Protein 3V8E (pdb70)

B-factor: mean 57.36, std 22.35, range [18.91, 145.77]

Nearest PDB structures (foldseek):
  3v8e-assembly5_E  TM=1.003E+00  e=3.405E-46  Saccharomyces cerevisiae S288C
  2h0r-assembly1_A  TM=1.001E+00  e=7.453E-42  Saccharomyces cerevisiae
  2wt9-assembly1_A  TM=9.047E-01  e=2.955E-18  Acinetobacter baumannii AYE
  3r2j-assembly2_C  TM=9.443E-01  e=2.069E-16  Leishmania infantum
  3hu5-assembly1_A  TM=8.394E-01  e=3.574E-10  Nitratidesulfovibrio vulgaris str. Hildenborough

InterPro domains:
  IPR000868 Isochorismatase-like domain [PF00857] (3-187)
  IPR036380 Isochorismatase-like superfamily [G3DSA:3.40.50.850] (1-216)
  IPR036380 Isochorismatase-like superfamily [SSF52499] (2-213)
  IPR052347 Isochorismatase Family Nicotinamidases [PTHR11080] (2-215)

Sequence (1505 aa):
MKTLIVVDMQNDFISPLGSLTVPKGEELINPISDLMQDADRDWHRIVVTRDWHPSRHISFAKNHKDKEPYSTYTYHSPRPGDDSTQEGILWPVHCVKNTWGSQLVDQIMDQVVTKHIKIVDKGFLTDREEYYSAFHDIWNFHKTDMNKYLEKHHTDEVYIVGVALEYVKATAISAAELGYKTTVLLDYTRPISDDPEVINKVKEELKAHNINVVDKMKTLIVVDMQNDFISPLGSLTVPKGEELINPISDLMQDADRDWHRIVVTRDWHPSRHISFAKNHKDKEPYSTYTYHSPRPGDDSTQEGILWPVHCVKNTWGSQLVDQIMDQVVTKHIKIVDKGFLTDREEYYSAFHDIWNFHKTDMNKYLEKHHTDEVYIVGVALEYVKATAISAAELGYKTTVLLDYTRPISDDPEVINKVKEELKAHNINVVDKMKTLIVVDMQNDFISPLGSLTVPKGEELINPISDLMQDADRDWHRIVVTRDWHPSRHISFAKNHKDKEPYSTYTYHSPRPGDDSTQEGILWPVHCVKNTWGSQLVDQIMDQVVTKHIKIVDKGFLTDREEYYSAFHDIWNFHKTDMNKYLEKHHTDEVYIVGVALEYVKATAISAAELGYKTTVLLDYTRPISDDPEVINKVKEELKAHNINVVDKMKTLIVVDMQNDFISPLGSLTVPKGEELINPISDLMQDADRDWHRIVVTRDWHPSRHISFAKNHKDKEPYSTYTYHSPRPGDDSTQEGILWPVHCVKNTWGSQLVDQIMDQVVTKHIKIVDKGFLTDREEYYSAFHDIWNFHKTDMNKYLEKHHTDEVYIVGVALEYVKATAISAAELGYKTTVLLDYTRPISDDPEVINKVKEELKAHNINVVDKMKTLIVVDMQNDFISPLGSLTVPKGEELINPISDLMQDADRDWHRIVVTRDWHPSRHISFAKNHKDKEPYSTYTYHSPRPGDDSTQEGILWPVHCVKNTWGSQLVDQIMDQVVTKHIKIVDKGFLTDREEYYSAFHDIWNFHKTDMNKYLEKHHTDEVYIVGVALEYVKATAISAAELGYKTTVLLDYTRPISDDPEVINKVKEELKAHNINVVDKMKTLIVVDMQNDFISPLGSLTVPKGEELINPISDLMQDADRDWHRIVVTRDWHPSRHISFAKNHKDKEPYSTYTYHSPRPGDDSTQEGILWPVHCVKNTWGSQLVDQIMDQVVTKHIKIVDKGFLTDREEYYSAFHDIWNFHKTDMNKYLEKHHTDEVYIVGVALEYVKATAISAAELGYKTTVLLDYTRPISDDPEVINKVKEELKAHNINVVDKMKTLIVVDMQNDFISPLGSLTVPKGEELINPISDLMQDADRDWHRIVVTRDWHPSRHISFAKNHKDKEPYSTYTYHSPRPGDDSTQEGILWPVHCVKNTWGSQLVDQIMDQVVTKHIKIVDKGFLTDREEYYSAFHDIWNFHKTDMNKYLEKHHTDEVYIVGVALEYVKATAISAAELGYKTTVLLDYTRPISDDPEVINKVKEELKAHNINVVDK

Secondary structure (DSSP, 8-state):
-EEEEEE--BHHHHSTTSTTPPTTGGGGHHHHHHHHH-GGG-EEEEEEEEE-B-TT-TTBGGGSTT--TT-EEEEE-SSTT---EEEEE-B-S--BTTSGGGSBPHHHHHHHHHHT-EEEEE--STTS---SSSB-TTS-SB-SHHHHHHHTT--EEEEEEE-TT--HHHHHHHHHTT-EEEEEEEEEE-SS--HHHHHHHHHHHHHTT-EEE--/-EEEEEE--BHHHHSTTSTTPPTTGGGGHHHHHHHHH-GGG-EEEEEEEEE-B-TT-TTBGGGSTT--TT-EEEEE--SSS---EEEEE-B-S--BTTSGGGSBPHHHHHHHHHHT-EEEEE--STTS---SSSB-TTS-SB-SHHHHHHHTT--EEEEEEE-TT--HHHHHHHHHTT-EEEEEEEEEE-SS--TTHHHHHHHHHHTTT-EEE--/-EEEEEE--BHHHHSTTSTTPPTTGGGGHHHHHHHHH-GGG-EEEEEEEEE-B-TT-TTBGGGSTT--TT-EEEEE-SSTT---EEEEE-B-S--BTTSGGGSBPHHHHHHHHHHT-EEEEE--STTS---SSSB-TTS-SB-SHHHHHHHTT--EEEEEEE-TT--HHHHHHHHHTT-EEEEEEEEEE-S---TTHHHHHHHHHHTTT-EEE--/-EEEEEE--BHHHHSTTSSSPPTTGGGGHHHHHHHHH-GGG-EEEEEEEEE-B-TT-TTBGGGSTT--TT-EEEEEPSSSS---EEEEE-B-S--BTTSGGGSBPHHHHHHHHHHT-EEEEE--STTS---SSSB-TTS-SB-SHHHHHHHTT--EEEEEEE-TT--HHHHHHHHHTT-EEEEEEEEEE-S-S-TTHHHHHHHHHHTTT-EEE--/-EEEEEE--BHHHHSTTSTTPPTTGGGGHHHHHHHHH-GGG-EEEEEEEEE-B-TT-TTBGGGSTT--TT-EEEEE-SSTT---EEEEE-B-S--BTTSGGGSBPHHHHHHHHHHT-EEEEE--STTS---SSSB-TTS-SB-SHHHHHHHTT--EEEEEEE-TT--HHHHHHHHHTT-EEEEEEEEEE-S-S-TTHHHHHHHHHHHTT-EEE--/-EEEEEE--BHHHHSTTSSSPPTTGGGGHHHHHHHHH-GGG--SEEEEEEE-B-TT-TTBGGGSTT--TT-EEEEE-SSTT---EEEEE-B-S--BTTSGGGSBPHHHHHHHHHTTPEEEEE--STTS---SSSB-TTS-SB-SHHHHHHHTT-SEEEEEEE-TT--HHHHHHHHHTT-EEEEEEEEEE-S-S-SHHHHHHHHHHHTTT-EEE--/-EEEEEE--BHHHHSTTSTTPPTTGGGGHHHHHHHHH-GGG-EEEEEEEEE-B-TT-TTBGGGSTT--TT-EEEEE-SSTT---EEEEE-B-S--BTTSGGGSBPHHHHHHHHHHT-EEEEE--STTS---SSSB-TTS-SB-SHHHHHHHTT--EEEEEES-TT--HHHHHHHHHTT-EEEEEEEEE--S---HHHHHHHHHHHHTTT-EEE--

CATH classification: 3.40.50.850

Foldseek 3Di:
DEEEEAEAQFCLADPPPHVQHAVVSVVQLVVVLCVVPDVVVVHLAYEYEWAEEAQLAPQAQVNDPPGHFQDWDWAADPPPPGGDIDIDGRHHDALHHPDRRGDRPPSVVVCCVVVVHHYQYDHHDRRFAALASAATPVNPDGICVVVVCVVSPAQAYEYAYDDLQSSLRNQLVCLVVRHQAEYQLLSHGHSDPDPVSSVVSVVVSVVSVYHYHND/DEEEEAEAQFCLAPPPPHVQHFPVQVVQLVVVLCVVPDVVVVHLAYEYEFAEAAQCAPQAQVNDDPGHFQGKDWAAPPDPPGGDIDIDGHHHDALYHPDSRGDNPPSVVVVCVVVVHHYQYDHHDRRFAALASAATPVNPDGICPVVVCVVSPAQAYEYAYDDLLSSLNNQLVCLVVRHQAEYQQLRHGHSDPPPCVSVVSVVVSVVSVYHYHHD/DEEEEAEAQFCLAPPPPHVQHFPVNVVQLVVVLCVVVDVVVVHLAYEYEFAEEAQCAPQAQVNDPPGDFQDKDWAADPDPVGGDIDIGTRHHDALHHPDRRRDRPPSVVVCCVVVVHHYQYDHHDRRFDALASAATPVNPDGICVVVVCVVSVAQAYEYAYDDLQSSLRNQLVCLVVRHQAEYQQLRHGHNDPPVCVNVVSQVVSVVSVYHYHHD/DEEEEAEAQFCLDQPPPHVQHAVVSVVLLVVVLCVVVPVVVVHLAYEYEWAAEAPCAPLAQVNDPPGDFQDKDWAADPDVVRGDIDIDGRHHDALHHPDRRGDRPPSVVVCCVVVVHHYQYDHHDRRFDALASAATPVNPDGICPVVVCVVSVAQAYEYAYDDLQSSLRNQLVCLVVRHQYEYQLQSHGHSDPDPCVNVVSCVVNVVSVYYYHND/DEEEEAEAQFQLDDPPPHVQHAPPSVVQLVVVLVVVVDVVVVHLAYEYEWAEEAQCAPQAQVNDPPGDFQDKDWAADPPPPGGDIDIDGRHHDALHHPDRRGDNPPSVVVCCVVVVHHYQYDHHDRRFDALASAATPVNPDGICVVVVCVVSPAQAYEYAYDDLLSSLNNQLVCLVVRHQAEYQLLRHGHNDPPPCVSVVSCVVSVVSVHHYHHD/DEEEEAEAQFCLDQPPVHVQHAPPSVVLLVVVLCVVVPCVVVHLAYEYEWAAAAQLAPQAQVNDPPGDFFDKDWAADPDPPGGDIDIDGRHHDALHHPDNRGDRPPSVVVCCVVVVHHYQYDNHDRRFDALASQATPVNPDGTCPVVVCVVSVAQAYEYAYDDLVSSLNNQLVCLVSRHAYEYQLLRHGHRDPDPVVSVVSCVVNVVSVYYYDND/DEEEEAEAQFCLDQPPPHVQHFVVNVVLLVVVLVVVVDCVVVHLAYEYEWAEAAQCAPLAQVNPPPGDFFDKDWAAPPDPPGGDIDIDGRHHDALHHPDRRRDRPPSVVVCCVVVVHHYQYDNHDRRFQALASAAGPVRPDGICPVVVCVVSVAQEYEYAYDDLQSSLRNQLVCLVVRHQYEYQLCRHGHRDPPPVVSVVSCVVSVVSVYDYDND

GO terms:
  GO:0005634 nucleus (C, IDA)
  GO:0005737 cytoplasm (C, IDA)
  GO:0005777 peroxisome (C, IDA)
  GO:0005737 cytoplasm (C, HDA)
  GO:1904524 negative regulation of DNA amplification (P, IMP)
  GO:0008936 nicotinamidase activity (F, IMP)
  GO:0019358 nicotinate nucleotide salvage (P, IMP)
  GO:0031509 subtelomeric heterochromatin formation (P, IMP)
  GO:0000183 rDNA heterochromatin formation (P, IMP)
  GO:0005777 peroxisome (C, EXP)
  GO:0008936 nicotinamidase activity (F, EXP)

Structure (mmCIF, N/CA/C/O backbone):
data_3V8E
#
_entry.id   3V8E
#
_cell.length_a   298.717
_cell.length_b   298.717
_cell.length_c   112.652
_cell.angle_alpha   90.00
_cell.angle_beta   90.00
_cell.angle_gamma   120.00
#
_symmetry.space_group_name_H-M   'H 3'
#
loop_
_entity.id
_entity.type
_entity.pdbx_description
1 polymer Nicotinamidase
2 non-polymer 'ZINC ION'
3 non-polymer 'MAGNESIUM ION'
4 water water
#
loop_
_atom_site.group_PDB
_atom_site.id
_atom_site.type_symbol
_atom_site.label_atom_id
_atom_site.label_alt_id
_atom_site.label_comp_id
_atom_site.label_asym_id
_atom_site.label_entity_id
_atom_site.label_seq_id
_atom_site.pdbx_PDB_ins_code
_atom_site.Cartn_x
_atom_site.Cartn_y
_atom_site.Cartn_z
_atom_site.occupancy
_atom_site.B_iso_or_equiv
_atom_site.auth_seq_id
_atom_site.auth_comp_id
_atom_site.auth_asym_id
_atom_site.auth_atom_id
_atom_site.pdbx_PDB_model_num
ATOM 1 N N . MET A 1 1 ? -43.417 94.555 16.297 1.00 34.76 1 MET A N 1
ATOM 2 C CA . MET A 1 1 ? -44.429 93.492 16.036 1.00 35.35 1 MET A CA 1
ATOM 3 C C . MET A 1 1 ? -44.770 92.720 17.302 1.00 34.02 1 MET A C 1
ATOM 4 O O . MET A 1 1 ? -44.147 92.939 18.349 1.00 33.25 1 MET A O 1
ATOM 9 N N . LYS A 1 2 ? -45.782 91.856 17.205 1.00 33.74 2 LYS A N 1
ATOM 10 C CA . LYS A 1 2 ? -46.324 91.130 18.360 1.00 33.20 2 LYS A CA 1
ATOM 11 C C . LYS A 1 2 ? -45.754 89.728 18.476 1.00 31.03 2 LYS A C 1
ATOM 12 O O . LYS A 1 2 ? -45.743 88.967 17.499 1.00 30.75 2 LYS A O 1
ATOM 18 N N . THR A 1 3 ? -45.301 89.381 19.678 1.00 29.38 3 THR A N 1
ATOM 19 C CA . THR A 1 3 ? -44.892 88.006 19.986 1.00 28.03 3 THR A CA 1
ATOM 20 C C . THR A 1 3 ? -45.725 87.450 21.138 1.00 27.77 3 THR A C 1
ATOM 21 O O . THR A 1 3 ? -45.873 88.103 22.175 1.00 27.98 3 THR A O 1
ATOM 25 N N . LEU A 1 4 ? -46.277 86.256 20.940 1.00 27.26 4 LEU A N 1
ATOM 26 C CA . LEU A 1 4 ? -46.986 85.547 22.000 1.00 27.04 4 LEU A CA 1
ATOM 27 C C . LEU A 1 4 ? -46.017 84.630 22.728 1.00 26.42 4 LEU A C 1
ATOM 28 O O . LEU A 1 4 ? -45.309 83.824 22.082 1.00 26.16 4 LEU A O 1
ATOM 33 N N . ILE A 1 5 ? -45.965 84.761 24.057 1.00 25.56 5 ILE A N 1
ATOM 34 C CA . ILE A 1 5 ? -45.156 83.859 24.883 1.00 24.48 5 ILE A CA 1
ATOM 35 C C . ILE A 1 5 ? -46.089 82.980 25.690 1.00 24.79 5 ILE A C 1
ATOM 36 O O . ILE A 1 5 ? -46.902 83.480 26.479 1.00 25.91 5 ILE A O 1
ATOM 41 N N . VAL A 1 6 ? -45.981 81.673 25.484 1.00 24.48 6 VAL A N 1
ATOM 42 C CA . VAL A 1 6 ? -46.856 80.702 26.142 1.00 24.85 6 VAL A CA 1
ATOM 43 C C . VAL A 1 6 ? -46.024 80.079 27.249 1.00 25.08 6 VAL A C 1
ATOM 44 O O . VAL A 1 6 ? -45.027 79.385 26.979 1.00 25.29 6 VAL A O 1
ATOM 48 N N . VAL A 1 7 ? -46.402 80.345 28.492 1.00 25.67 7 VAL A N 1
ATOM 49 C CA . VAL A 1 7 ? -45.528 80.014 29.621 1.00 26.38 7 VAL A CA 1
ATOM 50 C C . VAL A 1 7 ? -45.817 78.677 30.326 1.00 27.27 7 VAL A C 1
ATOM 51 O O . VAL A 1 7 ? -46.883 78.494 30.926 1.00 27.02 7 VAL A O 1
ATOM 55 N N . ASP A 1 8 ? -44.840 77.765 30.240 1.00 27.79 8 ASP A N 1
ATOM 56 C CA . ASP A 1 8 ? -44.808 76.504 31.001 1.00 28.19 8 ASP A CA 1
ATOM 57 C C . ASP A 1 8 ? -46.090 75.663 30.925 1.00 28.12 8 ASP A C 1
ATOM 58 O O . ASP A 1 8 ? -46.578 75.172 31.939 1.00 28.50 8 ASP A O 1
ATOM 63 N N . MET A 1 9 ? -46.632 75.488 29.724 1.00 27.42 9 MET A N 1
ATOM 64 C CA . MET A 1 9 ? -47.786 74.625 29.558 1.00 27.23 9 MET A CA 1
ATOM 65 C C . MET A 1 9 ? -47.318 73.186 29.523 1.00 27.32 9 MET A C 1
ATOM 66 O O . MET A 1 9 ? -47.372 72.514 28.476 1.00 27.38 9 MET A O 1
ATOM 71 N N . GLN A 1 10 ? -46.843 72.724 30.682 1.00 26.92 10 GLN A N 1
ATOM 72 C CA . GLN A 1 10 ? -46.246 71.398 30.792 1.00 27.15 10 GLN A CA 1
ATOM 73 C C . GLN A 1 10 ? -47.078 70.471 31.669 1.00 28.41 10 GLN A C 1
ATOM 74 O O . GLN A 1 10 ? -47.832 70.928 32.555 1.00 29.22 10 GLN A O 1
ATOM 80 N N . ASN A 1 11 ? -46.927 69.168 31.423 1.00 28.70 11 ASN A N 1
ATOM 81 C CA . ASN A 1 11 ? -47.688 68.147 32.124 1.00 29.24 11 ASN A CA 1
ATOM 82 C C . ASN A 1 11 ? -47.689 68.306 33.641 1.00 29.56 11 ASN A C 1
ATOM 83 O O . ASN A 1 11 ? -48.772 68.270 34.253 1.00 31.02 11 ASN A O 1
ATOM 88 N N . ASP A 1 12 ? -46.523 68.512 34.257 1.00 28.05 12 ASP A N 1
ATOM 89 C CA . ASP A 1 12 ? -46.498 68.574 35.738 1.00 28.29 12 ASP A CA 1
ATOM 90 C C . ASP A 1 12 ? -47.373 69.686 36.284 1.00 28.36 12 ASP A C 1
ATOM 91 O O . ASP A 1 12 ? -47.833 69.604 37.425 1.00 29.19 12 ASP A O 1
ATOM 96 N N . PHE A 1 13 ? -47.607 70.717 35.472 1.00 27.69 13 PHE A N 1
ATOM 97 C CA . PHE A 1 13 ? -48.458 71.824 35.888 1.00 28.15 13 PHE A CA 1
ATOM 98 C C . PHE A 1 13 ? -49.904 71.658 35.427 1.00 29.15 13 PHE A C 1
ATOM 99 O O . PHE A 1 13 ? -50.824 72.138 36.093 1.00 29.87 13 PHE A O 1
ATOM 107 N N . ILE A 1 14 ? -50.116 71.011 34.282 1.00 28.69 14 ILE A N 1
ATOM 108 C CA . ILE A 1 14 ? -51.452 71.009 33.702 1.00 29.03 14 ILE A CA 1
ATOM 109 C C . ILE A 1 14 ? -52.257 69.735 33.978 1.00 30.62 14 ILE A C 1
ATOM 110 O O . ILE A 1 14 ? -53.449 69.821 34.285 1.00 32.81 14 ILE A O 1
ATOM 115 N N . SER A 1 15 ? -51.622 68.567 33.898 1.00 30.14 15 SER A N 1
ATOM 116 C CA . SER A 1 15 ? -52.330 67.301 34.099 1.00 30.97 15 SER A CA 1
ATOM 117 C C . SER A 1 15 ? -52.594 67.026 35.573 1.00 31.02 15 SER A C 1
ATOM 118 O O . SER A 1 15 ? -51.755 67.335 36.415 1.00 30.40 15 SER A O 1
ATOM 121 N N . PRO A 1 16 ? -53.768 66.453 35.901 1.00 32.25 16 PRO A N 1
ATOM 122 C CA . PRO A 1 16 ? -54.006 66.056 37.307 1.00 32.77 16 PRO A CA 1
ATOM 123 C C . PRO A 1 16 ? -52.951 65.040 37.755 1.00 32.72 16 PRO A C 1
ATOM 124 O O . PRO A 1 16 ? -52.537 65.035 38.917 1.00 32.29 16 PRO A O 1
ATOM 128 N N . LEU A 1 17 ? -52.490 64.220 36.809 1.00 32.77 17 LEU A N 1
ATOM 129 C CA . LEU A 1 17 ? -51.402 63.283 37.064 1.00 32.85 17 LEU A CA 1
ATOM 130 C C . LEU A 1 17 ? -50.081 63.993 37.313 1.00 31.95 17 LEU A C 1
ATOM 131 O O . LEU A 1 17 ? -49.138 63.375 37.790 1.00 32.46 17 LEU A O 1
ATOM 136 N N . GLY A 1 18 ? -50.014 65.285 37.007 1.00 31.49 18 GLY A N 1
ATOM 137 C CA . GLY A 1 18 ? -48.790 66.065 37.221 1.00 31.38 18 GLY A CA 1
ATOM 138 C C . GLY A 1 18 ? -48.424 66.195 38.692 1.00 32.23 18 GLY A C 1
ATOM 139 O O . GLY A 1 18 ? -49.289 66.109 39.573 1.00 33.05 18 GLY A O 1
ATOM 140 N N . SER A 1 19 ? -47.139 66.416 38.965 1.00 32.07 19 SER A N 1
ATOM 141 C CA . SER A 1 19 ? -46.678 66.499 40.355 1.00 31.89 19 SER A CA 1
ATOM 142 C C . SER A 1 19 ? -46.905 67.851 40.992 1.00 31.88 19 SER A C 1
ATOM 143 O O . SER A 1 19 ? -46.726 67.986 42.194 1.00 33.84 19 SER A O 1
ATOM 146 N N . LEU A 1 20 ? -47.307 68.848 40.209 1.00 31.10 20 LEU A N 1
ATOM 147 C CA . LEU A 1 20 ? -47.552 70.178 40.752 1.00 30.88 20 LEU A CA 1
ATOM 148 C C . LEU A 1 20 ? -48.711 70.870 40.036 1.00 31.28 20 LEU A C 1
ATOM 149 O O . LEU A 1 20 ? -48.565 71.967 39.522 1.00 31.32 20 LEU A O 1
ATOM 154 N N . THR A 1 21 ? -49.870 70.221 40.013 1.00 32.47 21 THR A N 1
ATOM 155 C CA . THR A 1 21 ? -51.000 70.682 39.218 1.00 32.55 21 THR A CA 1
ATOM 156 C C . THR A 1 21 ? -51.512 72.073 39.558 1.00 32.84 21 THR A C 1
ATOM 157 O O . THR A 1 21 ? -51.806 72.371 40.702 1.00 34.67 21 THR A O 1
ATOM 161 N N . VAL A 1 22 ? -51.633 72.906 38.543 1.00 32.41 22 VAL A N 1
ATOM 162 C CA . VAL A 1 22 ? -52.340 74.168 38.639 1.00 33.75 22 VAL A CA 1
ATOM 163 C C . VAL A 1 22 ? -53.855 73.898 38.585 1.00 36.35 22 VAL A C 1
ATOM 164 O O . VAL A 1 22 ? -54.341 73.269 37.646 1.00 36.91 22 VAL A O 1
ATOM 168 N N . PRO A 1 23 ? -54.616 74.352 39.601 1.00 38.11 23 PRO A N 1
ATOM 169 C CA . PRO A 1 23 ? -56.058 74.069 39.544 1.00 40.02 23 PRO A CA 1
ATOM 170 C C . PRO A 1 23 ? -56.675 74.725 38.317 1.00 41.96 23 PRO A C 1
ATOM 171 O O . PRO A 1 23 ? -56.248 75.830 37.927 1.00 41.30 23 PRO A O 1
ATOM 175 N N . LYS A 1 24 ? -57.651 74.037 37.716 1.00 43.95 24 LYS A N 1
ATOM 176 C CA . LYS A 1 24 ? -58.298 74.463 36.470 1.00 45.38 24 LYS A CA 1
ATOM 177 C C . LYS A 1 24 ? -57.332 74.622 35.282 1.00 44.12 24 LYS A C 1
ATOM 178 O O . LYS A 1 24 ? -57.688 75.233 34.270 1.00 44.81 24 LYS A O 1
ATOM 184 N N . GLY A 1 25 ? -56.121 74.081 35.394 1.00 42.18 25 GLY A N 1
ATOM 185 C CA . GLY A 1 25 ? -55.102 74.294 34.367 1.00 40.35 25 GLY A CA 1
ATOM 186 C C . GLY A 1 25 ? -55.439 73.628 33.052 1.00 40.19 25 GLY A C 1
ATOM 187 O O . GLY A 1 25 ? -55.089 74.108 31.977 1.00 39.67 25 GLY A O 1
ATOM 188 N N . GLU A 1 26 ? -56.145 72.517 33.141 1.00 41.66 26 GLU A N 1
ATOM 189 C CA . GLU A 1 26 ? -56.600 71.805 31.967 1.00 42.02 26 GLU A CA 1
ATOM 190 C C . GLU A 1 26 ? -57.527 72.644 31.079 1.00 41.79 26 GLU A C 1
ATOM 191 O O . GLU A 1 26 ? -57.669 72.373 29.889 1.00 42.41 26 GLU A O 1
ATOM 197 N N . GLU A 1 27 ? -58.139 73.673 31.651 1.00 41.35 27 GLU A N 1
ATOM 198 C CA . GLU A 1 27 ? -59.066 74.517 30.910 1.00 41.91 27 GLU A CA 1
ATOM 199 C C . GLU A 1 27 ? -58.353 75.382 29.902 1.00 40.36 27 GLU A C 1
ATOM 200 O O . GLU A 1 27 ? -58.981 75.882 28.983 1.00 41.56 27 GLU A O 1
ATOM 206 N N . LEU A 1 28 ? -57.041 75.553 30.071 1.00 37.98 28 LEU A N 1
ATOM 207 C CA . LEU A 1 28 ? -56.243 76.420 29.203 1.00 35.97 28 LEU A CA 1
ATOM 208 C C . LEU A 1 28 ? -55.776 75.786 27.893 1.00 35.74 28 LEU A C 1
ATOM 209 O O . LEU A 1 28 ? -55.438 76.510 26.955 1.00 35.41 28 LEU A O 1
ATOM 214 N N . ILE A 1 29 ? -55.747 74.454 27.833 1.00 35.33 29 ILE A N 1
ATOM 215 C CA . ILE A 1 29 ? -55.112 73.741 26.726 1.00 35.51 29 ILE A CA 1
ATOM 216 C C . ILE A 1 29 ? -55.734 74.142 25.380 1.00 36.87 29 ILE A C 1
ATOM 217 O O . ILE A 1 29 ? -55.043 74.620 24.480 1.00 36.84 29 ILE A O 1
ATOM 222 N N . ASN A 1 30 ? -57.038 73.963 25.245 1.00 38.44 30 ASN A N 1
ATOM 223 C CA . ASN A 1 30 ? -57.686 74.268 23.982 1.00 39.61 30 ASN A CA 1
ATOM 224 C C . ASN A 1 30 ? -57.700 75.746 23.627 1.00 38.94 30 ASN A C 1
ATOM 225 O O . ASN A 1 30 ? -57.288 76.107 22.524 1.00 38.50 30 ASN A O 1
ATOM 230 N N . PRO A 1 31 ? -58.143 76.610 24.561 1.00 38.63 31 PRO A N 1
ATOM 231 C CA . PRO A 1 31 ? -58.139 78.035 24.250 1.00 38.33 31 PRO A CA 1
ATOM 232 C C . PRO A 1 31 ? -56.757 78.573 23.863 1.00 36.96 31 PRO A C 1
ATOM 233 O O . PRO A 1 31 ? -56.659 79.339 22.903 1.00 37.69 31 PRO A O 1
ATOM 237 N N . ILE A 1 32 ? -55.700 78.175 24.569 1.00 35.17 32 ILE A N 1
ATOM 238 C CA . ILE A 1 32 ? -54.353 78.631 24.196 1.00 33.91 32 ILE A CA 1
ATOM 239 C C . ILE A 1 32 ? -53.951 78.095 22.820 1.00 34.88 32 ILE A C 1
ATOM 240 O O . ILE A 1 32 ? -53.364 78.809 21.996 1.00 35.77 32 ILE A O 1
ATOM 245 N N . SER A 1 33 ? -54.288 76.840 22.570 1.00 36.09 33 SER A N 1
ATOM 246 C CA . SER A 1 33 ? -54.043 76.235 21.284 1.00 36.67 33 SER A CA 1
ATOM 247 C C . SER A 1 33 ? -54.748 77.010 20.162 1.00 37.68 33 SER A C 1
ATOM 248 O O . SER A 1 33 ? -54.159 77.239 19.095 1.00 37.92 33 SER A O 1
ATOM 251 N N . ASP A 1 34 ? -55.992 77.414 20.414 1.00 38.17 34 ASP A N 1
ATOM 252 C CA . ASP A 1 34 ? -56.755 78.261 19.490 1.00 39.44 34 ASP A CA 1
ATOM 253 C C . ASP A 1 34 ? -56.112 79.628 19.338 1.00 37.73 34 ASP A C 1
ATOM 254 O O . ASP A 1 34 ? -55.976 80.140 18.236 1.00 37.79 34 ASP A O 1
ATOM 259 N N . LEU A 1 35 ? -55.710 80.210 20.457 1.00 36.62 35 LEU A N 1
ATOM 260 C CA . LEU A 1 35 ? -55.005 81.478 20.441 1.00 35.99 35 LEU A CA 1
ATOM 261 C C . LEU A 1 35 ? -53.754 81.430 19.549 1.00 35.70 35 LEU A C 1
ATOM 262 O O . LEU A 1 35 ? -53.556 82.315 18.710 1.00 36.17 35 LEU A O 1
ATOM 267 N N . MET A 1 36 ? -52.940 80.386 19.701 1.00 35.24 36 MET A N 1
ATOM 268 C CA . MET A 1 36 ? -51.739 80.229 18.882 1.00 35.58 36 MET A CA 1
ATOM 269 C C . MET A 1 36 ? -52.016 80.242 17.378 1.00 38.35 36 MET A C 1
ATOM 270 O O . MET A 1 36 ? -51.190 80.739 16.606 1.00 39.22 36 MET A O 1
ATOM 275 N N . GLN A 1 37 ? -53.174 79.718 16.968 1.00 40.27 37 GLN A N 1
ATOM 276 C CA . GLN A 1 37 ? -53.501 79.562 15.550 1.00 42.44 37 GLN A CA 1
ATOM 277 C C . GLN A 1 37 ? -54.380 80.682 14.974 1.00 43.79 37 GLN A C 1
ATOM 278 O O . GLN A 1 37 ? -54.728 80.650 13.795 1.00 45.03 37 GLN A O 1
ATOM 284 N N . ASP A 1 38 ? -54.751 81.658 15.795 1.00 42.77 38 ASP A N 1
ATOM 285 C CA . ASP A 1 38 ? -55.702 82.672 15.373 1.00 43.70 38 ASP A CA 1
ATOM 286 C C . ASP A 1 38 ? -55.022 83.814 14.612 1.00 43.99 38 ASP A C 1
ATOM 287 O O . ASP A 1 38 ? -54.301 84.651 15.187 1.00 42.20 38 ASP A O 1
ATOM 292 N N . ALA A 1 39 ? -55.278 83.845 13.307 1.00 45.72 39 ALA A N 1
ATOM 293 C CA . ALA A 1 39 ? -54.647 84.801 12.399 1.00 46.22 39 ALA A CA 1
ATOM 294 C C . ALA A 1 39 ? -55.011 86.246 12.716 1.00 47.06 39 ALA A C 1
ATOM 295 O O . ALA A 1 39 ? -54.197 87.145 12.494 1.00 46.60 39 ALA A O 1
ATOM 297 N N . ASP A 1 40 ? -56.216 86.460 13.247 1.00 49.08 40 ASP A N 1
ATOM 298 C CA . ASP A 1 40 ? -56.654 87.788 13.696 1.00 51.36 40 ASP A CA 1
ATOM 299 C C . ASP A 1 40 ? -55.760 88.415 14.770 1.00 50.36 40 ASP A C 1
ATOM 300 O O . ASP A 1 40 ? -55.662 89.642 14.866 1.00 53.15 40 ASP A O 1
ATOM 305 N N . ARG A 1 41 ? -55.108 87.577 15.568 1.00 47.19 41 ARG A N 1
ATOM 306 C CA . ARG A 1 41 ? -54.226 88.050 16.621 1.00 44.63 41 ARG A CA 1
ATOM 307 C C . ARG A 1 41 ? -52.919 88.645 16.107 1.00 43.34 41 ARG A C 1
ATOM 308 O O . ARG A 1 41 ? -52.216 89.320 16.864 1.00 43.27 41 ARG A O 1
ATOM 316 N N . ASP A 1 42 ? -52.603 88.407 14.833 1.00 42.43 42 ASP A N 1
ATOM 317 C CA . ASP A 1 42 ? -51.387 88.930 14.201 1.00 41.73 42 ASP A CA 1
ATOM 318 C C . ASP A 1 42 ? -50.105 88.573 14.943 1.00 39.06 42 ASP A C 1
ATOM 319 O O . ASP A 1 42 ? -49.259 89.451 15.144 1.00 38.13 42 ASP A O 1
ATOM 324 N N . TRP A 1 43 ? -49.961 87.312 15.360 1.00 36.59 43 TRP A N 1
ATOM 325 C CA . TRP A 1 43 ? -48.705 86.871 15.962 1.00 33.98 43 TRP A CA 1
ATOM 326 C C . TRP A 1 43 ? -47.642 86.807 14.898 1.00 33.53 43 TRP A C 1
ATOM 327 O O . TRP A 1 43 ? -47.722 86.004 13.978 1.00 33.96 43 TRP A O 1
ATOM 338 N N . HIS A 1 44 ? -46.645 87.669 14.990 1.00 32.48 44 HIS A N 1
ATOM 339 C CA . HIS A 1 44 ? -45.494 87.550 14.122 1.00 31.69 44 HIS A CA 1
ATOM 340 C C . HIS A 1 44 ? -44.668 86.355 14.525 1.00 30.98 44 HIS A C 1
ATOM 341 O O . HIS A 1 44 ? -44.105 85.691 13.677 1.00 31.62 44 HIS A O 1
ATOM 348 N N . ARG A 1 45 ? -44.574 86.097 15.830 1.00 29.99 45 ARG A N 1
ATOM 349 C CA . ARG A 1 45 ? -43.877 84.943 16.375 1.00 29.28 45 ARG A CA 1
ATOM 350 C C . ARG A 1 45 ? -44.565 84.449 17.652 1.00 28.07 45 ARG A C 1
ATOM 351 O O . ARG A 1 45 ? -45.239 85.208 18.356 1.00 27.92 45 ARG A O 1
ATOM 359 N N . ILE A 1 46 ? -44.378 83.164 17.925 1.00 26.69 46 ILE A N 1
ATOM 360 C CA . ILE A 1 46 ? -44.799 82.539 19.150 1.00 25.92 46 ILE A CA 1
ATOM 361 C C . ILE A 1 46 ? -43.579 81.899 19.813 1.00 25.14 46 ILE A C 1
ATOM 362 O O . ILE A 1 46 ? -42.764 81.273 19.162 1.00 25.02 46 ILE A O 1
ATOM 367 N N . VAL A 1 47 ? -43.449 82.057 21.115 1.00 24.76 47 VAL A N 1
ATOM 368 C CA . VAL A 1 47 ? -42.392 81.369 21.819 1.00 24.59 47 VAL A CA 1
ATOM 369 C C . VAL A 1 47 ? -43.053 80.564 22.918 1.00 24.27 47 VAL A C 1
ATOM 370 O O . VAL A 1 47 ? -43.904 81.095 23.634 1.00 24.48 47 VAL A O 1
ATOM 374 N N . VAL A 1 48 ? -42.708 79.287 23.041 1.00 24.27 48 VAL A N 1
ATOM 375 C CA . VAL A 1 48 ? -43.171 78.514 24.212 1.00 24.75 48 VAL A CA 1
ATOM 376 C C . VAL A 1 48 ? -42.009 78.307 25.159 1.00 24.84 48 VAL A C 1
ATOM 377 O O . VAL A 1 48 ? -40.866 78.178 24.697 1.00 25.22 48 VAL A O 1
ATOM 381 N N . THR A 1 49 ? -42.286 78.302 26.465 1.00 24.85 49 THR A N 1
ATOM 382 C CA . THR A 1 49 ? -41.227 78.143 27.482 1.00 25.09 49 THR A CA 1
ATOM 383 C C . THR A 1 49 ? -41.439 76.850 28.270 1.00 25.91 49 THR A C 1
ATOM 384 O O . THR A 1 49 ? -42.563 76.374 28.382 1.00 26.94 49 THR A O 1
ATOM 388 N N . ARG A 1 50 ? -40.366 76.301 28.830 1.00 26.48 50 ARG A N 1
ATOM 389 C CA . ARG A 1 50 ? -40.444 75.117 29.692 1.00 27.07 50 ARG A CA 1
ATOM 390 C C . ARG A 1 50 ? -39.531 75.246 30.901 1.00 28.29 50 ARG A C 1
ATOM 391 O O . ARG A 1 50 ? -38.382 75.695 30.778 1.00 29.05 50 ARG A O 1
ATOM 399 N N . ASP A 1 51 ? -40.024 74.833 32.060 1.00 28.63 51 ASP A N 1
ATOM 400 C CA . ASP A 1 51 ? -39.138 74.529 33.160 1.00 29.97 51 ASP A CA 1
ATOM 401 C C . ASP A 1 51 ? -38.416 73.264 32.794 1.00 29.36 51 ASP A C 1
ATOM 402 O O . ASP A 1 51 ? -39.026 72.313 32.328 1.00 30.76 51 ASP A O 1
ATOM 407 N N . TRP A 1 52 ? -37.114 73.250 33.016 1.00 28.73 52 TRP A N 1
ATOM 408 C CA . TRP A 1 52 ? -36.262 72.184 32.530 1.00 28.41 52 TRP A CA 1
ATOM 409 C C . TRP A 1 52 ? -35.261 71.846 33.607 1.00 28.32 52 TRP A C 1
ATOM 410 O O . TRP A 1 52 ? -34.077 72.132 33.475 1.00 28.50 52 TRP A O 1
ATOM 421 N N . HIS A 1 53 ? -35.733 71.227 34.685 1.00 28.14 53 HIS A N 1
ATOM 422 C CA . HIS A 1 53 ? -34.938 71.038 35.902 1.00 28.52 53 HIS A CA 1
ATOM 423 C C . HIS A 1 53 ? -34.161 69.750 35.969 1.00 29.88 53 HIS A C 1
ATOM 424 O O . HIS A 1 53 ? -34.629 68.699 35.511 1.00 30.15 53 HIS A O 1
ATOM 431 N N . PRO A 1 54 ? -32.967 69.797 36.579 1.00 30.55 54 PRO A N 1
ATOM 432 C CA . PRO A 1 54 ? -32.326 68.529 36.927 1.00 31.74 54 PRO A CA 1
ATOM 433 C C . PRO A 1 54 ? -32.988 67.956 38.175 1.00 32.88 54 PRO A C 1
ATOM 434 O O . PRO A 1 54 ? -33.608 68.693 38.931 1.00 32.40 54 PRO A O 1
ATOM 438 N N . SER A 1 55 ? -32.842 66.664 38.426 1.00 34.94 55 SER A N 1
ATOM 439 C CA . SER A 1 55 ? -33.485 66.110 39.608 1.00 36.24 55 SER A CA 1
ATOM 440 C C . SER A 1 55 ? -32.882 66.638 40.916 1.00 36.91 55 SER A C 1
ATOM 441 O O . SER A 1 55 ? -33.546 66.639 41.963 1.00 37.69 55 SER A O 1
ATOM 444 N N . ARG A 1 56 ? -31.640 67.108 40.852 1.00 37.88 56 ARG A N 1
ATOM 445 C CA . ARG A 1 56 ? -30.969 67.674 42.028 1.00 39.24 56 ARG A CA 1
ATOM 446 C C . ARG A 1 56 ? -31.202 69.171 42.249 1.00 35.97 56 ARG A C 1
ATOM 447 O O . ARG A 1 56 ? -30.533 69.780 43.072 1.00 35.62 56 ARG A O 1
ATOM 455 N N . HIS A 1 57 ? -32.158 69.758 41.532 1.00 33.20 57 HIS A N 1
ATOM 456 C CA . HIS A 1 57 ? -32.429 71.190 41.621 1.00 31.60 57 HIS A CA 1
ATOM 457 C C . HIS A 1 57 ? -32.674 71.708 43.024 1.00 32.17 57 HIS A C 1
ATOM 458 O O . HIS A 1 57 ? -33.418 71.116 43.822 1.00 32.54 57 HIS A O 1
ATOM 465 N N . ILE A 1 58 ? -32.043 72.834 43.336 1.00 31.59 58 ILE A N 1
ATOM 466 C CA . ILE A 1 58 ? -32.112 73.419 44.667 1.00 31.45 58 ILE A CA 1
ATOM 467 C C . ILE A 1 58 ? -33.539 73.776 45.103 1.00 31.45 58 ILE A C 1
ATOM 468 O O . ILE A 1 58 ? -33.808 73.907 46.302 1.00 31.29 58 ILE A O 1
ATOM 473 N N . SER A 1 59 ? -34.456 73.907 44.143 1.00 30.31 59 SER A N 1
ATOM 474 C CA . SER A 1 59 ? -35.810 74.319 44.489 1.00 30.15 59 SER A CA 1
ATOM 475 C C . SER A 1 59 ? -36.715 73.176 44.930 1.00 30.39 59 SER A C 1
ATOM 476 O O . SER A 1 59 ? -37.833 73.421 45.379 1.00 30.47 59 SER A O 1
ATOM 479 N N . PHE A 1 60 ? -36.243 71.933 44.811 1.00 30.44 60 PHE A N 1
ATOM 480 C CA . PHE A 1 60 ? -37.029 70.781 45.254 1.00 30.32 60 PHE A CA 1
ATOM 481 C C . PHE A 1 60 ? -36.769 70.492 46.718 1.00 32.08 60 PHE A C 1
ATOM 482 O O . PHE A 1 60 ? -35.625 70.263 47.110 1.00 33.62 60 PHE A O 1
ATOM 490 N N . ALA A 1 61 ? -37.818 70.457 47.530 1.00 33.36 61 ALA A N 1
ATOM 491 C CA . ALA A 1 61 ? -37.680 70.069 48.951 1.00 34.75 61 ALA A CA 1
ATOM 492 C C . ALA A 1 61 ? -36.935 68.744 49.153 1.00 36.06 61 ALA A C 1
ATOM 493 O O . ALA A 1 61 ? -36.223 68.569 50.150 1.00 38.25 61 ALA A O 1
ATOM 495 N N . LYS A 1 62 ? -37.117 67.808 48.226 1.00 35.71 62 LYS A N 1
ATOM 496 C CA . LYS A 1 62 ? -36.442 66.517 48.311 1.00 37.07 62 LYS A CA 1
ATOM 497 C C . LYS A 1 62 ? -34.903 66.659 48.460 1.00 37.64 62 LYS A C 1
ATOM 498 O O . LYS A 1 62 ? -34.261 65.813 49.077 1.00 38.52 62 LYS A O 1
ATOM 504 N N . ASN A 1 63 ? -34.328 67.741 47.938 1.00 36.66 63 ASN A N 1
ATOM 505 C CA . ASN A 1 63 ? -32.873 67.940 47.971 1.00 36.99 63 ASN A CA 1
ATOM 506 C C . ASN A 1 63 ? -32.387 68.716 49.206 1.00 38.74 63 ASN A C 1
ATOM 507 O O . ASN A 1 63 ? -31.297 69.295 49.207 1.00 38.48 63 ASN A O 1
ATOM 512 N N . HIS A 1 64 ? -33.213 68.722 50.249 1.00 39.81 64 HIS A N 1
ATOM 513 C CA . HIS A 1 64 ? -32.934 69.440 51.479 1.00 42.02 64 HIS A CA 1
ATOM 514 C C . HIS A 1 64 ? -33.363 68.636 52.659 1.00 44.80 64 HIS A C 1
ATOM 515 O O . HIS A 1 64 ? -34.550 68.327 52.817 1.00 45.53 64 HIS A O 1
ATOM 522 N N . LYS A 1 65 ? -32.385 68.289 53.485 1.00 48.68 65 LYS A N 1
ATOM 523 C CA . LYS A 1 65 ? -32.586 67.662 54.785 1.00 52.64 65 LYS A CA 1
ATOM 524 C C . LYS A 1 65 ? -33.619 68.431 55.621 1.00 52.87 65 LYS A C 1
ATOM 525 O O . LYS A 1 65 ? -33.620 69.671 55.656 1.00 51.95 65 LYS A O 1
ATOM 531 N N . ASP A 1 66 ? -34.504 67.682 56.275 1.00 53.38 66 ASP A N 1
ATOM 532 C CA . ASP A 1 66 ? -35.469 68.244 57.233 1.00 54.43 66 ASP A CA 1
ATOM 533 C C . ASP A 1 66 ? -36.292 69.424 56.695 1.00 50.74 66 ASP A C 1
ATOM 534 O O . ASP A 1 66 ? -36.677 70.316 57.444 1.00 50.88 66 ASP A O 1
ATOM 539 N N . LYS A 1 67 ? -36.548 69.416 55.394 1.00 47.25 67 LYS A N 1
ATOM 540 C CA . LYS A 1 67 ? -37.431 70.387 54.761 1.00 45.41 67 LYS A CA 1
ATOM 541 C C . LYS A 1 67 ? -38.334 69.686 53.753 1.00 43.39 67 LYS A C 1
ATOM 542 O O . LYS A 1 67 ? -37.863 68.903 52.912 1.00 43.58 67 LYS A O 1
ATOM 548 N N . GLU A 1 68 ? -39.628 69.979 53.861 1.00 42.22 68 GLU A N 1
ATOM 549 C CA . GLU A 1 68 ? -40.686 69.327 53.090 1.00 40.64 68 GLU A CA 1
ATOM 550 C C . GLU A 1 68 ? -41.319 70.264 52.038 1.00 37.68 68 GLU A C 1
ATOM 551 O O . GLU A 1 68 ? -41.172 71.488 52.112 1.00 35.75 68 GLU A O 1
ATOM 557 N N . PRO A 1 69 ? -42.034 69.691 51.049 1.00 36.43 69 PRO A N 1
ATOM 558 C CA . PRO A 1 69 ? -42.548 70.529 49.965 1.00 34.77 69 PRO A CA 1
ATOM 559 C C . PRO A 1 69 ? -43.451 71.656 50.472 1.00 34.91 69 PRO A C 1
ATOM 560 O O . PRO A 1 69 ? -44.163 71.479 51.466 1.00 36.51 69 PRO A O 1
ATOM 564 N N . TYR A 1 70 ? -43.395 72.804 49.792 1.00 33.41 70 TYR A N 1
ATOM 565 C CA . TYR A 1 70 ? -44.105 74.030 50.167 1.00 33.46 70 TYR A CA 1
ATOM 566 C C . TYR A 1 70 ? -43.526 74.785 51.353 1.00 34.55 70 TYR A C 1
ATOM 567 O O . TYR A 1 70 ? -44.111 75.761 51.800 1.00 35.69 70 TYR A O 1
ATOM 576 N N . SER A 1 71 ? -42.385 74.357 51.874 1.00 35.28 71 SER A N 1
ATOM 577 C CA . SER A 1 71 ? -41.744 75.120 52.945 1.00 36.69 71 SER A CA 1
ATOM 578 C C . SER A 1 71 ? -40.941 76.293 52.376 1.00 37.16 71 SER A C 1
ATOM 579 O O . SER A 1 71 ? -40.642 76.334 51.179 1.00 36.25 71 SER A O 1
ATOM 582 N N . THR A 1 72 ? -40.632 77.257 53.237 1.00 39.80 72 THR A N 1
ATOM 583 C CA . THR A 1 72 ? -39.891 78.461 52.855 1.00 40.77 72 THR A CA 1
ATOM 584 C C . THR A 1 72 ? -38.409 78.205 52.998 1.00 39.82 72 THR A C 1
ATOM 585 O O . THR A 1 72 ? -37.972 77.484 53.886 1.00 41.00 72 THR A O 1
ATOM 589 N N . TYR A 1 73 ? -37.636 78.779 52.100 1.00 38.62 73 TYR A N 1
ATOM 590 C CA . TYR A 1 73 ? -36.206 78.570 52.113 1.00 38.49 73 TYR A CA 1
ATOM 591 C C . TYR A 1 73 ? -35.534 79.868 51.708 1.00 38.59 73 TYR A C 1
ATOM 592 O O . TYR A 1 73 ? -36.094 80.658 50.947 1.00 37.58 73 TYR A O 1
ATOM 601 N N . THR A 1 74 ? -34.345 80.084 52.252 1.00 39.72 74 THR A N 1
ATOM 602 C CA . THR A 1 74 ? -33.535 81.248 51.957 1.00 40.24 74 THR A CA 1
ATOM 603 C C . THR A 1 74 ? -32.475 80.888 50.908 1.00 39.95 74 THR A C 1
ATOM 604 O O . THR A 1 74 ? -31.508 80.183 51.193 1.00 40.85 74 THR A O 1
ATOM 608 N N . TYR A 1 75 ? -32.672 81.379 49.693 1.00 39.73 75 TYR A N 1
ATOM 609 C CA . TYR A 1 75 ? -31.714 81.183 48.623 1.00 40.00 75 TYR A CA 1
ATOM 610 C C . TYR A 1 75 ? -30.588 82.189 48.719 1.00 42.42 75 TYR A C 1
ATOM 611 O O . TYR A 1 75 ? -30.804 83.325 49.144 1.00 43.24 75 TYR A O 1
ATOM 620 N N . HIS A 1 76 ? -29.392 81.762 48.320 1.00 43.46 76 HIS A N 1
ATOM 621 C CA . HIS A 1 76 ? -28.202 82.601 48.364 1.00 45.42 76 HIS A CA 1
ATOM 622 C C . HIS A 1 76 ? -27.719 82.840 46.969 1.00 44.85 76 HIS A C 1
ATOM 623 O O . HIS A 1 76 ? -27.584 81.907 46.192 1.00 45.47 76 HIS A O 1
ATOM 630 N N . SER A 1 77 ? -27.444 84.094 46.634 1.00 45.42 77 SER A N 1
ATOM 631 C CA . SER A 1 77 ? -26.838 84.435 45.355 1.00 45.35 77 SER A CA 1
ATOM 632 C C . SER A 1 77 ? -25.750 83.431 44.966 1.00 46.35 77 SER A C 1
ATOM 633 O O . SER A 1 77 ? -24.927 83.072 45.789 1.00 47.77 77 SER A O 1
ATOM 636 N N . PRO A 1 78 ? -25.772 82.943 43.718 1.00 47.48 78 PRO A N 1
ATOM 637 C CA . PRO A 1 78 ? -24.673 82.098 43.234 1.00 49.36 78 PRO A CA 1
ATOM 638 C C . PRO A 1 78 ? -23.374 82.815 42.842 1.00 52.99 78 PRO A C 1
ATOM 639 O O . PRO A 1 78 ? -22.341 82.154 42.790 1.00 55.16 78 PRO A O 1
ATOM 643 N N . ARG A 1 79 ? -23.410 84.120 42.553 1.00 56.73 79 ARG A N 1
ATOM 644 C CA . ARG A 1 79 ? -22.175 84.871 42.255 1.00 62.81 79 ARG A CA 1
ATOM 645 C C . ARG A 1 79 ? -21.268 84.878 43.484 1.00 66.05 79 ARG A C 1
ATOM 646 O O . ARG A 1 79 ? -21.725 85.196 44.588 1.00 65.45 79 ARG A O 1
ATOM 654 N N . PRO A 1 80 ? -19.982 84.505 43.308 1.00 70.92 80 PRO A N 1
ATOM 655 C CA . PRO A 1 80 ? -19.068 84.424 44.468 1.00 73.50 80 PRO A CA 1
ATOM 656 C C . PRO A 1 80 ? -18.730 85.820 45.003 1.00 72.93 80 PRO A C 1
ATOM 657 O O . PRO A 1 80 ? -18.515 86.751 44.213 1.00 72.43 80 PRO A O 1
ATOM 661 N N . GLY A 1 81 ? -18.715 85.963 46.328 1.00 71.86 81 GLY A N 1
ATOM 662 C CA . GLY A 1 81 ? -18.533 87.271 46.962 1.00 72.43 81 GLY A CA 1
ATOM 663 C C . GLY A 1 81 ? -19.847 87.987 47.243 1.00 70.81 81 GLY A C 1
ATOM 664 O O . GLY A 1 81 ? -19.960 88.740 48.213 1.00 71.55 81 GLY A O 1
ATOM 665 N N . ASP A 1 82 ? -20.837 87.764 46.380 1.00 68.84 82 ASP A N 1
ATOM 666 C CA . ASP A 1 82 ? -22.197 88.251 46.603 1.00 65.46 82 ASP A CA 1
ATOM 667 C C . ASP A 1 82 ? -22.884 87.378 47.650 1.00 65.37 82 ASP A C 1
ATOM 668 O O . ASP A 1 82 ? -22.892 86.143 47.551 1.00 65.71 82 ASP A O 1
ATOM 673 N N . ASP A 1 83 ? -23.463 88.033 48.648 1.00 64.91 83 ASP A N 1
ATOM 674 C CA . ASP A 1 83 ? -24.073 87.326 49.754 1.00 64.92 83 ASP A CA 1
ATOM 675 C C . ASP A 1 83 ? -25.500 87.793 50.034 1.00 62.80 83 ASP A C 1
ATOM 676 O O . ASP A 1 83 ? -26.010 87.613 51.142 1.00 64.78 83 ASP A O 1
ATOM 681 N N . SER A 1 84 ? -26.145 88.406 49.046 1.00 58.73 84 SER A N 1
ATOM 682 C CA . SER A 1 84 ? -27.569 88.667 49.183 1.00 55.91 84 SER A CA 1
ATOM 683 C C . SER A 1 84 ? -28.361 87.355 49.064 1.00 52.33 84 SER A C 1
ATOM 684 O O . SER A 1 84 ? -27.813 86.306 48.688 1.00 50.50 84 SER A O 1
ATOM 687 N N . THR A 1 85 ? -29.638 87.426 49.428 1.00 49.49 85 THR A N 1
ATOM 688 C CA . THR A 1 85 ? -30.466 86.255 49.634 1.00 46.60 85 THR A CA 1
ATOM 689 C C . THR A 1 85 ? -31.880 86.559 49.188 1.00 45.67 85 THR A C 1
ATOM 690 O O . THR A 1 85 ? -32.281 87.718 49.145 1.00 46.05 85 THR A O 1
ATOM 694 N N . GLN A 1 86 ? -32.642 85.522 48.861 1.00 45.25 86 GLN A N 1
ATOM 695 C CA . GLN A 1 86 ? -34.065 85.688 48.584 1.00 45.56 86 GLN A CA 1
ATOM 696 C C . GLN A 1 86 ? -34.911 84.586 49.183 1.00 44.94 86 GLN A C 1
ATOM 697 O O . GLN A 1 86 ? -34.562 83.416 49.114 1.00 43.46 86 GLN A O 1
ATOM 703 N N . GLU A 1 87 ? -36.027 84.995 49.774 1.00 46.69 87 GLU A N 1
ATOM 704 C CA . GLU A 1 87 ? -37.051 84.101 50.298 1.00 47.41 87 GLU A CA 1
ATOM 705 C C . GLU A 1 87 ? -37.712 83.349 49.151 1.00 43.63 87 GLU A C 1
ATOM 706 O O . GLU A 1 87 ? -38.084 83.960 48.164 1.00 43.31 87 GLU A O 1
ATOM 712 N N . GLY A 1 88 ? -37.859 82.038 49.278 1.00 41.25 88 GLY A N 1
ATOM 713 C CA . GLY A 1 88 ? -38.464 81.231 48.224 1.00 39.44 88 GLY A CA 1
ATOM 714 C C . GLY A 1 88 ? -39.220 80.031 48.749 1.00 39.82 88 GLY A C 1
ATOM 715 O O . GLY A 1 88 ? -39.187 79.736 49.955 1.00 42.83 88 GLY A O 1
ATOM 716 N N . ILE A 1 89 ? -39.906 79.341 47.848 1.00 37.48 89 ILE A N 1
ATOM 717 C CA . ILE A 1 89 ? -40.683 78.150 48.186 1.00 36.79 89 ILE A CA 1
ATOM 718 C C . ILE A 1 89 ? -39.972 76.910 47.669 1.00 35.85 89 ILE A C 1
ATOM 719 O O . ILE A 1 89 ? -39.639 76.832 46.485 1.00 36.91 89 ILE A O 1
ATOM 724 N N . LEU A 1 90 ? -39.756 75.931 48.535 1.00 35.38 90 LEU A N 1
ATOM 725 C CA . LEU A 1 90 ? -39.309 74.616 48.082 1.00 33.87 90 LEU A CA 1
ATOM 726 C C . LEU A 1 90 ? -40.517 73.842 47.583 1.00 33.04 90 LEU A C 1
ATOM 727 O O . LEU A 1 90 ? -41.551 73.833 48.228 1.00 33.92 90 LEU A O 1
ATOM 732 N N . TRP A 1 91 ? -40.375 73.185 46.441 1.00 31.63 91 TRP A N 1
ATOM 733 C CA . TRP A 1 91 ? -41.491 72.545 45.750 1.00 30.91 91 TRP A CA 1
ATOM 734 C C . TRP A 1 91 ? -41.399 71.034 45.702 1.00 30.56 91 TRP A C 1
ATOM 735 O O . TRP A 1 91 ? -40.327 70.464 45.941 1.00 31.60 91 TRP A O 1
ATOM 746 N N . PRO A 1 92 ? -42.514 70.355 45.375 1.00 29.60 92 PRO A N 1
ATOM 747 C CA . PRO A 1 92 ? -42.407 68.965 44.937 1.00 29.11 92 PRO A CA 1
ATOM 748 C C . PRO A 1 92 ? -41.510 68.893 43.699 1.00 28.30 92 PRO A C 1
ATOM 749 O O . PRO A 1 92 ? -41.400 69.870 42.957 1.00 27.92 92 PRO A O 1
ATOM 753 N N . VAL A 1 93 ? -40.875 67.752 43.476 1.00 27.88 93 VAL A N 1
ATOM 754 C CA . VAL A 1 93 ? -40.126 67.524 42.262 1.00 26.97 93 VAL A CA 1
ATOM 755 C C . VAL A 1 93 ? -41.056 67.694 41.060 1.00 27.38 93 VAL A C 1
ATOM 756 O O . VAL A 1 93 ? -42.112 67.069 41.007 1.00 28.20 93 VAL A O 1
ATOM 760 N N . HIS A 1 94 ? -40.670 68.520 40.090 1.00 26.81 94 HIS A N 1
ATOM 761 C CA . HIS A 1 94 ? -41.512 68.707 38.899 1.00 26.61 94 HIS A CA 1
ATOM 762 C C . HIS A 1 94 ? -40.685 69.152 37.716 1.00 25.71 94 HIS A C 1
ATOM 763 O O . HIS A 1 94 ? -39.573 69.611 37.883 1.00 25.96 94 HIS A O 1
ATOM 770 N N . CYS A 1 95 ? -41.229 69.007 36.514 1.00 25.45 95 CYS A N 1
ATOM 771 C CA . CYS A 1 95 ? -40.566 69.386 35.283 1.00 25.28 95 CYS A CA 1
ATOM 772 C C . CYS A 1 95 ? -39.094 68.953 35.175 1.00 25.64 95 CYS A C 1
ATOM 773 O O . CYS A 1 95 ? -38.253 69.714 34.688 1.00 25.82 95 CYS A O 1
ATOM 776 N N . VAL A 1 96 ? -38.785 67.742 35.633 1.00 26.00 96 VAL A N 1
ATOM 777 C CA . VAL A 1 96 ? -37.449 67.170 35.466 1.00 26.39 96 VAL A CA 1
ATOM 778 C C . VAL A 1 96 ? -37.196 66.906 33.987 1.00 27.34 96 VAL A C 1
ATOM 779 O O . VAL A 1 96 ? -38.075 66.388 33.286 1.00 27.31 96 VAL A O 1
ATOM 783 N N . LYS A 1 97 ? -36.011 67.288 33.506 1.00 28.50 97 LYS A N 1
ATOM 784 C CA . LYS A 1 97 ? -35.725 67.208 32.069 1.00 29.77 97 LYS A CA 1
ATOM 785 C C . LYS A 1 97 ? -35.876 65.792 31.526 1.00 30.42 97 LYS A C 1
ATOM 786 O O . LYS A 1 97 ? -35.534 64.825 32.202 1.00 31.24 97 LYS A O 1
ATOM 792 N N . ASN A 1 98 ? -36.436 65.691 30.322 1.00 30.26 98 ASN A N 1
ATOM 793 C CA . ASN A 1 98 ? -36.681 64.418 29.620 1.00 30.89 98 ASN A CA 1
ATOM 794 C C . ASN A 1 98 ? -37.645 63.452 30.318 1.00 31.07 98 ASN A C 1
ATOM 795 O O . ASN A 1 98 ? -37.612 62.248 30.088 1.00 32.62 98 ASN A O 1
ATOM 800 N N . THR A 1 99 ? -38.525 63.973 31.158 1.00 29.32 99 THR A N 1
ATOM 801 C CA . THR A 1 99 ? -39.555 63.133 31.768 1.00 28.88 99 THR A CA 1
ATOM 802 C C . THR A 1 99 ? -40.908 63.558 31.232 1.00 28.54 99 THR A C 1
ATOM 803 O O . THR A 1 99 ? -41.087 64.690 30.800 1.00 28.09 99 THR A O 1
ATOM 807 N N . TRP A 1 100 ? -41.875 62.665 31.277 1.00 29.08 100 TRP A N 1
ATOM 808 C CA . TRP A 1 100 ? -43.236 63.038 30.946 1.00 29.19 100 TRP A CA 1
ATOM 809 C C . TRP A 1 100 ? -43.643 64.376 31.533 1.00 28.51 100 TRP A C 1
ATOM 810 O O . TRP A 1 100 ? -44.189 65.229 30.834 1.00 28.22 100 TRP A O 1
ATOM 821 N N . GLY A 1 101 ? -43.399 64.563 32.830 1.00 27.96 101 GLY A N 1
ATOM 822 C CA . GLY A 1 101 ? -43.775 65.793 33.504 1.00 27.48 101 GLY A CA 1
ATOM 823 C C . GLY A 1 101 ? -43.259 67.091 32.915 1.00 27.37 101 GLY A C 1
ATOM 824 O O . GLY A 1 101 ? -43.876 68.149 33.087 1.00 27.98 101 GLY A O 1
ATOM 825 N N . SER A 1 102 ? -42.127 67.043 32.228 1.00 27.23 102 SER A N 1
ATOM 826 C CA . SER A 1 102 ? -41.572 68.277 31.678 1.00 26.50 102 SER A CA 1
ATOM 827 C C . SER A 1 102 ? -41.949 68.495 30.215 1.00 26.39 102 SER A C 1
ATOM 828 O O . SER A 1 102 ? -41.626 69.543 29.647 1.00 26.30 102 SER A O 1
ATOM 831 N N . GLN A 1 103 ? -42.629 67.522 29.609 1.00 26.42 103 GLN A N 1
ATOM 832 C CA . GLN A 1 103 ? -43.153 67.679 28.246 1.00 26.21 103 GLN A CA 1
ATOM 833 C C . GLN A 1 103 ? -44.246 68.744 28.174 1.00 26.19 103 GLN A C 1
ATOM 834 O O . GLN A 1 103 ? -45.132 68.819 29.037 1.00 26.03 103 GLN A O 1
ATOM 840 N N . LEU A 1 104 ? -44.169 69.584 27.148 1.00 26.05 104 LEU A N 1
ATOM 841 C CA . LEU A 1 104 ? -45.291 70.448 26.808 1.00 26.12 104 LEU A CA 1
ATOM 842 C C . LEU A 1 104 ? -46.516 69.560 26.625 1.00 27.06 104 LEU A C 1
ATOM 843 O O . LEU A 1 104 ? -46.404 68.459 26.106 1.00 27.48 104 LEU A O 1
ATOM 848 N N . VAL A 1 105 ? -47.682 70.022 27.059 1.00 27.50 105 VAL A N 1
ATOM 849 C CA . VAL A 1 105 ? -48.887 69.203 26.946 1.00 28.67 105 VAL A CA 1
ATOM 850 C C . VAL A 1 105 ? -49.116 68.872 25.482 1.00 30.23 105 VAL A C 1
ATOM 851 O O . VAL A 1 105 ? -48.906 69.717 24.606 1.00 30.77 105 VAL A O 1
ATOM 855 N N . ASP A 1 106 ? -49.538 67.642 25.226 1.00 32.12 106 ASP A N 1
ATOM 856 C CA . ASP A 1 106 ? -49.718 67.110 23.873 1.00 34.11 106 ASP A CA 1
ATOM 857 C C . ASP A 1 106 ? -50.178 68.107 22.805 1.00 34.02 106 ASP A C 1
ATOM 858 O O . ASP A 1 106 ? -49.529 68.266 21.774 1.00 33.45 106 ASP A O 1
ATOM 863 N N . GLN A 1 107 ? -51.290 68.774 23.065 1.00 35.13 107 GLN A N 1
ATOM 864 C CA . GLN A 1 107 ? -51.903 69.628 22.073 1.00 36.72 107 GLN A CA 1
ATOM 865 C C . GLN A 1 107 ? -50.983 70.816 21.710 1.00 35.25 107 GLN A C 1
ATOM 866 O O . GLN A 1 107 ? -50.908 71.216 20.542 1.00 35.15 107 GLN A O 1
ATOM 872 N N . ILE A 1 108 ? -50.272 71.357 22.703 1.00 32.75 108 ILE A N 1
ATOM 873 C CA . ILE A 1 108 ? -49.315 72.425 22.461 1.00 31.28 108 ILE A CA 1
ATOM 874 C C . ILE A 1 108 ? -48.063 71.872 21.771 1.00 31.45 108 ILE A C 1
ATOM 875 O O . ILE A 1 108 ? -47.592 72.436 20.790 1.00 31.19 108 ILE A O 1
ATOM 880 N N . MET A 1 109 ? -47.529 70.770 22.283 1.00 31.99 109 MET A N 1
ATOM 881 C CA . MET A 1 109 ? -46.366 70.147 21.691 1.00 32.78 109 MET A CA 1
ATOM 882 C C . MET A 1 109 ? -46.595 69.880 20.210 1.00 34.30 109 MET A C 1
ATOM 883 O O . MET A 1 109 ? -45.715 70.123 19.378 1.00 34.18 109 MET A O 1
ATOM 888 N N . ASP A 1 110 ? -47.784 69.380 19.886 1.00 35.59 110 ASP A N 1
ATOM 889 C CA . ASP A 1 110 ? -48.149 69.114 18.517 1.00 37.17 110 ASP A CA 1
ATOM 890 C C . ASP A 1 110 ? -47.966 70.352 17.629 1.00 36.90 110 ASP A C 1
ATOM 891 O O . ASP A 1 110 ? -47.370 70.271 16.564 1.00 37.34 110 ASP A O 1
ATOM 896 N N . GLN A 1 111 ? -48.469 71.492 18.082 1.00 36.78 111 GLN A N 1
ATOM 897 C CA . GLN A 1 111 ? -48.285 72.755 17.397 1.00 37.55 111 GLN A CA 1
ATOM 898 C C . GLN A 1 111 ? -46.804 73.122 17.248 1.00 36.47 111 GLN A C 1
ATOM 899 O O . GLN A 1 111 ? -46.356 73.493 16.166 1.00 37.44 111 GLN A O 1
ATOM 905 N N . VAL A 1 112 ? -46.049 73.005 18.338 1.00 34.03 112 VAL A N 1
ATOM 906 C CA . VAL A 1 112 ? -44.647 73.396 18.367 1.00 32.38 112 VAL A CA 1
ATOM 907 C C . VAL A 1 112 ? -43.821 72.563 17.384 1.00 33.83 112 VAL A C 1
ATOM 908 O O . VAL A 1 112 ? -42.985 73.097 16.640 1.00 34.10 112 VAL A O 1
ATOM 912 N N . VAL A 1 113 ? -44.058 71.256 17.392 1.00 34.36 113 VAL A N 1
ATOM 913 C CA . VAL A 1 113 ? -43.364 70.348 16.500 1.00 35.75 113 VAL A CA 1
ATOM 914 C C . VAL A 1 113 ? -43.699 70.617 15.030 1.00 37.71 113 VAL A C 1
ATOM 915 O O . VAL A 1 113 ? -42.796 70.786 14.217 1.00 39.83 113 VAL A O 1
ATOM 919 N N . THR A 1 114 ? -44.977 70.680 14.682 1.00 38.23 114 THR A N 1
ATOM 920 C CA . THR A 1 114 ? -45.321 70.850 13.274 1.00 40.07 114 THR A CA 1
ATOM 921 C C . THR A 1 114 ? -45.058 72.280 12.760 1.00 39.71 114 THR A C 1
ATOM 922 O O . THR A 1 114 ? -44.651 72.452 11.620 1.00 41.02 114 THR A O 1
ATOM 926 N N . LYS A 1 115 ? -45.263 73.293 13.594 1.00 37.96 115 LYS A N 1
ATOM 927 C CA . LYS A 1 115 ? -44.983 74.668 13.182 1.00 37.22 115 LYS A CA 1
ATOM 928 C C . LYS A 1 115 ? -43.559 75.164 13.503 1.00 35.63 115 LYS A C 1
ATOM 929 O O . LYS A 1 115 ? -43.255 76.337 13.281 1.00 33.97 115 LYS A O 1
ATOM 935 N N . HIS A 1 116 ? -42.691 74.287 14.013 1.00 35.22 116 HIS A N 1
ATOM 936 C CA . HIS A 1 116 ? -41.314 74.685 14.400 1.00 35.03 116 HIS A CA 1
ATOM 937 C C . HIS A 1 116 ? -41.248 75.913 15.268 1.00 33.35 116 HIS A C 1
ATOM 938 O O . HIS A 1 116 ? -40.574 76.880 14.924 1.00 33.25 116 HIS A O 1
ATOM 945 N N . ILE A 1 117 ? -41.943 75.879 16.404 1.00 31.28 117 ILE A N 1
ATOM 946 C CA . ILE A 1 117 ? -42.040 77.035 17.283 1.00 29.19 117 ILE A CA 1
ATOM 947 C C . ILE A 1 117 ? -40.831 77.093 18.236 1.00 27.69 117 ILE A C 1
ATOM 948 O O . ILE A 1 117 ? -40.377 76.059 18.749 1.00 26.87 117 ILE A O 1
ATOM 953 N N . LYS A 1 118 ? -40.310 78.301 18.448 1.00 26.31 118 LYS A N 1
ATOM 954 C CA . LYS A 1 118 ? -39.170 78.511 19.331 1.00 25.43 118 LYS A CA 1
ATOM 955 C C . LYS A 1 118 ? -39.482 78.049 20.759 1.00 24.95 118 LYS A C 1
ATOM 956 O O . LYS A 1 118 ? -40.522 78.429 21.318 1.00 25.01 118 LYS A O 1
ATOM 962 N N . ILE A 1 119 ? -38.597 77.222 21.324 1.00 24.34 119 ILE A N 1
ATOM 963 C CA . ILE A 1 119 ? -38.679 76.792 22.729 1.00 24.00 119 ILE A CA 1
ATOM 964 C C . ILE A 1 119 ? -37.577 77.486 23.575 1.00 24.17 119 ILE A C 1
ATOM 965 O O . ILE A 1 119 ? -36.410 77.451 23.211 1.00 24.80 119 ILE A O 1
ATOM 970 N N . VAL A 1 120 ? -37.937 78.076 24.710 1.00 23.99 120 VAL A N 1
ATOM 971 C CA . VAL A 1 120 ? -36.946 78.583 25.661 1.00 24.15 120 VAL A CA 1
ATOM 972 C C . VAL A 1 120 ? -37.028 77.784 26.965 1.00 24.81 120 VAL A C 1
ATOM 973 O O . VAL A 1 120 ? -38.061 77.793 27.642 1.00 24.44 120 VAL A O 1
ATOM 977 N N . ASP A 1 121 ? -35.940 77.101 27.320 1.00 25.69 121 ASP A N 1
ATOM 978 C CA . ASP A 1 121 ? -35.882 76.372 28.578 1.00 26.23 121 ASP A CA 1
ATOM 979 C C . ASP A 1 121 ? -35.266 77.247 29.672 1.00 27.33 121 ASP A C 1
ATOM 980 O O . ASP A 1 121 ? -34.288 77.955 29.443 1.00 29.13 121 ASP A O 1
ATOM 985 N N . LYS A 1 122 ? -35.843 77.200 30.862 1.00 26.70 122 LYS A N 1
ATOM 986 C CA . LYS A 1 122 ? -35.278 77.864 32.007 1.00 25.99 122 LYS A CA 1
ATOM 987 C C . LYS A 1 122 ? -35.151 76.853 33.156 1.00 25.54 122 LYS A C 1
ATOM 988 O O . LYS A 1 122 ? -35.693 75.756 33.088 1.00 24.82 122 LYS A O 1
ATOM 994 N N . GLY A 1 123 ? -34.438 77.221 34.209 1.00 25.15 123 GLY A N 1
ATOM 995 C CA . GLY A 1 123 ? -34.427 76.408 35.411 1.00 25.34 123 GLY A CA 1
ATOM 996 C C . GLY A 1 123 ? -33.506 75.208 35.387 1.00 25.66 123 GLY A C 1
ATOM 997 O O . GLY A 1 123 ? -33.544 74.382 36.293 1.00 25.49 123 GLY A O 1
ATOM 998 N N . PHE A 1 124 ? -32.650 75.108 34.382 1.00 26.26 124 PHE A N 1
ATOM 999 C CA . PHE A 1 124 ? -31.768 73.948 34.306 1.00 28.02 124 PHE A CA 1
ATOM 1000 C C . PHE A 1 124 ? -30.520 74.083 35.204 1.00 29.26 124 PHE A C 1
ATOM 1001 O O . PHE A 1 124 ? -29.902 73.089 35.533 1.00 31.28 124 PHE A O 1
ATOM 1009 N N . LEU A 1 125 ? -30.136 75.288 35.606 1.00 29.10 125 LEU A N 1
ATOM 1010 C CA . LEU A 1 125 ? -29.032 75.401 36.557 1.00 30.30 125 LEU A CA 1
ATOM 1011 C C . LEU A 1 125 ? -29.469 74.913 37.943 1.00 31.27 125 LEU A C 1
ATOM 1012 O O . LEU A 1 125 ? -30.471 75.398 38.484 1.00 31.11 125 LEU A O 1
ATOM 1017 N N . THR A 1 126 ? -28.725 73.967 38.515 1.00 32.64 126 THR A N 1
ATOM 1018 C CA . THR A 1 126 ? -29.097 73.349 39.805 1.00 33.87 126 THR A CA 1
ATOM 1019 C C . THR A 1 126 ? -29.137 74.334 40.950 1.00 33.42 126 THR A C 1
ATOM 1020 O O . THR A 1 126 ? -29.775 74.064 41.952 1.00 33.67 126 THR A O 1
ATOM 1024 N N . ASP A 1 127 ? -28.411 75.437 40.835 1.00 32.76 127 ASP A N 1
ATOM 1025 C CA . ASP A 1 127 ? -28.119 76.250 42.010 1.00 33.07 127 ASP A CA 1
ATOM 1026 C C . ASP A 1 127 ? -29.054 77.446 42.237 1.00 32.57 127 ASP A C 1
ATOM 1027 O O . ASP A 1 127 ? -28.800 78.243 43.152 1.00 33.52 127 ASP A O 1
ATOM 1032 N N . ARG A 1 128 ? -30.117 77.581 41.432 1.00 30.42 128 ARG A N 1
ATOM 1033 C CA . ARG A 1 128 ? -30.962 78.776 41.523 1.00 30.16 128 ARG A CA 1
ATOM 1034 C C . ARG A 1 128 ? -32.376 78.637 40.982 1.00 29.64 128 ARG A C 1
ATOM 1035 O O . ARG A 1 128 ? -32.612 77.863 40.052 1.00 29.42 128 ARG A O 1
ATOM 1043 N N . GLU A 1 129 ? -33.304 79.407 41.563 1.00 29.95 129 GLU A N 1
ATOM 1044 C CA A GLU A 1 129 ? -34.661 79.485 41.026 0.50 29.22 129 GLU A CA 1
ATOM 1045 C CA B GLU A 1 129 ? -34.670 79.553 41.061 0.50 29.64 129 GLU A CA 1
ATOM 1046 C C . GLU A 1 129 ? -34.676 80.355 39.768 1.00 29.10 129 GLU A C 1
ATOM 1047 O O . GLU A 1 129 ? -33.791 81.184 39.539 1.00 29.43 129 GLU A O 1
ATOM 1058 N N . TYR A 1 130 ? -35.687 80.137 38.943 1.00 28.67 130 TYR A N 1
ATOM 1059 C CA . TYR A 1 130 ? -35.711 80.701 37.626 1.00 28.57 130 TYR A CA 1
ATOM 1060 C C . TYR A 1 130 ? -37.166 80.790 37.214 1.00 28.79 130 TYR A C 1
ATOM 1061 O O . TYR A 1 130 ? -37.646 80.008 36.402 1.00 30.49 130 TYR A O 1
ATOM 1070 N N . TYR A 1 131 ? -37.886 81.731 37.799 1.00 29.23 131 TYR A N 1
ATOM 1071 C CA . TYR A 1 131 ? -39.275 81.934 37.449 1.00 28.67 131 TYR A CA 1
ATOM 1072 C C . TYR A 1 131 ? -39.470 82.603 36.087 1.00 28.65 131 TYR A C 1
ATOM 1073 O O . TYR A 1 131 ? -40.301 82.183 35.300 1.00 29.29 131 TYR A O 1
ATOM 1082 N N . SER A 1 132 ? -38.684 83.627 35.799 1.00 28.45 132 SER A N 1
ATOM 1083 C CA . SER A 1 132 ? -38.869 84.395 34.586 1.00 27.62 132 SER A CA 1
ATOM 1084 C C . SER A 1 132 ? -38.262 83.682 33.386 1.00 27.38 132 SER A C 1
ATOM 1085 O O . SER A 1 132 ? -37.191 83.070 33.502 1.00 28.13 132 SER A O 1
ATOM 1088 N N . ALA A 1 133 ? -38.916 83.775 32.228 1.00 25.93 133 ALA A N 1
ATOM 1089 C CA . ALA A 1 133 ? -38.403 83.105 31.030 1.00 24.29 133 ALA A CA 1
ATOM 1090 C C . ALA A 1 133 ? -37.264 83.904 30.380 1.00 24.46 133 ALA A C 1
ATOM 1091 O O . ALA A 1 133 ? -36.667 83.482 29.371 1.00 23.99 133 ALA A O 1
ATOM 1093 N N . PHE A 1 134 ? -36.952 85.059 30.960 1.00 24.15 134 PHE A N 1
ATOM 1094 C CA . PHE A 1 134 ? -35.899 85.899 30.418 1.00 24.21 134 PHE A CA 1
ATOM 1095 C C . PHE A 1 134 ? -34.561 85.704 31.129 1.00 25.12 134 PHE A C 1
ATOM 1096 O O . PHE A 1 134 ? -33.503 85.832 30.500 1.00 25.69 134 PHE A O 1
ATOM 1104 N N . HIS A 1 135 ? -34.602 85.432 32.438 1.00 25.27 135 HIS A N 1
ATOM 1105 C CA . HIS A 1 135 ? -33.381 85.345 33.247 1.00 25.96 135 HIS A CA 1
ATOM 1106 C C . HIS A 1 135 ? -33.665 84.833 34.627 1.00 26.43 135 HIS A C 1
ATOM 1107 O O . HIS A 1 135 ? -34.799 84.922 35.083 1.00 26.89 135 HIS A O 1
ATOM 1114 N N . ASP A 1 136 ? -32.642 84.306 35.309 1.00 26.80 136 ASP A N 1
ATOM 1115 C CA . ASP A 1 136 ? -32.806 83.784 36.670 1.00 26.96 136 ASP A CA 1
ATOM 1116 C C . ASP A 1 136 ? -33.191 84.889 37.671 1.00 28.37 136 ASP A C 1
ATOM 1117 O O . ASP A 1 136 ? -33.159 86.081 37.319 1.00 28.60 136 ASP A O 1
ATOM 1122 N N . ILE A 1 137 ? -33.549 84.510 38.899 1.00 29.31 137 ILE A N 1
ATOM 1123 C CA . ILE A 1 137 ? -34.055 85.480 39.876 1.00 31.69 137 ILE A CA 1
ATOM 1124 C C . ILE A 1 137 ? -33.000 86.493 40.291 1.00 34.32 137 ILE A C 1
ATOM 1125 O O . ILE A 1 137 ? -33.310 87.458 40.980 1.00 37.11 137 ILE A O 1
ATOM 1130 N N . TRP A 1 138 ? -31.752 86.272 39.879 1.00 34.20 138 TRP A N 1
ATOM 1131 C CA . TRP A 1 138 ? -30.650 87.136 40.265 1.00 35.36 138 TRP A CA 1
ATOM 1132 C C . TRP A 1 138 ? -30.292 88.052 39.144 1.00 35.95 138 TRP A C 1
ATOM 1133 O O . TRP A 1 138 ? -29.415 88.896 39.262 1.00 36.41 138 TRP A O 1
ATOM 1144 N N . ASN A 1 139 ? -30.988 87.877 38.032 1.00 36.19 139 ASN A N 1
ATOM 1145 C CA . ASN A 1 139 ? -30.580 88.436 36.767 1.00 36.45 139 ASN A CA 1
ATOM 1146 C C . ASN A 1 139 ? -29.114 88.103 36.446 1.00 36.48 139 ASN A C 1
ATOM 1147 O O . ASN A 1 139 ? -28.361 88.941 35.952 1.00 37.61 139 ASN A O 1
ATOM 1152 N N . PHE A 1 140 ? -28.712 86.873 36.724 1.00 34.95 140 PHE A N 1
ATOM 1153 C CA . PHE A 1 140 ? -27.347 86.485 36.421 1.00 35.54 140 PHE A CA 1
ATOM 1154 C C . PHE A 1 140 ? -27.260 85.825 35.058 1.00 33.13 140 PHE A C 1
ATOM 1155 O O . PHE A 1 140 ? -26.747 86.431 34.135 1.00 33.48 140 PHE A O 1
ATOM 1163 N N . HIS A 1 141 ? -27.801 84.623 34.922 1.00 30.53 141 HIS A N 1
ATOM 1164 C CA . HIS A 1 141 ? -27.932 83.991 33.622 1.00 29.05 141 HIS A CA 1
ATOM 1165 C C . HIS A 1 141 ? -29.162 84.484 32.886 1.00 28.41 141 HIS A C 1
ATOM 1166 O O . HIS A 1 141 ? -30.273 84.525 33.459 1.00 27.70 141 HIS A O 1
ATOM 1173 N N . LYS A 1 142 ? -28.990 84.845 31.610 1.00 27.99 142 LYS A N 1
ATOM 1174 C CA . LYS A 1 142 ? -30.126 85.147 30.736 1.00 27.51 142 LYS A CA 1
ATOM 1175 C C . LYS A 1 142 ? -30.349 84.038 29.731 1.00 27.39 142 LYS A C 1
ATOM 1176 O O . LYS A 1 142 ? -29.404 83.413 29.279 1.00 28.19 142 LYS A O 1
ATOM 1182 N N . THR A 1 143 ? -31.606 83.813 29.368 1.00 27.80 143 THR A N 1
ATOM 1183 C CA . THR A 1 143 ? -31.957 82.886 28.297 1.00 28.30 143 THR A CA 1
ATOM 1184 C C . THR A 1 143 ? -31.801 83.612 26.966 1.00 29.48 143 THR A C 1
ATOM 1185 O O . THR A 1 143 ? -31.453 84.805 26.931 1.00 31.45 143 THR A O 1
ATOM 1189 N N . ASP A 1 144 ? -32.052 82.915 25.861 1.00 28.66 144 ASP A N 1
ATOM 1190 C CA . ASP A 1 144 ? -31.937 83.579 24.581 1.00 28.19 144 ASP A CA 1
ATOM 1191 C C . ASP A 1 144 ? -33.206 84.368 24.208 1.00 27.70 144 ASP A C 1
ATOM 1192 O O . ASP A 1 144 ? -33.340 84.850 23.081 1.00 28.67 144 ASP A O 1
ATOM 1197 N N . MET A 1 145 ? -34.099 84.541 25.183 1.00 26.43 145 MET A N 1
ATOM 1198 C CA . MET A 1 145 ? -35.424 85.119 24.940 1.00 25.91 145 MET A CA 1
ATOM 1199 C C . MET A 1 145 ? -35.337 86.508 24.348 1.00 26.76 145 MET A C 1
ATOM 1200 O O . MET A 1 145 ? -35.878 86.771 23.263 1.00 27.30 145 MET A O 1
ATOM 1205 N N . ASN A 1 146 ? -34.651 87.398 25.056 1.00 26.85 146 ASN A N 1
ATOM 1206 C CA . ASN A 1 146 ? -34.581 88.755 24.621 1.00 27.14 146 ASN A CA 1
ATOM 1207 C C . ASN A 1 146 ? -33.965 88.852 23.240 1.00 27.86 146 ASN A C 1
ATOM 1208 O O . ASN A 1 146 ? -34.494 89.542 22.386 1.00 28.74 146 ASN A O 1
ATOM 1213 N N . LYS A 1 147 ? -32.874 88.132 22.999 1.00 28.04 147 LYS A N 1
ATOM 1214 C CA . LYS A 1 147 ? -32.230 88.182 21.689 1.00 28.26 147 LYS A CA 1
ATOM 1215 C C . LYS A 1 147 ? -33.177 87.713 20.586 1.00 28.12 147 LYS A C 1
ATOM 1216 O O . LYS A 1 147 ? -33.189 88.281 19.493 1.00 28.59 147 LYS A O 1
ATOM 1222 N N . TYR A 1 148 ? -33.971 86.679 20.883 1.00 27.33 148 TYR A N 1
ATOM 1223 C CA . TYR A 1 148 ? -34.903 86.111 19.908 1.00 26.88 148 TYR A CA 1
ATOM 1224 C C . TYR A 1 148 ? -35.955 87.153 19.561 1.00 27.07 148 TYR A C 1
ATOM 1225 O O . TYR A 1 148 ? -36.184 87.441 18.395 1.00 27.50 148 TYR A O 1
ATOM 1234 N N . LEU A 1 149 ? -36.571 87.727 20.587 1.00 26.57 149 LEU A N 1
ATOM 1235 C CA . LEU A 1 149 ? -37.569 88.756 20.402 1.00 27.16 149 LEU A CA 1
ATOM 1236 C C . LEU A 1 149 ? -37.017 89.903 19.574 1.00 28.58 149 LEU A C 1
ATOM 1237 O O . LEU A 1 149 ? -37.704 90.400 18.681 1.00 29.26 149 LEU A O 1
ATOM 1242 N N . GLU A 1 150 ? -35.781 90.322 19.859 1.00 29.70 150 GLU A N 1
ATOM 1243 C CA . GLU A 1 150 ? -35.169 91.413 19.110 1.00 31.57 150 GLU A CA 1
ATOM 1244 C C . GLU A 1 150 ? -34.953 91.065 17.647 1.00 32.30 150 GLU A C 1
ATOM 1245 O O . GLU A 1 150 ? -35.280 91.855 16.774 1.00 33.07 150 GLU A O 1
ATOM 1251 N N . LYS A 1 151 ? -34.445 89.868 17.381 1.00 32.54 151 LYS A N 1
ATOM 1252 C CA . LYS A 1 151 ? -34.234 89.419 16.020 1.00 33.44 151 LYS A CA 1
ATOM 1253 C C . LYS A 1 151 ? -35.522 89.508 15.213 1.00 33.78 151 LYS A C 1
ATOM 1254 O O . LYS A 1 151 ? -35.497 89.850 14.026 1.00 34.83 151 LYS A O 1
ATOM 1260 N N . HIS A 1 152 ? -36.638 89.205 15.870 1.00 31.77 152 HIS A N 1
ATOM 1261 C CA . HIS A 1 152 ? -37.919 89.155 15.216 1.00 31.13 152 HIS A CA 1
ATOM 1262 C C . HIS A 1 152 ? -38.756 90.395 15.413 1.00 31.64 152 HIS A C 1
ATOM 1263 O O . HIS A 1 152 ? -39.994 90.341 15.345 1.00 32.45 152 HIS A O 1
ATOM 1270 N N . HIS A 1 153 ? -38.086 91.524 15.654 1.00 30.68 153 HIS A N 1
ATOM 1271 C CA . HIS A 1 153 ? -38.721 92.832 15.601 1.00 30.69 153 HIS A CA 1
ATOM 1272 C C . HIS A 1 153 ? -39.891 92.992 16.525 1.00 30.50 153 HIS A C 1
ATOM 1273 O O . HIS A 1 153 ? -40.875 93.644 16.184 1.00 31.58 153 HIS A O 1
ATOM 1280 N N . THR A 1 154 ? -39.799 92.394 17.705 1.00 29.36 154 THR A N 1
ATOM 1281 C CA . THR A 1 154 ? -40.854 92.454 18.689 1.00 28.97 154 THR A CA 1
ATOM 1282 C C . THR A 1 154 ? -40.883 93.803 19.389 1.00 29.89 154 THR A C 1
ATOM 1283 O O . THR A 1 154 ? -39.875 94.249 19.920 1.00 29.82 154 THR A O 1
ATOM 1287 N N . ASP A 1 155 ? -42.035 94.456 19.405 1.00 31.26 155 ASP A N 1
ATOM 1288 C CA . ASP A 1 155 ? -42.209 95.595 20.298 1.00 32.92 155 ASP A CA 1
ATOM 1289 C C . ASP A 1 155 ? -43.341 95.316 21.303 1.00 33.63 155 ASP A C 1
ATOM 1290 O O . ASP A 1 155 ? -43.445 95.977 22.330 1.00 34.55 155 ASP A O 1
ATOM 1295 N N . GLU A 1 156 ? -44.185 94.331 21.004 1.00 34.08 156 GLU A N 1
ATOM 1296 C CA . GLU A 1 156 ? -45.277 93.950 21.904 1.00 34.28 156 GLU A CA 1
ATOM 1297 C C . GLU A 1 156 ? -45.176 92.497 22.288 1.00 32.19 156 GLU A C 1
ATOM 1298 O O . GLU A 1 156 ? -45.051 91.626 21.436 1.00 31.50 156 GLU A O 1
ATOM 1304 N N . VAL A 1 157 ? -45.258 92.243 23.582 1.00 31.22 157 VAL A N 1
ATOM 1305 C CA . VAL A 1 157 ? -45.188 90.893 24.111 1.00 29.84 157 VAL A CA 1
ATOM 1306 C C . VAL A 1 157 ? -46.524 90.566 24.787 1.00 29.93 157 VAL A C 1
ATOM 1307 O O . VAL A 1 157 ? -47.001 91.355 25.602 1.00 31.09 157 VAL A O 1
ATOM 1311 N N . TYR A 1 158 ? -47.127 89.430 24.426 1.00 29.08 158 TYR A N 1
ATOM 1312 C CA . TYR A 1 158 ? -48.376 88.953 25.034 1.00 29.09 158 TYR A CA 1
ATOM 1313 C C . TYR A 1 158 ? -48.060 87.674 25.745 1.00 27.81 158 TYR A C 1
ATOM 1314 O O . TYR A 1 158 ? -47.391 86.811 25.181 1.00 28.32 158 TYR A O 1
ATOM 1323 N N . ILE A 1 159 ? -48.524 87.543 26.983 1.00 27.19 159 ILE A N 1
ATOM 1324 C CA . ILE A 1 159 ? -48.132 86.426 27.822 1.00 26.12 159 ILE A CA 1
ATOM 1325 C C . ILE A 1 159 ? -49.337 85.649 28.316 1.00 26.95 159 ILE A C 1
ATOM 1326 O O . ILE A 1 159 ? -50.312 86.244 28.793 1.00 28.05 159 ILE A O 1
ATOM 1331 N N . VAL A 1 160 ? -49.267 84.324 28.178 1.00 26.16 160 VAL A N 1
ATOM 1332 C CA . VAL A 1 160 ? -50.305 83.415 28.646 1.00 26.73 160 VAL A CA 1
ATOM 1333 C C . VAL A 1 160 ? -49.649 82.214 29.317 1.00 26.35 160 VAL A C 1
ATOM 1334 O O . VAL A 1 160 ? -48.438 82.030 29.212 1.00 26.32 160 VAL A O 1
ATOM 1338 N N . GLY A 1 161 ? -50.434 81.390 30.004 1.00 26.92 161 GLY A N 1
ATOM 1339 C CA . GLY A 1 161 ? -49.879 80.179 30.610 1.00 26.58 161 GLY A CA 1
ATOM 1340 C C . GLY A 1 161 ? -50.016 80.108 32.116 1.00 26.99 161 GLY A C 1
ATOM 1341 O O . GLY A 1 161 ? -50.931 80.712 32.696 1.00 27.61 161 GLY A O 1
ATOM 1342 N N . VAL A 1 162 ? -49.093 79.375 32.741 1.00 26.24 162 VAL A N 1
ATOM 1343 C CA . VAL A 1 162 ? -49.134 79.082 34.170 1.00 27.24 162 VAL A CA 1
ATOM 1344 C C . VAL A 1 162 ? -47.729 79.182 34.735 1.00 27.63 162 VAL A C 1
ATOM 1345 O O . VAL A 1 162 ? -46.765 79.062 33.979 1.00 28.01 162 VAL A O 1
ATOM 1349 N N . ALA A 1 163 ? -47.568 79.403 36.043 1.00 28.72 163 ALA A N 1
ATOM 1350 C CA . ALA A 1 163 ? -48.622 79.763 36.974 1.00 29.83 163 ALA A CA 1
ATOM 1351 C C . ALA A 1 163 ? -48.733 81.287 36.968 1.00 30.43 163 ALA A C 1
ATOM 1352 O O . ALA A 1 163 ? -47.716 81.979 36.865 1.00 30.64 163 ALA A O 1
ATOM 1354 N N . LEU A 1 164 ? -49.945 81.815 37.095 1.00 30.73 164 LEU A N 1
ATOM 1355 C CA . LEU A 1 164 ? -50.142 83.259 37.030 1.00 30.88 164 LEU A CA 1
ATOM 1356 C C . LEU A 1 164 ? -49.194 84.019 37.952 1.00 31.61 164 LEU A C 1
ATOM 1357 O O . LEU A 1 164 ? -48.560 84.997 37.531 1.00 31.39 164 LEU A O 1
ATOM 1362 N N . GLU A 1 165 ? -49.096 83.562 39.201 1.00 32.38 165 GLU A N 1
ATOM 1363 C CA . GLU A 1 165 ? -48.387 84.309 40.234 1.00 33.53 165 GLU A CA 1
ATOM 1364 C C . GLU A 1 165 ? -46.896 83.978 40.324 1.00 33.10 165 GLU A C 1
ATOM 1365 O O . GLU A 1 165 ? -46.193 84.527 41.158 1.00 34.55 165 GLU A O 1
ATOM 1371 N N . TYR A 1 166 ? -46.413 83.098 39.458 1.00 31.68 166 TYR A N 1
ATOM 1372 C CA . TYR A 1 166 ? -44.995 82.777 39.434 1.00 32.00 166 TYR A CA 1
ATOM 1373 C C . TYR A 1 166 ? -44.380 83.037 38.045 1.00 31.87 166 TYR A C 1
ATOM 1374 O O . TYR A 1 166 ? -44.011 84.175 37.759 1.00 31.79 166 TYR A O 1
ATOM 1397 N N . VAL A 1 168 ? -45.576 83.300 35.034 1.00 29.48 168 VAL A N 1
ATOM 1398 C CA . VAL A 1 168 ? -46.280 84.275 34.207 1.00 28.87 168 VAL A CA 1
ATOM 1399 C C . VAL A 1 168 ? -45.954 85.698 34.638 1.00 29.74 168 VAL A C 1
ATOM 1400 O O . VAL A 1 168 ? -45.564 86.536 33.825 1.00 29.55 168 VAL A O 1
ATOM 1404 N N . LYS A 1 169 ? -46.104 85.965 35.928 1.00 30.94 169 LYS A N 1
ATOM 1405 C CA . LYS A 1 169 ? -45.807 87.278 36.481 1.00 31.26 169 LYS A CA 1
ATOM 1406 C C . LYS A 1 169 ? -44.338 87.647 36.275 1.00 30.37 169 LYS A C 1
ATOM 1407 O O . LYS A 1 169 ? -44.037 88.766 35.865 1.00 30.77 169 LYS A O 1
ATOM 1413 N N . ALA A 1 170 ? -43.430 86.708 36.552 1.00 28.76 170 ALA A N 1
ATOM 1414 C CA . ALA A 1 170 ? -42.000 86.995 36.477 1.00 28.50 170 ALA A CA 1
ATOM 1415 C C . ALA A 1 170 ? -41.569 87.320 35.029 1.00 28.50 170 ALA A C 1
ATOM 1416 O O . ALA A 1 170 ? -40.746 88.218 34.791 1.00 29.55 170 ALA A O 1
ATOM 1418 N N . THR A 1 171 ? -42.154 86.613 34.070 1.00 27.45 171 THR A N 1
ATOM 1419 C CA . THR A 1 171 ? -41.839 86.821 32.669 1.00 26.90 171 THR A CA 1
ATOM 1420 C C . THR A 1 171 ? -42.391 88.158 32.177 1.00 28.42 171 THR A C 1
ATOM 1421 O O . THR A 1 171 ? -41.708 88.878 31.435 1.00 28.95 171 THR A O 1
ATOM 1425 N N . ALA A 1 172 ? -43.621 88.481 32.592 1.00 28.62 172 ALA A N 1
ATOM 1426 C CA . ALA A 1 172 ? -44.264 89.741 32.241 1.00 29.04 172 ALA A CA 1
ATOM 1427 C C . ALA A 1 172 ? -43.442 90.936 32.738 1.00 30.17 172 ALA A C 1
ATOM 1428 O O . ALA A 1 172 ? -43.264 91.935 32.013 1.00 30.64 172 ALA A O 1
ATOM 1430 N N . ILE A 1 173 ? -42.938 90.817 33.969 1.00 30.22 173 ILE A N 1
ATOM 1431 C CA . ILE A 1 173 ? -42.132 91.862 34.590 1.00 30.53 173 ILE A CA 1
ATOM 1432 C C . ILE A 1 173 ? -40.791 92.002 33.870 1.00 30.10 173 ILE A C 1
ATOM 1433 O O . ILE A 1 173 ? -40.345 93.121 33.608 1.00 31.70 173 ILE A O 1
ATOM 1438 N N . SER A 1 174 ? -40.159 90.888 33.522 1.00 27.84 174 SER A N 1
ATOM 1439 C CA . SER A 1 174 ? -38.950 90.981 32.724 1.00 27.42 174 SER A CA 1
ATOM 1440 C C . SER A 1 174 ? -39.200 91.722 31.394 1.00 28.02 174 SER A C 1
ATOM 1441 O O . SER A 1 174 ? -38.442 92.647 31.027 1.00 28.55 174 SER A O 1
ATOM 1444 N N . ALA A 1 175 ? -40.270 91.337 30.691 1.00 27.41 175 ALA A N 1
ATOM 1445 C CA . ALA A 1 175 ? -40.542 91.907 29.383 1.00 27.87 175 ALA A CA 1
ATOM 1446 C C . ALA A 1 175 ? -40.748 93.413 29.495 1.00 29.40 175 ALA A C 1
ATOM 1447 O O . ALA A 1 175 ? -40.232 94.174 28.665 1.00 29.87 175 ALA A O 1
ATOM 1449 N N . ALA A 1 176 ? -41.472 93.841 30.531 1.00 29.89 176 ALA A N 1
ATOM 1450 C CA . ALA A 1 176 ? -41.729 95.261 30.740 1.00 31.65 176 ALA A CA 1
ATOM 1451 C C . ALA A 1 176 ? -40.425 96.023 31.063 1.00 32.97 176 ALA A C 1
ATOM 1452 O O . ALA A 1 176 ? -40.163 97.091 30.507 1.00 33.25 176 ALA A O 1
ATOM 1454 N N . GLU A 1 177 ? -39.609 95.456 31.948 1.00 34.00 177 GLU A N 1
ATOM 1455 C CA . GLU A 1 177 ? -38.334 96.052 32.329 1.00 35.71 177 GLU A CA 1
ATOM 1456 C C . GLU A 1 177 ? -37.425 96.223 31.118 1.00 35.42 177 GLU A C 1
ATOM 1457 O O . GLU A 1 177 ? -36.647 97.164 31.066 1.00 37.23 177 GLU A O 1
ATOM 1463 N N . LEU A 1 178 ? -37.527 95.314 30.149 1.00 33.64 178 LEU A N 1
ATOM 1464 C CA . LEU A 1 178 ? -36.690 95.360 28.950 1.00 32.74 178 LEU A CA 1
ATOM 1465 C C . LEU A 1 178 ? -37.256 96.251 27.841 1.00 33.74 178 LEU A C 1
ATOM 1466 O O . LEU A 1 178 ? -36.700 96.295 26.736 1.00 34.67 178 LEU A O 1
ATOM 1471 N N . GLY A 1 179 ? -38.368 96.931 28.117 1.00 33.67 179 GLY A N 1
ATOM 1472 C CA . GLY A 1 179 ? -38.924 97.904 27.195 1.00 34.13 179 GLY A CA 1
ATOM 1473 C C . GLY A 1 179 ? -40.010 97.454 26.233 1.00 34.21 179 GLY A C 1
ATOM 1474 O O . GLY A 1 179 ? -40.417 98.244 25.377 1.00 34.92 179 GLY A O 1
ATOM 1475 N N . TYR A 1 180 ? -40.486 96.208 26.350 1.00 32.81 180 TYR A N 1
ATOM 1476 C CA . TYR A 1 180 ? -41.595 95.720 25.507 1.00 32.24 180 TYR A CA 1
ATOM 1477 C C . TYR A 1 180 ? -42.917 96.222 26.054 1.00 33.37 180 TYR A C 1
ATOM 1478 O O . TYR A 1 180 ? -43.091 96.220 27.266 1.00 33.54 180 TYR A O 1
ATOM 1487 N N . LYS A 1 181 ? -43.834 96.661 25.185 1.00 34.63 181 LYS A N 1
ATOM 1488 C CA . LYS A 1 181 ? -45.227 96.841 25.591 1.00 36.60 181 LYS A CA 1
ATOM 1489 C C . LYS A 1 181 ? -45.784 95.459 25.910 1.00 34.68 181 LYS A C 1
ATOM 1490 O O . LYS A 1 181 ? -45.995 94.641 25.009 1.00 34.08 181 LYS A O 1
ATOM 1496 N N . THR A 1 182 ? -46.023 95.210 27.190 1.00 33.04 182 THR A N 1
ATOM 1497 C CA . THR A 1 182 ? -46.378 93.882 27.656 1.00 31.36 182 THR A CA 1
ATOM 1498 C C . THR A 1 182 ? -47.851 93.784 28.065 1.00 31.76 182 THR A C 1
ATOM 1499 O O . THR A 1 182 ? -48.382 94.657 28.758 1.00 33.20 182 THR A O 1
ATOM 1503 N N . THR A 1 183 ? -48.498 92.714 27.629 1.00 30.55 183 THR A N 1
ATOM 1504 C CA . THR A 1 183 ? -49.864 92.412 28.006 1.00 31.10 183 THR A CA 1
ATOM 1505 C C . THR A 1 183 ? -49.960 90.991 28.576 1.00 30.14 183 THR A C 1
ATOM 1506 O O . THR A 1 183 ? -49.354 90.058 28.052 1.00 28.90 183 THR A O 1
ATOM 1510 N N . VAL A 1 184 ? -50.705 90.838 29.665 1.00 30.32 184 VAL A N 1
ATOM 1511 C CA . VAL A 1 184 ? -51.095 89.518 30.124 1.00 29.73 184 VAL A CA 1
ATOM 1512 C C . VAL A 1 184 ? -52.572 89.329 29.809 1.00 30.79 184 VAL A C 1
ATOM 1513 O O . VAL A 1 184 ? -53.406 90.154 30.191 1.00 31.80 184 VAL A O 1
ATOM 1517 N N . LEU A 1 185 ? -52.882 88.258 29.088 1.00 31.03 185 LEU A N 1
ATOM 1518 C CA . LEU A 1 185 ? -54.274 87.908 28.777 1.00 32.50 185 LEU A CA 1
ATOM 1519 C C . LEU A 1 185 ? -54.751 86.989 29.884 1.00 33.43 185 LEU A C 1
ATOM 1520 O O . LEU A 1 185 ? -54.569 85.763 29.806 1.00 32.45 185 LEU A O 1
ATOM 1525 N N . LEU A 1 186 ? -55.345 87.596 30.918 1.00 35.33 186 LEU A N 1
ATOM 1526 C CA . LEU A 1 186 ? -55.733 86.902 32.155 1.00 36.42 186 LEU A CA 1
ATOM 1527 C C . LEU A 1 186 ? -56.503 85.605 31.990 1.00 37.45 186 LEU A C 1
ATOM 1528 O O . LEU A 1 186 ? -56.240 84.653 32.719 1.00 37.33 186 LEU A O 1
ATOM 1533 N N . ASP A 1 187 ? -57.467 85.578 31.066 1.00 38.80 187 ASP A N 1
ATOM 1534 C CA . ASP A 1 187 ? -58.326 84.410 30.887 1.00 39.92 187 ASP A CA 1
ATOM 1535 C C . ASP A 1 187 ? -57.533 83.205 30.434 1.00 38.08 187 ASP A C 1
ATOM 1536 O O . ASP A 1 187 ? -57.993 82.069 30.570 1.00 37.86 187 ASP A O 1
ATOM 1541 N N . TYR A 1 188 ? -56.341 83.460 29.890 1.00 35.65 188 TYR A N 1
ATOM 1542 C CA . TYR A 1 188 ? -55.493 82.398 29.375 1.00 34.03 188 TYR A CA 1
ATOM 1543 C C . TYR A 1 188 ? -54.408 82.040 30.380 1.00 33.13 188 TYR A C 1
ATOM 1544 O O . TYR A 1 188 ? -53.378 81.459 30.019 1.00 33.30 188 TYR A O 1
ATOM 1553 N N . THR A 1 189 ? -54.627 82.410 31.634 1.00 32.95 189 THR A N 1
ATOM 1554 C CA . THR A 1 189 ? -53.734 82.021 32.700 1.00 33.18 189 THR A CA 1
ATOM 1555 C C . THR A 1 189 ? -54.532 81.412 33.839 1.00 34.82 189 THR A C 1
ATOM 1556 O O . THR A 1 189 ? -55.745 81.611 33.925 1.00 35.81 189 THR A O 1
ATOM 1560 N N . ARG A 1 190 ? -53.849 80.644 34.691 1.00 35.62 190 ARG A N 1
ATOM 1561 C CA . ARG A 1 190 ? -54.401 80.184 35.980 1.00 36.91 190 ARG A CA 1
ATOM 1562 C C . ARG A 1 190 ? -53.311 80.336 37.061 1.00 36.12 190 ARG A C 1
ATOM 1563 O O . ARG A 1 190 ? -52.127 80.186 36.759 1.00 34.46 190 ARG A O 1
ATOM 1571 N N . PRO A 1 191 ? -53.700 80.641 38.319 1.00 37.05 191 PRO A N 1
ATOM 1572 C CA . PRO A 1 191 ? -52.731 80.603 39.431 1.00 37.14 191 PRO A CA 1
ATOM 1573 C C . PRO A 1 191 ? -52.595 79.189 39.984 1.00 37.68 191 PRO A C 1
ATOM 1574 O O . PRO A 1 191 ? -53.519 78.387 39.788 1.00 39.04 191 PRO A O 1
ATOM 1578 N N . ILE A 1 192 ? -51.490 78.866 40.664 1.00 37.77 192 ILE A N 1
ATOM 1579 C CA . ILE A 1 192 ? -51.460 77.566 41.371 1.00 39.90 192 ILE A CA 1
ATOM 1580 C C . ILE A 1 192 ? -52.308 77.639 42.614 1.00 40.33 192 ILE A C 1
ATOM 1581 O O . ILE A 1 192 ? -52.818 76.618 43.028 1.00 40.91 192 ILE A O 1
ATOM 1586 N N . SER A 1 193 ? -52.391 78.822 43.230 1.00 41.73 193 SER A N 1
ATOM 1587 C CA . SER A 1 193 ? -53.215 79.042 44.417 1.00 45.10 193 SER A CA 1
ATOM 1588 C C . SER A 1 193 ? -54.710 79.038 44.093 1.00 48.84 193 SER A C 1
ATOM 1589 O O . SER A 1 193 ? -55.182 79.877 43.323 1.00 50.37 193 SER A O 1
ATOM 1592 N N . ASP A 1 194 ? -55.445 78.096 44.690 1.00 52.53 194 ASP A N 1
ATOM 1593 C CA . ASP A 1 194 ? -56.914 78.023 44.573 1.00 57.86 194 ASP A CA 1
ATOM 1594 C C . ASP A 1 194 ? -57.621 79.170 45.310 1.00 58.38 194 ASP A C 1
ATOM 1595 O O . ASP A 1 194 ? -58.782 79.044 45.708 1.00 59.90 194 ASP A O 1
ATOM 1600 N N . ASP A 1 195 ? -56.904 80.275 45.496 1.00 58.34 195 ASP A N 1
ATOM 1601 C CA . ASP A 1 195 ? -57.427 81.463 46.154 1.00 60.24 195 ASP A CA 1
ATOM 1602 C C . ASP A 1 195 ? -57.748 82.545 45.119 1.00 60.57 195 ASP A C 1
ATOM 1603 O O . ASP A 1 195 ? -56.839 83.088 44.484 1.00 59.40 195 ASP A O 1
ATOM 1608 N N . PRO A 1 196 ? -59.049 82.841 44.927 1.00 62.57 196 PRO A N 1
ATOM 1609 C CA . PRO A 1 196 ? -59.495 83.947 44.068 1.00 63.07 196 PRO A CA 1
ATOM 1610 C C . PRO A 1 196 ? -58.797 85.279 44.345 1.00 63.16 196 PRO A C 1
ATOM 1611 O O . PRO A 1 196 ? -58.539 86.037 43.410 1.00 65.56 196 PRO A O 1
ATOM 1615 N N . GLU A 1 197 ? -58.477 85.554 45.605 1.00 62.78 197 GLU A N 1
ATOM 1616 C CA . GLU A 1 197 ? -57.762 86.779 45.962 1.00 63.20 197 GLU A CA 1
ATOM 1617 C C . GLU A 1 197 ? -56.395 86.940 45.263 1.00 60.22 197 GLU A C 1
ATOM 1618 O O . GLU A 1 197 ? -55.907 88.061 45.100 1.00 60.27 197 GLU A O 1
ATOM 1624 N N . VAL A 1 198 ? -55.782 85.824 44.865 1.00 55.56 198 VAL A N 1
ATOM 1625 C CA . VAL A 1 198 ? -54.436 85.847 44.302 1.00 52.87 198 VAL A CA 1
ATOM 1626 C C . VAL A 1 198 ? -54.459 86.504 42.924 1.00 51.82 198 VAL A C 1
ATOM 1627 O O . VAL A 1 198 ? -53.501 87.163 42.526 1.00 50.36 198 VAL A O 1
ATOM 1631 N N . ILE A 1 199 ? -55.567 86.328 42.212 1.00 51.66 199 ILE A N 1
ATOM 1632 C CA . ILE A 1 199 ? -55.736 86.917 40.892 1.00 50.51 199 ILE A CA 1
ATOM 1633 C C . ILE A 1 199 ? -55.655 88.445 40.990 1.00 52.34 199 ILE A C 1
ATOM 1634 O O . ILE A 1 199 ? -54.818 89.055 40.326 1.00 51.81 199 ILE A O 1
ATOM 1639 N N . ASN A 1 200 ? -56.484 89.041 41.849 1.00 55.03 200 ASN A N 1
ATOM 1640 C CA . ASN A 1 200 ? -56.473 90.489 42.094 1.00 57.34 200 ASN A CA 1
ATOM 1641 C C . ASN A 1 200 ? -55.117 91.045 42.477 1.00 55.64 200 ASN A C 1
ATOM 1642 O O . ASN A 1 200 ? -54.703 92.080 41.960 1.00 56.02 200 ASN A O 1
ATOM 1647 N N . LYS A 1 201 ? -54.444 90.370 43.401 1.00 54.55 201 LYS A N 1
ATOM 1648 C CA . LYS A 1 201 ? -53.144 90.803 43.879 1.00 55.16 201 LYS A CA 1
ATOM 1649 C C . LYS A 1 201 ? -52.158 90.888 42.697 1.00 53.27 201 LYS A C 1
ATOM 1650 O O . LYS A 1 201 ? -51.474 91.902 42.533 1.00 55.30 201 LYS A O 1
ATOM 1656 N N . VAL A 1 202 ? -52.122 89.856 41.854 1.00 49.55 202 VAL A N 1
ATOM 1657 C CA . VAL A 1 202 ? -51.212 89.824 40.708 1.00 47.51 202 VAL A CA 1
ATOM 1658 C C . VAL A 1 202 ? -51.574 90.922 39.698 1.00 49.25 202 VAL A C 1
ATOM 1659 O O . VAL A 1 202 ? -50.693 91.615 39.174 1.00 48.54 202 VAL A O 1
ATOM 1663 N N . LYS A 1 203 ? -52.874 91.065 39.439 1.00 51.70 203 LYS A N 1
ATOM 1664 C CA . LYS A 1 203 ? -53.434 92.115 38.576 1.00 53.40 203 LYS A CA 1
ATOM 1665 C C . LYS A 1 203 ? -52.836 93.464 38.960 1.00 54.86 203 LYS A C 1
ATOM 1666 O O . LYS A 1 203 ? -52.328 94.184 38.110 1.00 54.26 203 LYS A O 1
ATOM 1672 N N . GLU A 1 204 ? -52.869 93.780 40.252 1.00 59.06 204 GLU A N 1
ATOM 1673 C CA . GLU A 1 204 ? -52.362 95.055 40.759 1.00 63.74 204 GLU A CA 1
ATOM 1674 C C . GLU A 1 204 ? -50.860 95.197 40.610 1.00 60.61 204 GLU A C 1
ATOM 1675 O O . GLU A 1 204 ? -50.373 96.256 40.235 1.00 61.55 204 GLU A O 1
ATOM 1681 N N . GLU A 1 205 ? -50.132 94.125 40.886 1.00 58.44 205 GLU A N 1
ATOM 1682 C CA . GLU A 1 205 ? -48.686 94.139 40.748 1.00 56.99 205 GLU A CA 1
ATOM 1683 C C . GLU A 1 205 ? -48.264 94.377 39.303 1.00 53.69 205 GLU A C 1
ATOM 1684 O O . GLU A 1 205 ? -47.359 95.173 39.039 1.00 53.29 205 GLU A O 1
ATOM 1690 N N . LEU A 1 206 ? -48.927 93.697 38.371 1.00 50.25 206 LEU A N 1
ATOM 1691 C CA . LEU A 1 206 ? -48.632 93.867 36.956 1.00 48.68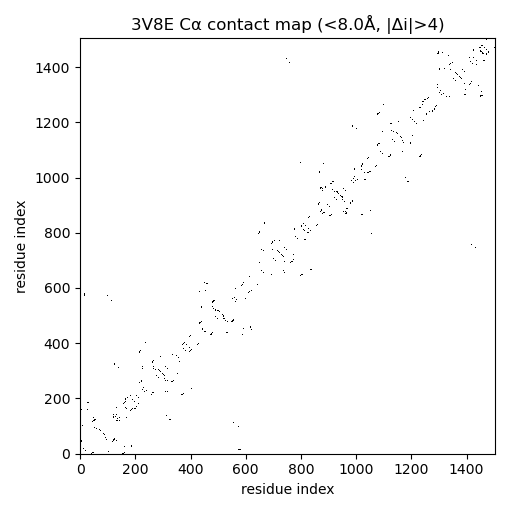 206 LEU A CA 1
ATOM 1692 C C . LEU A 1 206 ? -48.873 95.306 36.500 1.00 50.11 206 LEU A C 1
ATOM 1693 O O . LEU A 1 206 ? -48.041 95.879 35.809 1.00 50.65 206 LEU A O 1
ATOM 1698 N N . LYS A 1 207 ? -49.995 95.893 36.912 1.00 51.47 207 LYS A N 1
ATOM 1699 C CA . LYS A 1 207 ? -50.337 97.255 36.519 1.00 52.36 207 LYS A CA 1
ATOM 1700 C C . LYS A 1 207 ? -49.332 98.255 37.059 1.00 52.24 207 LYS A C 1
ATOM 1701 O O . LYS A 1 207 ? -49.047 99.266 36.424 1.00 53.06 207 LYS A O 1
ATOM 1707 N N . ALA A 1 208 ? -48.790 97.956 38.232 1.00 51.75 208 ALA A N 1
ATOM 1708 C CA . ALA A 1 208 ? -47.770 98.791 38.847 1.00 52.28 208 ALA A CA 1
ATOM 1709 C C . ALA A 1 208 ? -46.471 98.784 38.043 1.00 52.13 208 ALA A C 1
ATOM 1710 O O . ALA A 1 208 ? -45.656 99.688 38.198 1.00 53.68 208 ALA A O 1
ATOM 1712 N N . HIS A 1 209 ? -46.279 97.769 37.196 1.00 50.51 209 HIS A N 1
ATOM 1713 C CA . HIS A 1 209 ? -45.125 97.718 36.299 1.00 49.33 209 HIS A CA 1
ATOM 1714 C C . HIS A 1 209 ? -45.494 98.120 34.903 1.00 48.33 209 HIS A C 1
ATOM 1715 O O . HIS A 1 209 ? -44.756 97.858 33.961 1.00 47.19 209 HIS A O 1
ATOM 1722 N N . ASN A 1 210 ? -46.650 98.751 34.748 1.00 49.12 210 ASN A N 1
ATOM 1723 C CA . ASN A 1 210 ? -47.101 99.236 33.439 1.00 49.52 210 ASN A CA 1
ATOM 1724 C C . ASN A 1 210 ? -47.457 98.158 32.415 1.00 46.87 210 ASN A C 1
ATOM 1725 O O . ASN A 1 210 ? -47.439 98.395 31.202 1.00 46.09 210 ASN A O 1
ATOM 1730 N N . ILE A 1 211 ? -47.808 96.987 32.926 1.00 43.90 211 ILE A N 1
ATOM 1731 C CA . ILE A 1 211 ? -48.211 95.862 32.117 1.00 41.92 211 ILE A CA 1
ATOM 1732 C C . ILE A 1 211 ? -49.736 95.865 31.950 1.00 42.99 211 ILE A C 1
ATOM 1733 O O . ILE A 1 211 ? -50.490 95.979 32.923 1.00 43.75 211 ILE A O 1
ATOM 1738 N N . ASN A 1 212 ? -50.185 95.760 30.708 1.00 42.99 212 ASN A N 1
ATOM 1739 C CA . ASN A 1 212 ? -51.597 95.597 30.423 1.00 43.91 212 ASN A CA 1
ATOM 1740 C C . ASN A 1 212 ? -52.153 94.256 30.851 1.00 42.52 212 ASN A C 1
ATOM 1741 O O . ASN A 1 212 ? -51.654 93.202 30.466 1.00 40.93 212 ASN A O 1
ATOM 1746 N N . VAL A 1 213 ? -53.209 94.304 31.641 1.00 43.12 213 VAL A N 1
ATOM 1747 C CA . VAL A 1 213 ? -53.922 93.107 32.005 1.00 43.13 213 VAL A CA 1
ATOM 1748 C C . VAL A 1 213 ? -55.300 93.179 31.376 1.00 44.78 213 VAL A C 1
ATOM 1749 O O . VAL A 1 213 ? -56.129 93.949 31.811 1.00 46.78 213 VAL A O 1
ATOM 1753 N N . VAL A 1 214 ? -55.550 92.400 30.339 1.00 45.64 214 VAL A N 1
ATOM 1754 C CA . VAL A 1 214 ? -56.919 92.290 29.850 1.00 49.45 214 VAL A CA 1
ATOM 1755 C C . VAL A 1 214 ? -57.381 90.845 29.962 1.00 50.74 214 VAL A C 1
ATOM 1756 O O . VAL A 1 214 ? -56.557 89.949 30.120 1.00 50.23 214 VAL A O 1
ATOM 1760 N N . ASP A 1 215 ? -58.689 90.618 29.897 1.00 55.51 215 ASP A N 1
ATOM 1761 C CA . ASP A 1 215 ? -59.229 89.256 29.957 1.00 59.36 215 ASP A CA 1
ATOM 1762 C C . ASP A 1 215 ? -58.866 88.391 28.712 1.00 60.31 215 ASP A C 1
ATOM 1763 O O . ASP A 1 215 ? -58.068 87.446 28.819 1.00 55.85 215 ASP A O 1
ATOM 1768 N N . LYS A 1 216 ? -59.462 88.727 27.559 1.00 65.12 216 LYS A N 1
ATOM 1769 C CA . LYS A 1 216 ? -59.191 88.084 26.258 1.00 67.10 216 LYS A CA 1
ATOM 1770 C C . LYS A 1 216 ? -58.528 89.085 25.322 1.00 68.36 216 LYS A C 1
ATOM 1771 O O . LYS A 1 216 ? -58.706 90.301 25.447 1.00 69.75 216 LYS A O 1
ATOM 1778 N N . MET B 1 1 ? -1.227 63.622 34.989 1.00 50.44 1 MET B N 1
ATOM 1779 C CA . MET B 1 1 ? -2.704 63.574 34.915 1.00 48.87 1 MET B CA 1
ATOM 1780 C C . MET B 1 1 ? -3.185 64.318 33.674 1.00 47.71 1 MET B C 1
ATOM 1781 O O . MET B 1 1 ? -2.446 65.139 33.117 1.00 47.00 1 MET B O 1
ATOM 1786 N N . LYS B 1 2 ? -4.430 64.034 33.270 1.00 46.51 2 LYS B N 1
ATOM 1787 C CA . LYS B 1 2 ? -5.035 64.550 32.043 1.00 44.30 2 LYS B CA 1
ATOM 1788 C C . LYS B 1 2 ? -5.983 65.711 32.342 1.00 42.33 2 LYS B C 1
ATOM 1789 O O . LYS B 1 2 ? -6.883 65.586 33.178 1.00 42.48 2 LYS B O 1
ATOM 1795 N N . THR B 1 3 ? -5.785 66.842 31.664 1.00 40.08 3 THR B N 1
ATOM 1796 C CA . THR B 1 3 ? -6.708 67.956 31.776 1.00 37.17 3 THR B CA 1
ATOM 1797 C C . THR B 1 3 ? -7.327 68.303 30.434 1.00 36.39 3 THR B C 1
ATOM 1798 O O . THR B 1 3 ? -6.628 68.446 29.421 1.00 36.84 3 THR B O 1
ATOM 1802 N N . LEU B 1 4 ? -8.648 68.438 30.437 1.00 34.79 4 LEU B N 1
ATOM 1803 C CA . LEU B 1 4 ? -9.381 68.868 29.263 1.00 33.45 4 LEU B CA 1
ATOM 1804 C C . LEU B 1 4 ? -9.597 70.376 29.364 1.00 31.97 4 LEU B C 1
ATOM 1805 O O . LEU B 1 4 ? -10.022 70.870 30.414 1.00 31.99 4 LEU B O 1
ATOM 1810 N N . ILE B 1 5 ? -9.292 71.108 28.297 1.00 30.73 5 ILE B N 1
ATOM 1811 C CA . ILE B 1 5 ? -9.574 72.527 28.279 1.00 29.97 5 ILE B CA 1
ATOM 1812 C C . ILE B 1 5 ? -10.630 72.807 27.222 1.00 29.88 5 ILE B C 1
ATOM 1813 O O . ILE B 1 5 ? -10.409 72.532 26.041 1.00 30.92 5 ILE B O 1
ATOM 1818 N N . VAL B 1 6 ? -11.770 73.353 27.645 1.00 28.98 6 VAL B N 1
ATOM 1819 C CA . VAL B 1 6 ? -12.868 73.671 26.733 1.00 28.42 6 VAL B CA 1
ATOM 1820 C C . VAL B 1 6 ? -12.788 75.157 26.417 1.00 28.05 6 VAL B C 1
ATOM 1821 O O . VAL B 1 6 ? -12.928 76.001 27.293 1.00 27.64 6 VAL B O 1
ATOM 1825 N N . VAL B 1 7 ? -12.547 75.479 25.159 1.00 28.71 7 VAL B N 1
ATOM 1826 C CA . VAL B 1 7 ? -12.257 76.862 24.796 1.00 28.94 7 VAL B CA 1
ATOM 1827 C C . VAL B 1 7 ? -13.448 77.658 24.212 1.00 29.17 7 VAL B C 1
ATOM 1828 O O . VAL B 1 7 ? -13.982 77.316 23.156 1.00 28.84 7 VAL B O 1
ATOM 1832 N N . ASP B 1 8 ? -13.847 78.707 24.938 1.00 29.58 8 ASP B N 1
ATOM 1833 C CA . ASP B 1 8 ? -14.756 79.757 24.462 1.00 29.89 8 ASP B CA 1
ATOM 1834 C C . ASP B 1 8 ? -16.073 79.254 23.893 1.00 29.60 8 ASP B C 1
ATOM 1835 O O . ASP B 1 8 ? -16.567 79.777 22.902 1.00 30.40 8 ASP B O 1
ATOM 1840 N N . MET B 1 9 ? -16.648 78.248 24.537 1.00 28.63 9 MET B N 1
ATOM 1841 C CA . MET B 1 9 ? -17.951 77.760 24.161 1.00 27.90 9 MET B CA 1
ATOM 1842 C C . MET B 1 9 ? -19.006 78.712 24.689 1.00 27.53 9 MET B C 1
ATOM 1843 O O . MET B 1 9 ? -19.768 78.380 25.600 1.00 27.45 9 MET B O 1
ATOM 1848 N N . GLN B 1 10 ? -19.039 79.902 24.092 1.00 26.96 10 GLN B N 1
ATOM 1849 C CA . GLN B 1 10 ? -19.884 81.004 24.544 1.00 26.33 10 GLN B CA 1
ATOM 1850 C C . GLN B 1 10 ? -20.951 81.333 23.513 1.00 27.10 10 GLN B C 1
ATOM 1851 O O . GLN B 1 10 ? -20.762 81.109 22.296 1.00 27.67 10 GLN B O 1
ATOM 1857 N N . ASN B 1 11 ? -22.074 81.858 24.000 1.00 26.81 11 ASN B N 1
ATOM 1858 C CA . ASN B 1 11 ? -23.212 82.173 23.158 1.00 27.10 11 ASN B CA 1
ATOM 1859 C C . ASN B 1 11 ? -22.846 82.961 21.894 1.00 27.02 11 ASN B C 1
ATOM 1860 O O . ASN B 1 11 ? -23.317 82.624 20.802 1.00 28.00 11 ASN B O 1
ATOM 1865 N N . ASP B 1 12 ? -22.002 83.984 22.024 1.00 25.82 12 ASP B N 1
ATOM 1866 C CA . ASP B 1 12 ? -21.672 84.824 20.875 1.00 25.78 12 ASP B CA 1
ATOM 1867 C C . ASP B 1 12 ? -20.972 84.076 19.763 1.00 25.98 12 ASP B C 1
ATOM 1868 O O . ASP B 1 12 ? -21.097 84.474 18.609 1.00 26.40 12 ASP B O 1
ATOM 1873 N N . PHE B 1 13 ? -20.273 82.991 20.103 1.00 25.82 13 PHE B N 1
ATOM 1874 C CA . PHE B 1 13 ? -19.588 82.163 19.110 1.00 26.53 13 PHE B CA 1
ATOM 1875 C C . PHE B 1 13 ? -20.436 81.014 18.619 1.00 27.33 13 PHE B C 1
ATOM 1876 O O . PHE B 1 13 ? -20.305 80.594 17.469 1.00 28.55 13 PHE B O 1
ATOM 1884 N N . ILE B 1 14 ? -21.286 80.490 19.494 1.00 27.17 14 ILE B N 1
ATOM 1885 C CA . ILE B 1 14 ? -22.029 79.274 19.188 1.00 27.30 14 ILE B CA 1
ATOM 1886 C C . ILE B 1 14 ? -23.452 79.548 18.713 1.00 28.07 14 ILE B C 1
ATOM 1887 O O . ILE B 1 14 ? -23.863 78.966 17.726 1.00 29.72 14 ILE B O 1
ATOM 1892 N N . SER B 1 15 ? -24.213 80.414 19.388 1.00 27.28 15 SER B N 1
ATOM 1893 C CA . SER B 1 15 ? -25.613 80.634 18.983 1.00 27.98 15 SER B CA 1
ATOM 1894 C C . SER B 1 15 ? -25.743 81.355 17.638 1.00 28.01 15 SER B C 1
ATOM 1895 O O . SER B 1 15 ? -25.012 82.316 17.382 1.00 27.87 15 SER B O 1
ATOM 1898 N N . PRO B 1 16 ? -26.677 80.914 16.775 1.00 28.77 16 PRO B N 1
ATOM 1899 C CA . PRO B 1 16 ? -26.946 81.768 15.591 1.00 29.00 16 PRO B CA 1
ATOM 1900 C C . PRO B 1 16 ? -27.282 83.222 15.996 1.00 28.56 16 PRO B C 1
ATOM 1901 O O . PRO B 1 16 ? -26.839 84.163 15.331 1.00 28.56 16 PRO B O 1
ATOM 1905 N N . LEU B 1 17 ? -27.988 83.398 17.111 1.00 28.21 17 LEU B N 1
ATOM 1906 C CA . LEU B 1 17 ? -28.313 84.730 17.618 1.00 27.89 17 LEU B CA 1
ATOM 1907 C C . LEU B 1 17 ? -27.089 85.483 18.151 1.00 26.99 17 LEU B C 1
ATOM 1908 O O . LEU B 1 17 ? -27.165 86.693 18.397 1.00 26.79 17 LEU B O 1
ATOM 1913 N N . GLY B 1 18 ? -25.963 84.775 18.312 1.00 26.37 18 GLY B N 1
ATOM 1914 C CA . GLY B 1 18 ? -24.714 85.396 18.763 1.00 25.57 18 GLY B CA 1
ATOM 1915 C C . GLY B 1 18 ? -24.166 86.419 17.773 1.00 25.93 18 GLY B C 1
ATOM 1916 O O . GLY B 1 18 ? -24.528 86.412 16.596 1.00 26.39 18 GLY B O 1
ATOM 1917 N N . SER B 1 19 ? -23.279 87.296 18.238 1.00 25.78 19 SER B N 1
ATOM 1918 C CA . SER B 1 19 ? -22.782 88.367 17.384 1.00 26.53 19 SER B CA 1
ATOM 1919 C C . SER B 1 19 ? -21.565 87.967 16.543 1.00 27.18 19 SER B C 1
ATOM 1920 O O . SER B 1 19 ? -21.154 88.724 15.669 1.00 28.61 19 SER B O 1
ATOM 1923 N N . LEU B 1 20 ? -20.998 86.788 16.788 1.00 26.69 20 LEU B N 1
ATOM 1924 C CA . LEU B 1 20 ? -19.832 86.331 16.043 1.00 26.62 20 LEU B CA 1
ATOM 1925 C C . LEU B 1 20 ? -19.868 84.811 15.855 1.00 27.13 20 LEU B C 1
ATOM 1926 O O . LEU B 1 20 ? -18.948 84.106 16.242 1.00 26.53 20 LEU B O 1
ATOM 1931 N N . THR B 1 21 ? -20.940 84.311 15.249 1.00 28.90 21 THR B N 1
ATOM 1932 C CA . THR B 1 21 ? -21.178 82.868 15.181 1.00 29.64 21 THR B CA 1
ATOM 1933 C C . THR B 1 21 ? -20.119 82.114 14.379 1.00 30.82 21 THR B C 1
ATOM 1934 O O . THR B 1 21 ? -19.902 82.400 13.205 1.00 31.83 21 THR B O 1
ATOM 1938 N N . VAL B 1 22 ? -19.478 81.143 15.023 1.00 31.20 22 VAL B N 1
ATOM 1939 C CA . VAL B 1 22 ? -18.667 80.142 14.338 1.00 32.52 22 VAL B CA 1
ATOM 1940 C C . VAL B 1 22 ? -19.573 79.156 13.566 1.00 34.62 22 VAL B C 1
ATOM 1941 O O . VAL B 1 22 ? -20.393 78.476 14.171 1.00 34.77 22 VAL B O 1
ATOM 1945 N N . PRO B 1 23 ? -19.425 79.067 12.223 1.00 36.51 23 PRO B N 1
ATOM 1946 C CA . PRO B 1 23 ? -20.319 78.177 11.457 1.00 37.47 23 PRO B CA 1
ATOM 1947 C C . PRO B 1 23 ? -20.252 76.748 11.983 1.00 38.91 23 PRO B C 1
ATOM 1948 O O . PRO B 1 23 ? -19.170 76.273 12.350 1.00 38.78 23 PRO B O 1
ATOM 1952 N N . LYS B 1 24 ? -21.408 76.085 12.028 1.00 40.33 24 LYS B N 1
ATOM 1953 C CA . LYS B 1 24 ? -21.546 74.720 12.544 1.00 40.91 24 LYS B CA 1
ATOM 1954 C C . LYS B 1 24 ? -21.074 74.586 13.993 1.00 39.14 24 LYS B C 1
ATOM 1955 O O . LYS B 1 24 ? -20.832 73.478 14.464 1.00 39.69 24 LYS B O 1
ATOM 1961 N N . GLY B 1 25 ? -20.954 75.705 14.705 1.00 37.10 25 GLY B N 1
ATOM 1962 C CA . GLY B 1 25 ? -20.548 75.675 16.110 1.00 36.00 25 GLY B CA 1
ATOM 1963 C C . GLY B 1 25 ? -21.527 74.909 16.986 1.00 36.77 25 GLY B C 1
ATOM 1964 O O . GLY B 1 25 ? -21.137 74.216 17.931 1.00 36.07 25 GLY B O 1
ATOM 1965 N N . GLU B 1 26 ? -22.805 75.011 16.650 1.00 38.02 26 GLU B N 1
ATOM 1966 C CA . GLU B 1 26 ? -23.854 74.399 17.444 1.00 39.29 26 GLU B CA 1
ATOM 1967 C C . GLU B 1 26 ? -23.711 72.884 17.494 1.00 40.12 26 GLU B C 1
ATOM 1968 O O . GLU B 1 26 ? -24.192 72.231 18.421 1.00 40.33 26 GLU B O 1
ATOM 1974 N N . GLU B 1 27 ? -23.012 72.333 16.507 1.00 40.64 27 GLU B N 1
ATOM 1975 C CA . GLU B 1 27 ? -22.779 70.892 16.429 1.00 40.98 27 GLU B CA 1
ATOM 1976 C C . GLU B 1 27 ? -21.874 70.404 17.543 1.00 39.81 27 GLU B C 1
ATOM 1977 O O . GLU B 1 27 ? -21.852 69.218 17.829 1.00 40.68 27 GLU B O 1
ATOM 1983 N N . LEU B 1 28 ? -21.142 71.324 18.171 1.00 37.84 28 LEU B N 1
ATOM 1984 C CA . LEU B 1 28 ? -20.182 70.982 19.214 1.00 36.93 28 LEU B CA 1
ATOM 1985 C C . LEU B 1 28 ? -20.776 70.802 20.607 1.00 36.45 28 LEU B C 1
ATOM 1986 O O . LEU B 1 28 ? -20.173 70.143 21.454 1.00 36.41 28 LEU B O 1
ATOM 1991 N N . ILE B 1 29 ? -21.936 71.399 20.863 1.00 36.28 29 ILE B N 1
ATOM 1992 C CA . ILE B 1 29 ? -22.459 71.431 22.229 1.00 35.88 29 ILE B CA 1
ATOM 1993 C C . ILE B 1 29 ? -22.608 70.035 22.838 1.00 37.45 29 ILE B C 1
ATOM 1994 O O . ILE B 1 29 ? -21.953 69.723 23.836 1.00 37.25 29 ILE B O 1
ATOM 1999 N N . ASN B 1 30 ? -23.422 69.182 22.225 1.00 39.27 30 ASN B N 1
ATOM 2000 C CA . ASN B 1 30 ? -23.626 67.853 22.775 1.00 41.51 30 ASN B CA 1
ATOM 2001 C C . ASN B 1 30 ? -22.362 66.986 22.814 1.00 41.73 30 ASN B C 1
ATOM 2002 O O . ASN B 1 30 ? -22.013 66.469 23.884 1.00 42.36 30 ASN B O 1
ATOM 2007 N N . PRO B 1 31 ? -21.651 66.854 21.676 1.00 41.00 31 PRO B N 1
ATOM 2008 C CA . PRO B 1 31 ? -20.384 66.124 21.703 1.00 41.12 31 PRO B CA 1
ATOM 2009 C C . PRO B 1 31 ? -19.426 66.578 22.807 1.00 39.92 31 PRO B C 1
ATOM 2010 O O . PRO B 1 31 ? -18.849 65.730 23.494 1.00 40.75 31 PRO B O 1
ATOM 2014 N N . ILE B 1 32 ? -19.253 67.889 22.990 1.00 38.03 32 ILE B N 1
ATOM 2015 C CA . ILE B 1 32 ? -18.314 68.374 24.017 1.00 36.77 32 ILE B CA 1
ATOM 2016 C C . ILE B 1 32 ? -18.847 68.100 25.410 1.00 37.27 32 ILE B C 1
ATOM 2017 O O . ILE B 1 32 ? -18.096 67.703 26.296 1.00 37.73 32 ILE B O 1
ATOM 2022 N N . SER B 1 33 ? -20.148 68.292 25.591 1.00 38.09 33 SER B N 1
ATOM 2023 C CA . SER B 1 33 ? -20.790 67.984 26.854 1.00 38.99 33 SER B CA 1
ATOM 2024 C C . SER B 1 33 ? -20.620 66.497 27.227 1.00 40.72 33 SER B C 1
ATOM 2025 O O . SER B 1 33 ? -20.278 66.170 28.370 1.00 41.51 33 SER B O 1
ATOM 2028 N N . ASP B 1 34 ? -20.820 65.606 26.261 1.00 41.60 34 ASP B N 1
ATOM 2029 C CA . ASP B 1 34 ? -20.565 64.187 26.472 1.00 43.19 34 ASP B CA 1
ATOM 2030 C C . ASP B 1 34 ? -19.094 63.941 26.803 1.00 42.98 34 ASP B C 1
ATOM 2031 O O . ASP B 1 34 ? -18.763 63.219 27.752 1.00 43.39 34 ASP B O 1
ATOM 2036 N N . LEU B 1 35 ? -18.208 64.558 26.026 1.00 42.31 35 LEU B N 1
ATOM 2037 C CA . LEU B 1 35 ? -16.768 64.424 26.251 1.00 41.92 35 LEU B CA 1
ATOM 2038 C C . LEU B 1 35 ? -16.367 64.787 27.680 1.00 41.40 35 LEU B C 1
ATOM 2039 O O . LEU B 1 35 ? -15.565 64.092 28.312 1.00 42.20 35 LEU B O 1
ATOM 2044 N N . MET B 1 36 ? -16.942 65.874 28.183 1.00 40.13 36 MET B N 1
ATOM 2045 C CA . MET B 1 36 ? -16.686 66.336 29.534 1.00 39.76 36 MET B CA 1
ATOM 2046 C C . MET B 1 36 ? -17.065 65.306 30.592 1.00 42.09 36 MET B C 1
ATOM 2047 O O . MET B 1 36 ? -16.382 65.178 31.596 1.00 42.82 36 MET B O 1
ATOM 2052 N N . GLN B 1 37 ? -18.143 64.560 30.378 1.00 45.04 37 GLN B N 1
ATOM 2053 C CA . GLN B 1 37 ? -18.574 63.611 31.411 1.00 48.20 37 GLN B CA 1
ATOM 2054 C C . GLN B 1 37 ? -18.242 62.136 31.152 1.00 49.92 37 GLN B C 1
ATOM 2055 O O . GLN B 1 37 ? -18.669 61.263 31.902 1.00 51.44 37 GLN B O 1
ATOM 2061 N N . ASP B 1 38 ? -17.439 61.873 30.128 1.00 49.80 38 ASP B N 1
ATOM 2062 C CA . ASP B 1 38 ? -16.973 60.523 29.822 1.00 51.71 38 ASP B CA 1
ATOM 2063 C C . ASP B 1 38 ? -15.899 60.034 30.812 1.00 52.05 38 ASP B C 1
ATOM 2064 O O . ASP B 1 38 ? -14.740 60.473 30.771 1.00 51.64 38 ASP B O 1
ATOM 2069 N N . ALA B 1 39 ? -16.283 59.115 31.693 1.00 53.29 39 ALA B N 1
ATOM 2070 C CA . ALA B 1 39 ? -15.350 58.545 32.676 1.00 53.69 39 ALA B CA 1
ATOM 2071 C C . ALA B 1 39 ? -14.140 57.843 32.038 1.00 54.63 39 ALA B C 1
ATOM 2072 O O . ALA B 1 39 ? -13.050 57.852 32.607 1.00 54.85 39 ALA B O 1
ATOM 2074 N N . ASP B 1 40 ? -14.332 57.263 30.855 1.00 55.82 40 ASP B N 1
ATOM 2075 C CA . ASP B 1 40 ? -13.270 56.546 30.149 1.00 57.37 40 ASP B CA 1
ATOM 2076 C C . ASP B 1 40 ? -12.099 57.428 29.742 1.00 55.93 40 ASP B C 1
ATOM 2077 O O . ASP B 1 40 ? -10.991 56.937 29.525 1.00 57.02 40 ASP B O 1
ATOM 2082 N N . ARG B 1 41 ? -12.347 58.728 29.647 1.00 53.35 41 ARG B N 1
ATOM 2083 C CA . ARG B 1 41 ? -11.323 59.675 29.242 1.00 51.98 41 ARG B CA 1
ATOM 2084 C C . ARG B 1 41 ? -10.325 59.959 30.349 1.00 51.97 41 ARG B C 1
ATOM 2085 O O . ARG B 1 41 ? -9.237 60.448 30.070 1.00 51.04 41 ARG B O 1
ATOM 2093 N N . ASP B 1 42 ? -10.706 59.654 31.593 1.00 53.05 42 ASP B N 1
ATOM 2094 C CA . ASP B 1 42 ? -9.878 59.897 32.783 1.00 53.69 42 ASP B CA 1
ATOM 2095 C C . ASP B 1 42 ? -9.432 61.353 32.916 1.00 50.66 42 ASP B C 1
ATOM 2096 O O . ASP B 1 42 ? -8.241 61.643 33.078 1.00 50.52 42 ASP B O 1
ATOM 2101 N N . TRP B 1 43 ? -10.396 62.265 32.834 1.00 47.89 43 TRP B N 1
ATOM 2102 C CA . TRP B 1 43 ? -10.115 63.678 33.033 1.00 44.90 43 TRP B CA 1
ATOM 2103 C C . TRP B 1 43 ? -9.920 63.876 34.491 1.00 44.63 43 TRP B C 1
ATOM 2104 O O . TRP B 1 43 ? -10.864 63.706 35.273 1.00 46.01 43 TRP B O 1
ATOM 2115 N N . HIS B 1 44 ? -8.704 64.237 34.879 1.00 42.98 44 HIS B N 1
ATOM 2116 C CA . HIS B 1 44 ? -8.441 64.585 36.257 1.00 42.33 44 HIS B CA 1
ATOM 2117 C C . HIS B 1 44 ? -9.024 65.941 36.581 1.00 40.57 44 HIS B C 1
ATOM 2118 O O . HIS B 1 44 ? -9.433 66.194 37.716 1.00 40.14 44 HIS B O 1
ATOM 2125 N N . ARG B 1 45 ? -9.059 66.825 35.587 1.00 38.74 45 ARG B N 1
ATOM 2126 C CA . ARG B 1 45 ? -9.638 68.157 35.735 1.00 36.82 45 ARG B CA 1
ATOM 2127 C C . ARG B 1 45 ? -10.107 68.636 34.386 1.00 36.09 45 ARG B C 1
ATOM 2128 O O . ARG B 1 45 ? -9.576 68.223 33.349 1.00 36.82 45 ARG B O 1
ATOM 2136 N N . ILE B 1 46 ? -11.119 69.495 34.404 1.00 34.36 46 ILE B N 1
ATOM 2137 C CA . ILE B 1 46 ? -11.545 70.196 33.213 1.00 33.17 46 ILE B CA 1
ATOM 2138 C C . ILE B 1 46 ? -11.420 71.680 33.518 1.00 31.87 46 ILE B C 1
ATOM 2139 O O . ILE B 1 46 ? -11.602 72.088 34.657 1.00 31.55 46 ILE B O 1
ATOM 2144 N N . VAL B 1 47 ? -11.099 72.476 32.505 1.00 31.18 47 VAL B N 1
ATOM 2145 C CA . VAL B 1 47 ? -11.068 73.928 32.638 1.00 30.14 47 VAL B CA 1
ATOM 2146 C C . VAL B 1 47 ? -11.824 74.499 31.448 1.00 29.63 47 VAL B C 1
ATOM 2147 O O . VAL B 1 47 ? -11.523 74.126 30.303 1.00 30.51 47 VAL B O 1
ATOM 2151 N N . VAL B 1 48 ? -12.800 75.379 31.699 1.00 28.04 48 VAL B N 1
ATOM 2152 C CA . VAL B 1 48 ? -13.485 76.091 30.601 1.00 26.61 48 VAL B CA 1
ATOM 2153 C C . VAL B 1 48 ? -12.970 77.520 30.535 1.00 26.13 48 VAL B C 1
ATOM 2154 O O . VAL B 1 48 ? -12.660 78.120 31.578 1.00 26.90 48 VAL B O 1
ATOM 2158 N N . THR B 1 49 ? -12.865 78.063 29.326 1.00 25.36 49 THR B N 1
ATOM 2159 C CA . THR B 1 49 ? -12.382 79.419 29.142 1.00 25.39 49 THR B CA 1
ATOM 2160 C C . THR B 1 49 ? -13.464 80.318 28.588 1.00 25.48 49 THR B C 1
ATOM 2161 O O . THR B 1 49 ? -14.351 79.861 27.892 1.00 26.13 49 THR B O 1
ATOM 2165 N N . ARG B 1 50 ? -13.362 81.612 28.869 1.00 26.23 50 ARG B N 1
ATOM 2166 C CA . ARG B 1 50 ? -14.278 82.612 28.327 1.00 26.15 50 ARG B CA 1
ATOM 2167 C C . ARG B 1 50 ? -13.510 83.831 27.849 1.00 26.87 50 ARG B C 1
ATOM 2168 O O . ARG B 1 50 ? -12.564 84.281 28.516 1.00 27.66 50 ARG B O 1
ATOM 2176 N N . ASP B 1 51 ? -13.928 84.396 26.728 1.00 27.30 51 ASP B N 1
ATOM 2177 C CA . ASP B 1 51 ? -13.571 85.766 26.446 1.00 28.83 51 ASP B CA 1
ATOM 2178 C C . ASP B 1 51 ? -14.429 86.643 27.333 1.00 28.93 51 ASP B C 1
ATOM 2179 O O . ASP B 1 51 ? -15.646 86.447 27.431 1.00 29.77 51 ASP B O 1
ATOM 2184 N N . TRP B 1 52 ? -13.804 87.617 27.976 1.00 27.95 52 TRP B N 1
ATOM 2185 C CA . TRP B 1 52 ? -14.495 88.435 28.934 1.00 27.20 52 TRP B CA 1
ATOM 2186 C C . TRP B 1 52 ? -14.198 89.888 28.661 1.00 27.41 52 TRP B C 1
ATOM 2187 O O . TRP B 1 52 ? -13.428 90.514 29.387 1.00 27.54 52 TRP B O 1
ATOM 2198 N N . HIS B 1 53 ? -14.828 90.449 27.633 1.00 26.90 53 HIS B N 1
ATOM 2199 C CA . HIS B 1 53 ? -14.423 91.755 27.101 1.00 27.70 53 HIS B CA 1
ATOM 2200 C C . HIS B 1 53 ? -15.152 92.929 27.670 1.00 28.73 53 HIS B C 1
ATOM 2201 O O . HIS B 1 53 ? -16.354 92.863 27.906 1.00 29.23 53 HIS B O 1
ATOM 2208 N N . PRO B 1 54 ? -14.453 94.056 27.855 1.00 29.71 54 PRO B N 1
ATOM 2209 C CA . PRO B 1 54 ? -15.220 95.278 28.066 1.00 31.06 54 PRO B CA 1
ATOM 2210 C C . PRO B 1 54 ? -15.717 95.796 26.716 1.00 32.07 54 PRO B C 1
ATOM 2211 O O . PRO B 1 54 ? -15.181 95.414 25.676 1.00 31.28 54 PRO B O 1
ATOM 2215 N N . SER B 1 55 ? -16.701 96.686 26.715 1.00 34.24 55 SER B N 1
ATOM 2216 C CA . SER B 1 55 ? -17.228 97.150 25.437 1.00 35.19 55 SER B CA 1
ATOM 2217 C C . SER B 1 55 ? -16.232 98.035 24.687 1.00 36.32 55 SER B C 1
ATOM 2218 O O . SER B 1 55 ? -16.293 98.131 23.455 1.00 38.07 55 SER B O 1
ATOM 2221 N N . ARG B 1 56 ? -15.312 98.673 25.414 1.00 36.84 56 ARG B N 1
ATOM 2222 C CA . ARG B 1 56 ? -14.293 99.525 24.776 1.00 37.60 56 ARG B CA 1
ATOM 2223 C C . ARG B 1 56 ? -13.018 98.783 24.345 1.00 34.68 56 ARG B C 1
ATOM 2224 O O . ARG B 1 56 ? -12.030 99.404 24.003 1.00 34.77 56 ARG B O 1
ATOM 2232 N N . HIS B 1 57 ? -13.065 97.459 24.317 1.00 32.08 57 HIS B N 1
ATOM 2233 C CA . HIS B 1 57 ? -11.906 96.644 23.960 1.00 31.07 57 HIS B CA 1
ATOM 2234 C C . HIS B 1 57 ? -11.258 96.990 22.642 1.00 31.35 57 HIS B C 1
ATOM 2235 O O . HIS B 1 57 ? -11.931 97.219 21.638 1.00 31.24 57 HIS B O 1
ATOM 2242 N N . ILE B 1 58 ? -9.927 96.991 22.640 1.00 31.28 58 ILE B N 1
ATOM 2243 C CA . ILE B 1 58 ? -9.140 97.409 21.485 1.00 31.47 58 ILE B CA 1
ATOM 2244 C C . ILE B 1 58 ? -9.376 96.553 20.244 1.00 31.07 58 ILE B C 1
ATOM 2245 O O . ILE B 1 58 ? -9.127 97.009 19.131 1.00 31.60 58 ILE B O 1
ATOM 2250 N N . SER B 1 59 ? -9.863 95.325 20.440 1.00 29.91 59 SER B N 1
ATOM 2251 C CA . SER B 1 59 ? -10.031 94.367 19.344 1.00 29.41 59 SER B CA 1
ATOM 2252 C C . SER B 1 59 ? -11.344 94.510 18.585 1.00 28.91 59 SER B C 1
ATOM 2253 O O . SER B 1 59 ? -11.551 93.783 17.612 1.00 29.25 59 SER B O 1
ATOM 2256 N N . PHE B 1 60 ? -12.221 95.421 19.017 1.00 27.92 60 PHE B N 1
ATOM 2257 C CA . PHE B 1 60 ? -13.491 95.648 18.327 1.00 27.25 60 PHE B CA 1
ATOM 2258 C C . PHE B 1 60 ? -13.364 96.771 17.330 1.00 28.40 60 PHE B C 1
ATOM 2259 O O . PHE B 1 60 ? -13.088 97.899 17.735 1.00 29.99 60 PHE B O 1
ATOM 2267 N N . ALA B 1 61 ? -13.615 96.489 16.051 1.00 28.61 61 ALA B N 1
ATOM 2268 C CA . ALA B 1 61 ? -13.678 97.516 14.980 1.00 30.01 61 ALA B CA 1
ATOM 2269 C C . ALA B 1 61 ? -14.399 98.823 15.314 1.00 31.12 61 ALA B C 1
ATOM 2270 O O . ALA B 1 61 ? -14.012 99.897 14.824 1.00 33.36 61 ALA B O 1
ATOM 2272 N N . LYS B 1 62 ? -15.458 98.724 16.104 1.00 30.73 62 LYS B N 1
ATOM 2273 C CA . LYS B 1 62 ? -16.267 99.863 16.508 1.00 32.17 62 LYS B CA 1
ATOM 2274 C C . LYS B 1 62 ? -15.445 100.927 17.278 1.00 33.48 62 LYS B C 1
ATOM 2275 O O . LYS B 1 62 ? -15.777 102.115 17.266 1.00 34.47 62 LYS B O 1
ATOM 2281 N N . ASN B 1 63 ? -14.365 100.495 17.927 1.00 33.15 63 ASN B N 1
ATOM 2282 C CA . ASN B 1 63 ? -13.550 101.371 18.765 1.00 34.05 63 ASN B CA 1
ATOM 2283 C C . ASN B 1 63 ? -12.412 102.034 17.982 1.00 35.77 63 ASN B C 1
ATOM 2284 O O . ASN B 1 63 ? -11.513 102.650 18.576 1.00 36.52 63 ASN B O 1
ATOM 2289 N N . HIS B 1 64 ? -12.464 101.903 16.654 1.00 35.86 64 HIS B N 1
ATOM 2290 C CA . HIS B 1 64 ? -11.451 102.442 15.759 1.00 37.27 64 HIS B CA 1
ATOM 2291 C C . HIS B 1 64 ? -12.080 103.104 14.588 1.00 38.75 64 HIS B C 1
ATOM 2292 O O . HIS B 1 64 ? -12.891 102.501 13.873 1.00 39.94 64 HIS B O 1
ATOM 2299 N N . LYS B 1 65 ? -11.724 104.364 14.411 1.00 40.95 65 LYS B N 1
ATOM 2300 C CA . LYS B 1 65 ? -12.025 105.161 13.237 1.00 43.51 65 LYS B CA 1
ATOM 2301 C C . LYS B 1 65 ? -11.504 104.518 11.935 1.00 44.02 65 LYS B C 1
ATOM 2302 O O . LYS B 1 65 ? -10.420 103.914 11.923 1.00 44.21 65 LYS B O 1
ATOM 2308 N N . ASP B 1 66 ? -12.266 104.667 10.846 1.00 44.16 66 ASP B N 1
ATOM 2309 C CA . ASP B 1 66 ? -11.875 104.153 9.519 1.00 44.62 66 ASP B CA 1
ATOM 2310 C C . ASP B 1 66 ? -11.468 102.690 9.579 1.00 43.08 66 ASP B C 1
ATOM 2311 O O . ASP B 1 66 ? -10.503 102.264 8.919 1.00 44.33 66 ASP B O 1
ATOM 2316 N N . LYS B 1 67 ? -12.200 101.927 10.378 1.00 40.40 67 LYS B N 1
ATOM 2317 C CA . LYS B 1 67 ? -11.941 100.513 10.511 1.00 38.70 67 LYS B CA 1
ATOM 2318 C C . LYS B 1 67 ? -13.231 99.779 10.827 1.00 36.99 67 LYS B C 1
ATOM 2319 O O . LYS B 1 67 ? -14.013 100.216 11.692 1.00 37.71 67 LYS B O 1
ATOM 2325 N N . GLU B 1 68 ? -13.447 98.677 10.109 1.00 35.78 68 GLU B N 1
ATOM 2326 C CA . GLU B 1 68 ? -14.697 97.891 10.156 1.00 34.29 68 GLU B CA 1
ATOM 2327 C C . GLU B 1 68 ? -14.404 96.446 10.535 1.00 32.67 68 GLU B C 1
ATOM 2328 O O . GLU B 1 68 ? -13.239 96.050 10.547 1.00 32.79 68 GLU B O 1
ATOM 2334 N N . PRO B 1 69 ? -15.446 95.651 10.880 1.00 31.35 69 PRO B N 1
ATOM 2335 C CA . PRO B 1 69 ? -15.079 94.293 11.283 1.00 30.09 69 PRO B CA 1
ATOM 2336 C C . PRO B 1 69 ? -14.313 93.542 10.197 1.00 30.61 69 PRO B C 1
ATOM 2337 O O . PRO B 1 69 ? -14.607 93.694 9.011 1.00 31.18 69 PRO B O 1
ATOM 2341 N N . TYR B 1 70 ? -13.303 92.778 10.625 1.00 30.53 70 TYR B N 1
ATOM 2342 C CA . TYR B 1 70 ? -12.403 92.014 9.739 1.00 31.52 70 TYR B CA 1
ATOM 2343 C C . TYR B 1 70 ? -11.318 92.857 9.092 1.00 32.91 70 TYR B C 1
ATOM 2344 O O . TYR B 1 70 ? -10.545 92.354 8.287 1.00 34.50 70 TYR B O 1
ATOM 2353 N N . SER B 1 71 ? -11.254 94.136 9.435 1.00 33.21 71 SER B N 1
ATOM 2354 C CA . SER B 1 71 ? -10.155 94.968 8.998 1.00 34.93 71 SER B CA 1
ATOM 2355 C C . SER B 1 71 ? -8.913 94.530 9.763 1.00 35.56 71 SER B C 1
ATOM 2356 O O . SER B 1 71 ? -9.005 94.117 10.930 1.00 34.56 71 SER B O 1
ATOM 2359 N N . THR B 1 72 ? -7.758 94.610 9.111 1.00 37.05 72 THR B N 1
ATOM 2360 C CA . THR B 1 72 ? -6.498 94.358 9.794 1.00 37.48 72 THR B CA 1
ATOM 2361 C C . THR B 1 72 ? -6.165 95.575 10.643 1.00 38.06 72 THR B C 1
ATOM 2362 O O . THR B 1 72 ? -6.604 96.693 10.363 1.00 38.93 72 THR B O 1
ATOM 2366 N N . TYR B 1 73 ? -5.398 95.353 11.695 1.00 38.33 73 TYR B N 1
ATOM 2367 C CA . TYR B 1 73 ? -4.972 96.437 12.550 1.00 39.11 73 TYR B CA 1
ATOM 2368 C C . TYR B 1 73 ? -3.548 96.168 13.035 1.00 40.66 73 TYR B C 1
ATOM 2369 O O . TYR B 1 73 ? -3.097 95.012 13.085 1.00 40.44 73 TYR B O 1
ATOM 2378 N N . THR B 1 74 ? -2.836 97.241 13.365 1.00 42.22 74 THR B N 1
ATOM 2379 C CA . THR B 1 74 ? -1.507 97.118 13.924 1.00 43.75 74 THR B CA 1
ATOM 2380 C C . THR B 1 74 ? -1.556 97.368 15.430 1.00 43.45 74 THR B C 1
ATOM 2381 O O . THR B 1 74 ? -1.779 98.490 15.880 1.00 44.84 74 THR B O 1
ATOM 2385 N N . TYR B 1 75 ? -1.361 96.305 16.199 1.00 43.26 75 TYR B N 1
ATOM 2386 C CA . TYR B 1 75 ? -1.307 96.399 17.653 1.00 44.00 75 TYR B CA 1
ATOM 2387 C C . TYR B 1 75 ? 0.079 96.843 18.151 1.00 46.32 75 TYR B C 1
ATOM 2388 O O . TYR B 1 75 ? 1.104 96.489 17.556 1.00 45.90 75 TYR B O 1
ATOM 2397 N N . HIS B 1 76 ? 0.090 97.598 19.251 1.00 47.45 76 HIS B N 1
ATOM 2398 C CA . HIS B 1 76 ? 1.309 98.159 19.839 1.00 49.30 76 HIS B CA 1
ATOM 2399 C C . HIS B 1 76 ? 1.505 97.628 21.212 1.00 49.54 76 HIS B C 1
ATOM 2400 O O . HIS B 1 76 ? 0.624 97.763 22.045 1.00 49.75 76 HIS B O 1
ATOM 2407 N N . SER B 1 77 ? 2.663 97.031 21.474 1.00 51.74 77 SER B N 1
ATOM 2408 C CA . SER B 1 77 ? 2.976 96.503 22.801 1.00 53.55 77 SER B CA 1
ATOM 2409 C C . SER B 1 77 ? 2.580 97.478 23.910 1.00 55.35 77 SER B C 1
ATOM 2410 O O . SER B 1 77 ? 3.006 98.625 23.900 1.00 57.60 77 SER B O 1
ATOM 2413 N N . PRO B 1 78 ? 1.752 97.020 24.864 1.00 56.10 78 PRO B N 1
ATOM 2414 C CA . PRO B 1 78 ? 1.276 97.890 25.937 1.00 58.29 78 PRO B CA 1
ATOM 2415 C C . PRO B 1 78 ? 2.379 98.233 26.923 1.00 62.82 78 PRO B C 1
ATOM 2416 O O . PRO B 1 78 ? 2.292 99.253 27.603 1.00 66.47 78 PRO B O 1
ATOM 2420 N N . ARG B 1 79 ? 3.402 97.383 26.989 1.00 66.62 79 ARG B N 1
ATOM 2421 C CA . ARG B 1 79 ? 4.594 97.624 27.803 1.00 71.81 79 ARG B CA 1
ATOM 2422 C C . ARG B 1 79 ? 5.216 99.009 27.545 1.00 74.26 79 ARG B C 1
ATOM 2423 O O . ARG B 1 79 ? 5.365 99.429 26.388 1.00 72.72 79 ARG B O 1
ATOM 2431 N N . PRO B 1 80 ? 5.557 99.730 28.632 1.00 78.82 80 PRO B N 1
ATOM 2432 C CA . PRO B 1 80 ? 6.293 101.008 28.560 1.00 80.88 80 PRO B CA 1
ATOM 2433 C C . PRO B 1 80 ? 7.713 100.823 28.003 1.00 81.34 80 PRO B C 1
ATOM 2434 O O . PRO B 1 80 ? 8.475 99.972 28.493 1.00 80.47 80 PRO B O 1
ATOM 2438 N N . GLY B 1 81 ? 8.054 101.607 26.982 1.00 80.06 81 GLY B N 1
ATOM 2439 C CA . GLY B 1 81 ? 9.349 101.484 26.318 1.00 79.89 81 GLY B CA 1
ATOM 2440 C C . GLY B 1 81 ? 9.268 100.608 25.083 1.00 77.85 81 GLY B C 1
ATOM 2441 O O . GLY B 1 81 ? 9.807 100.954 24.031 1.00 78.33 81 GLY B O 1
ATOM 2442 N N . ASP B 1 82 ? 8.575 99.477 25.214 1.00 75.57 82 ASP B N 1
ATOM 2443 C CA . ASP B 1 82 ? 8.469 98.487 24.144 1.00 72.99 82 ASP B CA 1
ATOM 2444 C C . ASP B 1 82 ? 7.638 99.012 22.978 1.00 72.41 82 ASP B C 1
ATOM 2445 O O . ASP B 1 82 ? 6.490 99.434 23.146 1.00 72.77 82 ASP B O 1
ATOM 2450 N N . ASP B 1 83 ? 8.252 98.975 21.800 1.00 73.70 83 ASP B N 1
ATOM 2451 C CA . ASP B 1 83 ? 7.667 99.477 20.566 1.00 73.72 83 ASP B CA 1
ATOM 2452 C C . ASP B 1 83 ? 7.331 98.385 19.544 1.00 70.01 83 ASP B C 1
ATOM 2453 O O . ASP B 1 83 ? 6.982 98.691 18.401 1.00 70.40 83 ASP B O 1
ATOM 2458 N N . SER B 1 84 ? 7.437 97.122 19.947 1.00 65.34 84 SER B N 1
ATOM 2459 C CA . SER B 1 84 ? 7.048 96.018 19.079 1.00 62.27 84 SER B CA 1
ATOM 2460 C C . SER B 1 84 ? 5.600 96.192 18.622 1.00 59.36 84 SER B C 1
ATOM 2461 O O . SER B 1 84 ? 4.787 96.851 19.290 1.00 57.53 84 SER B O 1
ATOM 2464 N N . THR B 1 85 ? 5.290 95.611 17.470 1.00 56.86 85 THR B N 1
ATOM 2465 C CA . THR B 1 85 ? 3.952 95.663 16.934 1.00 53.75 85 THR B CA 1
ATOM 2466 C C . THR B 1 85 ? 3.560 94.288 16.428 1.00 53.00 85 THR B C 1
ATOM 2467 O O . THR B 1 85 ? 4.426 93.475 16.118 1.00 53.08 85 THR B O 1
ATOM 2471 N N . GLN B 1 86 ? 2.255 94.028 16.371 1.00 52.07 86 GLN B N 1
ATOM 2472 C CA . GLN B 1 86 ? 1.737 92.817 15.745 1.00 52.95 86 GLN B CA 1
ATOM 2473 C C . GLN B 1 86 ? 0.519 93.098 14.883 1.00 53.22 86 GLN B C 1
ATOM 2474 O O . GLN B 1 86 ? -0.355 93.891 15.255 1.00 52.62 86 GLN B O 1
ATOM 2480 N N . GLU B 1 87 ? 0.458 92.426 13.739 1.00 54.60 87 GLU B N 1
ATOM 2481 C CA . GLU B 1 87 ? -0.700 92.509 12.863 1.00 54.72 87 GLU B CA 1
ATOM 2482 C C . GLU B 1 87 ? -1.864 91.732 13.478 1.00 51.03 87 GLU B C 1
ATOM 2483 O O . GLU B 1 87 ? -1.659 90.690 14.103 1.00 50.56 87 GLU B O 1
ATOM 2489 N N . GLY B 1 88 ? -3.075 92.264 13.332 1.00 47.69 88 GLY B N 1
ATOM 2490 C CA . GLY B 1 88 ? -4.264 91.648 13.905 1.00 43.66 88 GLY B CA 1
ATOM 2491 C C . GLY B 1 88 ? -5.504 91.858 13.060 1.00 42.79 88 GLY B C 1
ATOM 2492 O O . GLY B 1 88 ? -5.497 92.626 12.099 1.00 44.24 88 GLY B O 1
ATOM 2493 N N . ILE B 1 89 ? -6.566 91.150 13.415 1.00 40.58 89 ILE B N 1
ATOM 2494 C CA . ILE B 1 89 ? -7.861 91.279 12.779 1.00 39.17 89 ILE B CA 1
ATOM 2495 C C . ILE B 1 89 ? -8.770 91.941 13.803 1.00 36.96 89 ILE B C 1
ATOM 2496 O O . ILE B 1 89 ? -8.782 91.534 14.961 1.00 37.54 89 ILE B O 1
ATOM 2501 N N . LEU B 1 90 ? -9.515 92.968 13.399 1.00 35.47 90 LEU B N 1
ATOM 2502 C CA . LEU B 1 90 ? -10.546 93.548 14.273 1.00 33.22 90 LEU B CA 1
ATOM 2503 C C . LEU B 1 90 ? -11.863 92.786 14.120 1.00 32.21 90 LEU B C 1
ATOM 2504 O O . LEU B 1 90 ? -12.114 92.171 13.082 1.00 32.38 90 LEU B O 1
ATOM 2509 N N . TRP B 1 91 ? -12.698 92.831 15.154 1.00 31.20 91 TRP B N 1
ATOM 2510 C CA . TRP B 1 91 ? -13.895 91.985 15.244 1.00 30.15 91 TRP B CA 1
ATOM 2511 C C . TRP B 1 91 ? -15.168 92.769 15.515 1.00 29.57 91 TRP B C 1
ATOM 2512 O O . TRP B 1 91 ? -15.110 93.898 16.007 1.00 29.94 91 TRP B O 1
ATOM 2523 N N . PRO B 1 92 ? -16.344 92.180 15.216 1.00 28.46 92 PRO B N 1
ATOM 2524 C CA . PRO B 1 92 ? -17.577 92.739 15.771 1.00 27.89 92 PRO B CA 1
ATOM 2525 C C . PRO B 1 92 ? -17.513 92.673 17.296 1.00 27.13 92 PRO B C 1
ATOM 2526 O O . PRO B 1 92 ? -16.763 91.868 17.846 1.00 26.68 92 PRO B O 1
ATOM 2530 N N . VAL B 1 93 ? -18.294 93.504 17.977 1.00 27.09 93 VAL B N 1
ATOM 2531 C CA . VAL B 1 93 ? -18.410 93.410 19.416 1.00 26.25 93 VAL B CA 1
ATOM 2532 C C . VAL B 1 93 ? -18.913 92.016 19.775 1.00 26.13 93 VAL B C 1
ATOM 2533 O O . VAL B 1 93 ? -19.873 91.526 19.173 1.00 26.85 93 VAL B O 1
ATOM 2537 N N . HIS B 1 94 ? -18.267 91.377 20.743 1.00 25.54 94 HIS B N 1
ATOM 2538 C CA . HIS B 1 94 ? -18.705 90.064 21.202 1.00 25.57 94 HIS B CA 1
ATOM 2539 C C . HIS B 1 94 ? -18.176 89.777 22.575 1.00 24.72 94 HIS B C 1
ATOM 2540 O O . HIS B 1 94 ? -17.227 90.392 22.998 1.00 24.48 94 HIS B O 1
ATOM 2547 N N . CYS B 1 95 ? -18.818 88.846 23.275 1.00 24.37 95 CYS B N 1
ATOM 2548 C CA . CYS B 1 95 ? -18.414 88.406 24.601 1.00 24.12 95 CYS B CA 1
ATOM 2549 C C . CYS B 1 95 ? -18.149 89.534 25.579 1.00 24.12 95 CYS B C 1
ATOM 2550 O O . CYS B 1 95 ? -17.200 89.472 26.351 1.00 24.87 95 CYS B O 1
ATOM 2553 N N . VAL B 1 96 ? -18.974 90.569 25.533 1.00 24.16 96 VAL B N 1
ATOM 2554 C CA . VAL B 1 96 ? -18.907 91.647 26.496 1.00 24.72 96 VAL B CA 1
ATOM 2555 C C . VAL B 1 96 ? -19.288 91.093 27.874 1.00 25.31 96 VAL B C 1
ATOM 2556 O O . VAL B 1 96 ? -20.256 90.331 27.977 1.00 24.92 96 VAL B O 1
ATOM 2560 N N . LYS B 1 97 ? -18.549 91.478 28.928 1.00 26.02 97 LYS B N 1
ATOM 2561 C CA . LYS B 1 97 ? -18.835 90.941 30.268 1.00 26.66 97 LYS B CA 1
ATOM 2562 C C 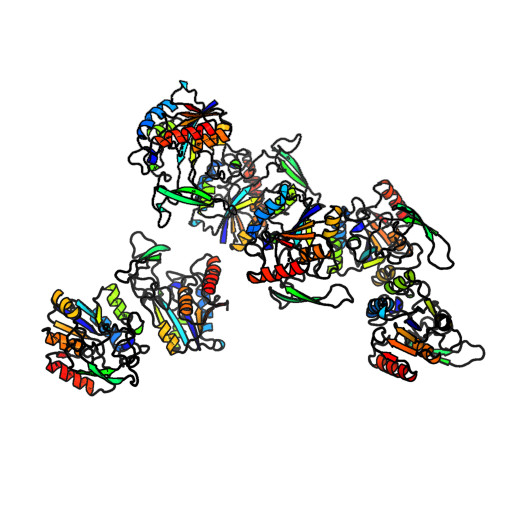. LYS B 1 97 ? -20.283 91.073 30.679 1.00 26.91 97 LYS B C 1
ATOM 2563 O O . LYS B 1 97 ? -20.892 92.125 30.488 1.00 27.47 97 LYS B O 1
ATOM 2569 N N . ASN B 1 98 ? -20.821 89.976 31.218 1.00 26.30 98 ASN B N 1
ATOM 2570 C CA . ASN B 1 98 ? -22.146 89.948 31.829 1.00 26.46 98 ASN B CA 1
ATOM 2571 C C . ASN B 1 98 ? -23.304 90.178 30.905 1.00 26.30 98 ASN B C 1
ATOM 2572 O O . ASN B 1 98 ? -24.347 90.658 31.337 1.00 27.34 98 ASN B O 1
ATOM 2577 N N . THR B 1 99 ? -23.112 89.823 29.643 1.00 24.83 99 THR B N 1
ATOM 2578 C CA . THR B 1 99 ? -24.172 89.816 28.673 1.00 24.90 99 THR B CA 1
ATOM 2579 C C . THR B 1 99 ? -24.449 88.373 28.293 1.00 24.72 99 THR B C 1
ATOM 2580 O O . THR B 1 99 ? -23.547 87.517 28.356 1.00 24.35 99 THR B O 1
ATOM 2584 N N . TRP B 1 100 ? -25.679 88.099 27.879 1.00 25.06 100 TRP B N 1
ATOM 2585 C CA . TRP B 1 100 ? -26.012 86.809 27.304 1.00 24.95 100 TRP B CA 1
ATOM 2586 C C . TRP B 1 100 ? -24.902 86.289 26.427 1.00 24.09 100 TRP B C 1
ATOM 2587 O O . TRP B 1 100 ? -24.465 85.141 26.563 1.00 24.20 100 TRP B O 1
ATOM 2598 N N . GLY B 1 101 ? -24.427 87.126 25.516 1.00 23.82 101 GLY B N 1
ATOM 2599 C CA . GLY B 1 101 ? -23.394 86.719 24.573 1.00 23.41 101 GLY B CA 1
ATOM 2600 C C . GLY B 1 101 ? -22.137 86.123 25.166 1.00 23.12 101 GLY B C 1
ATOM 2601 O O . GLY B 1 101 ? -21.522 85.270 24.538 1.00 23.22 101 GLY B O 1
ATOM 2602 N N . SER B 1 102 ? -21.732 86.562 26.364 1.00 23.13 102 SER B N 1
ATOM 2603 C CA . SER B 1 102 ? -20.485 86.054 26.961 1.00 22.47 102 SER B CA 1
ATOM 2604 C C . SER B 1 102 ? -20.688 84.845 27.848 1.00 22.34 102 SER B C 1
ATOM 2605 O O . SER B 1 102 ? -19.709 84.282 28.351 1.00 22.01 102 SER B O 1
ATOM 2608 N N . GLN B 1 103 ? -21.941 84.455 28.056 1.00 22.73 103 GLN B N 1
ATOM 2609 C CA . GLN B 1 103 ? -22.248 83.268 28.856 1.00 22.88 103 GLN B CA 1
ATOM 2610 C C . GLN B 1 103 ? -21.709 82.028 28.171 1.00 22.84 103 GLN B C 1
ATOM 2611 O O . GLN B 1 103 ? -21.801 81.908 26.958 1.00 23.10 103 GLN B O 1
ATOM 2617 N N . LEU B 1 104 ? -21.123 81.115 28.937 1.00 23.15 104 LEU B N 1
ATOM 2618 C CA . LEU B 1 104 ? -20.967 79.733 28.467 1.00 23.88 104 LEU B CA 1
ATOM 2619 C C . LEU B 1 104 ? -22.329 79.210 28.018 1.00 25.22 104 LEU B C 1
ATOM 2620 O O . LEU B 1 104 ? -23.325 79.429 28.711 1.00 26.15 104 LEU B O 1
ATOM 2625 N N . VAL B 1 105 ? -22.386 78.560 26.857 1.00 25.82 105 VAL B N 1
ATOM 2626 C CA . VAL B 1 105 ? -23.658 78.032 26.347 1.00 27.39 105 VAL B CA 1
ATOM 2627 C C . VAL B 1 105 ? -24.321 77.138 27.391 1.00 28.57 105 VAL B C 1
ATOM 2628 O O . VAL B 1 105 ? -23.646 76.342 28.054 1.00 28.28 105 VAL B O 1
ATOM 2632 N N . ASP B 1 106 ? -25.636 77.288 27.528 1.00 30.26 106 ASP B N 1
ATOM 2633 C CA . ASP B 1 106 ? -26.417 76.607 28.574 1.00 32.56 106 ASP B CA 1
ATOM 2634 C C . ASP B 1 106 ? -25.886 75.247 29.028 1.00 33.23 106 ASP B C 1
ATOM 2635 O O . ASP B 1 106 ? -25.633 75.033 30.208 1.00 33.15 106 ASP B O 1
ATOM 2640 N N . GLN B 1 107 ? -25.715 74.336 28.082 1.00 34.89 107 GLN B N 1
ATOM 2641 C CA . GLN B 1 107 ? -25.392 72.957 28.404 1.00 36.20 107 GLN B CA 1
ATOM 2642 C C . GLN B 1 107 ? -24.006 72.783 29.054 1.00 35.00 107 GLN B C 1
ATOM 2643 O O . GLN B 1 107 ? -23.847 71.932 29.944 1.00 35.17 107 GLN B O 1
ATOM 2649 N N . ILE B 1 108 ? -23.026 73.596 28.638 1.00 32.78 108 ILE B N 1
ATOM 2650 C CA . ILE B 1 108 ? -21.712 73.624 29.294 1.00 31.24 108 ILE B CA 1
ATOM 2651 C C . ILE B 1 108 ? -21.816 74.327 30.656 1.00 30.93 108 ILE B C 1
ATOM 2652 O O . ILE B 1 108 ? -21.301 73.831 31.659 1.00 30.76 108 ILE B O 1
ATOM 2657 N N . MET B 1 109 ? -22.492 75.476 30.696 1.00 30.90 109 MET B N 1
ATOM 2658 C CA . MET B 1 109 ? -22.649 76.206 31.949 1.00 31.09 109 MET B CA 1
ATOM 2659 C C . MET B 1 109 ? -23.212 75.288 33.015 1.00 32.10 109 MET B C 1
ATOM 2660 O O . MET B 1 109 ? -22.770 75.289 34.165 1.00 31.80 109 MET B O 1
ATOM 2665 N N . ASP B 1 110 ? -24.211 74.521 32.609 1.00 33.02 110 ASP B N 1
ATOM 2666 C CA . ASP B 1 110 ? -24.859 73.557 33.456 1.00 34.95 110 ASP B CA 1
ATOM 2667 C C . ASP B 1 110 ? -23.843 72.628 34.141 1.00 35.00 110 ASP B C 1
ATOM 2668 O O . ASP B 1 110 ? -23.835 72.458 35.353 1.00 35.08 110 ASP B O 1
ATOM 2673 N N . GLN B 1 111 ? -22.982 72.036 33.337 1.00 35.05 111 GLN B N 1
ATOM 2674 C CA . GLN B 1 111 ? -21.940 71.177 33.822 1.00 35.91 111 GLN B CA 1
ATOM 2675 C C . GLN B 1 111 ? -20.951 71.927 34.730 1.00 34.08 111 GLN B C 1
ATOM 2676 O O . GLN B 1 111 ? -20.513 71.418 35.761 1.00 33.67 111 GLN B O 1
ATOM 2682 N N . VAL B 1 112 ? -20.607 73.146 34.334 1.00 32.37 112 VAL B N 1
ATOM 2683 C CA . VAL B 1 112 ? -19.664 73.961 35.085 1.00 31.06 112 VAL B CA 1
ATOM 2684 C C . VAL B 1 112 ? -20.200 74.247 36.475 1.00 31.51 112 VAL B C 1
ATOM 2685 O O . VAL B 1 112 ? -19.465 74.159 37.460 1.00 32.84 112 VAL B O 1
ATOM 2689 N N . VAL B 1 113 ? -21.483 74.562 36.546 1.00 31.52 113 VAL B N 1
ATOM 2690 C CA . VAL B 1 113 ? -22.116 74.935 37.794 1.00 32.31 113 VAL B CA 1
ATOM 2691 C C . VAL B 1 113 ? -22.271 73.738 38.717 1.00 34.11 113 VAL B C 1
ATOM 2692 O O . VAL B 1 113 ? -21.958 73.833 39.894 1.00 35.38 113 VAL B O 1
ATOM 2696 N N . THR B 1 114 ? -22.720 72.603 38.201 1.00 35.99 114 THR B N 1
ATOM 2697 C CA . THR B 1 114 ? -22.973 71.480 39.096 1.00 38.99 114 THR B CA 1
ATOM 2698 C C . THR B 1 114 ? -21.681 70.772 39.509 1.00 39.75 114 THR B C 1
ATOM 2699 O O . THR B 1 114 ? -21.623 70.182 40.582 1.00 40.87 114 THR B O 1
ATOM 2703 N N . LYS B 1 115 ? -20.641 70.848 38.686 1.00 40.03 115 LYS B N 1
ATOM 2704 C CA . LYS B 1 115 ? -19.393 70.166 39.032 1.00 41.25 115 LYS B CA 1
ATOM 2705 C C . LYS B 1 115 ? -18.275 71.089 39.502 1.00 40.61 115 LYS B C 1
ATOM 2706 O O . LYS B 1 115 ? -17.155 70.631 39.742 1.00 40.74 115 LYS B O 1
ATOM 2712 N N . HIS B 1 116 ? -18.591 72.378 39.662 1.00 39.80 116 HIS B N 1
ATOM 2713 C CA . HIS B 1 116 ? -17.630 73.395 40.125 1.00 38.71 116 HIS B CA 1
ATOM 2714 C C . HIS B 1 116 ? -16.380 73.439 39.273 1.00 36.95 116 HIS B C 1
ATOM 2715 O O . HIS B 1 116 ? -15.258 73.456 39.776 1.00 37.11 116 HIS B O 1
ATOM 2722 N N . ILE B 1 117 ? -16.575 73.467 37.961 1.00 33.95 117 ILE B N 1
ATOM 2723 C CA . ILE B 1 117 ? -15.474 73.474 37.025 1.00 32.17 117 ILE B CA 1
ATOM 2724 C C . ILE B 1 117 ? -14.751 74.833 37.013 1.00 31.13 117 ILE B C 1
ATOM 2725 O O . ILE B 1 117 ? -15.372 75.905 37.038 1.00 30.65 117 ILE B O 1
ATOM 2730 N N . LYS B 1 118 ? -13.428 74.767 37.002 1.00 30.44 118 LYS B N 1
ATOM 2731 C CA . LYS B 1 118 ? -12.576 75.938 36.966 1.00 29.52 118 LYS B CA 1
ATOM 2732 C C . LYS B 1 118 ? -12.851 76.762 35.705 1.00 28.77 118 LYS B C 1
ATOM 2733 O O . LYS B 1 118 ? -12.877 76.207 34.591 1.00 28.96 118 LYS B O 1
ATOM 2739 N N . ILE B 1 119 ? -13.067 78.070 35.881 1.00 27.94 119 ILE B N 1
ATOM 2740 C CA . ILE B 1 119 ? -13.240 79.006 34.754 1.00 27.20 119 ILE B CA 1
ATOM 2741 C C . ILE B 1 119 ? -12.018 79.935 34.606 1.00 28.14 119 ILE B C 1
ATOM 2742 O O . ILE B 1 119 ? -11.523 80.489 35.588 1.00 29.32 119 ILE B O 1
ATOM 2747 N N . VAL B 1 120 ? -11.522 80.095 33.382 1.00 28.18 120 VAL B N 1
ATOM 2748 C CA . VAL B 1 120 ? -10.451 81.048 33.120 1.00 28.20 120 VAL B CA 1
ATOM 2749 C C . VAL B 1 120 ? -10.941 82.112 32.148 1.00 28.60 120 VAL B C 1
ATOM 2750 O O . VAL B 1 120 ? -11.333 81.797 31.020 1.00 28.55 120 VAL B O 1
ATOM 2754 N N . ASP B 1 121 ? -10.925 83.366 32.590 1.00 29.65 121 ASP B N 1
ATOM 2755 C CA . ASP B 1 121 ? -11.314 84.491 31.740 1.00 30.43 121 ASP B CA 1
ATOM 2756 C C . ASP B 1 121 ? -10.097 85.115 31.101 1.00 31.06 121 ASP B C 1
ATOM 2757 O O . ASP B 1 121 ? -9.070 85.261 31.734 1.00 32.62 121 ASP B O 1
ATOM 2762 N N . LYS B 1 122 ? -10.220 85.472 29.831 1.00 31.52 122 LYS B N 1
ATOM 2763 C CA . LYS B 1 122 ? -9.190 86.225 29.138 1.00 31.07 122 LYS B CA 1
ATOM 2764 C C . LYS B 1 122 ? -9.835 87.379 28.382 1.00 30.63 122 LYS B C 1
ATOM 2765 O O . LYS B 1 122 ? -11.060 87.430 28.254 1.00 30.89 122 LYS B O 1
ATOM 2771 N N . GLY B 1 123 ? -9.015 88.290 27.869 1.00 30.10 123 GLY B N 1
ATOM 2772 C CA . GLY B 1 123 ? -9.504 89.390 27.059 1.00 29.41 123 GLY B CA 1
ATOM 2773 C C . GLY B 1 123 ? -10.152 90.548 27.797 1.00 29.40 123 GLY B C 1
ATOM 2774 O O . GLY B 1 123 ? -10.707 91.439 27.156 1.00 29.42 123 GLY B O 1
ATOM 2775 N N . PHE B 1 124 ? -10.072 90.567 29.124 1.00 29.27 124 PHE B N 1
ATOM 2776 C CA . PHE B 1 124 ? -10.693 91.658 29.885 1.00 30.68 124 PHE B CA 1
ATOM 2777 C C . PHE B 1 124 ? -9.899 92.950 29.873 1.00 31.92 124 PHE B C 1
ATOM 2778 O O . PHE B 1 124 ? -10.463 94.016 30.108 1.00 32.19 124 PHE B O 1
ATOM 2786 N N . LEU B 1 125 ? -8.595 92.854 29.613 1.00 33.03 125 LEU B N 1
ATOM 2787 C CA . LEU B 1 125 ? -7.745 94.036 29.521 1.00 34.55 125 LEU B CA 1
ATOM 2788 C C . LEU B 1 125 ? -8.026 94.783 28.230 1.00 35.83 125 LEU B C 1
ATOM 2789 O O . LEU B 1 125 ? -7.915 94.209 27.141 1.00 35.98 125 LEU B O 1
ATOM 2794 N N . THR B 1 126 ? -8.392 96.057 28.349 1.00 37.39 126 THR B N 1
ATOM 2795 C CA . THR B 1 126 ? -8.852 96.847 27.200 1.00 39.05 126 THR B CA 1
ATOM 2796 C C . THR B 1 126 ? -7.816 97.001 26.106 1.00 38.54 126 THR B C 1
ATOM 2797 O O . THR B 1 126 ? -8.180 97.174 24.944 1.00 38.37 126 THR B O 1
ATOM 2801 N N . ASP B 1 127 ? -6.535 96.958 26.474 1.00 37.85 127 ASP B N 1
ATOM 2802 C CA . ASP B 1 127 ? -5.468 97.452 25.599 1.00 38.08 127 ASP B CA 1
ATOM 2803 C C . ASP B 1 127 ? -4.738 96.404 24.742 1.00 37.16 127 ASP B C 1
ATOM 2804 O O . ASP B 1 127 ? -3.755 96.737 24.079 1.00 37.36 127 ASP B O 1
ATOM 2809 N N . ARG B 1 128 ? -5.210 95.156 24.747 1.00 35.56 128 ARG B N 1
ATOM 2810 C CA . ARG B 1 128 ? -4.486 94.075 24.068 1.00 35.56 128 ARG B CA 1
ATOM 2811 C C . ARG B 1 128 ? -5.374 92.911 23.648 1.00 34.54 128 ARG B C 1
ATOM 2812 O O . ARG B 1 128 ? -6.404 92.675 24.270 1.00 35.07 128 ARG B O 1
ATOM 2820 N N . GLU B 1 129 ? -4.975 92.191 22.596 1.00 35.12 129 GLU B N 1
ATOM 2821 C CA A GLU B 1 129 ? -5.695 90.974 22.212 0.50 33.84 129 GLU B CA 1
ATOM 2822 C CA B GLU B 1 129 ? -5.644 90.959 22.164 0.50 34.77 129 GLU B CA 1
ATOM 2823 C C . GLU B 1 129 ? -5.242 89.813 23.088 1.00 34.14 129 GLU B C 1
ATOM 2824 O O . GLU B 1 129 ? -4.186 89.871 23.731 1.00 35.35 129 GLU B O 1
ATOM 2835 N N . TYR B 1 130 ? -6.062 88.769 23.128 1.00 33.10 130 TYR B N 1
ATOM 2836 C CA . TYR B 1 130 ? -5.869 87.688 24.059 1.00 32.37 130 TYR B CA 1
ATOM 2837 C C . TYR B 1 130 ? -6.481 86.385 23.507 1.00 32.43 130 TYR B C 1
ATOM 2838 O O . TYR B 1 130 ? -7.523 85.923 23.966 1.00 32.19 130 TYR B O 1
ATOM 2847 N N . TYR B 1 131 ? -5.825 85.790 22.519 1.00 33.60 131 TYR B N 1
ATOM 2848 C CA . TYR B 1 131 ? -6.322 84.553 21.924 1.00 33.28 131 TYR B CA 1
ATOM 2849 C C . TYR B 1 131 ? -6.064 83.338 22.799 1.00 33.51 131 TYR B C 1
ATOM 2850 O O . TYR B 1 131 ? -6.951 82.492 22.975 1.00 33.43 131 TYR B O 1
ATOM 2859 N N . SER B 1 132 ? -4.857 83.261 23.354 1.00 33.28 132 SER B N 1
ATOM 2860 C CA . SER B 1 132 ? -4.470 82.127 24.173 1.00 32.48 132 SER B CA 1
ATOM 2861 C C . SER B 1 132 ? -5.095 82.192 25.562 1.00 30.98 132 SER B C 1
ATOM 2862 O O . SER B 1 132 ? -5.120 83.243 26.183 1.00 31.72 132 SER B O 1
ATOM 2865 N N . ALA B 1 133 ? -5.578 81.066 26.055 1.00 29.56 133 ALA B N 1
ATOM 2866 C CA . ALA B 1 133 ? -6.116 81.004 27.406 1.00 29.02 133 ALA B CA 1
ATOM 2867 C C . ALA B 1 133 ? -5.025 81.087 28.478 1.00 29.66 133 ALA B C 1
ATOM 2868 O O . ALA B 1 133 ? -5.322 81.224 29.663 1.00 29.48 133 ALA B O 1
ATOM 2870 N N . PHE B 1 134 ? -3.767 80.996 28.064 1.00 30.70 134 PHE B N 1
ATOM 2871 C CA . PHE B 1 134 ? -2.642 81.039 29.004 1.00 31.77 134 PHE B CA 1
ATOM 2872 C C . PHE B 1 134 ? -2.128 82.452 29.294 1.00 32.53 134 PHE B C 1
ATOM 2873 O O . PHE B 1 134 ? -1.753 82.748 30.434 1.00 33.13 134 PHE B O 1
ATOM 2881 N N . HIS B 1 135 ? -2.106 83.311 28.270 1.00 32.32 135 HIS B N 1
ATOM 2882 C CA . HIS B 1 135 ? -1.494 84.636 28.374 1.00 33.16 135 HIS B CA 1
ATOM 2883 C C . HIS B 1 135 ? -1.826 85.476 27.179 1.00 33.59 135 HIS B C 1
ATOM 2884 O O . HIS B 1 135 ? -2.252 84.940 26.146 1.00 34.14 135 HIS B O 1
ATOM 2891 N N . ASP B 1 136 ? -1.649 86.795 27.294 1.00 33.41 136 ASP B N 1
ATOM 2892 C CA . ASP B 1 136 ? -1.929 87.692 26.170 1.00 33.27 136 ASP B CA 1
ATOM 2893 C C . ASP B 1 136 ? -0.960 87.471 24.999 1.00 34.89 136 ASP B C 1
ATOM 2894 O O . ASP B 1 136 ? 0.008 86.706 25.123 1.00 35.35 136 ASP B O 1
ATOM 2899 N N . ILE B 1 137 ? -1.220 88.139 23.873 1.00 35.89 137 ILE B N 1
ATOM 2900 C CA . ILE B 1 137 ? -0.458 87.912 22.638 1.00 37.74 137 ILE B CA 1
ATOM 2901 C C . ILE B 1 137 ? 1.001 88.341 22.782 1.00 40.45 137 ILE B C 1
ATOM 2902 O O . ILE B 1 137 ? 1.831 87.977 21.960 1.00 43.26 137 ILE B O 1
ATOM 2907 N N . TRP B 1 138 ? 1.305 89.097 23.839 1.00 40.66 138 TRP B N 1
ATOM 2908 C CA . TRP B 1 138 ? 2.655 89.580 24.115 1.00 41.86 138 TRP B CA 1
ATOM 2909 C C . TRP B 1 138 ? 3.336 88.765 25.149 1.00 42.81 138 TRP B C 1
ATOM 2910 O O . TRP B 1 138 ? 4.489 89.023 25.473 1.00 45.60 138 TRP B O 1
ATOM 2921 N N . ASN B 1 139 ? 2.627 87.789 25.701 1.00 42.32 139 ASN B N 1
ATOM 2922 C CA . ASN B 1 139 ? 3.091 87.039 26.868 1.00 42.72 139 ASN B CA 1
ATOM 2923 C C . ASN B 1 139 ? 3.460 87.948 28.042 1.00 43.54 139 ASN B C 1
ATOM 2924 O O . ASN B 1 139 ? 4.409 87.682 28.787 1.00 43.15 139 ASN B O 1
ATOM 2929 N N . PHE B 1 140 ? 2.680 89.021 28.199 1.00 43.51 140 PHE B N 1
ATOM 2930 C CA . PHE B 1 140 ? 2.838 89.929 29.324 1.00 43.75 140 PHE B CA 1
ATOM 2931 C C . PHE B 1 140 ? 1.942 89.523 30.483 1.00 41.48 140 PHE B C 1
ATOM 2932 O O . PHE B 1 140 ? 2.430 88.998 31.477 1.00 42.28 140 PHE B O 1
ATOM 2940 N N . HIS B 1 141 ? 0.635 89.701 30.354 1.00 39.04 141 HIS B N 1
ATOM 2941 C CA . HIS B 1 141 ? -0.262 89.209 31.390 1.00 36.89 141 HIS B CA 1
ATOM 2942 C C . HIS B 1 141 ? -0.500 87.731 31.229 1.00 35.84 141 HIS B C 1
ATOM 2943 O O . HIS B 1 141 ? -0.821 87.267 30.130 1.00 34.91 141 HIS B O 1
ATOM 2950 N N . LYS B 1 142 ? -0.349 86.977 32.319 1.00 35.92 142 LYS B N 1
ATOM 2951 C CA . LYS B 1 142 ? -0.733 85.554 32.349 1.00 35.52 142 LYS B CA 1
ATOM 2952 C C . LYS B 1 142 ? -2.008 85.302 33.157 1.00 35.36 142 LYS B C 1
ATOM 2953 O O . LYS B 1 142 ? -2.293 85.980 34.149 1.00 35.66 142 LYS B O 1
ATOM 2959 N N . THR B 1 143 ? -2.746 84.282 32.746 1.00 34.84 143 THR B N 1
ATOM 2960 C CA . THR B 1 143 ? -3.872 83.797 33.516 1.00 34.06 143 THR B CA 1
ATOM 2961 C C . THR B 1 143 ? -3.415 82.765 34.548 1.00 34.81 143 THR B C 1
ATOM 2962 O O . THR B 1 143 ? -2.240 82.399 34.619 1.00 36.76 143 THR B O 1
ATOM 2966 N N . ASP B 1 144 ? -4.371 82.365 35.375 1.00 34.72 144 ASP B N 1
ATOM 2967 C CA . ASP B 1 144 ? -4.370 81.189 36.241 1.00 34.99 144 ASP B CA 1
ATOM 2968 C C . ASP B 1 144 ? -3.932 79.869 35.623 1.00 33.57 144 ASP B C 1
ATOM 2969 O O . ASP B 1 144 ? -3.574 78.934 36.347 1.00 33.18 144 ASP B O 1
ATOM 2974 N N . MET B 1 145 ? -4.075 79.758 34.305 1.00 31.67 145 MET B N 1
ATOM 2975 C CA . MET B 1 145 ? -4.142 78.457 33.671 1.00 32.01 145 MET B CA 1
ATOM 2976 C C . MET B 1 145 ? -2.978 77.577 34.084 1.00 33.53 145 MET B C 1
ATOM 2977 O O . MET B 1 145 ? -3.166 76.481 34.631 1.00 33.52 145 MET B O 1
ATOM 2982 N N . ASN B 1 146 ? -1.771 78.079 33.841 1.00 34.78 146 ASN B N 1
ATOM 2983 C CA . ASN B 1 146 ? -0.592 77.314 34.116 1.00 36.09 146 ASN B CA 1
ATOM 2984 C C . ASN B 1 146 ? -0.522 76.913 35.580 1.00 36.81 146 ASN B C 1
ATOM 2985 O O . ASN B 1 146 ? -0.376 75.726 3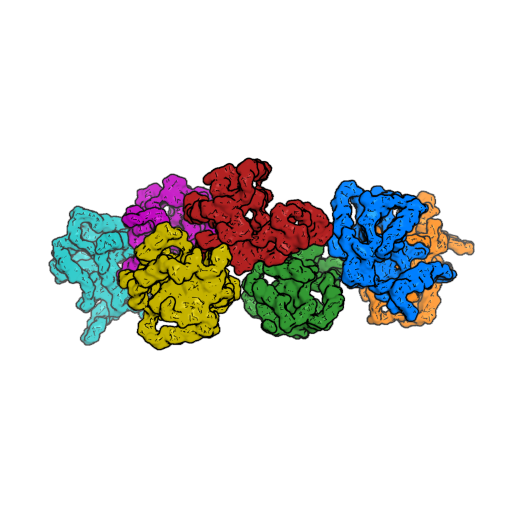5.898 1.00 37.58 146 ASN B O 1
ATOM 2990 N N . LYS B 1 147 ? -0.675 77.889 36.470 1.00 36.53 147 LYS B N 1
ATOM 2991 C CA . LYS B 1 147 ? -0.662 77.597 37.899 1.00 37.02 147 LYS B CA 1
ATOM 2992 C C . LYS B 1 147 ? -1.691 76.528 38.251 1.00 36.93 147 LYS B C 1
ATOM 2993 O O . LYS B 1 147 ? -1.372 75.566 38.948 1.00 37.41 147 LYS B O 1
ATOM 2999 N N . TYR B 1 148 ? -2.916 76.690 37.749 1.00 36.07 148 TYR B N 1
ATOM 3000 C CA . TYR B 1 148 ? -3.968 75.711 37.991 1.00 35.53 148 TYR B CA 1
ATOM 3001 C C . TYR B 1 148 ? -3.553 74.317 37.509 1.00 36.44 148 TYR B C 1
ATOM 3002 O O . TYR B 1 148 ? -3.621 73.353 38.282 1.00 37.46 148 TYR B O 1
ATOM 3011 N N . LEU B 1 149 ? -3.103 74.214 36.257 1.00 36.24 149 LEU B N 1
ATOM 3012 C CA . LEU B 1 149 ? -2.689 72.918 35.705 1.00 37.60 149 LEU B CA 1
ATOM 3013 C C . LEU B 1 149 ? -1.546 72.275 36.491 1.00 40.08 149 LEU B C 1
ATOM 3014 O O . LEU B 1 149 ? -1.532 71.057 36.688 1.00 41.26 149 LEU B O 1
ATOM 3019 N N . GLU B 1 150 ? -0.590 73.093 36.943 1.00 41.40 150 GLU B N 1
ATOM 3020 C CA . GLU B 1 150 ? 0.527 72.591 37.747 1.00 43.14 150 GLU B CA 1
ATOM 3021 C C . GLU B 1 150 ? 0.041 72.068 39.088 1.00 43.51 150 GLU B C 1
ATOM 3022 O O . GLU B 1 150 ? 0.479 71.015 39.532 1.00 44.66 150 GLU B O 1
ATOM 3028 N N . LYS B 1 151 ? -0.889 72.787 39.713 1.00 42.78 151 LYS B N 1
ATOM 3029 C CA . LYS B 1 151 ? -1.395 72.402 41.011 1.00 43.24 151 LYS B CA 1
ATOM 3030 C C . LYS B 1 151 ? -2.066 71.047 40.935 1.00 43.77 151 LYS B C 1
ATOM 3031 O O . LYS B 1 151 ? -1.966 70.247 41.869 1.00 44.88 151 LYS B O 1
ATOM 3037 N N . HIS B 1 152 ? -2.725 70.774 39.811 1.00 42.57 152 HIS B N 1
ATOM 3038 C CA . HIS B 1 152 ? -3.428 69.511 39.647 1.00 41.84 152 HIS B CA 1
ATOM 3039 C C . HIS B 1 152 ? -2.691 68.497 38.828 1.00 42.96 152 HIS B C 1
ATOM 3040 O O . HIS B 1 152 ? -3.311 67.631 38.192 1.00 43.04 152 HIS B O 1
ATOM 3047 N N . HIS B 1 153 ? -1.355 68.596 38.862 1.00 43.27 153 HIS B N 1
ATOM 3048 C CA . HIS B 1 153 ? -0.448 67.555 38.352 1.00 45.01 153 HIS B CA 1
ATOM 3049 C C . HIS B 1 153 ? -0.636 67.209 36.901 1.00 44.45 153 HIS B C 1
ATOM 3050 O O . HIS B 1 153 ? -0.504 66.043 36.518 1.00 45.18 153 HIS B O 1
ATOM 3057 N N . THR B 1 154 ? -0.941 68.220 36.087 1.00 42.71 154 THR B N 1
ATOM 3058 C CA . THR B 1 154 ? -1.243 68.023 34.677 1.00 42.12 154 THR B CA 1
ATOM 3059 C C . THR B 1 154 ? 0.023 67.766 33.907 1.00 43.60 154 THR B C 1
ATOM 3060 O O . THR B 1 154 ? 0.989 68.498 34.051 1.00 44.10 154 THR B O 1
ATOM 3064 N N . ASP B 1 155 ? 0.020 66.726 33.087 1.00 45.59 155 ASP B N 1
ATOM 3065 C CA . ASP B 1 155 ? 1.129 66.516 32.150 1.00 47.83 155 ASP B CA 1
ATOM 3066 C C . ASP B 1 155 ? 0.631 66.288 30.728 1.00 47.82 155 ASP B C 1
ATOM 3067 O O . ASP B 1 155 ? 1.425 66.255 29.786 1.00 49.79 155 ASP B O 1
ATOM 3072 N N . GLU B 1 156 ? -0.682 66.114 30.592 1.00 46.65 156 GLU B N 1
ATOM 3073 C CA . GLU B 1 156 ? -1.333 65.993 29.289 1.00 46.57 156 GLU B CA 1
ATOM 3074 C C . GLU B 1 156 ? -2.503 66.957 29.215 1.00 43.40 156 GLU B C 1
ATOM 3075 O O . GLU B 1 156 ? -3.365 66.974 30.090 1.00 43.06 156 GLU B O 1
ATOM 3081 N N . VAL B 1 157 ? -2.517 67.767 28.168 1.00 41.30 157 VAL B N 1
ATOM 3082 C CA . VAL B 1 157 ? -3.547 68.760 27.971 1.00 38.78 157 VAL B CA 1
ATOM 3083 C C . VAL B 1 157 ? -4.292 68.403 26.695 1.00 39.10 157 VAL B C 1
ATOM 3084 O O . VAL B 1 157 ? -3.669 68.169 25.657 1.00 40.20 157 VAL B O 1
ATOM 3088 N N . TYR B 1 158 ? -5.623 68.357 26.772 1.00 38.09 158 TYR B N 1
ATOM 3089 C CA . TYR B 1 158 ? -6.453 68.122 25.598 1.00 37.53 158 TYR B CA 1
ATOM 3090 C C . TYR B 1 158 ? -7.323 69.342 25.376 1.00 35.57 158 TYR B C 1
ATOM 3091 O O . TYR B 1 158 ? -7.908 69.864 26.319 1.00 35.15 158 TYR B O 1
ATOM 3100 N N . ILE B 1 159 ? -7.407 69.802 24.133 1.00 34.82 159 ILE B N 1
ATOM 3101 C CA . ILE B 1 159 ? -8.072 71.063 23.830 1.00 33.06 159 ILE B CA 1
ATOM 3102 C C . ILE B 1 159 ? -9.198 70.893 22.810 1.00 33.42 159 ILE B C 1
ATOM 3103 O O . ILE B 1 159 ? -9.019 70.231 21.774 1.00 34.44 159 ILE B O 1
ATOM 3108 N N . VAL B 1 160 ? -10.354 71.487 23.130 1.00 31.80 160 VAL B N 1
ATOM 3109 C CA . VAL B 1 160 ? -11.530 71.481 22.271 1.00 31.82 160 VAL B CA 1
ATOM 3110 C C . VAL B 1 160 ? -12.185 72.869 22.289 1.00 31.39 160 VAL B C 1
ATOM 3111 O O . VAL B 1 160 ? -11.821 73.713 23.110 1.00 31.65 160 VAL B O 1
ATOM 3115 N N . GLY B 1 161 ? -13.147 73.110 21.399 1.00 31.45 161 GLY B N 1
ATOM 3116 C CA . GLY B 1 161 ? -13.870 74.381 21.384 1.00 30.57 161 GLY B CA 1
ATOM 3117 C C . GLY B 1 161 ? -13.684 75.212 20.125 1.00 30.96 161 GLY B C 1
ATOM 3118 O O . GLY B 1 161 ? -13.446 74.675 19.041 1.00 32.36 161 GLY B O 1
ATOM 3119 N N . VAL B 1 162 ? -13.793 76.529 20.279 1.00 29.86 162 VAL B N 1
ATOM 3120 C CA . VAL B 1 162 ? -13.789 77.477 19.165 1.00 30.40 162 VAL B CA 1
ATOM 3121 C C . VAL B 1 162 ? -12.878 78.671 19.491 1.00 30.80 162 VAL B C 1
ATOM 3122 O O . VAL B 1 162 ? -12.695 79.002 20.675 1.00 31.32 162 VAL B O 1
ATOM 3126 N N . ALA B 1 163 ? -12.287 79.319 18.486 1.00 31.29 163 ALA B N 1
ATOM 3127 C CA . ALA B 1 163 ? -12.306 78.904 17.093 1.00 32.54 163 ALA B CA 1
ATOM 3128 C C . ALA B 1 163 ? -10.968 78.225 16.774 1.00 34.33 163 ALA B C 1
ATOM 3129 O O . ALA B 1 163 ? -9.914 78.608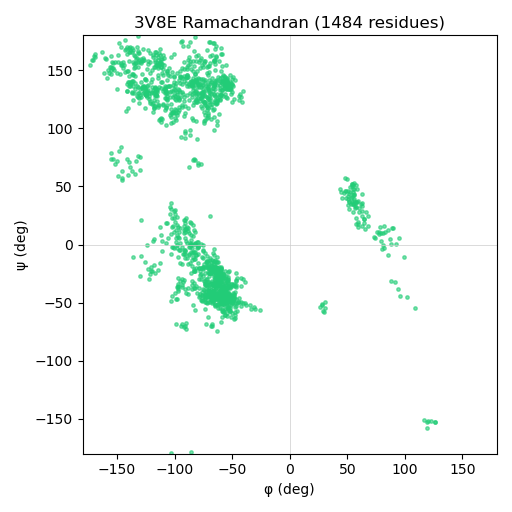 17.294 1.00 35.38 163 ALA B O 1
ATOM 3131 N N . LEU B 1 164 ? -11.007 77.214 15.923 1.00 35.56 164 LEU B N 1
ATOM 3132 C CA . LEU B 1 164 ? -9.832 76.414 15.634 1.00 37.51 164 LEU B CA 1
ATOM 3133 C C . LEU B 1 164 ? -8.586 77.253 15.379 1.00 38.83 164 LEU B C 1
ATOM 3134 O O . LEU B 1 164 ? -7.530 76.993 15.970 1.00 40.19 164 LEU B O 1
ATOM 3139 N N . GLU B 1 165 ? -8.703 78.243 14.498 1.00 38.99 165 GLU B N 1
ATOM 3140 C CA . GLU B 1 165 ? -7.533 79.002 14.071 1.00 40.22 165 GLU B CA 1
ATOM 3141 C C . GLU B 1 165 ? -7.190 80.196 14.992 1.00 39.19 165 GLU B C 1
ATOM 3142 O O . GLU B 1 165 ? -6.210 80.889 14.767 1.00 40.28 165 GLU B O 1
ATOM 3148 N N . TYR B 1 166 ? -7.975 80.419 16.037 1.00 37.87 166 TYR B N 1
ATOM 3149 C CA . TYR B 1 166 ? -7.683 81.514 16.956 1.00 37.30 166 TYR B CA 1
ATOM 3150 C C . TYR B 1 166 ? -7.429 81.024 18.376 1.00 37.02 166 TYR B C 1
ATOM 3151 O O . TYR B 1 166 ? -6.308 80.656 18.696 1.00 38.00 166 TYR B O 1
ATOM 3174 N N . VAL B 1 168 ? -8.306 78.301 19.974 1.00 35.53 168 VAL B N 1
ATOM 3175 C CA . VAL B 1 168 ? -7.918 76.899 20.083 1.00 34.73 168 VAL B CA 1
ATOM 3176 C C . VAL B 1 168 ? -6.443 76.737 19.738 1.00 36.21 168 VAL B C 1
ATOM 3177 O O . VAL B 1 168 ? -5.671 76.201 20.531 1.00 37.74 168 VAL B O 1
ATOM 3181 N N . LYS B 1 169 ? -6.040 77.219 18.573 1.00 36.26 169 LYS B N 1
ATOM 3182 C CA . LYS B 1 169 ? -4.643 77.133 18.182 1.00 36.83 169 LYS B CA 1
ATOM 3183 C C . LYS B 1 169 ? -3.705 77.840 19.168 1.00 36.01 169 LYS B C 1
ATOM 3184 O O . LYS B 1 169 ? -2.665 77.293 19.534 1.00 36.89 169 LYS B O 1
ATOM 3190 N N . ALA B 1 170 ? -4.068 79.051 19.592 1.00 33.90 170 ALA B N 1
ATOM 3191 C CA . ALA B 1 170 ? -3.190 79.837 20.450 1.00 33.12 170 ALA B CA 1
ATOM 3192 C C . ALA B 1 170 ? -3.058 79.209 21.836 1.00 33.23 170 ALA B C 1
ATOM 3193 O O . ALA B 1 170 ? -1.989 79.279 22.447 1.00 34.24 170 ALA B O 1
ATOM 3195 N N . THR B 1 171 ? -4.132 78.583 22.319 1.00 31.78 171 THR B N 1
ATOM 3196 C CA . THR B 1 171 ? -4.096 77.887 23.599 1.00 31.44 171 THR B CA 1
ATOM 3197 C C . THR B 1 171 ? -3.243 76.618 23.499 1.00 33.32 171 THR B C 1
ATOM 3198 O O . THR B 1 171 ? -2.452 76.320 24.401 1.00 33.90 171 THR B O 1
ATOM 3202 N N . ALA B 1 172 ? -3.382 75.891 22.394 1.00 34.15 172 ALA B N 1
ATOM 3203 C CA . ALA B 1 172 ? -2.577 74.694 22.160 1.00 35.64 172 ALA B CA 1
ATOM 3204 C C . ALA B 1 172 ? -1.086 75.024 22.126 1.00 37.60 172 ALA B C 1
ATOM 3205 O O . ALA B 1 172 ? -0.280 74.325 22.757 1.00 38.93 172 ALA B O 1
ATOM 3207 N N . ILE B 1 173 ? -0.722 76.095 21.416 1.00 37.94 173 ILE B N 1
ATOM 3208 C CA . ILE B 1 173 ? 0.690 76.481 21.271 1.00 39.18 173 ILE B CA 1
ATOM 3209 C C . ILE B 1 173 ? 1.302 76.875 22.624 1.00 39.26 173 ILE B C 1
ATOM 3210 O O . ILE B 1 173 ? 2.412 76.450 22.962 1.00 41.44 173 ILE B O 1
ATOM 3215 N N . SER B 1 174 ? 0.569 77.665 23.397 1.00 37.06 174 SER B N 1
ATOM 3216 C CA . SER B 1 174 ? 0.983 78.019 24.734 1.00 36.78 174 SER B CA 1
ATOM 3217 C C . SER B 1 174 ? 1.261 76.765 25.562 1.00 38.18 174 SER B C 1
ATOM 3218 O O . SER B 1 174 ? 2.309 76.660 26.217 1.00 39.77 174 SER B O 1
ATOM 3221 N N . ALA B 1 175 ? 0.328 75.813 25.519 1.00 37.88 175 ALA B N 1
ATOM 3222 C CA . ALA B 1 175 ? 0.424 74.589 26.302 1.00 38.13 175 ALA B CA 1
ATOM 3223 C C . ALA B 1 175 ? 1.679 73.821 25.927 1.00 40.87 175 ALA B C 1
ATOM 3224 O O . ALA B 1 175 ? 2.376 73.298 26.803 1.00 42.85 175 ALA B O 1
ATOM 3226 N N . ALA B 1 176 ? 1.985 73.770 24.632 1.00 41.42 176 ALA B N 1
ATOM 3227 C CA . ALA B 1 176 ? 3.162 73.043 24.167 1.00 43.39 176 ALA B CA 1
ATOM 3228 C C . ALA B 1 176 ? 4.453 73.726 24.630 1.00 44.72 176 ALA B C 1
ATOM 3229 O O . ALA B 1 176 ? 5.344 73.076 25.176 1.00 46.16 176 ALA B O 1
ATOM 3231 N N . GLU B 1 177 ? 4.530 75.039 24.434 1.00 44.27 177 GLU B N 1
ATOM 3232 C CA . GLU B 1 177 ? 5.683 75.824 24.859 1.00 45.17 177 GLU B CA 1
ATOM 3233 C C . GLU B 1 177 ? 5.947 75.713 26.349 1.00 45.15 177 GLU B C 1
ATOM 3234 O O . GLU B 1 177 ? 7.087 75.821 26.781 1.00 46.94 177 GLU B O 1
ATOM 3240 N N . LEU B 1 178 ? 4.899 75.480 27.136 1.00 43.62 178 LEU B N 1
ATOM 3241 C CA . LEU B 1 178 ? 5.067 75.297 28.578 1.00 43.48 178 LEU B CA 1
ATOM 3242 C C . LEU B 1 178 ? 5.348 73.838 28.949 1.00 45.35 178 LEU B C 1
ATOM 3243 O O . LEU B 1 178 ? 5.330 73.468 30.127 1.00 46.13 178 LEU B O 1
ATOM 3248 N N . GLY B 1 179 ? 5.603 73.013 27.934 1.00 46.10 179 GLY B N 1
ATOM 3249 C CA . GLY B 1 179 ? 6.025 71.641 28.140 1.00 47.24 179 GLY B CA 1
ATOM 3250 C C . GLY B 1 179 ? 4.974 70.591 28.438 1.00 47.05 179 GLY B C 1
ATOM 3251 O O . GLY B 1 179 ? 5.317 69.507 28.893 1.00 49.68 179 GLY B O 1
ATOM 3252 N N . TYR B 1 180 ? 3.700 70.877 28.195 1.00 44.84 180 TYR B N 1
ATOM 3253 C CA . TYR B 1 180 ? 2.671 69.844 28.340 1.00 44.23 180 TYR B CA 1
ATOM 3254 C C . TYR B 1 180 ? 2.566 69.009 27.066 1.00 45.27 180 TYR B C 1
ATOM 3255 O O . TYR B 1 180 ? 2.648 69.556 25.975 1.00 44.78 180 TYR B O 1
ATOM 3264 N N . LYS B 1 181 ? 2.382 67.694 27.208 1.00 47.61 181 LYS B N 1
ATOM 3265 C CA . LYS B 1 181 ? 1.965 66.840 26.090 1.00 49.45 181 LYS B CA 1
ATOM 3266 C C . LYS B 1 181 ? 0.608 67.353 25.634 1.00 47.33 181 LYS B C 1
ATOM 3267 O O . LYS B 1 181 ? -0.378 67.251 26.367 1.00 45.70 181 LYS B O 1
ATOM 3273 N N . THR B 1 182 ? 0.561 67.918 24.436 1.00 46.40 182 THR B N 1
ATOM 3274 C CA . THR B 1 182 ? -0.616 68.653 24.007 1.00 44.39 182 THR B CA 1
ATOM 3275 C C . THR B 1 182 ? -1.299 68.011 22.806 1.00 44.81 182 THR B C 1
ATOM 3276 O O . THR B 1 182 ? -0.669 67.718 21.786 1.00 46.33 182 THR B O 1
ATOM 3280 N N . THR B 1 183 ? -2.601 67.795 22.949 1.00 43.42 183 THR B N 1
ATOM 3281 C CA . THR B 1 183 ? -3.409 67.199 21.904 1.00 43.33 183 THR B CA 1
ATOM 3282 C C . THR B 1 183 ? -4.622 68.071 21.653 1.00 41.70 183 THR B C 1
ATOM 3283 O O . THR B 1 183 ? -5.252 68.538 22.606 1.00 40.58 183 THR B O 1
ATOM 3287 N N . VAL B 1 184 ? -4.920 68.293 20.372 1.00 41.36 184 VAL B N 1
ATOM 3288 C CA . VAL B 1 184 ? -6.142 68.947 19.931 1.00 40.18 184 VAL B CA 1
ATOM 3289 C C . VAL B 1 184 ? -7.066 67.896 19.326 1.00 41.84 184 VAL B C 1
ATOM 3290 O O . VAL B 1 184 ? -6.668 67.167 18.406 1.00 44.29 184 VAL B O 1
ATOM 3294 N N . LEU B 1 185 ? -8.289 67.803 19.848 1.00 41.38 185 LEU B N 1
ATOM 3295 C CA . LEU B 1 185 ? -9.293 66.884 19.303 1.00 42.60 185 LEU B CA 1
ATOM 3296 C C . LEU B 1 185 ? -10.107 67.622 18.245 1.00 42.41 185 LEU B C 1
ATOM 3297 O O . LEU B 1 185 ? -11.064 68.329 18.562 1.00 41.51 185 LEU B O 1
ATOM 3302 N N . LEU B 1 186 ? -9.704 67.446 16.989 1.00 43.48 186 LEU B N 1
ATOM 3303 C CA . LEU B 1 186 ? -10.219 68.207 15.860 1.00 43.43 186 LEU B CA 1
ATOM 3304 C C . LEU B 1 186 ? -11.729 68.165 15.675 1.00 43.84 186 LEU B C 1
ATOM 3305 O O . LEU B 1 186 ? -12.342 69.170 15.308 1.00 42.55 186 LEU B O 1
ATOM 3310 N N . ASP B 1 187 ? -12.324 67.002 15.912 1.00 45.79 187 ASP B N 1
ATOM 3311 C CA . ASP B 1 187 ? -13.758 66.838 15.717 1.00 46.84 187 ASP B CA 1
ATOM 3312 C C . ASP B 1 187 ? -14.570 67.693 16.679 1.00 44.57 187 ASP B C 1
ATOM 3313 O O . ASP B 1 187 ? -15.736 67.985 16.421 1.00 44.60 187 ASP B O 1
ATOM 3318 N N . TYR B 1 188 ? -13.929 68.113 17.768 1.00 42.07 188 TYR B N 1
ATOM 3319 C CA . TYR B 1 188 ? -14.560 68.949 18.773 1.00 39.55 188 TYR B CA 1
ATOM 3320 C C . TYR B 1 188 ? -14.125 70.400 18.622 1.00 37.71 188 TYR B C 1
ATOM 3321 O O . TYR B 1 188 ? -14.177 71.184 19.574 1.00 36.49 188 TYR B O 1
ATOM 3330 N N . THR B 1 189 ? -13.689 70.755 17.421 1.00 37.68 189 THR B N 1
ATOM 3331 C CA . THR B 1 189 ? -13.373 72.142 17.112 1.00 36.78 189 THR B CA 1
ATOM 3332 C C . THR B 1 189 ? -14.104 72.554 15.847 1.00 37.13 189 THR B C 1
ATOM 3333 O O . THR B 1 189 ? -14.501 71.703 15.054 1.00 38.32 189 THR B O 1
ATOM 3337 N N . ARG B 1 190 ? -14.292 73.858 15.682 1.00 36.59 190 ARG B N 1
ATOM 3338 C CA . ARG B 1 190 ? -14.784 74.428 14.432 1.00 37.85 190 ARG B CA 1
ATOM 3339 C C . ARG B 1 190 ? -13.975 75.696 14.135 1.00 37.67 190 ARG B C 1
ATOM 3340 O O . ARG B 1 190 ? -13.684 76.472 15.039 1.00 35.59 190 ARG B O 1
ATOM 3348 N N . PRO B 1 191 ? -13.615 75.904 12.861 1.00 39.81 191 PRO B N 1
ATOM 3349 C CA . PRO B 1 191 ? -12.964 77.148 12.448 1.00 40.60 191 PRO B CA 1
ATOM 3350 C C . PRO B 1 191 ? -13.959 78.291 12.242 1.00 41.56 191 PRO B C 1
ATOM 3351 O O . PRO B 1 191 ? -15.104 78.045 11.881 1.00 41.90 191 PRO B O 1
ATOM 3355 N N . ILE B 1 192 ? -13.521 79.523 12.483 1.00 43.36 192 ILE B N 1
ATOM 3356 C CA . ILE B 1 192 ? -14.283 80.712 12.107 1.00 45.63 192 ILE B CA 1
ATOM 3357 C C . ILE B 1 192 ? -14.371 80.813 10.582 1.00 48.73 192 ILE B C 1
ATOM 3358 O O . ILE B 1 192 ? -15.431 81.099 10.023 1.00 50.52 192 ILE B O 1
ATOM 3363 N N . SER B 1 193 ? -13.250 80.555 9.921 1.00 51.34 193 SER B N 1
ATOM 3364 C CA . SER B 1 193 ? -13.136 80.709 8.487 1.00 55.07 193 SER B CA 1
ATOM 3365 C C . SER B 1 193 ? -13.860 79.575 7.785 1.00 58.89 193 SER B C 1
ATOM 3366 O O . SER B 1 193 ? -13.682 78.404 8.131 1.00 59.56 193 SER B O 1
ATOM 3369 N N . ASP B 1 194 ? -14.682 79.923 6.800 1.00 63.79 194 ASP B N 1
ATOM 3370 C CA . ASP B 1 194 ? -15.369 78.902 6.001 1.00 67.60 194 ASP B CA 1
ATOM 3371 C C . ASP B 1 194 ? -14.465 78.312 4.912 1.00 67.61 194 ASP B C 1
ATOM 3372 O O . ASP B 1 194 ? -14.902 77.464 4.143 1.00 68.85 194 ASP B O 1
ATOM 3377 N N . ASP B 1 195 ? -13.211 78.762 4.872 1.00 66.63 195 ASP B N 1
ATOM 3378 C CA . ASP B 1 195 ? -12.219 78.258 3.925 1.00 70.38 195 ASP B CA 1
ATOM 3379 C C . ASP B 1 195 ? -11.751 76.871 4.352 1.00 72.59 195 ASP B C 1
ATOM 3380 O O . ASP B 1 195 ? -10.984 76.752 5.305 1.00 74.64 195 ASP B O 1
ATOM 3385 N N . PRO B 1 196 ? -12.192 75.819 3.633 1.00 75.73 196 PRO B N 1
ATOM 3386 C CA . PRO B 1 196 ? -11.841 74.442 4.005 1.00 77.00 196 PRO B CA 1
ATOM 3387 C C . PRO B 1 196 ? -10.331 74.226 4.157 1.00 78.64 196 PRO B C 1
ATOM 3388 O O . PRO B 1 196 ? -9.915 73.384 4.955 1.00 79.28 196 PRO B O 1
ATOM 3392 N N . GLU B 1 197 ? -9.539 74.997 3.405 1.00 79.94 197 GLU B N 1
ATOM 3393 C CA . GLU B 1 197 ? -8.070 74.940 3.422 1.00 81.83 197 GLU B CA 1
ATOM 3394 C C . GLU B 1 197 ? -7.461 75.333 4.777 1.00 80.15 197 GLU B C 1
ATOM 3395 O O . GLU B 1 197 ? -6.396 74.834 5.150 1.00 81.77 197 GLU B O 1
ATOM 3401 N N . VAL B 1 198 ? -8.124 76.240 5.495 1.00 75.92 198 VAL B N 1
ATOM 3402 C CA . VAL B 1 198 ? -7.634 76.731 6.794 1.00 72.35 198 VAL B CA 1
ATOM 3403 C C . VAL B 1 198 ? -7.449 75.597 7.813 1.00 70.14 198 VAL B C 1
ATOM 3404 O O . VAL B 1 198 ? -6.458 75.585 8.554 1.00 68.44 198 VAL B O 1
ATOM 3408 N N . ILE B 1 199 ? -8.371 74.629 7.812 1.00 68.14 199 ILE B N 1
ATOM 3409 C CA . ILE B 1 199 ? -8.288 73.467 8.715 1.00 67.17 199 ILE B CA 1
ATOM 3410 C C . ILE B 1 199 ? -6.949 72.732 8.575 1.00 71.19 199 ILE B C 1
ATOM 3411 O O . ILE B 1 199 ? -6.444 72.174 9.550 1.00 72.75 199 ILE B O 1
ATOM 3416 N N . ASN B 1 200 ? -6.368 72.750 7.376 1.00 74.90 200 ASN B N 1
ATOM 3417 C CA . ASN B 1 200 ? -5.070 72.108 7.142 1.00 75.62 200 ASN B CA 1
ATOM 3418 C C . ASN B 1 200 ? -3.870 72.971 7.496 1.00 73.34 200 ASN B C 1
ATOM 3419 O O . ASN B 1 200 ? -2.879 72.462 8.016 1.00 74.21 200 ASN B O 1
ATOM 3424 N N . LYS B 1 201 ? -3.955 74.268 7.222 1.00 71.00 201 LYS B N 1
ATOM 3425 C CA . LYS B 1 201 ? -2.859 75.173 7.549 1.00 71.53 201 LYS B CA 1
ATOM 3426 C C . LYS B 1 201 ? -2.656 75.268 9.070 1.00 69.38 201 LYS B C 1
ATOM 3427 O O . LYS B 1 201 ? -1.536 75.474 9.547 1.00 70.13 201 LYS B O 1
ATOM 3433 N N . VAL B 1 202 ? -3.745 75.101 9.818 1.00 63.97 202 VAL B N 1
ATOM 3434 C CA . VAL B 1 202 ? -3.689 75.072 11.274 1.00 61.06 202 VAL B CA 1
ATOM 3435 C C . VAL B 1 202 ? -3.202 73.696 11.736 1.00 61.61 202 VAL B C 1
ATOM 3436 O O . VAL B 1 202 ? -2.339 73.600 12.607 1.00 59.39 202 VAL B O 1
ATOM 3440 N N . LYS B 1 203 ? -3.759 72.647 11.133 1.00 64.42 203 LYS B N 1
ATOM 3441 C CA . LYS B 1 203 ? -3.370 71.246 11.368 1.00 66.95 203 LYS B CA 1
ATOM 3442 C C . LYS B 1 203 ? -1.849 71.083 11.296 1.00 69.23 203 LYS B C 1
ATOM 3443 O O . LYS B 1 203 ? -1.230 70.414 12.127 1.00 68.67 203 LYS B O 1
ATOM 3449 N N . GLU B 1 204 ? -1.260 71.730 10.298 1.00 72.08 204 GLU B N 1
ATOM 3450 C CA . GLU B 1 204 ? 0.167 71.649 10.032 1.00 75.36 204 GLU B CA 1
ATOM 3451 C C . GLU B 1 204 ? 0.950 72.524 11.008 1.00 72.97 204 GLU B C 1
ATOM 3452 O O . GLU B 1 204 ? 1.974 72.105 11.547 1.00 74.64 204 GLU B O 1
ATOM 3458 N N . GLU B 1 205 ? 0.443 73.726 11.255 1.00 70.42 205 GLU B N 1
ATOM 3459 C CA . GLU B 1 205 ? 1.081 74.679 12.157 1.00 68.40 205 GLU B CA 1
ATOM 3460 C C . GLU B 1 205 ? 1.167 74.139 13.588 1.00 65.03 205 GLU B C 1
ATOM 3461 O O . GLU B 1 205 ? 2.102 74.466 14.320 1.00 66.01 205 GLU B O 1
ATOM 3467 N N . LEU B 1 206 ? 0.194 73.308 13.967 1.00 61.14 206 LEU B N 1
ATOM 3468 C CA . LEU B 1 206 ? 0.167 72.648 15.274 1.00 57.99 206 LEU B CA 1
ATOM 3469 C C . LEU B 1 206 ? 1.188 71.510 15.395 1.00 59.87 206 LEU B C 1
ATOM 3470 O O . LEU B 1 206 ? 1.718 71.251 16.479 1.00 59.04 206 LEU B O 1
ATOM 3475 N N . LYS B 1 207 ? 1.452 70.816 14.293 1.00 62.07 207 LYS B N 1
ATOM 3476 C CA . LYS B 1 207 ? 2.424 69.721 14.321 1.00 63.94 207 LYS B CA 1
ATOM 3477 C C . LYS B 1 207 ? 3.859 70.230 14.438 1.00 63.36 207 LYS B C 1
ATOM 3478 O O . LYS B 1 207 ? 4.697 69.561 15.026 1.00 64.30 207 LYS B O 1
ATOM 3484 N N . ALA B 1 208 ? 4.113 71.428 13.913 1.00 61.98 208 ALA B N 1
ATOM 3485 C CA . ALA B 1 208 ? 5.402 72.108 14.061 1.00 62.18 208 ALA B CA 1
ATOM 3486 C C . ALA B 1 208 ? 5.720 72.509 15.506 1.00 61.77 208 ALA B C 1
ATOM 3487 O O . ALA B 1 208 ? 6.858 72.852 15.812 1.00 64.17 208 ALA B O 1
ATOM 3489 N N . HIS B 1 209 ? 4.722 72.490 16.387 1.00 60.09 209 HIS B N 1
ATOM 3490 C CA . HIS B 1 209 ? 4.960 72.713 17.819 1.00 59.58 209 HIS B CA 1
ATOM 3491 C C . HIS B 1 209 ? 4.832 71.424 18.590 1.00 59.60 209 HIS B C 1
ATOM 3492 O O . HIS B 1 209 ? 4.653 71.443 19.807 1.00 58.33 209 HIS B O 1
ATOM 3499 N N . ASN B 1 210 ? 4.924 70.295 17.887 1.00 60.99 210 ASN B N 1
ATOM 3500 C CA . ASN B 1 210 ? 4.727 68.958 18.471 1.00 62.17 210 ASN B CA 1
ATOM 3501 C C . ASN B 1 210 ? 3.421 68.717 19.233 1.00 59.58 210 ASN B C 1
ATOM 3502 O O . ASN B 1 210 ? 3.411 68.072 20.282 1.00 60.26 210 ASN B O 1
ATOM 3507 N N . ILE B 1 211 ? 2.325 69.231 18.688 1.00 56.12 211 ILE B N 1
ATOM 3508 C CA . ILE B 1 211 ? 1.000 68.984 19.227 1.00 53.45 211 ILE B CA 1
ATOM 3509 C C . ILE B 1 211 ? 0.340 67.856 18.430 1.00 54.51 211 ILE B C 1
ATOM 3510 O O . ILE B 1 211 ? 0.325 67.895 17.198 1.00 55.27 211 ILE B O 1
ATOM 3515 N N . ASN B 1 212 ? -0.189 66.847 19.124 1.00 54.69 212 ASN B N 1
ATOM 3516 C CA . ASN B 1 212 ? -0.968 65.800 18.455 1.00 56.39 212 ASN B CA 1
ATOM 3517 C C . ASN B 1 212 ? -2.297 66.346 17.969 1.00 54.92 212 ASN B C 1
ATOM 3518 O O . ASN B 1 212 ? -3.096 66.879 18.746 1.00 52.69 212 ASN B O 1
ATOM 3523 N N . VAL B 1 213 ? -2.533 66.219 16.674 1.00 55.82 213 VAL B N 1
ATOM 3524 C CA . VAL B 1 213 ? -3.818 66.577 16.125 1.00 54.83 213 VAL B CA 1
ATOM 3525 C C . VAL B 1 213 ? -4.533 65.292 15.767 1.00 56.21 213 VAL B C 1
ATOM 3526 O O . VAL B 1 213 ? -4.203 64.663 14.775 1.00 58.58 213 VAL B O 1
ATOM 3530 N N . VAL B 1 214 ? -5.489 64.882 16.590 1.00 56.55 214 VAL B N 1
ATOM 3531 C CA . VAL B 1 214 ? -6.300 63.708 16.261 1.00 59.33 214 VAL B CA 1
ATOM 3532 C C . VAL B 1 214 ? -7.753 64.123 16.083 1.00 59.56 214 VAL B C 1
ATOM 3533 O O . VAL B 1 214 ? -8.126 65.224 16.487 1.00 59.22 214 VAL B O 1
ATOM 3537 N N . ASP B 1 215 ? -8.555 63.264 15.459 1.00 62.05 215 ASP B N 1
ATOM 3538 C CA . ASP B 1 215 ? -9.965 63.556 15.212 1.00 63.93 215 ASP B CA 1
ATOM 3539 C C . ASP B 1 215 ? -10.800 63.485 16.498 1.00 64.55 215 ASP B C 1
ATOM 3540 O O . ASP B 1 215 ? -11.307 64.507 16.974 1.00 61.32 215 ASP B O 1
ATOM 3545 N N . LYS B 1 216 ? -10.940 62.272 17.039 1.00 69.61 216 LYS B N 1
ATOM 3546 C CA . LYS B 1 216 ? -11.626 62.031 18.317 1.00 71.30 216 LYS B CA 1
ATOM 3547 C C . LYS B 1 216 ? -10.659 61.399 19.330 1.00 72.19 216 LYS B C 1
ATOM 3548 O O . LYS B 1 216 ? -9.603 60.855 18.993 1.00 72.67 216 LYS B O 1
ATOM 3555 N N . MET C 1 1 ? -51.589 46.185 42.228 1.00 36.84 1 MET C N 1
ATOM 3556 C CA . MET C 1 1 ? -52.941 46.079 41.600 1.00 36.11 1 MET C CA 1
ATOM 3557 C C . MET C 1 1 ? -52.818 45.778 40.103 1.00 36.31 1 MET C C 1
ATOM 3558 O O . MET C 1 1 ? -51.755 46.003 39.491 1.00 36.01 1 MET C O 1
ATOM 3563 N N . LYS C 1 2 ? -53.906 45.253 39.539 1.00 36.49 2 LYS C N 1
ATOM 3564 C CA . LYS C 1 2 ? -53.961 44.804 38.162 1.00 36.82 2 LYS C CA 1
ATOM 3565 C C . LYS C 1 2 ? -54.611 45.851 37.266 1.00 35.45 2 LYS C C 1
ATOM 3566 O O . LYS C 1 2 ? -55.669 46.401 37.601 1.00 35.16 2 LYS C O 1
ATOM 3572 N N . THR C 1 3 ? -53.972 46.127 36.128 1.00 34.54 3 THR C N 1
ATOM 3573 C CA . THR C 1 3 ? -54.519 47.029 35.117 1.00 32.55 3 THR C CA 1
ATOM 3574 C C . THR C 1 3 ? -54.594 46.329 33.773 1.00 33.00 3 THR C C 1
ATOM 3575 O O . THR C 1 3 ? -53.613 45.723 33.329 1.00 34.07 3 THR C O 1
ATOM 3579 N N . LEU C 1 4 ? -55.761 46.417 33.135 1.00 32.25 4 LEU C N 1
ATOM 3580 C CA . LEU C 1 4 ? -55.966 45.897 31.790 1.00 31.92 4 LEU C CA 1
ATOM 3581 C C . LEU C 1 4 ? -55.780 47.011 30.755 1.00 31.06 4 LEU C C 1
ATOM 3582 O O . LEU C 1 4 ? -56.414 48.075 30.857 1.00 30.83 4 LEU C O 1
ATOM 3587 N N . ILE C 1 5 ? -54.928 46.770 29.762 1.00 30.74 5 ILE C N 1
ATOM 3588 C CA . ILE C 1 5 ? -54.778 47.710 28.657 1.00 30.02 5 ILE C CA 1
ATOM 3589 C C . ILE C 1 5 ? -55.348 47.112 27.370 1.00 31.19 5 ILE C C 1
ATOM 3590 O O . ILE C 1 5 ? -54.915 46.052 26.903 1.00 32.11 5 ILE C O 1
ATOM 3595 N N . VAL C 1 6 ? -56.329 47.810 26.812 1.00 31.26 6 VAL C N 1
ATOM 3596 C CA . VAL C 1 6 ? -57.018 47.395 25.604 1.00 31.99 6 VAL C CA 1
ATOM 3597 C C . VAL C 1 6 ? -56.460 48.254 24.478 1.00 32.46 6 VAL C C 1
ATOM 3598 O O . VAL C 1 6 ? -56.771 49.434 24.363 1.00 32.74 6 VAL C O 1
ATOM 3602 N N . VAL C 1 7 ? -55.611 47.649 23.663 1.00 33.88 7 VAL C N 1
ATOM 3603 C CA . VAL C 1 7 ? -54.852 48.375 22.662 1.00 34.48 7 VAL C CA 1
ATOM 3604 C C . VAL C 1 7 ? -55.610 48.499 21.335 1.00 35.79 7 VAL C C 1
ATOM 3605 O O . VAL C 1 7 ? -55.933 47.484 20.688 1.00 36.74 7 VAL C O 1
ATOM 3609 N N . ASP C 1 8 ? -55.905 49.748 20.964 1.00 34.91 8 ASP C N 1
ATOM 3610 C CA . ASP C 1 8 ? -56.310 50.127 19.603 1.00 35.89 8 ASP C CA 1
ATOM 3611 C C . ASP C 1 8 ? -57.531 49.392 19.000 1.00 35.67 8 ASP C C 1
ATOM 3612 O O . ASP C 1 8 ? -57.531 49.023 17.826 1.00 35.53 8 ASP C O 1
ATOM 3617 N N . MET C 1 9 ? -58.573 49.197 19.806 1.00 34.95 9 MET C N 1
ATOM 3618 C CA . MET C 1 9 ? -59.832 48.638 19.319 1.00 34.68 9 MET C CA 1
ATOM 3619 C C . MET C 1 9 ? -60.655 49.725 18.628 1.00 34.45 9 MET C C 1
ATOM 3620 O O . MET C 1 9 ? -61.701 50.161 19.127 1.00 33.86 9 MET C O 1
ATOM 3625 N N . GLN C 1 10 ? -60.161 50.144 17.464 1.00 34.22 10 GLN C N 1
ATOM 3626 C CA . GLN C 1 10 ? -60.747 51.232 16.685 1.00 34.32 10 GLN C CA 1
ATOM 3627 C C . GLN C 1 10 ? -61.287 50.726 15.358 1.00 34.95 10 GLN C C 1
ATOM 3628 O O . GLN C 1 10 ? -60.830 49.701 14.839 1.00 35.72 10 GLN C O 1
ATOM 3634 N N . ASN C 1 11 ? -62.246 51.455 14.801 1.00 34.76 11 ASN C N 1
ATOM 3635 C CA . ASN C 1 11 ? -62.922 51.026 13.581 1.00 35.70 11 ASN C CA 1
ATOM 3636 C C . ASN C 1 11 ? -61.974 50.690 12.433 1.00 36.66 11 ASN C C 1
ATOM 3637 O O . ASN C 1 11 ? -62.135 49.661 11.771 1.00 37.78 11 ASN C O 1
ATOM 3642 N N . ASP C 1 12 ? -60.972 51.537 12.220 1.00 36.04 12 ASP C N 1
ATOM 3643 C CA . ASP C 1 12 ? -60.045 51.340 11.120 1.00 37.14 12 ASP C CA 1
ATOM 3644 C C . ASP C 1 12 ? -59.253 50.047 11.233 1.00 37.84 12 ASP C C 1
ATOM 3645 O O . ASP C 1 12 ? -58.764 49.551 10.218 1.00 39.83 12 ASP C O 1
ATOM 3650 N N . PHE C 1 13 ? -59.134 49.497 12.442 1.00 36.97 13 PHE C N 1
ATOM 3651 C CA . PHE C 1 13 ? -58.479 48.196 12.626 1.00 37.74 13 PHE C CA 1
ATOM 3652 C C . PHE C 1 13 ? -59.454 47.028 12.691 1.00 38.57 13 PHE C C 1
ATOM 3653 O O . PHE C 1 13 ? -59.102 45.903 12.341 1.00 39.40 13 PHE C O 1
ATOM 3661 N N . ILE C 1 14 ? -60.672 47.291 13.157 1.00 38.46 14 ILE C N 1
ATOM 3662 C CA . ILE C 1 14 ? -61.595 46.210 13.497 1.00 39.01 14 ILE C CA 1
ATOM 3663 C C . ILE C 1 14 ? -62.660 46.020 12.424 1.00 40.55 14 ILE C C 1
ATOM 3664 O O . ILE C 1 14 ? -62.887 44.900 11.978 1.00 42.59 14 ILE C O 1
ATOM 3669 N N . SER C 1 15 ? -63.296 47.105 11.999 1.00 40.09 15 SER C N 1
ATOM 3670 C CA . SER C 1 15 ? -64.352 47.024 10.986 1.00 41.56 15 SER C CA 1
ATOM 3671 C C . SER C 1 15 ? -63.838 46.692 9.572 1.00 42.06 15 SER C C 1
ATOM 3672 O O . SER C 1 15 ? -62.838 47.256 9.137 1.00 41.81 15 SER C O 1
ATOM 3675 N N . PRO C 1 16 ? -64.533 45.784 8.844 1.00 43.72 16 PRO C N 1
ATOM 3676 C CA . PRO C 1 16 ? -64.187 45.540 7.429 1.00 44.64 16 PRO C CA 1
ATOM 3677 C C . PRO C 1 16 ? -64.184 46.852 6.641 1.00 44.64 16 PRO C C 1
ATOM 3678 O O . PRO C 1 16 ? -63.349 47.045 5.744 1.00 44.71 16 PRO C O 1
ATOM 3682 N N . LEU C 1 17 ? -65.103 47.745 7.014 1.00 44.10 17 LEU C N 1
ATOM 3683 C CA . LEU C 1 17 ? -65.221 49.069 6.421 1.00 44.33 17 LEU C CA 1
ATOM 3684 C C . LEU C 1 17 ? -64.054 49.991 6.775 1.00 44.03 17 LEU C C 1
ATOM 3685 O O . LEU C 1 17 ? -63.902 51.056 6.173 1.00 44.95 17 LEU C O 1
ATOM 3690 N N . GLY C 1 18 ? -63.243 49.596 7.759 1.00 43.24 18 GLY C N 1
ATOM 3691 C CA . GLY C 1 18 ? -62.058 50.358 8.136 1.00 42.15 18 GLY C CA 1
ATOM 3692 C C . GLY C 1 18 ? -60.982 50.306 7.065 1.00 43.82 18 GLY C C 1
ATOM 3693 O O . GLY C 1 18 ? -61.000 49.431 6.202 1.00 45.77 18 GLY C O 1
ATOM 3694 N N . SER C 1 19 ? -60.029 51.231 7.126 1.00 43.52 19 SER C N 1
ATOM 3695 C CA . SER C 1 19 ? -59.010 51.340 6.087 1.00 43.92 19 SER C CA 1
ATOM 3696 C C . SER C 1 19 ? -57.814 50.419 6.314 1.00 44.09 19 SER C C 1
ATOM 3697 O O . SER C 1 19 ? -56.933 50.322 5.453 1.00 45.87 19 SER C O 1
ATOM 3700 N N . LEU C 1 20 ? -57.773 49.743 7.457 1.00 42.53 20 LEU C N 1
ATOM 3701 C CA . LEU C 1 20 ? -56.642 48.874 7.761 1.00 42.32 20 LEU C CA 1
ATOM 3702 C C . LEU C 1 20 ? -57.070 47.695 8.632 1.00 42.18 20 LEU C C 1
ATOM 3703 O O . LEU C 1 20 ? -56.572 47.508 9.737 1.00 41.93 20 LEU C O 1
ATOM 3708 N N . THR C 1 21 ? -58.005 46.901 8.126 1.00 43.04 21 THR C N 1
ATOM 3709 C CA . THR C 1 21 ? -58.660 45.870 8.923 1.00 42.67 21 THR C CA 1
ATOM 3710 C C . THR C 1 21 ? -57.706 44.762 9.345 1.00 42.88 21 THR C C 1
ATOM 3711 O O . THR C 1 21 ? -56.987 44.186 8.535 1.00 43.85 21 THR C O 1
ATOM 3715 N N . VAL C 1 22 ? -57.706 44.471 10.633 1.00 42.54 22 VAL C N 1
ATOM 3716 C CA . VAL C 1 22 ? -57.002 43.314 11.143 1.00 43.73 22 VAL C CA 1
ATOM 3717 C C . VAL C 1 22 ? -57.883 42.082 10.897 1.00 46.30 22 VAL C C 1
ATOM 3718 O O . VAL C 1 22 ? -59.043 42.055 11.329 1.00 46.28 22 VAL C O 1
ATOM 3722 N N . PRO C 1 23 ? -57.356 41.072 10.168 1.00 48.84 23 PRO C N 1
ATOM 3723 C CA . PRO C 1 23 ? -58.124 39.852 9.911 1.00 50.69 23 PRO C CA 1
ATOM 3724 C C . PRO C 1 23 ? -58.681 39.265 11.205 1.00 51.82 23 PRO C C 1
ATOM 3725 O O . PRO C 1 23 ? -57.964 39.205 12.212 1.00 50.56 23 PRO C O 1
ATOM 3729 N N . LYS C 1 24 ? -59.959 38.872 11.176 1.00 53.86 24 LYS C N 1
ATOM 3730 C CA . LYS C 1 24 ? -60.643 38.244 12.318 1.00 54.76 24 LYS C CA 1
ATOM 3731 C C . LYS C 1 24 ? -60.744 39.169 13.551 1.00 53.10 24 LYS C C 1
ATOM 3732 O O . LYS C 1 24 ? -61.031 38.712 14.674 1.00 52.65 24 LYS C O 1
ATOM 3738 N N . GLY C 1 25 ? -60.524 40.468 13.326 1.00 50.68 25 GLY C N 1
ATOM 3739 C CA . GLY C 1 25 ? -60.584 41.476 14.384 1.00 49.10 25 GLY C CA 1
ATOM 3740 C C . GLY C 1 25 ? -61.939 41.630 15.062 1.00 49.47 25 GLY C C 1
ATOM 3741 O O . GLY C 1 25 ? -62.004 41.883 16.269 1.00 49.08 25 GLY C O 1
ATOM 3742 N N . GLU C 1 26 ? -63.020 41.474 14.299 1.00 50.07 26 GLU C N 1
ATOM 3743 C CA . GLU C 1 26 ? -64.368 41.592 14.844 1.00 50.56 26 GLU C CA 1
ATOM 3744 C C . GLU C 1 26 ? -64.624 40.564 15.923 1.00 50.65 26 GLU C C 1
ATOM 3745 O O . GLU C 1 26 ? -65.442 40.784 16.824 1.00 51.42 26 GLU C O 1
ATOM 3751 N N . GLU C 1 27 ? -63.925 39.440 15.839 1.00 50.60 27 GLU C N 1
ATOM 3752 C CA . GLU C 1 27 ? -64.120 38.368 16.800 1.00 51.04 27 GLU C CA 1
ATOM 3753 C C . GLU C 1 27 ? -63.738 38.818 18.201 1.00 48.99 27 GLU C C 1
ATOM 3754 O O . GLU C 1 27 ? -64.116 38.176 19.167 1.00 49.41 27 GLU C O 1
ATOM 3760 N N . LEU C 1 28 ? -63.015 39.939 18.302 1.00 46.55 28 LEU C N 1
ATOM 3761 C CA . LEU C 1 28 ? -62.485 40.419 19.576 1.00 43.68 28 LEU C CA 1
ATOM 3762 C C . LEU C 1 28 ? -63.455 41.257 20.391 1.00 42.74 28 LEU C C 1
ATOM 3763 O O . LEU C 1 28 ? -63.402 41.230 21.612 1.00 43.80 28 LEU C O 1
ATOM 3768 N N . ILE C 1 29 ? -64.337 41.992 19.724 1.00 41.67 29 ILE C N 1
ATOM 3769 C CA . ILE C 1 29 ? -65.240 42.932 20.389 1.00 40.81 29 ILE C CA 1
ATOM 3770 C C . ILE C 1 29 ? -65.969 42.385 21.623 1.00 42.78 29 ILE C C 1
ATOM 3771 O O . ILE C 1 29 ? -65.755 42.879 22.733 1.00 43.65 29 ILE C O 1
ATOM 3776 N N . ASN C 1 30 ? -66.814 41.374 21.438 1.00 45.60 30 ASN C N 1
ATOM 3777 C CA . ASN C 1 30 ? -67.538 40.744 22.543 1.00 47.21 30 ASN C CA 1
ATOM 3778 C C . ASN C 1 30 ? -66.640 40.133 23.622 1.00 46.58 30 ASN C C 1
ATOM 3779 O O . ASN C 1 30 ? -66.833 40.419 24.808 1.00 46.19 30 ASN C O 1
ATOM 3784 N N . PRO C 1 31 ? -65.655 39.297 23.232 1.00 46.36 31 PRO C N 1
ATOM 3785 C CA . PRO C 1 31 ? -64.785 38.758 24.284 1.00 45.96 31 PRO C CA 1
ATOM 3786 C C . PRO C 1 31 ? -64.082 39.850 25.095 1.00 44.17 31 PRO C C 1
ATOM 3787 O O . PRO C 1 31 ? -64.082 39.789 26.327 1.00 44.04 31 PRO C O 1
ATOM 3791 N N . ILE C 1 32 ? -63.512 40.852 24.428 1.00 42.49 32 ILE C N 1
ATOM 3792 C CA . ILE C 1 32 ? -62.851 41.924 25.159 1.00 41.46 32 ILE C CA 1
ATOM 3793 C C . ILE C 1 32 ? -63.877 42.692 26.000 1.00 41.94 32 ILE C C 1
ATOM 3794 O O . ILE C 1 32 ? -63.658 42.951 27.191 1.00 42.03 32 ILE C O 1
ATOM 3799 N N . SER C 1 33 ? -65.011 43.018 25.399 1.00 42.64 33 SER C N 1
ATOM 3800 C CA . SER C 1 33 ? -66.084 43.654 26.144 1.00 43.51 33 SER C CA 1
ATOM 3801 C C . SER C 1 33 ? -66.426 42.897 27.444 1.00 44.04 33 SER C C 1
ATOM 3802 O O . SER C 1 33 ? -66.595 43.505 28.513 1.00 42.63 33 SER C O 1
ATOM 3805 N N . ASP C 1 34 ? -66.508 41.570 27.346 1.00 44.94 34 ASP C N 1
ATOM 3806 C CA . ASP C 1 34 ? -66.779 40.721 28.511 1.00 45.21 34 ASP C CA 1
ATOM 3807 C C . ASP C 1 34 ? -65.597 40.673 29.481 1.00 43.20 34 ASP C C 1
ATOM 3808 O O . ASP C 1 34 ? -65.787 40.698 30.694 1.00 42.91 34 ASP C O 1
ATOM 3813 N N . LEU C 1 35 ? -64.384 40.616 28.944 1.00 41.46 35 LEU C N 1
ATOM 3814 C CA . LEU C 1 35 ? -63.187 40.613 29.770 1.00 40.59 35 LEU C CA 1
ATOM 3815 C C . LEU C 1 35 ? -63.130 41.873 30.644 1.00 39.95 35 LEU C C 1
ATOM 3816 O O . LEU C 1 35 ? -62.887 41.790 31.842 1.00 40.19 35 LEU C O 1
ATOM 3821 N N . MET C 1 36 ? -63.377 43.029 30.028 1.00 39.10 36 MET C N 1
ATOM 3822 C CA . MET C 1 36 ? -63.457 44.309 30.724 1.00 38.68 36 MET C CA 1
ATOM 3823 C C . MET C 1 36 ? -64.433 44.350 31.903 1.00 40.25 36 MET C C 1
ATOM 3824 O O . MET C 1 36 ? -64.222 45.097 32.849 1.00 39.94 36 MET C O 1
ATOM 3829 N N . GLN C 1 37 ? -65.508 43.568 31.828 1.00 42.74 37 GLN C N 1
ATOM 3830 C CA . GLN C 1 37 ? -66.603 43.651 32.799 1.00 44.08 37 GLN C CA 1
ATOM 3831 C C . GLN C 1 37 ? -66.563 42.554 33.838 1.00 44.02 37 GLN C C 1
ATOM 3832 O O . GLN C 1 37 ? -67.387 42.531 34.739 1.00 44.47 37 GLN C O 1
ATOM 3838 N N . ASP C 1 38 ? -65.600 41.655 33.714 1.00 43.90 38 ASP C N 1
ATOM 3839 C CA . ASP C 1 38 ? -65.563 40.474 34.539 1.00 46.18 38 ASP C CA 1
ATOM 3840 C C . ASP C 1 38 ? -64.961 40.750 35.915 1.00 46.66 38 ASP C C 1
ATOM 3841 O O . ASP C 1 38 ? -63.744 40.908 36.061 1.00 46.29 38 ASP C O 1
ATOM 3846 N N . ALA C 1 39 ? -65.828 40.779 36.923 1.00 48.13 39 ALA C N 1
ATOM 3847 C CA . ALA C 1 39 ? -65.432 41.109 38.294 1.00 47.73 39 ALA C CA 1
ATOM 3848 C C . ALA C 1 39 ? -64.390 40.144 38.862 1.00 49.03 39 ALA C C 1
ATOM 3849 O O . ALA C 1 39 ? -63.610 40.530 39.729 1.00 49.42 39 ALA C O 1
ATOM 3851 N N . ASP C 1 40 ? -64.358 38.907 38.365 1.00 50.31 40 ASP C N 1
ATOM 3852 C CA . ASP C 1 40 ? -63.407 37.915 38.867 1.00 52.01 40 ASP C CA 1
ATOM 3853 C C . ASP C 1 40 ? -61.970 38.194 38.448 1.00 50.63 40 ASP C C 1
ATOM 3854 O O . ASP C 1 40 ? -61.034 37.663 39.044 1.00 51.70 40 ASP C O 1
ATOM 3859 N N . ARG C 1 41 ? -61.798 39.016 37.419 1.00 48.16 41 ARG C N 1
ATOM 3860 C CA . ARG C 1 41 ? -60.471 39.343 36.921 1.00 46.94 41 ARG C CA 1
ATOM 3861 C C . ARG C 1 41 ? -59.712 40.317 37.821 1.00 45.36 41 ARG C C 1
ATOM 3862 O O . ARG C 1 41 ? -58.491 40.439 37.691 1.00 43.80 41 ARG C O 1
ATOM 3870 N N . ASP C 1 42 ? -60.443 40.994 38.715 1.00 44.19 42 ASP C N 1
ATOM 3871 C CA . ASP C 1 42 ? -59.908 42.027 39.605 1.00 42.80 42 ASP C CA 1
ATOM 3872 C C . ASP C 1 42 ? -59.164 43.136 38.883 1.00 39.49 42 ASP C C 1
ATOM 3873 O O . ASP C 1 42 ? -58.035 43.467 39.246 1.00 38.95 42 ASP C O 1
ATOM 3878 N N . TRP C 1 43 ? -59.780 43.708 37.854 1.00 36.94 43 TRP C N 1
ATOM 3879 C CA . TRP C 1 43 ? -59.165 44.846 37.187 1.00 34.58 43 TRP C CA 1
ATOM 3880 C C . TRP C 1 43 ? -59.308 46.019 38.091 1.00 33.88 43 TRP C C 1
ATOM 3881 O O . TRP C 1 43 ? -60.423 46.495 38.313 1.00 33.62 43 TRP C O 1
ATOM 3892 N N . HIS C 1 44 ? -58.202 46.500 38.644 1.00 32.81 44 HIS C N 1
ATOM 3893 C CA . HIS C 1 44 ? -58.307 47.690 39.442 1.00 32.48 44 HIS C CA 1
ATOM 3894 C C . HIS C 1 44 ? -58.600 48.870 38.551 1.00 31.65 44 HIS C C 1
ATOM 3895 O O . HIS C 1 44 ? -59.367 49.756 38.934 1.00 31.48 44 HIS C O 1
ATOM 3902 N N . ARG C 1 45 ? -58.001 48.882 37.357 1.00 30.43 45 ARG C N 1
ATOM 3903 C CA . ARG C 1 45 ? -58.265 49.903 36.351 1.00 29.12 45 ARG C CA 1
ATOM 3904 C C . ARG C 1 45 ? -58.189 49.288 34.970 1.00 29.28 45 ARG C C 1
ATOM 3905 O O . ARG C 1 45 ? -57.500 48.281 34.755 1.00 30.16 45 ARG C O 1
ATOM 3913 N N . ILE C 1 46 ? -58.888 49.910 34.032 1.00 28.23 46 ILE C N 1
ATOM 3914 C CA . ILE C 1 46 ? -58.739 49.601 32.627 1.00 28.00 46 ILE C CA 1
ATOM 3915 C C . ILE C 1 46 ? -58.279 50.874 31.911 1.00 27.27 46 ILE C C 1
ATOM 3916 O O . ILE C 1 46 ? -58.696 51.976 32.249 1.00 26.47 46 ILE C O 1
ATOM 3921 N N . VAL C 1 47 ? -57.404 50.713 30.929 1.00 27.46 47 VAL C N 1
ATOM 3922 C CA . VAL C 1 47 ? -56.990 51.810 30.086 1.00 27.36 47 VAL C CA 1
ATOM 3923 C C . VAL C 1 47 ? -57.237 51.347 28.656 1.00 27.97 47 VAL C C 1
ATOM 3924 O O . VAL C 1 47 ? -56.844 50.225 28.306 1.00 28.51 47 VAL C O 1
ATOM 3928 N N . VAL C 1 48 ? -57.893 52.183 27.844 1.00 27.78 48 VAL C N 1
ATOM 3929 C CA . VAL C 1 48 ? -57.983 51.926 26.398 1.00 29.06 48 VAL C CA 1
ATOM 3930 C C . VAL C 1 48 ? -57.088 52.873 25.605 1.00 29.70 48 VAL C C 1
ATOM 3931 O O . VAL C 1 48 ? -56.977 54.061 25.942 1.00 30.43 48 VAL C O 1
ATOM 3935 N N . THR C 1 49 ? -56.453 52.362 24.554 1.00 30.29 49 THR C N 1
ATOM 3936 C CA . THR C 1 49 ? -55.566 53.209 23.759 1.00 31.25 49 THR C CA 1
ATOM 3937 C C . THR C 1 49 ? -56.133 53.455 22.375 1.00 32.71 49 THR C C 1
ATOM 3938 O O . THR C 1 49 ? -56.904 52.646 21.851 1.00 34.90 49 THR C O 1
ATOM 3942 N N . ARG C 1 50 ? -55.756 54.583 21.791 1.00 32.69 50 ARG C N 1
ATOM 3943 C CA . ARG C 1 50 ? -56.178 54.938 20.450 1.00 33.25 50 ARG C CA 1
ATOM 3944 C C . ARG C 1 50 ? -54.990 55.505 19.694 1.00 35.17 50 ARG C C 1
ATOM 3945 O O . ARG C 1 50 ? -54.272 56.374 20.211 1.00 36.07 50 ARG C O 1
ATOM 3953 N N . ASP C 1 51 ? -54.773 55.002 18.484 1.00 36.12 51 ASP C N 1
ATOM 3954 C CA . ASP C 1 51 ? -54.014 55.741 17.505 1.00 37.62 51 ASP C CA 1
ATOM 3955 C C . ASP C 1 51 ? -54.803 56.977 17.187 1.00 36.85 51 ASP C C 1
ATOM 3956 O O . ASP C 1 51 ? -55.997 56.908 16.965 1.00 38.14 51 ASP C O 1
ATOM 3961 N N . TRP C 1 52 ? -54.132 58.111 17.164 1.00 36.40 52 TRP C N 1
ATOM 3962 C CA . TRP C 1 52 ? -54.814 59.378 17.065 1.00 36.75 52 TRP C CA 1
ATOM 3963 C C . TRP C 1 52 ? -54.018 60.287 16.163 1.00 36.91 52 TRP C C 1
ATOM 3964 O O . TRP C 1 52 ? -53.385 61.233 16.639 1.00 34.77 52 TRP C O 1
ATOM 3975 N N . HIS C 1 53 ? -54.062 60.000 14.855 1.00 37.22 53 HIS C N 1
ATOM 3976 C CA . HIS C 1 53 ? -53.174 60.611 13.856 1.00 38.14 53 HIS C CA 1
ATOM 3977 C C . HIS C 1 53 ? -53.707 61.868 13.244 1.00 39.74 53 HIS C C 1
ATOM 3978 O O . HIS C 1 53 ? -54.898 61.971 13.000 1.00 42.48 53 HIS C O 1
ATOM 3985 N N . PRO C 1 54 ? -52.826 62.843 12.955 1.00 40.25 54 PRO C N 1
ATOM 3986 C CA . PRO C 1 54 ? -53.230 63.907 12.041 1.00 40.70 54 PRO C CA 1
ATOM 3987 C C . PRO C 1 54 ? -53.130 63.372 10.611 1.00 42.05 54 PRO C C 1
ATOM 3988 O O . PRO C 1 54 ? -52.362 62.429 10.371 1.00 41.40 54 PRO C O 1
ATOM 3992 N N . SER C 1 55 ? -53.861 63.960 9.664 1.00 43.65 55 SER C N 1
ATOM 3993 C CA . SER C 1 55 ? -53.834 63.433 8.292 1.00 46.05 55 SER C CA 1
ATOM 3994 C C . SER C 1 55 ? -52.470 63.591 7.642 1.00 48.35 55 SER C C 1
ATOM 3995 O O . SER C 1 55 ? -52.134 62.860 6.708 1.00 50.39 55 SER C O 1
ATOM 3998 N N . ARG C 1 56 ? -51.676 64.530 8.150 1.00 49.91 56 ARG C N 1
ATOM 3999 C CA . ARG C 1 56 ? -50.334 64.741 7.620 1.00 52.53 56 ARG C CA 1
ATOM 4000 C C . ARG C 1 56 ? -49.267 63.793 8.211 1.00 50.41 56 ARG C C 1
ATOM 4001 O O . ARG C 1 56 ? -48.086 63.929 7.902 1.00 51.95 56 ARG C O 1
ATOM 4009 N N . HIS C 1 57 ? -49.684 62.808 9.006 1.00 46.43 57 HIS C N 1
ATOM 4010 C CA . HIS C 1 57 ? -48.737 61.943 9.716 1.00 44.77 57 HIS C CA 1
ATOM 4011 C C . HIS C 1 57 ? -47.674 61.370 8.839 1.00 45.89 57 HIS C C 1
ATOM 4012 O O . HIS C 1 57 ? -47.925 61.009 7.693 1.00 47.81 57 HIS C O 1
ATOM 4019 N N . ILE C 1 58 ? -46.465 61.275 9.377 1.00 46.46 58 ILE C N 1
ATOM 4020 C CA . ILE C 1 58 ? -45.303 60.832 8.595 1.00 47.47 58 ILE C CA 1
ATOM 4021 C C . ILE C 1 58 ? -45.373 59.352 8.199 1.00 47.86 58 ILE C C 1
ATOM 4022 O O . ILE C 1 58 ? -44.672 58.921 7.283 1.00 48.76 58 ILE C O 1
ATOM 4027 N N . SER C 1 59 ? -46.220 58.584 8.882 1.00 46.81 59 SER C N 1
ATOM 4028 C CA . SER C 1 59 ? -46.289 57.142 8.658 1.00 47.45 59 SER C CA 1
ATOM 4029 C C . SER C 1 59 ? -47.291 56.739 7.582 1.00 47.95 59 SER C C 1
ATOM 4030 O O . SER C 1 59 ? -47.498 55.550 7.348 1.00 50.49 59 SER C O 1
ATOM 4033 N N . PHE C 1 60 ? -47.925 57.714 6.941 1.00 47.02 60 PHE C N 1
ATOM 4034 C CA . PHE C 1 60 ? -48.846 57.409 5.860 1.00 46.96 60 PHE C CA 1
ATOM 4035 C C . PHE C 1 60 ? -48.120 57.531 4.527 1.00 49.56 60 PHE C C 1
ATOM 4036 O O . PHE C 1 60 ? -47.560 58.587 4.202 1.00 50.78 60 PHE C O 1
ATOM 4044 N N . ALA C 1 61 ? -48.149 56.462 3.743 1.00 50.98 61 ALA C N 1
ATOM 4045 C CA . ALA C 1 61 ? -47.614 56.502 2.386 1.00 53.33 61 ALA C CA 1
ATOM 4046 C C . ALA C 1 61 ? -48.101 57.724 1.587 1.00 54.43 61 ALA C C 1
ATOM 4047 O O . ALA C 1 61 ? -47.345 58.291 0.802 1.00 56.95 61 ALA C O 1
ATOM 4049 N N . LYS C 1 62 ? -49.350 58.130 1.804 1.00 53.91 62 LYS C N 1
ATOM 4050 C CA . LYS C 1 62 ? -49.961 59.243 1.074 1.00 55.33 62 LYS C CA 1
ATOM 4051 C C . LYS C 1 62 ? -49.141 60.530 1.212 1.00 56.86 62 LYS C C 1
ATOM 4052 O O . LYS C 1 62 ? -49.222 61.427 0.366 1.00 58.85 62 LYS C O 1
ATOM 4058 N N . ASN C 1 63 ? -48.342 60.609 2.274 1.00 56.38 63 ASN C N 1
ATOM 4059 C CA . ASN C 1 63 ? -47.578 61.815 2.592 1.00 55.94 63 ASN C CA 1
ATOM 4060 C C . ASN C 1 63 ? -46.139 61.795 2.090 1.00 57.66 63 ASN C C 1
ATOM 4061 O O . ASN C 1 63 ? -45.339 62.644 2.458 1.00 58.31 63 ASN C O 1
ATOM 4066 N N . HIS C 1 64 ? -45.820 60.822 1.248 1.00 58.53 64 HIS C N 1
ATOM 4067 C CA . HIS C 1 64 ? -44.498 60.709 0.672 1.00 61.13 64 HIS C CA 1
ATOM 4068 C C . HIS C 1 64 ? -44.616 60.534 -0.809 1.00 65.29 64 HIS C C 1
ATOM 4069 O O . HIS C 1 64 ? -45.261 59.590 -1.282 1.00 65.90 64 HIS C O 1
ATOM 4076 N N . LYS C 1 65 ? -44.002 61.454 -1.553 1.00 69.24 65 LYS C N 1
ATOM 4077 C CA . LYS C 1 65 ? -43.905 61.359 -3.007 1.00 73.33 65 LYS C CA 1
ATOM 4078 C C . LYS C 1 65 ? -43.297 60.005 -3.375 1.00 74.49 65 LYS C C 1
ATOM 4079 O O . LYS C 1 65 ? -42.376 59.527 -2.700 1.00 73.67 65 LYS C O 1
ATOM 4085 N N . ASP C 1 66 ? -43.840 59.380 -4.418 1.00 75.65 66 ASP C N 1
ATOM 4086 C CA . ASP C 1 66 ? -43.274 58.148 -4.990 1.00 77.74 66 ASP C CA 1
ATOM 4087 C C . ASP C 1 66 ? -43.122 57.001 -3.991 1.00 74.93 66 ASP C C 1
ATOM 4088 O O . ASP C 1 66 ? -42.183 56.211 -4.087 1.00 75.44 66 ASP C O 1
ATOM 4093 N N . LYS C 1 67 ? -44.039 56.915 -3.033 1.00 72.48 67 LYS C N 1
ATOM 4094 C CA . LYS C 1 67 ? -44.040 55.811 -2.070 1.00 70.24 67 LYS C CA 1
ATOM 4095 C C . LYS C 1 67 ? -45.451 55.353 -1.743 1.00 67.19 67 LYS C C 1
ATOM 4096 O O . LYS C 1 67 ? -46.336 56.170 -1.464 1.00 65.64 67 LYS C O 1
ATOM 4102 N N . GLU C 1 68 ? -45.634 54.036 -1.786 1.00 66.46 68 GLU C N 1
ATOM 4103 C CA . GLU C 1 68 ? -46.948 53.400 -1.692 1.00 65.23 68 GLU C CA 1
ATOM 4104 C C . GLU C 1 68 ? -47.098 52.597 -0.382 1.00 61.97 68 GLU C C 1
ATOM 4105 O O . GLU C 1 68 ? -46.094 52.310 0.285 1.00 60.89 68 GLU C O 1
ATOM 4111 N N . PRO C 1 69 ? -48.348 52.249 0.002 1.00 59.41 69 PRO C N 1
ATOM 4112 C CA . PRO C 1 69 ? -48.560 51.536 1.266 1.00 57.25 69 PRO C CA 1
ATOM 4113 C C . PRO C 1 69 ? -47.824 50.197 1.358 1.00 57.95 69 PRO C C 1
ATOM 4114 O O . PRO C 1 69 ? -47.780 49.450 0.393 1.00 59.82 69 PRO C O 1
ATOM 4118 N N . TYR C 1 70 ? -47.255 49.923 2.530 1.00 57.23 70 TYR C N 1
ATOM 4119 C CA . TYR C 1 70 ? -46.517 48.683 2.859 1.00 57.64 70 TYR C CA 1
ATOM 4120 C C . TYR C 1 70 ? -45.061 48.665 2.378 1.00 59.59 70 TYR C C 1
ATOM 4121 O O . TYR C 1 70 ? -44.314 47.722 2.670 1.00 60.67 70 TYR C O 1
ATOM 4130 N N . SER C 1 71 ? -44.652 49.723 1.678 1.00 60.14 71 SER C N 1
ATOM 4131 C CA . SER C 1 71 ? -43.237 49.929 1.361 1.00 62.29 71 SER C CA 1
ATOM 4132 C C . SER C 1 71 ? -42.482 50.289 2.632 1.00 62.16 71 SER C C 1
ATOM 4133 O O . SER C 1 71 ? -43.068 50.825 3.590 1.00 60.54 71 SER C O 1
ATOM 4136 N N . THR C 1 72 ? -41.189 49.993 2.656 1.00 63.82 72 THR C N 1
ATOM 4137 C CA . THR C 1 72 ? -40.388 50.340 3.827 1.00 63.49 72 THR C CA 1
ATOM 4138 C C . THR C 1 72 ? -39.824 51.753 3.698 1.00 63.01 72 THR C C 1
ATOM 4139 O O . THR C 1 72 ? -39.678 52.279 2.592 1.00 63.98 72 THR C O 1
ATOM 4143 N N . TYR C 1 73 ? -39.546 52.371 4.842 1.00 61.45 73 TYR C N 1
ATOM 4144 C CA . TYR C 1 73 ? -39.101 53.753 4.898 1.00 61.14 73 TYR C CA 1
ATOM 4145 C C . TYR C 1 73 ? -38.131 53.915 6.049 1.00 61.09 73 TYR C C 1
ATOM 4146 O O . TYR C 1 73 ? -38.135 53.131 7.005 1.00 60.16 73 TYR C O 1
ATOM 4155 N N . THR C 1 74 ? -37.294 54.935 5.942 1.00 62.75 74 THR C N 1
ATOM 4156 C CA . THR C 1 74 ? -36.252 55.194 6.921 1.00 64.13 74 THR C CA 1
ATOM 4157 C C . THR C 1 74 ? -36.556 56.480 7.684 1.00 62.97 74 THR C C 1
ATOM 4158 O O . THR C 1 74 ? -36.397 57.587 7.150 1.00 64.83 74 THR C O 1
ATOM 4162 N N . TYR C 1 75 ? -37.001 56.313 8.929 1.00 61.61 75 TYR C N 1
ATOM 4163 C CA . TYR C 1 75 ? -37.319 57.426 9.829 1.00 60.43 75 TYR C CA 1
ATOM 4164 C C . TYR C 1 75 ? -36.075 57.987 10.506 1.00 62.20 75 TYR C C 1
ATOM 4165 O O . TYR C 1 75 ? -35.184 57.231 10.909 1.00 63.06 75 TYR C O 1
ATOM 4174 N N . HIS C 1 76 ? -36.025 59.310 10.641 1.00 62.67 76 HIS C N 1
ATOM 4175 C CA . HIS C 1 76 ? -34.909 59.979 11.313 1.00 64.57 76 HIS C CA 1
ATOM 4176 C C . HIS C 1 76 ? -35.318 60.532 12.645 1.00 62.06 76 HIS C C 1
ATOM 4177 O O . HIS C 1 76 ? -36.325 61.224 12.743 1.00 61.06 76 HIS C O 1
ATOM 4184 N N . SER C 1 77 ? -34.539 60.233 13.681 1.00 61.64 77 SER C N 1
ATOM 4185 C CA . SER C 1 77 ? -34.784 60.760 15.021 1.00 60.51 77 SER C CA 1
ATOM 4186 C C . SER C 1 77 ? -35.158 62.236 14.982 1.00 61.64 77 SER C C 1
ATOM 4187 O O . SER C 1 77 ? -34.446 63.038 14.388 1.00 63.10 77 SER C O 1
ATOM 4190 N N . PRO C 1 78 ? -36.289 62.595 15.610 1.00 61.75 78 PRO C N 1
ATOM 4191 C CA . PRO C 1 78 ? -36.688 64.000 15.653 1.00 63.37 78 PRO C CA 1
ATOM 4192 C C . PRO C 1 78 ? -35.793 64.888 16.535 1.00 66.66 78 PRO C C 1
ATOM 4193 O O . PRO C 1 78 ? -35.779 66.098 16.325 1.00 69.96 78 PRO C O 1
ATOM 4197 N N . ARG C 1 79 ? -35.050 64.316 17.486 1.00 68.75 79 ARG C N 1
ATOM 4198 C CA . ARG C 1 79 ? -34.101 65.118 18.283 1.00 74.13 79 ARG C CA 1
ATOM 4199 C C . ARG C 1 79 ? -32.984 65.715 17.412 1.00 77.81 79 ARG C C 1
ATOM 4200 O O . ARG C 1 79 ? -32.282 64.981 16.709 1.00 78.45 79 ARG C O 1
ATOM 4208 N N . PRO C 1 80 ? -32.822 67.053 17.449 1.00 80.79 80 PRO C N 1
ATOM 4209 C CA . PRO C 1 80 ? -31.756 67.698 16.658 1.00 83.57 80 PRO C CA 1
ATOM 4210 C C . PRO C 1 80 ? -30.372 67.384 17.238 1.00 84.07 80 PRO C C 1
ATOM 4211 O O . PRO C 1 80 ? -30.168 67.475 18.452 1.00 84.21 80 PRO C O 1
ATOM 4215 N N . GLY C 1 81 ? -29.439 66.995 16.379 1.00 85.65 81 GLY C N 1
ATOM 4216 C CA . GLY C 1 81 ? -28.132 66.525 16.841 1.00 88.38 81 GLY C CA 1
ATOM 4217 C C . GLY C 1 81 ? -28.047 65.012 16.790 1.00 87.36 81 GLY C C 1
ATOM 4218 O O . GLY C 1 81 ? -27.049 64.453 16.329 1.00 88.68 81 GLY C O 1
ATOM 4219 N N . ASP C 1 82 ? -29.099 64.354 17.276 1.00 84.56 82 ASP C N 1
ATOM 4220 C CA . ASP C 1 82 ? -29.294 62.925 17.049 1.00 82.58 82 ASP C CA 1
ATOM 4221 C C . ASP C 1 82 ? -29.622 62.717 15.570 1.00 84.12 82 ASP C C 1
ATOM 4222 O O . ASP C 1 82 ? -30.486 63.400 15.009 1.00 84.47 82 ASP C O 1
ATOM 4227 N N . ASP C 1 83 ? -28.913 61.789 14.939 1.00 84.69 83 ASP C N 1
ATOM 4228 C CA . ASP C 1 83 ? -29.120 61.513 13.526 1.00 85.39 83 ASP C CA 1
ATOM 4229 C C . ASP C 1 83 ? -29.456 60.043 13.245 1.00 83.82 83 ASP C C 1
ATOM 4230 O O . ASP C 1 83 ? -29.663 59.667 12.088 1.00 86.55 83 ASP C O 1
ATOM 4235 N N . SER C 1 84 ? -29.509 59.220 14.295 1.00 79.24 84 SER C N 1
ATOM 4236 C CA . SER C 1 84 ? -29.779 57.791 14.137 1.00 75.91 84 SER C CA 1
ATOM 4237 C C . SER C 1 84 ? -31.132 57.536 13.459 1.00 73.29 84 SER C C 1
ATOM 4238 O O . SER C 1 84 ? -31.974 58.434 13.348 1.00 71.46 84 SER C O 1
ATOM 4241 N N . THR C 1 85 ? -31.320 56.313 12.978 1.00 71.99 85 THR C N 1
ATOM 4242 C CA . THR C 1 85 ? -32.427 56.013 12.088 1.00 69.50 85 THR C CA 1
ATOM 4243 C C . THR C 1 85 ? -33.126 54.733 12.498 1.00 68.72 85 THR C C 1
ATOM 4244 O O . THR C 1 85 ? -32.570 53.923 13.239 1.00 68.20 85 THR C O 1
ATOM 4248 N N . GLN C 1 86 ? -34.350 54.562 12.004 1.00 68.16 86 GLN C N 1
ATOM 4249 C CA . GLN C 1 86 ? -35.123 53.352 12.234 1.00 68.99 86 GLN C CA 1
ATOM 4250 C C . GLN C 1 86 ? -35.850 52.944 10.977 1.00 69.94 86 GLN C C 1
ATOM 4251 O O . GLN C 1 86 ? -36.305 53.796 10.212 1.00 71.44 86 GLN C O 1
ATOM 4257 N N . GLU C 1 87 ? -35.970 51.634 10.783 1.00 70.14 87 GLU C N 1
ATOM 4258 C CA . GLU C 1 87 ? -36.641 51.074 9.621 1.00 70.11 87 GLU C CA 1
ATOM 4259 C C . GLU C 1 87 ? -38.133 50.882 9.895 1.00 66.88 87 GLU C C 1
ATOM 4260 O O . GLU C 1 87 ? -38.511 50.279 10.901 1.00 65.18 87 GLU C O 1
ATOM 4266 N N . GLY C 1 88 ? -38.980 51.393 9.006 1.00 64.70 88 GLY C N 1
ATOM 4267 C CA . GLY C 1 88 ? -40.425 51.309 9.215 1.00 62.45 88 GLY C CA 1
ATOM 4268 C C . GLY C 1 88 ? -41.290 50.995 8.007 1.00 62.61 88 GLY C C 1
ATOM 4269 O O . GLY C 1 88 ? -40.824 51.010 6.874 1.00 65.60 88 GLY C O 1
ATOM 4270 N N . ILE C 1 89 ? -42.560 50.711 8.274 1.00 61.25 89 ILE C N 1
ATOM 4271 C CA . ILE C 1 89 ? -43.573 50.453 7.256 1.00 62.02 89 ILE C CA 1
ATOM 4272 C C . ILE C 1 89 ? -44.412 51.714 7.071 1.00 61.07 89 ILE C C 1
ATOM 4273 O O . ILE C 1 89 ? -44.916 52.265 8.047 1.00 64.25 89 ILE C O 1
ATOM 4278 N N . LEU C 1 90 ? -44.579 52.176 5.838 1.00 60.79 90 LEU C N 1
ATOM 4279 C CA . LEU C 1 90 ? -45.596 53.195 5.573 1.00 58.39 90 LEU C CA 1
ATOM 4280 C C . LEU C 1 90 ? -46.955 52.513 5.435 1.00 57.46 90 LEU C C 1
ATOM 4281 O O . LEU C 1 90 ? -47.052 51.418 4.879 1.00 58.88 90 LEU C O 1
ATOM 4286 N N . TRP C 1 91 ? -48.001 53.154 5.944 1.00 54.35 91 TRP C N 1
ATOM 4287 C CA . TRP C 1 91 ? -49.327 52.541 5.967 1.00 52.27 91 TRP C CA 1
ATOM 4288 C C . TRP C 1 91 ? -50.333 53.308 5.147 1.00 50.97 91 TRP C C 1
ATOM 4289 O O . TRP C 1 91 ? -50.086 54.458 4.762 1.00 51.63 91 TRP C O 1
ATOM 4300 N N . PRO C 1 92 ? -51.488 52.682 4.851 1.00 49.28 92 PRO C N 1
ATOM 4301 C CA . PRO C 1 92 ? -52.593 53.513 4.374 1.00 47.96 92 PRO C CA 1
ATOM 4302 C C . PRO C 1 92 ? -53.053 54.446 5.487 1.00 45.15 92 PRO C C 1
ATOM 4303 O O . PRO C 1 92 ? -52.803 54.171 6.664 1.00 43.34 92 PRO C O 1
ATOM 4307 N N . VAL C 1 93 ? -53.699 55.545 5.105 1.00 44.15 93 VAL C N 1
ATOM 4308 C CA . VAL C 1 93 ? -54.291 56.491 6.043 1.00 42.03 93 VAL C CA 1
ATOM 4309 C C . VAL C 1 93 ? -55.244 55.750 6.988 1.00 41.79 93 VAL C C 1
ATOM 4310 O O . VAL C 1 93 ? -56.147 55.033 6.535 1.00 42.45 93 VAL C O 1
ATOM 4314 N N . HIS C 1 94 ? -55.029 55.907 8.293 1.00 40.18 94 HIS C N 1
ATOM 4315 C CA . HIS C 1 94 ? -55.894 55.279 9.286 1.00 40.05 94 HIS C CA 1
ATOM 4316 C C . HIS C 1 94 ? -55.893 56.032 10.585 1.00 38.15 94 HIS C C 1
ATOM 4317 O O . HIS C 1 94 ? -54.973 56.775 10.865 1.00 37.99 94 HIS C O 1
ATOM 4324 N N . CYS C 1 95 ? -56.950 55.847 11.375 1.00 37.71 95 CYS C N 1
ATOM 4325 C CA . CYS C 1 95 ? -57.101 56.463 12.686 1.00 36.32 95 CYS C CA 1
ATOM 4326 C C . CYS C 1 95 ? -56.696 57.933 12.712 1.00 36.77 95 CYS C C 1
ATOM 4327 O O . CYS C 1 95 ? -55.936 58.376 13.594 1.00 36.37 95 CYS C O 1
ATOM 4330 N N . VAL C 1 96 ? -57.190 58.679 11.727 1.00 37.42 96 VAL C N 1
ATOM 4331 C CA . VAL C 1 96 ? -57.097 60.126 11.741 1.00 37.67 96 VAL C CA 1
ATOM 4332 C C . VAL C 1 96 ? -58.030 60.656 12.826 1.00 37.58 96 VAL C C 1
ATOM 4333 O O . VAL C 1 96 ? -59.201 60.239 12.906 1.00 37.73 96 VAL C O 1
ATOM 4337 N N . LYS C 1 97 ? -57.522 61.572 13.655 1.00 36.76 97 LYS C N 1
ATOM 4338 C CA . LYS C 1 97 ? -58.326 62.121 14.746 1.00 37.14 97 LYS C CA 1
ATOM 4339 C C . LYS C 1 97 ? -59.687 62.623 14.283 1.00 37.69 97 LYS C C 1
ATOM 4340 O O . LYS C 1 97 ? -59.801 63.227 13.213 1.00 39.05 97 LYS C O 1
ATOM 4346 N N . ASN C 1 98 ? -60.708 62.333 15.094 1.00 36.29 98 ASN C N 1
ATOM 4347 C CA . ASN C 1 98 ? -62.077 62.801 14.882 1.00 36.63 98 ASN C CA 1
ATOM 4348 C C . ASN C 1 98 ? -62.757 62.275 13.613 1.00 37.10 98 ASN C C 1
ATOM 4349 O O . ASN C 1 98 ? -63.718 62.858 13.114 1.00 38.88 98 ASN C O 1
ATOM 4354 N N . THR C 1 99 ? -62.267 61.155 13.108 1.00 35.09 99 THR C N 1
ATOM 4355 C CA . THR C 1 99 ? -62.951 60.490 12.029 1.00 35.60 99 THR C CA 1
ATOM 4356 C C . THR C 1 99 ? -63.494 59.163 12.516 1.00 35.29 99 THR C C 1
ATOM 4357 O O . THR C 1 99 ? -62.980 58.590 13.482 1.00 34.31 99 THR C O 1
ATOM 4361 N N . TRP C 1 100 ? -64.526 58.672 11.836 1.00 36.61 100 TRP C N 1
ATOM 4362 C CA . TRP C 1 100 ? -65.149 57.399 12.198 1.00 36.62 100 TRP C CA 1
ATOM 4363 C C . TRP C 1 100 ? -64.111 56.341 12.477 1.00 36.05 100 TRP C C 1
ATOM 4364 O O . TRP C 1 100 ? -64.165 55.669 13.518 1.00 35.70 100 TRP C O 1
ATOM 4375 N N . GLY C 1 101 ? -63.156 56.200 11.553 1.00 35.61 101 GLY C N 1
ATOM 4376 C CA . GLY C 1 101 ? -62.088 55.209 11.662 1.00 35.22 101 GLY C CA 1
ATOM 4377 C C . GLY C 1 101 ? -61.279 55.247 12.948 1.00 34.57 101 GLY C C 1
ATOM 4378 O O . GLY C 1 101 ? -60.806 54.209 13.405 1.00 34.91 101 GLY C O 1
ATOM 4379 N N . SER C 1 102 ? -61.111 56.430 13.538 1.00 33.71 102 SER C N 1
ATOM 4380 C CA . SER C 1 102 ? -60.320 56.548 14.762 1.00 32.66 102 SER C CA 1
ATOM 4381 C C . SER C 1 102 ? -61.120 56.239 16.029 1.00 31.54 102 SER C C 1
ATOM 4382 O O . SER C 1 102 ? -60.529 56.116 17.109 1.00 30.66 102 SER C O 1
ATOM 4385 N N . GLN C 1 103 ? -62.447 56.130 15.907 1.00 31.14 103 GLN C N 1
ATOM 4386 C CA . GLN C 1 103 ? -63.303 55.868 17.070 1.00 30.30 103 GLN C CA 1
ATOM 4387 C C . GLN C 1 103 ? -63.045 54.473 17.620 1.00 30.76 103 GLN C C 1
ATOM 4388 O O . GLN C 1 103 ? -62.776 53.525 16.865 1.00 31.70 103 GLN C O 1
ATOM 4394 N N . LEU C 1 104 ? -63.092 54.346 18.939 1.00 30.32 104 LEU C N 1
ATOM 4395 C CA . LEU C 1 104 ? -63.143 53.042 19.554 1.00 30.87 104 LEU C CA 1
ATOM 4396 C C . LEU C 1 104 ? -64.426 52.382 19.051 1.00 32.98 104 LEU C C 1
ATOM 4397 O O . LEU C 1 104 ? -65.439 53.058 18.872 1.00 34.53 104 LEU C O 1
ATOM 4402 N N . VAL C 1 105 ? -64.402 51.077 18.818 1.00 33.10 105 VAL C N 1
ATOM 4403 C CA . VAL C 1 105 ? -65.582 50.407 18.286 1.00 34.39 105 VAL C CA 1
ATOM 4404 C C . VAL C 1 105 ? -66.785 50.544 19.234 1.00 35.13 105 VAL C C 1
ATOM 4405 O O . VAL C 1 105 ? -66.623 50.479 20.445 1.00 35.26 105 VAL C O 1
ATOM 4409 N N . ASP C 1 106 ? -67.975 50.745 18.670 1.00 37.30 106 ASP C N 1
ATOM 4410 C CA . ASP C 1 106 ? -69.216 51.017 19.424 1.00 38.30 106 ASP C CA 1
ATOM 4411 C C . ASP C 1 106 ? -69.299 50.377 20.813 1.00 39.02 106 ASP C C 1
ATOM 4412 O O . ASP C 1 106 ? -69.522 51.067 21.815 1.00 39.05 106 ASP C O 1
ATOM 4417 N N . GLN C 1 107 ? -69.108 49.067 20.876 1.00 40.12 107 GLN C N 1
ATOM 4418 C CA . GLN C 1 107 ? -69.273 48.340 22.126 1.00 41.65 107 GLN C CA 1
ATOM 4419 C C . GLN C 1 107 ? -68.256 48.757 23.190 1.00 40.07 107 GLN C C 1
ATOM 4420 O O . GLN C 1 107 ? -68.611 48.941 24.365 1.00 39.97 107 GLN C O 1
ATOM 4426 N N . ILE C 1 108 ? -67.002 48.919 22.772 1.00 38.20 108 ILE C N 1
ATOM 4427 C CA . ILE C 1 108 ? -65.939 49.352 23.672 1.00 36.75 108 ILE C CA 1
ATOM 4428 C C . ILE C 1 108 ? -66.136 50.815 24.086 1.00 36.88 108 ILE C C 1
ATOM 4429 O O . ILE C 1 108 ? -66.023 51.149 25.265 1.00 36.00 108 ILE C O 1
ATOM 4434 N N . MET C 1 109 ? -66.451 51.681 23.126 1.00 37.34 109 MET C N 1
ATOM 4435 C CA . MET C 1 109 ? -66.687 53.079 23.442 1.00 38.55 109 MET C CA 1
ATOM 4436 C C . MET C 1 109 ? -67.814 53.213 24.453 1.00 40.44 109 MET C C 1
ATOM 4437 O O . MET C 1 109 ? -67.740 54.027 25.376 1.00 40.13 109 MET C O 1
ATOM 4442 N N . ASP C 1 110 ? -68.858 52.405 24.271 1.00 43.25 110 ASP C N 1
ATOM 4443 C CA . ASP C 1 110 ? -69.985 52.389 25.182 1.00 44.44 110 ASP C CA 1
ATOM 4444 C C . ASP C 1 110 ? -69.520 52.168 26.637 1.00 44.14 110 ASP C C 1
ATOM 4445 O O . ASP C 1 110 ? -69.810 52.978 27.512 1.00 43.16 110 ASP C O 1
ATOM 4450 N N . GLN C 1 111 ? -68.783 51.085 26.875 1.00 44.10 111 GLN C N 1
ATOM 4451 C CA . GLN C 1 111 ? -68.186 50.805 28.174 1.00 44.52 111 GLN C CA 1
ATOM 4452 C C . GLN C 1 111 ? -67.367 52.021 28.684 1.00 42.08 111 GLN C C 1
ATOM 4453 O O . GLN C 1 111 ? -67.514 52.457 29.830 1.00 42.07 111 GLN C O 1
ATOM 4459 N N . VAL C 1 112 ? -66.513 52.555 27.818 1.00 38.96 112 VAL C N 1
ATOM 4460 C CA . VAL C 1 112 ? -65.631 53.671 28.159 1.00 37.44 112 VAL C CA 1
ATOM 4461 C C . VAL C 1 112 ? -66.396 54.937 28.579 1.00 38.27 112 VAL C C 1
ATOM 4462 O O . VAL C 1 112 ? -65.975 55.648 29.502 1.00 38.05 112 VAL C O 1
ATOM 4466 N N . VAL C 1 113 ? -67.510 55.218 27.908 1.00 38.21 113 VAL C N 1
ATOM 4467 C CA . VAL C 1 113 ? -68.268 56.421 28.207 1.00 38.77 113 VAL C CA 1
ATOM 4468 C C . VAL C 1 113 ? -69.094 56.246 29.476 1.00 40.70 113 VAL C C 1
ATOM 4469 O O . VAL C 1 113 ? -69.112 57.122 30.330 1.00 43.89 113 VAL C O 1
ATOM 4473 N N . THR C 1 114 ? -69.755 55.112 29.634 1.00 41.88 114 THR C N 1
ATOM 4474 C CA . THR C 1 114 ? -70.601 54.967 30.813 1.00 43.27 114 THR C CA 1
ATOM 4475 C C . THR C 1 114 ? -69.743 54.763 32.062 1.00 42.33 114 THR C C 1
ATOM 4476 O O . THR C 1 114 ? -70.095 55.237 33.127 1.00 44.95 114 THR C O 1
ATOM 4480 N N . LYS C 1 115 ? -68.612 54.087 31.918 1.00 41.13 115 LYS C N 1
ATOM 4481 C CA . LYS C 1 115 ? -67.755 53.782 33.062 1.00 40.40 115 LYS C CA 1
ATOM 4482 C C . LYS C 1 115 ? -66.554 54.719 33.271 1.00 38.53 115 LYS C C 1
ATOM 4483 O O . LYS C 1 115 ? -65.769 54.495 34.181 1.00 37.06 115 LYS C O 1
ATOM 4489 N N . HIS C 1 116 ? -66.410 55.754 32.437 1.00 38.01 116 HIS C N 1
ATOM 4490 C CA . HIS C 1 116 ? -65.313 56.754 32.566 1.00 36.62 116 HIS C CA 1
ATOM 4491 C C . HIS C 1 116 ? -63.903 56.203 32.499 1.00 34.50 116 HIS C C 1
ATOM 4492 O O . HIS C 1 116 ? -63.050 56.539 33.319 1.00 34.50 116 HIS C O 1
ATOM 4499 N N . ILE C 1 117 ? -63.634 55.365 31.508 1.00 32.07 117 ILE C N 1
ATOM 4500 C CA . ILE C 1 117 ? -62.363 54.655 31.441 1.00 30.46 117 ILE C CA 1
ATOM 4501 C C . ILE C 1 117 ? -61.253 55.550 30.885 1.00 29.35 117 ILE C C 1
ATOM 4502 O O . ILE C 1 117 ? -61.470 56.286 29.924 1.00 29.03 117 ILE C O 1
ATOM 4507 N N . LYS C 1 118 ? -60.072 55.503 31.494 1.00 29.04 118 LYS C N 1
ATOM 4508 C CA . LYS C 1 118 ? -58.939 56.283 30.982 1.00 29.39 118 LYS C CA 1
ATOM 4509 C C . LYS C 1 118 ? -58.674 55.954 29.518 1.00 29.18 118 LYS C C 1
ATOM 4510 O O . LYS C 1 118 ? -58.655 54.777 29.134 1.00 30.24 118 LYS C O 1
ATOM 4516 N N . ILE C 1 119 ? -58.483 57.001 28.715 1.00 27.85 119 ILE C N 1
ATOM 4517 C CA . ILE C 1 119 ? -58.065 56.877 27.317 1.00 27.00 119 ILE C CA 1
ATOM 4518 C C . ILE C 1 119 ? -56.632 57.435 27.162 1.00 27.06 119 ILE C C 1
ATOM 4519 O O . ILE C 1 119 ? -56.296 58.500 27.688 1.00 26.75 119 ILE C O 1
ATOM 4524 N N . VAL C 1 120 ? -55.792 56.696 26.452 1.00 26.93 120 VAL C N 1
ATOM 4525 C CA . VAL C 1 120 ? -54.471 57.157 26.099 1.00 27.10 120 VAL C CA 1
ATOM 4526 C C . VAL C 1 120 ? -54.373 57.225 24.580 1.00 29.01 120 VAL C C 1
ATOM 4527 O O . VAL C 1 120 ? -54.486 56.200 23.897 1.00 30.37 120 VAL C O 1
ATOM 4531 N N . ASP C 1 121 ? -54.155 58.432 24.055 1.00 30.61 121 ASP C N 1
ATOM 4532 C CA . ASP C 1 121 ? -53.935 58.636 22.624 1.00 30.53 121 ASP C CA 1
ATOM 4533 C C . ASP C 1 121 ? -52.457 58.513 22.307 1.00 31.58 121 ASP C C 1
ATOM 4534 O O . ASP C 1 121 ? -51.612 58.868 23.112 1.00 32.55 121 ASP C O 1
ATOM 4539 N N . LYS C 1 122 ? -52.137 57.987 21.138 1.00 32.83 122 LYS C N 1
ATOM 4540 C CA . LYS C 1 122 ? -50.760 57.966 20.683 1.00 33.55 122 LYS C CA 1
ATOM 4541 C C . LYS C 1 122 ? -50.734 58.252 19.188 1.00 34.48 122 LYS C C 1
ATOM 4542 O O . LYS C 1 122 ? -51.764 58.161 18.510 1.00 34.19 122 LYS C O 1
ATOM 4548 N N . GLY C 1 123 ? -49.555 58.595 18.682 1.00 34.70 123 GLY C N 1
ATOM 4549 C CA . GLY C 1 123 ? -49.372 58.822 17.268 1.00 35.46 123 GLY C CA 1
ATOM 4550 C C . GLY C 1 123 ? -49.871 60.167 16.795 1.00 36.37 123 GLY C C 1
ATOM 4551 O O . GLY C 1 123 ? -50.014 60.363 15.595 1.00 38.49 123 GLY C O 1
ATOM 4552 N N . PHE C 1 124 ? -50.121 61.105 17.704 1.00 36.58 124 PHE C N 1
ATOM 4553 C CA . PHE C 1 124 ? -50.600 62.436 17.294 1.00 39.50 124 PHE C CA 1
ATOM 4554 C C . PHE C 1 124 ? -49.495 63.372 16.771 1.00 40.94 124 PHE C C 1
ATOM 4555 O O . PHE C 1 124 ? -49.791 64.347 16.085 1.00 41.97 124 PHE C O 1
ATOM 4563 N N . LEU C 1 125 ? -48.233 63.097 17.102 1.00 41.04 125 LEU C N 1
ATOM 4564 C CA . LEU C 1 125 ? -47.132 63.918 16.605 1.00 41.44 125 LEU C CA 1
ATOM 4565 C C . LEU C 1 125 ? -46.874 63.532 15.167 1.00 42.51 125 LEU C C 1
ATOM 4566 O O . LEU C 1 125 ? -46.744 62.344 14.857 1.00 42.68 125 LEU C O 1
ATOM 4571 N N . THR C 1 126 ? -46.798 64.537 14.298 1.00 43.40 126 THR C N 1
ATOM 4572 C CA . THR C 1 126 ? -46.726 64.311 12.858 1.00 44.05 126 THR C CA 1
ATOM 4573 C C . THR C 1 126 ? -45.436 63.632 12.440 1.00 45.36 126 THR C C 1
ATOM 4574 O O . THR C 1 126 ? -45.398 62.955 11.413 1.00 46.74 126 THR C O 1
ATOM 4578 N N . ASP C 1 127 ? -44.389 63.795 13.241 1.00 45.28 127 ASP C N 1
ATOM 4579 C CA . ASP C 1 127 ? -43.026 63.499 12.792 1.00 45.86 127 ASP C CA 1
ATOM 4580 C C . ASP C 1 127 ? -42.436 62.137 13.209 1.00 45.37 127 ASP C C 1
ATOM 4581 O O . ASP C 1 127 ? -41.262 61.876 12.950 1.00 46.20 127 ASP C O 1
ATOM 4586 N N . ARG C 1 128 ? -43.223 61.267 13.840 1.00 43.23 128 ARG C N 1
ATOM 4587 C CA . ARG C 1 128 ? -42.674 59.981 14.295 1.00 43.19 128 ARG C CA 1
ATOM 4588 C C . ARG C 1 128 ? -43.730 58.891 14.438 1.00 42.98 128 ARG C C 1
ATOM 4589 O O . ARG C 1 128 ? -44.881 59.182 14.799 1.00 43.06 128 ARG C O 1
ATOM 4597 N N . GLU C 1 129 ? -43.349 57.639 14.174 1.00 43.78 129 GLU C N 1
ATOM 4598 C CA A GLU C 1 129 ? -44.240 56.514 14.464 0.50 42.41 129 GLU C CA 1
ATOM 4599 C CA B GLU C 1 129 ? -44.235 56.517 14.464 0.50 43.47 129 GLU C CA 1
ATOM 4600 C C . GLU C 1 129 ? -44.250 56.240 15.970 1.00 42.43 129 GLU C C 1
ATOM 4601 O O . GLU C 1 129 ? -43.347 56.671 16.711 1.00 41.78 129 GLU C O 1
ATOM 4612 N N . TYR C 1 130 ? -45.288 55.538 16.412 1.00 41.92 130 TYR C N 1
ATOM 4613 C CA . TYR C 1 130 ? -45.625 55.444 17.798 1.00 40.67 130 TYR C CA 1
ATOM 4614 C C . TYR C 1 130 ? -46.405 54.146 17.983 1.00 42.30 130 TYR C C 1
ATOM 4615 O O . TYR C 1 130 ? -47.636 54.167 18.076 1.00 43.17 130 TYR C O 1
ATOM 4624 N N . TYR C 1 131 ? -45.709 53.015 18.030 1.00 43.43 131 TYR C N 1
ATOM 4625 C CA . TYR C 1 131 ? -46.389 51.737 18.238 1.00 43.21 131 TYR C CA 1
ATOM 4626 C C . TYR C 1 131 ? -46.804 51.481 19.688 1.00 42.73 131 TYR C C 1
ATOM 4627 O O . TYR C 1 131 ? -47.957 51.121 19.959 1.00 43.61 131 TYR C O 1
ATOM 4636 N N . SER C 1 132 ? -45.879 51.698 20.616 1.00 41.38 132 SER C N 1
ATOM 4637 C CA . SER C 1 132 ? -46.142 51.477 22.030 1.00 39.41 132 SER C CA 1
ATOM 4638 C C . SER C 1 132 ? -47.030 52.559 22.626 1.00 38.05 132 SER C C 1
ATOM 4639 O O . SER C 1 132 ? -46.875 53.743 22.322 1.00 38.74 132 SER C O 1
ATOM 4642 N N . ALA C 1 133 ? -47.952 52.153 23.491 1.00 36.54 133 ALA C N 1
ATOM 4643 C CA . ALA C 1 133 ? -48.874 53.093 24.118 1.00 34.53 133 ALA C CA 1
ATOM 4644 C C . ALA C 1 133 ? -48.177 53.904 25.206 1.00 34.49 133 ALA C C 1
ATOM 4645 O O . ALA C 1 133 ? -48.777 54.811 25.797 1.00 33.46 133 ALA C O 1
ATOM 4647 N N . PHE C 1 134 ? -46.912 53.572 25.464 1.00 33.99 134 PHE C N 1
ATOM 4648 C CA . PHE C 1 134 ? -46.145 54.230 26.505 1.00 33.74 134 PHE C CA 1
ATOM 4649 C C . PHE C 1 134 ? -45.309 55.410 25.989 1.00 34.96 134 PHE C C 1
ATOM 4650 O O . PHE C 1 134 ? -45.124 56.398 26.701 1.00 35.39 134 PHE C O 1
ATOM 4658 N N . HIS C 1 135 ? -44.796 55.302 24.766 1.00 35.72 135 HIS C N 1
ATOM 4659 C CA . HIS C 1 135 ? -43.831 56.276 24.252 1.00 36.46 135 HIS C CA 1
ATOM 4660 C C . HIS C 1 135 ? -43.501 56.056 22.796 1.00 37.05 135 HIS C C 1
ATOM 4661 O O . HIS C 1 135 ? -43.617 54.941 22.311 1.00 37.47 135 HIS C O 1
ATOM 4668 N N . ASP C 1 136 ? -43.091 57.114 22.090 1.00 36.86 136 ASP C N 1
ATOM 4669 C CA . ASP C 1 136 ? -42.724 57.003 20.679 1.00 37.68 136 ASP C CA 1
ATOM 4670 C C . ASP C 1 136 ? -41.575 56.014 20.475 1.00 39.82 136 ASP C C 1
ATOM 4671 O O . ASP C 1 136 ? -40.970 55.572 21.450 1.00 39.66 136 ASP C O 1
ATOM 4676 N N . ILE C 1 137 ? -41.288 55.659 19.222 1.00 42.12 137 ILE C N 1
ATOM 4677 C CA . ILE C 1 137 ? -40.258 54.656 18.935 1.00 45.94 137 ILE C CA 1
ATOM 4678 C C . ILE C 1 137 ? -38.881 55.065 19.470 1.00 47.50 137 ILE C C 1
ATOM 4679 O O . ILE C 1 137 ? -38.037 54.212 19.725 1.00 50.04 137 ILE C O 1
ATOM 4684 N N . TRP C 1 138 ? -38.681 56.368 19.661 1.00 46.26 138 TRP C N 1
ATOM 4685 C CA . TRP C 1 138 ? -37.401 56.924 20.096 1.00 46.58 138 TRP C CA 1
ATOM 4686 C C . TRP C 1 138 ? -37.285 57.033 21.576 1.00 46.06 138 TRP C C 1
ATOM 4687 O O . TRP C 1 138 ? -36.238 57.388 22.100 1.00 47.13 138 TRP C O 1
ATOM 4698 N N . ASN C 1 139 ? -38.372 56.728 22.265 1.00 45.84 139 ASN C N 1
ATOM 4699 C CA . ASN C 1 139 ? -38.484 56.975 23.689 1.00 45.81 139 ASN C CA 1
ATOM 4700 C C . ASN C 1 139 ? -38.199 58.435 24.019 1.00 45.18 139 ASN C C 1
ATOM 4701 O O . ASN C 1 139 ? -37.637 58.758 25.063 1.00 44.22 139 ASN C O 1
ATOM 4706 N N . PHE C 1 140 ? -38.610 59.318 23.115 1.00 44.86 140 PHE C N 1
ATOM 4707 C CA . PHE C 1 140 ? -38.554 60.743 23.380 1.00 44.18 140 PHE C CA 1
ATOM 4708 C C . PHE C 1 140 ? -39.852 61.223 24.021 1.00 41.19 140 PHE C C 1
ATOM 4709 O O . PHE C 1 140 ? -39.856 61.553 25.196 1.00 41.64 140 PHE C O 1
ATOM 4717 N N . HIS C 1 141 ? -40.958 61.210 23.293 1.00 39.00 141 HIS C N 1
ATOM 4718 C CA . HIS C 1 141 ? -42.238 61.577 23.894 1.00 37.48 141 HIS C CA 1
ATOM 4719 C C . HIS C 1 141 ? -42.864 60.423 24.628 1.00 36.91 141 HIS C C 1
ATOM 4720 O O . HIS C 1 141 ? -42.980 59.325 24.075 1.00 36.58 141 HIS C O 1
ATOM 4727 N N . LYS C 1 142 ? -43.279 60.667 25.871 1.00 35.70 142 LYS C N 1
ATOM 4728 C CA . LYS C 1 142 ? -44.056 59.694 26.643 1.00 35.92 142 LYS C CA 1
ATOM 4729 C C . LYS C 1 142 ? -45.528 60.085 26.782 1.00 35.87 142 LYS C C 1
ATOM 4730 O O . LYS C 1 142 ? -45.882 61.271 26.848 1.00 37.12 142 LYS C O 1
ATOM 4736 N N . THR C 1 143 ? -46.375 59.071 26.874 1.00 34.81 143 THR C N 1
ATOM 4737 C CA . THR C 1 143 ? -47.774 59.277 27.142 1.00 33.83 143 THR C CA 1
ATOM 4738 C C . THR C 1 143 ? -48.002 59.297 28.653 1.00 34.67 143 THR C C 1
ATOM 4739 O O . THR C 1 143 ? -47.085 59.047 29.438 1.00 35.62 143 THR C O 1
ATOM 4743 N N . ASP C 1 144 ? -49.226 59.663 29.022 1.00 34.46 144 ASP C N 1
ATOM 4744 C CA . ASP C 1 144 ? -49.852 59.437 30.318 1.00 34.71 144 ASP C CA 1
ATOM 4745 C C . ASP C 1 144 ? -49.642 58.062 30.946 1.00 33.70 144 ASP C C 1
ATOM 4746 O O . ASP C 1 144 ? -49.733 57.930 32.175 1.00 32.91 144 ASP C O 1
ATOM 4751 N N . MET C 1 145 ? -49.453 57.040 30.102 1.00 31.46 145 MET C N 1
ATOM 4752 C CA . MET C 1 145 ? -49.655 55.655 30.515 1.00 31.63 145 MET C CA 1
ATOM 4753 C C . MET C 1 145 ? -48.987 55.310 31.834 1.00 32.53 145 MET C C 1
ATOM 4754 O O . MET C 1 145 ? -49.665 54.901 32.789 1.00 32.19 145 MET C O 1
ATOM 4759 N N . ASN C 1 146 ? -47.668 55.501 31.891 1.00 32.51 146 ASN C N 1
ATOM 4760 C CA . ASN C 1 146 ? -46.907 55.057 33.034 1.00 32.96 146 ASN C CA 1
ATOM 4761 C C . ASN C 1 146 ? -47.306 55.796 34.289 1.00 33.10 146 ASN C C 1
ATOM 4762 O O . ASN C 1 146 ? -47.494 55.193 35.355 1.00 33.01 146 ASN C O 1
ATOM 4767 N N . LYS C 1 147 ? -47.458 57.104 34.146 1.00 33.05 147 LYS C N 1
ATOM 4768 C CA . LYS C 1 147 ? -47.879 57.961 35.246 1.00 33.46 147 LYS C CA 1
ATOM 4769 C C . LYS C 1 147 ? -49.259 57.522 35.763 1.00 32.23 147 LYS C C 1
ATOM 4770 O O . LYS C 1 147 ? -49.475 57.429 36.972 1.00 32.97 147 LYS C O 1
ATOM 4776 N N . TYR C 1 148 ? -50.169 57.204 34.850 1.00 30.73 148 TYR C N 1
ATOM 4777 C CA . TYR C 1 148 ? -51.489 56.709 35.236 1.00 30.70 148 TYR C CA 1
ATOM 4778 C C . TYR C 1 148 ? -51.412 55.359 35.949 1.00 31.61 148 TYR C C 1
ATOM 4779 O O . TYR C 1 148 ? -52.049 55.163 36.983 1.00 31.56 148 TYR C O 1
ATOM 4788 N N . LEU C 1 149 ? -50.637 54.430 35.395 1.00 31.85 149 LEU C N 1
ATOM 4789 C CA . LEU C 1 149 ? -50.423 53.145 36.043 1.00 32.46 149 LEU C CA 1
ATOM 4790 C C . LEU C 1 149 ? -49.875 53.310 37.467 1.00 33.93 149 LEU C C 1
ATOM 4791 O O . LEU C 1 149 ? -50.372 52.664 38.397 1.00 34.54 149 LEU C O 1
ATOM 4796 N N . GLU C 1 150 ? -48.866 54.174 37.633 1.00 35.15 150 GLU C N 1
ATOM 4797 C CA . GLU C 1 150 ? -48.241 54.420 38.942 1.00 36.00 150 GLU C CA 1
ATOM 4798 C C . GLU C 1 150 ? -49.250 54.989 39.922 1.00 35.54 150 GLU C C 1
ATOM 4799 O O . GLU C 1 150 ? -49.328 54.534 41.060 1.00 34.93 150 GLU C O 1
ATOM 4805 N N . LYS C 1 151 ? -50.026 55.977 39.471 1.00 34.84 151 LYS C N 1
ATOM 4806 C CA . LYS C 1 151 ? -50.984 56.631 40.337 1.00 35.47 151 LYS C CA 1
ATOM 4807 C C . LYS C 1 151 ? -52.004 55.638 40.844 1.00 35.53 151 LYS C C 1
ATOM 4808 O O . LYS C 1 151 ? -52.543 55.794 41.938 1.00 36.41 151 LYS C O 1
ATOM 4814 N N . HIS C 1 152 ? -52.260 54.606 40.051 1.00 34.81 152 HIS C N 1
ATOM 4815 C CA . HIS C 1 152 ? -53.262 53.619 40.421 1.00 34.78 152 HIS C CA 1
ATOM 4816 C C . HIS C 1 152 ? -52.700 52.316 40.924 1.00 35.56 152 HIS C C 1
ATOM 4817 O O . HIS C 1 152 ? -53.358 51.268 40.855 1.00 35.62 152 HIS C O 1
ATOM 4824 N N . HIS C 1 153 ? -51.484 52.404 41.475 1.00 34.89 153 HIS C N 1
ATOM 4825 C CA . HIS C 1 153 ? -50.844 51.313 42.208 1.00 35.88 153 HIS C CA 1
ATOM 4826 C C . HIS C 1 153 ? -50.741 50.057 41.398 1.00 36.69 153 HIS C C 1
ATOM 4827 O O . HIS C 1 153 ? -50.936 48.955 41.918 1.00 37.50 153 HIS C O 1
ATOM 4834 N N . THR C 1 154 ? -50.447 50.211 40.107 1.00 35.97 154 THR C N 1
ATOM 4835 C CA . THR C 1 154 ? -50.335 49.075 39.208 1.00 36.01 154 THR C CA 1
ATOM 4836 C C . THR C 1 154 ? -49.013 48.364 39.425 1.00 38.10 154 THR C C 1
ATOM 4837 O O . THR C 1 154 ? -47.974 49.001 39.555 1.00 38.85 154 THR C O 1
ATOM 4841 N N . ASP C 1 155 ? -49.056 47.040 39.478 1.00 40.35 155 ASP C N 1
ATOM 4842 C CA . ASP C 1 155 ? -47.836 46.253 39.554 1.00 41.91 155 ASP C CA 1
ATOM 4843 C C . ASP C 1 155 ? -47.911 45.055 38.613 1.00 42.81 155 ASP C C 1
ATOM 4844 O O . ASP C 1 155 ? -46.908 44.381 38.378 1.00 44.98 155 ASP C O 1
ATOM 4849 N N . GLU C 1 156 ? -49.105 44.805 38.074 1.00 41.91 156 GLU C N 1
ATOM 4850 C CA . GLU C 1 156 ? -49.315 43.755 37.070 1.00 42.40 156 GLU C CA 1
ATOM 4851 C C . GLU C 1 156 ? -50.109 44.338 35.917 1.00 41.12 156 GLU C C 1
ATOM 4852 O O . GLU C 1 156 ? -51.172 44.935 36.128 1.00 41.75 156 GLU C O 1
ATOM 4858 N N . VAL C 1 157 ? -49.585 44.182 34.704 1.00 39.92 157 VAL C N 1
ATOM 4859 C CA . VAL C 1 157 ? -50.207 44.742 33.509 1.00 37.81 157 VAL C CA 1
ATOM 4860 C C . VAL C 1 157 ? -50.629 43.623 32.565 1.00 38.04 157 VAL C C 1
ATOM 4861 O O . VAL C 1 157 ? -49.824 42.758 32.213 1.00 39.23 157 VAL C O 1
ATOM 4865 N N . TYR C 1 158 ? -51.895 43.655 32.163 1.00 37.38 158 TYR C N 1
ATOM 4866 C CA . TYR C 1 158 ? -52.452 42.680 31.234 1.00 37.99 158 TYR C CA 1
ATOM 4867 C C . TYR C 1 158 ? -52.844 43.397 29.953 1.00 37.24 158 TYR C C 1
ATOM 4868 O O . TYR C 1 158 ? -53.476 44.457 30.005 1.00 36.84 158 TYR C O 1
ATOM 4877 N N . ILE C 1 159 ? -52.465 42.820 28.810 1.00 37.47 159 ILE C N 1
ATOM 4878 C CA . ILE C 1 159 ? -52.614 43.478 27.508 1.00 36.20 159 ILE C CA 1
ATOM 4879 C C . ILE C 1 159 ? -53.412 42.660 26.493 1.00 37.06 159 ILE C C 1
ATOM 4880 O O . ILE C 1 159 ? -53.220 41.443 26.364 1.00 38.13 159 ILE C O 1
ATOM 4885 N N . VAL C 1 160 ? -54.313 43.348 25.788 1.00 36.18 160 VAL C N 1
ATOM 4886 C CA . VAL C 1 160 ? -55.144 42.757 24.726 1.00 36.94 160 VAL C CA 1
ATOM 4887 C C . VAL C 1 160 ? -55.316 43.771 23.582 1.00 36.69 160 VAL C C 1
ATOM 4888 O O . VAL C 1 160 ? -54.985 44.949 23.739 1.00 35.83 160 VAL C O 1
ATOM 4892 N N . GLY C 1 161 ? -55.831 43.321 22.436 1.00 37.80 161 GLY C N 1
ATOM 4893 C CA . GLY C 1 161 ? -56.141 44.231 21.328 1.00 37.06 161 GLY C CA 1
ATOM 4894 C C . GLY C 1 161 ? -55.391 43.921 20.053 1.00 38.17 161 GLY C C 1
ATOM 4895 O O . GLY C 1 161 ? -55.027 42.777 19.807 1.00 40.13 161 GLY C O 1
ATOM 4896 N N . VAL C 1 162 ? -55.161 44.945 19.239 1.00 37.40 162 VAL C N 1
ATOM 4897 C CA . VAL C 1 162 ? -54.523 44.773 17.931 1.00 38.41 162 VAL C CA 1
ATOM 4898 C C . VAL C 1 162 ? -53.477 45.865 17.701 1.00 38.17 162 VAL C C 1
ATOM 4899 O O . VAL C 1 162 ? -53.545 46.926 18.330 1.00 37.59 162 VAL C O 1
ATOM 4903 N N . ALA C 1 163 ? -52.499 45.618 16.832 1.00 39.01 163 ALA C N 1
ATOM 4904 C CA . ALA C 1 163 ? -52.270 44.330 16.201 1.00 41.27 163 ALA C CA 1
ATOM 4905 C C . ALA C 1 163 ? -51.219 43.603 17.019 1.00 42.83 163 ALA C C 1
ATOM 4906 O O . ALA C 1 163 ? -50.348 44.238 17.607 1.00 42.83 163 ALA C O 1
ATOM 4908 N N . LEU C 1 164 ? -51.285 42.278 17.058 1.00 45.09 164 LEU C N 1
ATOM 4909 C CA . LEU C 1 164 ? -50.380 41.499 17.903 1.00 46.99 164 LEU C CA 1
ATOM 4910 C C . LEU C 1 164 ? -48.905 41.873 17.755 1.00 48.64 164 LEU C C 1
ATOM 4911 O O . LEU C 1 164 ? -48.214 42.074 18.751 1.00 49.45 164 LEU C O 1
ATOM 4916 N N . GLU C 1 165 ? -48.431 41.974 16.520 1.00 50.30 165 GLU C N 1
ATOM 4917 C CA . GLU C 1 165 ? -47.002 42.167 16.264 1.00 51.87 165 GLU C CA 1
ATOM 4918 C C . GLU C 1 165 ? -46.571 43.642 16.251 1.00 51.12 165 GLU C C 1
ATOM 4919 O O . GLU C 1 165 ? -45.386 43.944 16.100 1.00 52.66 165 GLU C O 1
ATOM 4925 N N . TYR C 1 166 ? -47.523 44.553 16.419 1.00 49.31 166 TYR C N 1
ATOM 4926 C CA . TYR C 1 166 ? -47.199 45.975 16.435 1.00 48.91 166 TYR C CA 1
ATOM 4927 C C . TYR C 1 166 ? -47.509 46.630 17.770 1.00 47.06 166 TYR C C 1
ATOM 4928 O O . TYR C 1 166 ? -46.710 46.534 18.694 1.00 47.63 166 TYR C O 1
ATOM 4951 N N . VAL C 1 168 ? -49.534 45.938 20.175 1.00 42.90 168 VAL C N 1
ATOM 4952 C CA . VAL C 1 168 ? -49.578 44.989 21.287 1.00 41.56 168 VAL C CA 1
ATOM 4953 C C . VAL C 1 168 ? -48.168 44.612 21.764 1.00 42.79 168 VAL C C 1
ATOM 4954 O O . VAL C 1 168 ? -47.841 44.806 22.933 1.00 42.62 168 VAL C O 1
ATOM 4958 N N . LYS C 1 169 ? -47.340 44.083 20.862 1.00 43.70 169 LYS C N 1
ATOM 4959 C CA . LYS C 1 169 ? -45.969 43.706 21.182 1.00 44.64 169 LYS C CA 1
ATOM 4960 C C . LYS C 1 169 ? -45.198 44.853 21.842 1.00 43.98 169 LYS C C 1
ATOM 4961 O O . LYS C 1 169 ? -44.546 44.666 22.881 1.00 44.42 169 LYS C O 1
ATOM 4967 N N . ALA C 1 170 ? -45.279 46.036 21.234 1.00 41.66 170 ALA C N 1
ATOM 4968 C CA . ALA C 1 170 ? -44.511 47.186 21.672 1.00 39.72 170 ALA C CA 1
ATOM 4969 C C . ALA C 1 170 ? -44.974 47.660 23.054 1.00 38.54 170 ALA C C 1
ATOM 4970 O O . ALA C 1 170 ? -44.150 47.923 23.937 1.00 38.96 170 ALA C O 1
ATOM 4972 N N . THR C 1 171 ? -46.289 47.748 23.248 1.00 36.09 171 THR C N 1
ATOM 4973 C CA . THR C 1 171 ? -46.825 48.148 24.535 1.00 34.65 171 THR C CA 1
ATOM 4974 C C . THR C 1 171 ? -46.387 47.169 25.613 1.00 36.51 171 THR C C 1
ATOM 4975 O O . THR C 1 171 ? -45.989 47.586 26.714 1.00 37.15 171 THR C O 1
ATOM 4979 N N . ALA C 1 172 ? -46.429 45.877 25.293 1.00 37.32 172 ALA C N 1
ATOM 4980 C CA . ALA C 1 172 ? -45.993 44.847 26.229 1.00 38.74 172 ALA C CA 1
ATOM 4981 C C . ALA C 1 172 ? -44.519 45.015 26.594 1.00 40.59 172 ALA C C 1
ATOM 4982 O O . ALA C 1 172 ? -44.151 44.925 27.768 1.00 41.21 172 ALA C O 1
ATOM 4984 N N . ILE C 1 173 ? -43.681 45.277 25.588 1.00 41.51 173 ILE C N 1
ATOM 4985 C CA . ILE C 1 173 ? -42.247 45.448 25.818 1.00 42.73 173 ILE C CA 1
ATOM 4986 C C . ILE C 1 173 ? -42.004 46.666 26.726 1.00 42.03 173 ILE C C 1
ATOM 4987 O O . ILE C 1 173 ? -41.225 46.591 27.691 1.00 43.44 173 ILE C O 1
ATOM 4992 N N . SER C 1 174 ? -42.707 47.757 26.441 1.00 39.31 174 SER C N 1
ATOM 4993 C CA . SER C 1 174 ? -42.624 48.957 27.251 1.00 38.39 174 SER C CA 1
ATOM 4994 C C . SER C 1 174 ? -42.913 48.658 28.719 1.00 38.88 174 SER C C 1
ATOM 4995 O O . SER C 1 174 ? -42.090 48.949 29.596 1.00 40.09 174 SER C O 1
ATOM 4998 N N . ALA C 1 175 ? -44.067 48.051 28.984 1.00 38.63 175 ALA C N 1
ATOM 4999 C CA . ALA C 1 175 ? -44.479 47.756 30.359 1.00 38.84 175 ALA C CA 1
ATOM 5000 C C . ALA C 1 175 ? -43.454 46.885 31.075 1.00 40.95 175 ALA C C 1
ATOM 5001 O O . ALA C 1 175 ? -43.127 47.140 32.244 1.00 42.03 175 ALA C O 1
ATOM 5003 N N . ALA C 1 176 ? -42.941 45.868 30.380 1.00 41.62 176 ALA C N 1
ATOM 5004 C CA . ALA C 1 176 ? -41.945 44.997 30.978 1.00 43.80 176 ALA C CA 1
ATOM 5005 C C . ALA C 1 176 ? -40.669 45.792 31.299 1.00 45.49 176 ALA C C 1
ATOM 5006 O O . ALA C 1 176 ? -40.137 45.703 32.413 1.00 45.97 176 ALA C O 1
ATOM 5008 N N . GLU C 1 177 ? -40.210 46.587 30.330 1.00 45.86 177 GLU C N 1
ATOM 5009 C CA . GLU C 1 177 ? -39.041 47.440 30.509 1.00 46.99 177 GLU C CA 1
ATOM 5010 C C . GLU C 1 177 ? -39.220 48.367 31.700 1.00 46.14 177 GLU C C 1
ATOM 5011 O O . GLU C 1 177 ? -38.248 48.719 32.366 1.00 47.78 177 GLU C O 1
ATOM 5017 N N . LEU C 1 178 ? -40.463 48.743 31.984 1.00 43.56 178 LEU C N 1
ATOM 5018 C CA . LEU C 1 178 ? -40.737 49.660 33.085 1.00 42.19 178 LEU C CA 1
ATOM 5019 C C . LEU C 1 178 ? -41.021 48.975 34.426 1.00 43.13 178 LEU C C 1
ATOM 5020 O O . LEU C 1 178 ? -41.544 49.598 35.350 1.00 43.82 178 LEU C O 1
ATOM 5025 N N . GLY C 1 179 ? -40.680 47.695 34.529 1.00 44.35 179 GLY C N 1
ATOM 5026 C CA . GLY C 1 179 ? -40.773 46.974 35.791 1.00 44.74 179 GLY C CA 1
ATOM 5027 C C . GLY C 1 179 ? -42.091 46.300 36.134 1.00 44.34 179 GLY C C 1
ATOM 5028 O O . GLY C 1 179 ? -42.196 45.696 37.200 1.00 44.70 179 GLY C O 1
ATOM 5029 N N . TYR C 1 180 ? -43.096 46.394 35.259 1.00 43.40 180 TYR C N 1
ATOM 5030 C CA . TYR C 1 180 ? -44.404 45.758 35.524 1.00 43.79 180 TYR C CA 1
ATOM 5031 C C . TYR C 1 180 ? -44.362 44.284 35.170 1.00 45.77 180 TYR C C 1
ATOM 5032 O O . TYR C 1 180 ? -43.781 43.929 34.150 1.00 46.92 180 TYR C O 1
ATOM 5041 N N . LYS C 1 181 ? -44.978 43.427 35.988 1.00 47.26 181 LYS C N 1
ATOM 5042 C CA . LYS C 1 181 ? -45.159 42.017 35.586 1.00 49.66 181 LYS C CA 1
ATOM 5043 C C . LYS C 1 181 ? -46.209 42.008 34.475 1.00 47.21 181 LYS C C 1
ATOM 5044 O O . LYS C 1 181 ? -47.372 42.335 34.708 1.00 46.53 181 LYS C O 1
ATOM 5050 N N . THR C 1 182 ? -45.777 41.693 33.259 1.00 45.74 182 THR C N 1
ATOM 5051 C CA . THR C 1 182 ? -46.615 41.884 32.080 1.00 43.98 182 THR C CA 1
ATOM 5052 C C . THR C 1 182 ? -47.121 40.574 31.470 1.00 44.69 182 THR C C 1
ATOM 5053 O O . THR C 1 182 ? -46.361 39.636 31.268 1.00 46.20 182 THR C O 1
ATOM 5057 N N . THR C 1 183 ? -48.411 40.536 31.166 1.00 43.64 183 THR C N 1
ATOM 5058 C CA . THR C 1 183 ? -49.009 39.401 30.498 1.00 44.35 183 THR C CA 1
ATOM 5059 C C . THR C 1 183 ? -49.750 39.829 29.240 1.00 43.70 183 THR C C 1
ATOM 5060 O O . THR C 1 183 ? -50.486 40.825 29.241 1.00 42.17 183 THR C O 1
ATOM 5064 N N . VAL C 1 184 ? -49.532 39.078 28.165 1.00 44.62 184 VAL C N 1
ATOM 5065 C CA . VAL C 1 184 ? -50.345 39.202 26.966 1.00 44.16 184 VAL C CA 1
ATOM 5066 C C . VAL C 1 184 ? -51.297 38.017 26.938 1.00 45.52 184 VAL C C 1
ATOM 5067 O O . VAL C 1 184 ? -50.876 36.870 27.077 1.00 47.70 184 VAL C O 1
ATOM 5071 N N . LEU C 1 185 ? -52.583 38.313 26.792 1.00 45.30 185 LEU C N 1
ATOM 5072 C CA . LEU C 1 185 ? -53.611 37.292 26.663 1.00 46.33 185 LEU C CA 1
ATOM 5073 C C . LEU C 1 185 ? -53.865 37.057 25.184 1.00 47.27 185 LEU C C 1
ATOM 5074 O O . LEU C 1 185 ? -54.689 37.746 24.578 1.00 46.36 185 LEU C O 1
ATOM 5079 N N . LEU C 1 186 ? -53.145 36.084 24.617 1.00 49.34 186 LEU C N 1
ATOM 5080 C CA . LEU C 1 186 ? -53.144 35.813 23.175 1.00 50.45 186 LEU C CA 1
ATOM 5081 C C . LEU C 1 186 ? -54.508 35.732 22.517 1.00 50.57 186 LEU C C 1
ATOM 5082 O O . LEU C 1 186 ? -54.710 36.316 21.459 1.00 49.98 186 LEU C O 1
ATOM 5087 N N . ASP C 1 187 ? -55.430 34.999 23.132 1.00 51.82 187 ASP C N 1
ATOM 5088 C CA . ASP C 1 187 ? -56.746 34.782 22.543 1.00 53.83 187 ASP C CA 1
ATOM 5089 C C . ASP C 1 187 ? -57.538 36.061 22.338 1.00 51.83 187 ASP C C 1
ATOM 5090 O O . ASP C 1 187 ? -58.480 36.097 21.547 1.00 52.10 187 ASP C O 1
ATOM 5095 N N . TYR C 1 188 ? -57.137 37.110 23.052 1.00 49.90 188 TYR C N 1
ATOM 5096 C CA . TYR C 1 188 ? -57.754 38.412 22.939 1.00 46.99 188 TYR C CA 1
ATOM 5097 C C . TYR C 1 188 ? -56.908 39.348 22.069 1.00 46.44 188 TYR C C 1
ATOM 5098 O O . TYR C 1 188 ? -57.003 40.574 22.178 1.00 45.88 188 TYR C O 1
ATOM 5107 N N . THR C 1 189 ? -56.077 38.770 21.209 1.00 47.93 189 THR C N 1
ATOM 5108 C CA . THR C 1 189 ? -55.317 39.549 20.238 1.00 48.71 189 THR C CA 1
ATOM 5109 C C . THR C 1 189 ? -55.463 38.951 18.850 1.00 51.11 189 THR C C 1
ATOM 5110 O O . THR C 1 189 ? -55.807 37.775 18.703 1.00 53.11 189 THR C O 1
ATOM 5114 N N . ARG C 1 190 ? -55.207 39.774 17.837 1.00 51.43 190 ARG C N 1
ATOM 5115 C CA . ARG C 1 190 ? -55.137 39.325 16.450 1.00 53.83 190 ARG C CA 1
ATOM 5116 C C . ARG C 1 190 ? -53.895 39.956 15.819 1.00 55.04 190 ARG C C 1
ATOM 5117 O O . ARG C 1 190 ? -53.538 41.092 16.146 1.00 53.05 190 ARG C O 1
ATOM 5125 N N . PRO C 1 191 ? -53.224 39.221 14.915 1.00 58.00 191 PRO C N 1
ATOM 5126 C CA . PRO C 1 191 ? -52.123 39.823 14.175 1.00 57.73 191 PRO C CA 1
ATOM 5127 C C . PRO C 1 191 ? -52.602 40.430 12.854 1.00 58.63 191 PRO C C 1
ATOM 5128 O O . PRO C 1 191 ? -53.654 40.044 12.348 1.00 57.91 191 PRO C O 1
ATOM 5132 N N . ILE C 1 192 ? -51.857 41.391 12.316 1.00 59.83 192 ILE C N 1
ATOM 5133 C CA . ILE C 1 192 ? -52.151 41.908 10.981 1.00 62.41 192 ILE C CA 1
ATOM 5134 C C . ILE C 1 192 ? -51.726 40.872 9.943 1.00 64.95 192 ILE C C 1
ATOM 5135 O O . ILE C 1 192 ? -52.451 40.605 8.996 1.00 65.80 192 ILE C O 1
ATOM 5140 N N . SER C 1 193 ? -50.556 40.281 10.157 1.00 68.28 193 SER C N 1
ATOM 5141 C CA . SER C 1 193 ? -50.009 39.275 9.272 1.00 73.59 193 SER C CA 1
ATOM 5142 C C . SER C 1 193 ? -50.864 38.011 9.285 1.00 78.51 193 SER C C 1
ATOM 5143 O O . SER C 1 193 ? -51.195 37.481 10.348 1.00 77.20 193 SER C O 1
ATOM 5146 N N . ASP C 1 194 ? -51.224 37.537 8.096 1.00 86.17 194 ASP C N 1
ATOM 5147 C CA . ASP C 1 194 ? -51.947 36.267 7.959 1.00 92.00 194 ASP C CA 1
ATOM 5148 C C . ASP C 1 194 ? -51.005 35.049 7.961 1.00 94.00 194 ASP C C 1
ATOM 5149 O O . ASP C 1 194 ? -51.463 33.905 7.989 1.00 94.34 194 ASP C O 1
ATOM 5154 N N . ASP C 1 195 ? -49.698 35.315 7.941 1.00 94.21 195 ASP C N 1
ATOM 5155 C CA . ASP C 1 195 ? -48.665 34.288 8.060 1.00 98.02 195 ASP C CA 1
ATOM 5156 C C . ASP C 1 195 ? -48.697 33.702 9.476 1.00 98.98 195 ASP C C 1
ATOM 5157 O O . ASP C 1 195 ? -48.279 34.362 10.423 1.00 99.35 195 ASP C O 1
ATOM 5162 N N . PRO C 1 196 ? -49.180 32.452 9.620 1.00 102.78 196 PRO C N 1
ATOM 5163 C CA . PRO C 1 196 ? -49.396 31.864 10.948 1.00 104.37 196 PRO C CA 1
ATOM 5164 C C . PRO C 1 196 ? -48.131 31.641 11.790 1.00 106.69 196 PRO C C 1
ATOM 5165 O O . PRO C 1 196 ? -48.231 31.582 13.017 1.00 107.73 196 PRO C O 1
ATOM 5169 N N . GLU C 1 197 ? -46.964 31.525 11.156 1.00 108.39 197 GLU C N 1
ATOM 5170 C CA . GLU C 1 197 ? -45.721 31.292 11.899 1.00 109.89 197 GLU C CA 1
ATOM 5171 C C . GLU C 1 197 ? -45.203 32.551 12.610 1.00 106.60 197 GLU C C 1
ATOM 5172 O O . GLU C 1 197 ? -44.415 32.453 13.552 1.00 106.73 197 GLU C O 1
ATOM 5178 N N . VAL C 1 198 ? -45.641 33.721 12.145 1.00 102.72 198 VAL C N 1
ATOM 5179 C CA . VAL C 1 198 ? -45.229 35.016 12.714 1.00 98.89 198 VAL C CA 1
ATOM 5180 C C . VAL C 1 198 ? -45.755 35.222 14.142 1.00 94.30 198 VAL C C 1
ATOM 5181 O O . VAL C 1 198 ? -45.091 35.856 14.967 1.00 91.04 198 VAL C O 1
ATOM 5185 N N . ILE C 1 199 ? -46.932 34.663 14.428 1.00 91.27 199 ILE C N 1
ATOM 5186 C CA . ILE C 1 199 ? -47.443 34.565 15.797 1.00 88.95 199 ILE C CA 1
ATOM 5187 C C . ILE C 1 199 ? -46.378 33.967 16.728 1.00 91.95 199 ILE C C 1
ATOM 5188 O O . ILE C 1 199 ? -46.271 34.378 17.884 1.00 94.15 199 ILE C O 1
ATOM 5193 N N . ASN C 1 200 ? -45.586 33.021 16.217 1.00 94.35 200 ASN C N 1
ATOM 5194 C CA . ASN C 1 200 ? -44.514 32.380 16.997 1.00 94.56 200 ASN C CA 1
ATOM 5195 C C . ASN C 1 200 ? -43.276 33.249 17.226 1.00 92.78 200 ASN C C 1
ATOM 5196 O O . ASN C 1 200 ? -42.686 33.211 18.306 1.00 91.41 200 ASN C O 1
ATOM 5201 N N . LYS C 1 201 ? -42.883 34.017 16.211 1.00 92.81 201 LYS C N 1
ATOM 5202 C CA . LYS C 1 201 ? -41.754 34.945 16.324 1.00 92.85 201 LYS C CA 1
ATOM 5203 C C . LYS C 1 201 ? -42.023 36.021 17.388 1.00 89.17 201 LYS C C 1
ATOM 5204 O O . LYS C 1 201 ? -41.138 36.371 18.174 1.00 89.62 201 LYS C O 1
ATOM 5210 N N . VAL C 1 202 ? -43.246 36.543 17.397 1.00 83.08 202 VAL C N 1
ATOM 5211 C CA . VAL C 1 202 ? -43.677 37.512 18.394 1.00 78.35 202 VAL C CA 1
ATOM 5212 C C . VAL C 1 202 ? -43.703 36.844 19.767 1.00 78.65 202 VAL C C 1
ATOM 5213 O O . VAL C 1 202 ? -43.186 37.393 20.744 1.00 77.85 202 VAL C O 1
ATOM 5217 N N . LYS C 1 203 ? -44.296 35.652 19.816 1.00 78.99 203 LYS C N 1
ATOM 5218 C CA . LYS C 1 203 ? -44.462 34.883 21.047 1.00 78.51 203 LYS C CA 1
ATOM 5219 C C . LYS C 1 203 ? -43.126 34.634 21.757 1.00 79.50 203 LYS C C 1
ATOM 5220 O O . LYS C 1 203 ? -43.042 34.753 22.984 1.00 79.27 203 LYS C O 1
ATOM 5226 N N . GLU C 1 204 ? -42.090 34.313 20.981 1.00 80.85 204 GLU C N 1
ATOM 5227 C CA . GLU C 1 204 ? -40.739 34.106 21.516 1.00 83.25 204 GLU C CA 1
ATOM 5228 C C . GLU C 1 204 ? -40.104 35.433 21.934 1.00 79.13 204 GLU C C 1
ATOM 5229 O O . GLU C 1 204 ? -39.461 35.527 22.977 1.00 77.63 204 GLU C O 1
ATOM 5235 N N . GLU C 1 205 ? -40.311 36.457 21.116 1.00 77.59 205 GLU C N 1
ATOM 5236 C CA . GLU C 1 205 ? -39.760 37.789 21.352 1.00 75.94 205 GLU C CA 1
ATOM 5237 C C . GLU C 1 205 ? -40.265 38.426 22.659 1.00 72.27 205 GLU C C 1
ATOM 5238 O O . GLU C 1 205 ? -39.522 39.148 23.337 1.00 70.84 205 GLU C O 1
ATOM 5244 N N . LEU C 1 206 ? -41.527 38.159 22.996 1.00 68.07 206 LEU C N 1
ATOM 5245 C CA . LEU C 1 206 ? -42.112 38.613 24.253 1.00 64.33 206 LEU C CA 1
ATOM 5246 C C . LEU C 1 206 ? -41.511 37.865 25.444 1.00 66.32 206 LEU C C 1
ATOM 5247 O O . LEU C 1 206 ? -41.185 38.469 26.471 1.00 64.06 206 LEU C O 1
ATOM 5252 N N . LYS C 1 207 ? -41.364 36.547 25.298 1.00 69.61 207 LYS C N 1
ATOM 5253 C CA . LYS C 1 207 ? -40.807 35.708 26.360 1.00 71.81 207 LYS C CA 1
ATOM 5254 C C . LYS C 1 207 ? -39.366 36.089 26.681 1.00 71.24 207 LYS C C 1
ATOM 5255 O O . LYS C 1 207 ? -38.912 35.917 27.809 1.00 71.73 207 LYS C O 1
ATOM 5261 N N . ALA C 1 208 ? -38.663 36.627 25.689 1.00 70.32 208 ALA C N 1
ATOM 5262 C CA . ALA C 1 208 ? -37.324 37.166 25.895 1.00 70.75 208 ALA C CA 1
ATOM 5263 C C . ALA C 1 208 ? -37.337 38.385 26.827 1.00 69.02 208 ALA C C 1
ATOM 5264 O O . ALA C 1 208 ? -36.328 38.695 27.457 1.00 70.67 208 ALA C O 1
ATOM 5266 N N . HIS C 1 209 ? -38.479 39.065 26.922 1.00 66.65 209 HIS C N 1
ATOM 5267 C CA . HIS C 1 209 ? -38.616 40.218 27.817 1.00 64.62 209 HIS C CA 1
ATOM 5268 C C . HIS C 1 209 ? -39.284 39.886 29.125 1.00 63.57 209 HIS C C 1
ATOM 5269 O O . HIS C 1 209 ? -39.664 40.787 29.877 1.00 60.90 209 HIS C O 1
ATOM 5276 N N . ASN C 1 210 ? -39.413 38.588 29.406 1.00 65.48 210 ASN C N 1
ATOM 5277 C CA . ASN C 1 210 ? -40.044 38.067 30.635 1.00 66.07 210 ASN C CA 1
ATOM 5278 C C . ASN C 1 210 ? -41.522 38.399 30.753 1.00 62.93 210 ASN C C 1
ATOM 5279 O O . ASN C 1 210 ? -42.095 38.411 31.844 1.00 62.77 210 ASN C O 1
ATOM 5284 N N . ILE C 1 211 ? -42.123 38.670 29.603 1.00 60.49 211 ILE C N 1
ATOM 5285 C CA . ILE C 1 211 ? -43.550 38.831 29.476 1.00 57.70 211 ILE C CA 1
ATOM 5286 C C . ILE C 1 211 ? -44.093 37.435 29.328 1.00 60.41 211 ILE C C 1
ATOM 5287 O O . ILE C 1 211 ? -43.560 36.639 28.553 1.00 63.89 211 ILE C O 1
ATOM 5292 N N . ASN C 1 212 ? -45.137 37.099 30.063 1.00 61.53 212 ASN C N 1
ATOM 5293 C CA . ASN C 1 212 ? -45.714 35.803 29.793 1.00 66.17 212 ASN C CA 1
ATOM 5294 C C . ASN C 1 212 ? -46.932 35.870 28.894 1.00 64.30 212 ASN C C 1
ATOM 5295 O O . ASN C 1 212 ? -47.759 36.771 28.986 1.00 60.70 212 ASN C O 1
ATOM 5300 N N . VAL C 1 213 ? -46.971 34.913 27.979 1.00 66.02 213 VAL C N 1
ATOM 5301 C CA . VAL C 1 213 ? -47.959 34.855 26.944 1.00 64.97 213 VAL C CA 1
ATOM 5302 C C . VAL C 1 213 ? -48.809 33.651 27.248 1.00 66.95 213 VAL C C 1
ATOM 5303 O O . VAL C 1 213 ? -48.351 32.522 27.126 1.00 70.13 213 VAL C O 1
ATOM 5307 N N . VAL C 1 214 ? -50.037 33.896 27.681 1.00 66.96 214 VAL C N 1
ATOM 5308 C CA . VAL C 1 214 ? -50.985 32.819 27.934 1.00 69.94 214 VAL C CA 1
ATOM 5309 C C . VAL C 1 214 ? -52.216 33.044 27.065 1.00 70.16 214 VAL C C 1
ATOM 5310 O O . VAL C 1 214 ? -52.464 34.169 26.630 1.00 69.89 214 VAL C O 1
ATOM 5314 N N . ASP C 1 215 ? -52.968 31.980 26.797 1.00 72.50 215 ASP C N 1
ATOM 5315 C CA . ASP C 1 215 ? -54.153 32.071 25.943 1.00 73.71 215 ASP C CA 1
ATOM 5316 C C . ASP C 1 215 ? -55.254 32.987 26.522 1.00 73.47 215 ASP C C 1
ATOM 5317 O O . ASP C 1 215 ? -55.456 34.107 26.040 1.00 70.17 215 ASP C O 1
ATOM 5322 N N . LYS C 1 216 ? -55.951 32.503 27.548 1.00 77.73 216 LYS C N 1
ATOM 5323 C CA . LYS C 1 216 ? -57.025 33.247 28.209 1.00 78.82 216 LYS C CA 1
ATOM 5324 C C . LYS C 1 216 ? -56.575 33.672 29.606 1.00 79.49 216 LYS C C 1
ATOM 5325 O O . LYS C 1 216 ? -55.546 33.225 30.118 1.00 80.86 216 LYS C O 1
ATOM 5332 N N . MET D 1 1 ? -75.412 54.822 -7.325 1.00 56.60 1 MET D N 1
ATOM 5333 C CA . MET D 1 1 ? -76.452 53.800 -6.986 1.00 56.08 1 MET D CA 1
ATOM 5334 C C . MET D 1 1 ? -77.382 54.302 -5.883 1.00 55.67 1 MET D C 1
ATOM 5335 O O . MET D 1 1 ? -77.013 55.193 -5.101 1.00 54.95 1 MET D O 1
ATOM 5340 N N . LYS D 1 2 ? -78.578 53.717 -5.826 1.00 56.72 2 LYS D N 1
ATOM 5341 C CA . LYS D 1 2 ? -79.627 54.135 -4.893 1.00 56.91 2 LYS D CA 1
ATOM 5342 C C . LYS D 1 2 ? -79.628 53.281 -3.621 1.00 56.04 2 LYS D C 1
ATOM 5343 O O . LYS D 1 2 ? -79.568 52.043 -3.685 1.00 56.54 2 LYS D O 1
ATOM 5349 N N . THR D 1 3 ? -79.698 53.942 -2.468 1.00 54.02 3 THR D N 1
ATOM 5350 C CA . THR D 1 3 ? -79.844 53.243 -1.192 1.00 52.13 3 THR D CA 1
ATOM 5351 C C . THR D 1 3 ? -81.043 53.771 -0.413 1.00 51.54 3 THR D C 1
ATOM 5352 O O . THR D 1 3 ? -81.256 54.991 -0.316 1.00 51.81 3 THR D O 1
ATOM 5356 N N . LEU D 1 4 ? -81.827 52.840 0.123 1.00 50.01 4 LEU D N 1
ATOM 5357 C CA . LEU D 1 4 ? -82.999 53.188 0.913 1.00 49.58 4 LEU D CA 1
ATOM 5358 C C . LEU D 1 4 ? -82.684 53.078 2.398 1.00 47.71 4 LEU D C 1
ATOM 5359 O O . LEU D 1 4 ? -82.193 52.041 2.859 1.00 47.30 4 LEU D O 1
ATOM 5364 N N . ILE D 1 5 ? -82.974 54.141 3.142 1.00 46.65 5 ILE D N 1
ATOM 5365 C CA . ILE D 1 5 ? -82.792 54.121 4.595 1.00 45.45 5 ILE D CA 1
ATOM 5366 C C . ILE D 1 5 ? -84.144 54.062 5.303 1.00 46.23 5 ILE D C 1
ATOM 5367 O O . ILE D 1 5 ? -84.967 54.976 5.164 1.00 47.67 5 ILE D O 1
ATOM 5372 N N . VAL D 1 6 ? -84.369 52.978 6.045 1.00 45.46 6 VAL D N 1
ATOM 5373 C CA . VAL D 1 6 ? -85.598 52.821 6.810 1.00 46.92 6 VAL D CA 1
ATOM 5374 C C . VAL D 1 6 ? -85.334 53.196 8.263 1.00 47.55 6 VAL D C 1
ATOM 5375 O O . VAL D 1 6 ? -84.650 52.473 8.997 1.00 47.82 6 VAL D O 1
ATOM 5379 N N . VAL D 1 7 ? -85.888 54.333 8.668 1.00 49.05 7 VAL D N 1
ATOM 5380 C CA . VAL D 1 7 ? -85.565 54.930 9.953 1.00 49.52 7 VAL D CA 1
ATOM 5381 C C . VAL D 1 7 ? -86.485 54.478 11.075 1.00 50.39 7 VAL D C 1
ATOM 5382 O O . VAL D 1 7 ? -87.683 54.786 11.089 1.00 51.22 7 VAL D O 1
ATOM 5386 N N . ASP D 1 8 ? -85.890 53.734 12.003 1.00 50.17 8 ASP D N 1
ATOM 5387 C CA . ASP D 1 8 ? -86.468 53.474 13.318 1.00 51.17 8 ASP D CA 1
ATOM 5388 C C . ASP D 1 8 ? -87.876 52.896 13.283 1.00 51.47 8 ASP D C 1
ATOM 5389 O O . ASP D 1 8 ? -88.775 53.414 13.941 1.00 53.32 8 ASP D O 1
ATOM 5394 N N . MET D 1 9 ? -88.058 51.819 12.522 1.00 50.16 9 MET D N 1
ATOM 5395 C CA . MET D 1 9 ? -89.335 51.099 12.496 1.00 49.51 9 MET D CA 1
ATOM 5396 C C . MET D 1 9 ? -89.379 50.052 13.604 1.00 48.02 9 MET D C 1
ATOM 5397 O O . MET D 1 9 ? -89.399 48.848 13.352 1.00 47.57 9 MET D O 1
ATOM 5402 N N . GLN D 1 10 ? -89.398 50.539 14.837 1.00 47.14 10 GLN D N 1
ATOM 5403 C CA . GLN D 1 10 ? -89.306 49.687 16.009 1.00 47.11 10 GLN D CA 1
ATOM 5404 C C . GLN D 1 10 ? -90.616 49.665 16.779 1.00 48.81 10 GLN D C 1
ATOM 5405 O O . GLN D 1 10 ? -91.417 50.610 16.707 1.00 49.57 10 GLN D O 1
ATOM 5411 N N . ASN D 1 11 ? -90.817 48.587 17.529 1.00 49.26 11 ASN D N 1
ATOM 5412 C CA . ASN D 1 11 ? -92.062 48.386 18.243 1.00 51.88 11 ASN D CA 1
ATOM 5413 C C . ASN D 1 11 ? -92.486 49.596 19.063 1.00 53.08 11 ASN D C 1
ATOM 5414 O O . ASN D 1 11 ? -93.628 50.047 18.951 1.00 55.25 11 ASN D O 1
ATOM 5419 N N . ASP D 1 12 ? -91.566 50.144 19.850 1.00 52.02 12 ASP D N 1
ATOM 5420 C CA . ASP D 1 12 ? -91.913 51.265 20.715 1.00 53.75 12 ASP D CA 1
ATOM 5421 C C . ASP D 1 12 ? -92.464 52.481 19.964 1.00 54.76 12 ASP D C 1
ATOM 5422 O O . ASP D 1 12 ? -93.225 53.252 20.542 1.00 57.12 12 ASP D O 1
ATOM 5427 N N . PHE D 1 13 ? -92.111 52.642 18.690 1.00 53.43 13 PHE D N 1
ATOM 5428 C CA . PHE D 1 13 ? -92.640 53.759 17.905 1.00 54.78 13 PHE D CA 1
ATOM 5429 C C . PHE D 1 13 ? -93.920 53.424 17.146 1.00 56.95 13 PHE D C 1
ATOM 5430 O O . PHE D 1 13 ? -94.762 54.301 16.924 1.00 58.40 13 PHE D O 1
ATOM 5438 N N . ILE D 1 14 ? -94.057 52.160 16.750 1.00 56.58 14 ILE D N 1
ATOM 5439 C CA . ILE D 1 14 ? -95.080 51.751 15.782 1.00 58.02 14 ILE D CA 1
ATOM 5440 C C . ILE D 1 14 ? -96.307 51.074 16.405 1.00 59.72 14 ILE D C 1
ATOM 5441 O O . ILE D 1 14 ? -97.450 51.375 16.029 1.00 62.32 14 ILE D O 1
ATOM 5446 N N . SER D 1 15 ? -96.066 50.161 17.341 1.00 58.51 15 SER D N 1
ATOM 5447 C CA . SER D 1 15 ? -97.140 49.447 18.026 1.00 60.45 15 SER D CA 1
ATOM 5448 C C . SER D 1 15 ? -97.849 50.324 19.067 1.00 61.43 15 SER D C 1
ATOM 5449 O O . SER D 1 15 ? -97.197 51.095 19.774 1.00 60.82 15 SER D O 1
ATOM 5452 N N . PRO D 1 16 ? -99.188 50.206 19.176 1.00 63.95 16 PRO D N 1
ATOM 5453 C CA . PRO D 1 16 ? -99.883 50.933 20.249 1.00 65.61 16 PRO D CA 1
ATOM 5454 C C . PRO D 1 16 ? -99.443 50.438 21.628 1.00 65.33 16 PRO D C 1
ATOM 5455 O O . PRO D 1 16 ? -99.461 51.198 22.595 1.00 66.48 16 PRO D O 1
ATOM 5459 N N . LEU D 1 17 ? -99.027 49.176 21.696 1.00 64.39 17 LEU D N 1
ATOM 5460 C CA . LEU D 1 17 ? -98.486 48.593 22.912 1.00 63.97 17 LEU D CA 1
ATOM 5461 C C . LEU D 1 17 ? -97.133 49.183 23.255 1.00 62.74 17 LEU D C 1
ATOM 5462 O O . LEU D 1 17 ? -96.692 49.100 24.397 1.00 63.74 17 LEU D O 1
ATOM 5467 N N . GLY D 1 18 ? -96.472 49.763 22.255 1.00 61.61 18 GLY D N 1
ATOM 5468 C CA . GLY D 1 18 ? -95.192 50.429 22.452 1.00 59.76 18 GLY D CA 1
ATOM 5469 C C . GLY D 1 18 ? -95.298 51.638 23.363 1.00 60.60 18 GLY D C 1
ATOM 5470 O O . GLY D 1 18 ? -96.387 52.177 23.577 1.00 62.59 18 GLY D O 1
ATOM 5471 N N . SER D 1 19 ? -94.156 52.074 23.884 1.00 59.53 19 SER D N 1
ATOM 5472 C CA . SER D 1 19 ? -94.117 53.120 24.901 1.00 60.14 19 SER D CA 1
ATOM 5473 C C . SER D 1 19 ? -93.983 54.535 24.348 1.00 59.77 19 SER D C 1
ATOM 5474 O O . SER D 1 19 ? -94.023 55.489 25.114 1.00 61.54 19 SER D O 1
ATOM 5477 N N . LEU D 1 20 ? -93.826 54.677 23.036 1.00 58.79 20 LEU D N 1
ATOM 5478 C CA . LEU D 1 20 ? -93.771 56.000 22.403 1.00 59.12 20 LEU D CA 1
ATOM 5479 C C . LEU D 1 20 ? -94.410 55.961 21.008 1.00 59.80 20 LEU D C 1
ATOM 5480 O O . LEU D 1 20 ? -93.748 56.190 19.991 1.00 59.24 20 LEU D O 1
ATOM 5485 N N . THR D 1 21 ? -95.705 55.658 20.972 1.00 61.34 21 THR D N 1
ATOM 5486 C CA . THR D 1 21 ? -96.391 55.378 19.722 1.00 61.52 21 THR D CA 1
ATOM 5487 C C . THR D 1 21 ? -96.538 56.635 18.873 1.00 62.29 21 THR D C 1
ATOM 5488 O O . THR D 1 21 ? -97.004 57.672 19.344 1.00 63.57 21 THR D O 1
ATOM 5492 N N . VAL D 1 22 ? -96.104 56.529 17.623 1.00 61.97 22 VAL D N 1
ATOM 5493 C CA . VAL D 1 22 ? -96.346 57.554 16.619 1.00 63.67 22 VAL D CA 1
ATOM 5494 C C . VAL D 1 22 ? -97.763 57.360 16.063 1.00 67.16 22 VAL D C 1
ATOM 5495 O O . VAL D 1 22 ? -98.103 56.265 15.592 1.00 67.37 22 VAL D O 1
ATOM 5499 N N . PRO D 1 23 ? -98.609 58.411 16.137 1.00 70.18 23 PRO D N 1
ATOM 5500 C CA . PRO D 1 23 ? -99.961 58.292 15.596 1.00 72.52 23 PRO D CA 1
ATOM 5501 C C . PRO D 1 23 ? -99.900 57.841 14.145 1.00 72.80 23 PRO D C 1
ATOM 5502 O O . PRO D 1 23 ? -99.087 58.370 13.367 1.00 71.73 23 PRO D O 1
ATOM 5506 N N . LYS D 1 24 ? -100.732 56.852 13.806 1.00 73.58 24 LYS D N 1
ATOM 5507 C CA . LYS D 1 24 ? -100.800 56.274 12.459 1.00 72.93 24 LYS D CA 1
ATOM 5508 C C . LYS D 1 24 ? -99.551 55.476 12.050 1.00 70.00 24 LYS D C 1
ATOM 5509 O O . LYS D 1 24 ? -99.357 55.193 10.867 1.00 69.70 24 LYS D O 1
ATOM 5515 N N . GLY D 1 25 ? -98.712 55.113 13.021 1.00 67.86 25 GLY D N 1
ATOM 5516 C CA . GLY D 1 25 ? -97.477 54.369 12.747 1.00 64.37 25 GLY D CA 1
ATOM 5517 C C . GLY D 1 25 ? -97.681 53.032 12.052 1.00 64.42 25 GLY D C 1
ATOM 5518 O O . GLY D 1 25 ? -96.902 52.653 11.179 1.00 63.15 25 GLY D O 1
ATOM 5519 N N . GLU D 1 26 ? -98.743 52.332 12.441 1.00 66.10 26 GLU D N 1
ATOM 5520 C CA . GLU D 1 26 ? -99.089 51.009 11.920 1.00 66.28 26 GLU D CA 1
ATOM 5521 C C . GLU D 1 26 ? -99.270 50.994 10.411 1.00 66.46 26 GLU D C 1
ATOM 5522 O O . GLU D 1 26 ? -98.910 50.025 9.744 1.00 65.71 26 GLU D O 1
ATOM 5528 N N . GLU D 1 27 ? -99.833 52.078 9.882 1.00 67.06 27 GLU D N 1
ATOM 5529 C CA . GLU D 1 27 ? -100.127 52.205 8.457 1.00 66.99 27 GLU D CA 1
ATOM 5530 C C . GLU D 1 27 ? -98.875 52.078 7.598 1.00 64.88 27 GLU D C 1
ATOM 5531 O O . GLU D 1 27 ? -98.968 51.789 6.411 1.00 65.68 27 GLU D O 1
ATOM 5537 N N . LEU D 1 28 ? -97.707 52.291 8.203 1.00 62.52 28 LEU D N 1
ATOM 5538 C CA . LEU D 1 28 ? -96.440 52.272 7.472 1.00 60.26 28 LEU D CA 1
ATOM 5539 C C . LEU D 1 28 ? -95.845 50.880 7.245 1.00 58.76 28 LEU D C 1
ATOM 5540 O O . LEU D 1 28 ? -95.049 50.698 6.323 1.00 58.31 28 LEU D O 1
ATOM 5545 N N . ILE D 1 29 ? -96.223 49.906 8.070 1.00 58.20 29 ILE D N 1
ATOM 5546 C CA . ILE D 1 29 ? -95.565 48.601 8.042 1.00 57.14 29 ILE D CA 1
ATOM 5547 C C . ILE D 1 29 ? -95.571 47.966 6.653 1.00 58.34 29 ILE D C 1
ATOM 5548 O O . ILE D 1 29 ? -94.503 47.745 6.076 1.00 57.51 29 ILE D O 1
ATOM 5553 N N . ASN D 1 30 ? -96.761 47.694 6.116 1.00 60.53 30 ASN D N 1
ATOM 5554 C CA . ASN D 1 30 ? -96.879 47.063 4.801 1.00 61.27 30 ASN D CA 1
ATOM 5555 C C . ASN D 1 30 ? -96.297 47.882 3.652 1.00 60.64 30 ASN D C 1
ATOM 5556 O O . ASN D 1 30 ? -95.494 47.349 2.876 1.00 60.24 30 ASN D O 1
ATOM 5561 N N . PRO D 1 31 ? -96.689 49.172 3.538 1.00 60.65 31 PRO D N 1
ATOM 5562 C CA . PRO D 1 31 ? -96.143 50.011 2.462 1.00 60.83 31 PRO D CA 1
ATOM 5563 C C . PRO D 1 31 ? -94.612 50.060 2.446 1.00 59.11 31 PRO D C 1
ATOM 5564 O O . PRO D 1 31 ? -94.015 49.982 1.376 1.00 59.48 31 PRO D O 1
ATOM 5568 N N . ILE D 1 32 ? -93.980 50.174 3.611 1.00 57.61 32 ILE D N 1
ATOM 5569 C CA . ILE D 1 32 ? -92.520 50.183 3.658 1.00 56.11 32 ILE D CA 1
ATOM 5570 C C . ILE D 1 32 ? -91.984 48.798 3.327 1.00 56.40 32 ILE D C 1
ATOM 5571 O O . ILE D 1 32 ? -91.013 48.664 2.579 1.00 55.97 32 ILE D O 1
ATOM 5576 N N . SER D 1 33 ? -92.643 47.771 3.854 1.00 57.81 33 SER D N 1
ATOM 5577 C CA . SER D 1 33 ? -92.261 46.401 3.550 1.00 58.53 33 SER D CA 1
ATOM 5578 C C . SER D 1 33 ? -92.293 46.133 2.046 1.00 60.30 33 SER D C 1
ATOM 5579 O O . SER D 1 33 ? -91.363 45.537 1.506 1.00 60.70 33 SER D O 1
ATOM 5582 N N . ASP D 1 34 ? -93.349 46.591 1.373 1.00 62.10 34 ASP D N 1
ATOM 5583 C CA . ASP D 1 34 ? -93.445 46.483 -0.092 1.00 63.41 34 ASP D CA 1
ATOM 5584 C C . ASP D 1 34 ? -92.360 47.294 -0.798 1.00 61.36 34 ASP D C 1
ATOM 5585 O O . ASP D 1 34 ? -91.730 46.814 -1.737 1.00 61.28 34 ASP D O 1
ATOM 5590 N N . LEU D 1 35 ? -92.141 48.516 -0.321 1.00 60.32 35 LEU D N 1
ATOM 5591 C CA . LEU D 1 35 ? -91.126 49.415 -0.869 1.00 58.97 35 LEU D CA 1
ATOM 5592 C C . LEU D 1 35 ? -89.729 48.786 -0.875 1.00 57.50 35 LEU D C 1
ATOM 5593 O O . LEU D 1 35 ? -88.991 48.914 -1.858 1.00 57.40 35 LEU D O 1
ATOM 5598 N N . MET D 1 36 ? -89.389 48.097 0.214 1.00 55.79 36 MET D N 1
ATOM 5599 C CA . MET D 1 36 ? -88.118 47.381 0.335 1.00 54.81 36 MET D CA 1
ATOM 5600 C C . MET D 1 36 ? -87.949 46.275 -0.711 1.00 57.49 36 MET D C 1
ATOM 5601 O O . MET D 1 36 ? -86.841 46.027 -1.184 1.00 58.00 36 MET D O 1
ATOM 5606 N N . GLN D 1 37 ? -89.055 45.626 -1.068 1.00 60.74 37 GLN D N 1
ATOM 5607 C CA . GLN D 1 37 ? -89.058 44.476 -1.966 1.00 63.17 37 GLN D CA 1
ATOM 5608 C C . GLN D 1 37 ? -89.238 44.821 -3.439 1.00 64.46 37 GLN D C 1
ATOM 5609 O O . GLN D 1 37 ? -89.055 43.964 -4.305 1.00 65.94 37 GLN D O 1
ATOM 5615 N N . ASP D 1 38 ? -89.602 46.068 -3.710 1.00 63.83 38 ASP D N 1
ATOM 5616 C CA . ASP D 1 38 ? -90.015 46.504 -5.041 1.00 65.91 38 ASP D CA 1
ATOM 5617 C C . ASP D 1 38 ? -88.838 46.641 -6.026 1.00 65.71 38 ASP D C 1
ATOM 5618 O O . ASP D 1 38 ? -88.066 47.601 -5.966 1.00 65.31 38 ASP D O 1
ATOM 5623 N N . ALA D 1 39 ? -88.725 45.677 -6.936 1.00 67.37 39 ALA D N 1
ATOM 5624 C CA . ALA D 1 39 ? -87.630 45.625 -7.920 1.00 68.11 39 ALA D CA 1
ATOM 5625 C C . ALA D 1 39 ? -87.504 46.899 -8.764 1.00 68.79 39 ALA D C 1
ATOM 5626 O O . ALA D 1 39 ? -86.396 47.302 -9.127 1.00 67.37 39 ALA D O 1
ATOM 5628 N N . ASP D 1 40 ? -88.647 47.520 -9.057 1.00 70.94 40 ASP D N 1
ATOM 5629 C CA . ASP D 1 40 ? -88.722 48.754 -9.841 1.00 72.77 40 ASP D CA 1
ATOM 5630 C C . ASP D 1 40 ? -87.983 49.932 -9.218 1.00 70.80 40 ASP D C 1
ATOM 5631 O O . ASP D 1 40 ? -87.570 50.851 -9.922 1.00 72.29 40 ASP D O 1
ATOM 5636 N N . ARG D 1 41 ? -87.826 49.913 -7.901 1.00 67.60 41 ARG D N 1
ATOM 5637 C CA . ARG D 1 41 ? -87.178 51.014 -7.213 1.00 65.76 41 ARG D CA 1
ATOM 5638 C C . ARG D 1 41 ? -85.663 50.997 -7.400 1.00 64.83 41 ARG D C 1
ATOM 5639 O O . ARG D 1 41 ? -84.993 52.020 -7.217 1.00 63.53 41 ARG D O 1
ATOM 5647 N N . ASP D 1 42 ? -85.141 49.832 -7.779 1.00 65.17 42 ASP D N 1
ATOM 5648 C CA . ASP D 1 42 ? -83.707 49.619 -7.974 1.00 64.46 42 ASP D CA 1
ATOM 5649 C C . ASP D 1 42 ? -82.883 50.005 -6.754 1.00 61.01 42 ASP D C 1
ATOM 5650 O O . ASP D 1 42 ? -81.935 50.785 -6.862 1.00 61.36 42 ASP D O 1
ATOM 5655 N N . TRP D 1 43 ? -83.252 49.471 -5.594 1.00 58.27 43 TRP D N 1
ATOM 5656 C CA . TRP D 1 43 ? -82.437 49.642 -4.397 1.00 54.81 43 TRP D CA 1
ATOM 5657 C C . TRP D 1 43 ? -81.203 48.825 -4.559 1.00 54.70 43 TRP D C 1
ATOM 5658 O O . TRP D 1 43 ? -81.273 47.607 -4.694 1.00 55.75 43 TRP D O 1
ATOM 5669 N N . HIS D 1 44 ? -80.052 49.487 -4.574 1.00 54.02 44 HIS D N 1
ATOM 5670 C CA . HIS D 1 44 ? -78.786 48.772 -4.625 1.00 52.69 44 HIS D CA 1
ATOM 5671 C C . HIS D 1 44 ? -78.479 48.219 -3.262 1.00 50.68 44 HIS D C 1
ATOM 5672 O O . HIS D 1 44 ? -77.836 47.182 -3.141 1.00 51.52 44 HIS D O 1
ATOM 5679 N N . ARG D 1 45 ? -78.953 48.913 -2.229 1.00 48.20 45 ARG D N 1
ATOM 5680 C CA . ARG D 1 45 ? -78.825 48.486 -0.845 1.00 46.19 45 ARG D CA 1
ATOM 5681 C C . ARG D 1 45 ? -79.974 49.066 -0.041 1.00 45.60 45 ARG D C 1
ATOM 5682 O O . ARG D 1 45 ? -80.488 50.138 -0.370 1.00 46.25 45 ARG D O 1
ATOM 5690 N N . ILE D 1 46 ? -80.377 48.352 1.007 1.00 44.42 46 ILE D N 1
ATOM 5691 C CA . ILE D 1 46 ? -81.238 48.926 2.040 1.00 43.80 46 ILE D CA 1
ATOM 5692 C C . ILE D 1 46 ? -80.448 48.974 3.354 1.00 42.01 46 ILE D C 1
ATOM 5693 O O . ILE D 1 46 ? -79.611 48.109 3.617 1.00 41.19 46 ILE D O 1
ATOM 5698 N N . VAL D 1 47 ? -80.698 50.004 4.156 1.00 41.15 47 VAL D N 1
ATOM 5699 C CA . VAL D 1 47 ? -80.188 50.067 5.515 1.00 40.34 47 VAL D CA 1
ATOM 5700 C C . VAL D 1 47 ? -81.361 50.376 6.447 1.00 41.19 47 VAL D C 1
ATOM 5701 O O . VAL D 1 47 ? -82.186 51.262 6.162 1.00 41.64 47 VAL D O 1
ATOM 5705 N N . VAL D 1 48 ? -81.441 49.640 7.554 1.00 40.91 48 VAL D N 1
ATOM 5706 C CA . VAL D 1 48 ? -82.432 49.927 8.589 1.00 41.52 48 VAL D CA 1
ATOM 5707 C C . VAL D 1 48 ? -81.719 50.445 9.842 1.00 41.63 48 VAL D C 1
ATOM 5708 O O . VAL D 1 48 ? -80.574 50.055 10.137 1.00 41.31 48 VAL D O 1
ATOM 5712 N N . THR D 1 49 ? -82.391 51.331 10.568 1.00 42.09 49 THR D N 1
ATOM 5713 C CA . THR D 1 49 ? -81.806 51.922 11.760 1.00 43.09 49 THR D CA 1
ATOM 5714 C C . THR D 1 49 ? -82.616 51.559 12.994 1.00 43.86 49 THR D C 1
ATOM 5715 O O . THR D 1 49 ? -83.811 51.306 12.899 1.00 44.84 49 THR D O 1
ATOM 5719 N N . ARG D 1 50 ? -81.942 51.541 14.144 1.00 43.68 50 ARG D N 1
ATOM 5720 C CA . ARG D 1 50 ? -82.552 51.258 15.432 1.00 43.59 50 ARG D CA 1
ATOM 5721 C C . ARG D 1 50 ? -82.040 52.251 16.473 1.00 44.72 50 ARG D C 1
ATOM 5722 O O . ARG D 1 50 ? -80.840 52.564 16.521 1.00 44.26 50 ARG D O 1
ATOM 5730 N N . ASP D 1 51 ? -82.951 52.762 17.295 1.00 46.56 51 ASP D N 1
ATOM 5731 C CA . ASP D 1 51 ? -82.558 53.362 18.556 1.00 47.49 51 ASP D CA 1
ATOM 5732 C C . ASP D 1 51 ? -82.207 52.211 19.466 1.00 47.00 51 ASP D C 1
ATOM 5733 O O . ASP D 1 51 ? -82.955 51.250 19.580 1.00 49.50 51 ASP D O 1
ATOM 5738 N N . TRP D 1 52 ? -81.055 52.303 20.103 1.00 45.98 52 TRP D N 1
ATOM 5739 C CA . TRP D 1 52 ? -80.516 51.198 20.859 1.00 44.61 52 TRP D CA 1
ATOM 5740 C C . TRP D 1 52 ? -80.074 51.767 22.171 1.00 44.00 52 TRP D C 1
ATOM 5741 O O . TRP D 1 52 ? -78.888 51.901 22.424 1.00 42.64 52 TRP D O 1
ATOM 5752 N N . HIS D 1 53 ? -81.041 52.121 23.014 1.00 44.60 53 HIS D N 1
ATOM 5753 C CA . HIS D 1 53 ? -80.773 52.857 24.260 1.00 44.27 53 HIS D CA 1
ATOM 5754 C C . HIS D 1 53 ? -80.409 51.998 25.428 1.00 44.26 53 HIS D C 1
ATOM 5755 O O . HIS D 1 53 ? -80.978 50.917 25.609 1.00 44.40 53 HIS D O 1
ATOM 5762 N N . PRO D 1 54 ? -79.450 52.462 26.252 1.00 44.35 54 PRO D N 1
ATOM 5763 C CA . PRO D 1 54 ? -79.299 51.812 27.555 1.00 45.03 54 PRO D CA 1
ATOM 5764 C C . PRO D 1 54 ? -80.450 52.248 28.463 1.00 46.67 54 PRO D C 1
ATOM 5765 O O . PRO D 1 54 ? -81.050 53.312 28.247 1.00 46.32 54 PRO D O 1
ATOM 5769 N N . SER D 1 55 ? -80.762 51.423 29.457 1.00 48.19 55 SER D N 1
ATOM 5770 C CA . SER D 1 55 ? -81.795 51.760 30.428 1.00 50.45 55 SER D CA 1
ATOM 5771 C C . SER D 1 55 ? -81.580 53.156 31.054 1.00 51.64 55 SER D C 1
ATOM 5772 O O . SER D 1 55 ? -82.545 53.894 31.290 1.00 53.19 55 SER D O 1
ATOM 5775 N N . ARG D 1 56 ? -80.314 53.518 31.284 1.00 51.04 56 ARG D N 1
ATOM 5776 C CA . ARG D 1 56 ? -79.961 54.776 31.944 1.00 51.68 56 ARG D CA 1
ATOM 5777 C C . ARG D 1 56 ? -79.782 55.987 31.020 1.00 50.16 56 ARG D C 1
ATOM 5778 O O . ARG D 1 56 ? -79.247 57.009 31.452 1.00 49.55 56 ARG D O 1
ATOM 5786 N N . HIS D 1 57 ? -80.243 55.894 29.773 1.00 48.62 57 HIS D N 1
ATOM 5787 C CA . HIS D 1 57 ? -80.024 56.964 28.788 1.00 48.17 57 HIS D CA 1
ATOM 5788 C C . HIS D 1 57 ? -80.448 58.337 29.243 1.00 50.06 57 HIS D C 1
ATOM 5789 O O . HIS D 1 57 ? -81.505 58.523 29.848 1.00 51.45 57 HIS D O 1
ATOM 5796 N N . ILE D 1 58 ? -79.611 59.320 28.937 1.00 50.83 58 ILE D N 1
ATOM 5797 C CA . ILE D 1 58 ? -79.806 60.690 29.401 1.00 52.74 58 ILE D CA 1
ATOM 5798 C C . ILE D 1 58 ? -81.120 61.300 28.914 1.00 54.36 58 ILE D C 1
ATOM 5799 O O . ILE D 1 58 ? -81.634 62.217 29.535 1.00 56.66 58 ILE D O 1
ATOM 5804 N N . SER D 1 59 ? -81.663 60.786 27.814 1.00 54.44 59 SER D N 1
ATOM 5805 C CA . SER D 1 59 ? -82.865 61.374 27.218 1.00 55.80 59 SER D CA 1
ATOM 5806 C C . SER D 1 59 ? -84.159 60.905 27.864 1.00 56.80 59 SER D C 1
ATOM 5807 O O . SER D 1 59 ? -85.229 61.406 27.533 1.00 59.16 59 SER D O 1
ATOM 5810 N N . PHE D 1 60 ? -84.070 59.946 28.777 1.00 56.18 60 PHE D N 1
ATOM 5811 C CA . PHE D 1 60 ? -85.260 59.466 29.464 1.00 57.36 60 PHE D CA 1
ATOM 5812 C C . PHE D 1 60 ? -85.559 60.356 30.654 1.00 60.35 60 PHE D C 1
ATOM 5813 O O . PHE D 1 60 ? -84.687 60.575 31.501 1.00 61.78 60 PHE D O 1
ATOM 5821 N N . ALA D 1 61 ? -86.791 60.853 30.734 1.00 62.18 61 ALA D N 1
ATOM 5822 C CA . ALA D 1 61 ? -87.225 61.613 31.902 1.00 63.49 61 ALA D CA 1
ATOM 5823 C C . ALA D 1 61 ? -87.074 60.806 33.185 1.00 64.51 61 ALA D C 1
ATOM 5824 O O . ALA D 1 61 ? -86.702 61.359 34.212 1.00 67.25 61 ALA D O 1
ATOM 5826 N N . LYS D 1 62 ? -87.337 59.502 33.116 1.00 64.20 62 LYS D N 1
ATOM 5827 C CA . LYS D 1 62 ? -87.136 58.587 34.244 1.00 65.79 62 LYS D CA 1
ATOM 5828 C C . LYS D 1 62 ? -85.779 58.803 34.917 1.00 66.45 62 LYS D C 1
ATOM 5829 O O . LYS D 1 62 ? -85.642 58.617 36.133 1.00 68.34 62 LYS D O 1
ATOM 5835 N N . ASN D 1 63 ? -84.786 59.208 34.128 1.00 64.91 63 ASN D N 1
ATOM 5836 C CA . ASN D 1 63 ? -83.420 59.379 34.630 1.00 64.86 63 ASN D CA 1
ATOM 5837 C C . ASN D 1 63 ? -83.047 60.768 35.152 1.00 66.74 63 ASN D C 1
ATOM 5838 O O . ASN D 1 63 ? -81.872 61.052 35.368 1.00 66.67 63 ASN D O 1
ATOM 5843 N N . HIS D 1 64 ? -84.047 61.619 35.363 1.00 68.68 64 HIS D N 1
ATOM 5844 C CA . HIS D 1 64 ? -83.824 62.944 35.924 1.00 71.31 64 HIS D CA 1
ATOM 5845 C C . HIS D 1 64 ? -84.764 63.237 37.061 1.00 74.68 64 HIS D C 1
ATOM 5846 O O . HIS D 1 64 ? -85.986 63.123 36.927 1.00 75.11 64 HIS D O 1
ATOM 5853 N N . LYS D 1 65 ? -84.191 63.609 38.200 1.00 77.12 65 LYS D N 1
ATOM 5854 C CA . LYS D 1 65 ? -84.958 64.046 39.357 1.00 80.84 65 LYS D CA 1
ATOM 5855 C C . LYS D 1 65 ? -85.844 65.229 38.956 1.00 82.56 65 LYS D C 1
ATOM 5856 O O . LYS D 1 65 ? -85.406 66.115 38.216 1.00 81.77 65 LYS D O 1
ATOM 5862 N N . ASP D 1 66 ? -87.093 65.211 39.420 1.00 84.72 66 ASP D N 1
ATOM 5863 C CA . ASP D 1 66 ? -88.058 66.307 39.213 1.00 87.63 66 ASP D CA 1
ATOM 5864 C C . ASP D 1 66 ? -88.211 66.762 37.758 1.00 85.99 66 ASP D C 1
ATOM 5865 O O . ASP D 1 66 ? -88.397 67.953 37.482 1.00 87.43 66 ASP D O 1
ATOM 5870 N N . LYS D 1 67 ? -88.139 65.807 36.836 1.00 83.14 67 LYS D N 1
ATOM 5871 C CA . LYS D 1 67 ? -88.312 66.083 35.412 1.00 81.44 67 LYS D CA 1
ATOM 5872 C C . LYS D 1 67 ? -89.214 65.036 34.781 1.00 79.35 67 LYS D C 1
ATOM 5873 O O . LYS D 1 67 ? -89.008 63.834 34.962 1.00 76.60 67 LYS D O 1
ATOM 5879 N N . GLU D 1 68 ? -90.210 65.515 34.040 1.00 81.08 68 GLU D N 1
ATOM 5880 C CA . GLU D 1 68 ? -91.282 64.678 33.489 1.00 81.44 68 GLU D CA 1
ATOM 5881 C C . GLU D 1 68 ? -91.191 64.506 31.966 1.00 78.41 68 GLU D C 1
ATOM 5882 O O . GLU D 1 68 ? -90.628 65.370 31.277 1.00 77.95 68 GLU D O 1
ATOM 5888 N N . PRO D 1 69 ? -91.744 63.391 31.433 1.00 75.79 69 PRO D N 1
ATOM 5889 C CA . PRO D 1 69 ? -91.703 63.182 29.991 1.00 73.38 69 PRO D CA 1
ATOM 5890 C C . PRO D 1 69 ? -92.293 64.354 29.210 1.00 74.74 69 PRO D C 1
ATOM 5891 O O . PRO D 1 69 ? -93.284 64.946 29.633 1.00 77.54 69 PRO D O 1
ATOM 5895 N N . TYR D 1 70 ? -91.648 64.682 28.093 1.00 73.66 70 TYR D N 1
ATOM 5896 C CA . TYR D 1 70 ? -92.040 65.765 27.168 1.00 75.69 70 TYR D CA 1
ATOM 5897 C C . TYR D 1 70 ? -91.631 67.171 27.597 1.00 77.81 70 TYR D C 1
ATOM 5898 O O . TYR D 1 70 ? -91.845 68.124 26.847 1.00 79.55 70 TYR D O 1
ATOM 5907 N N . SER D 1 71 ? -91.040 67.309 28.782 1.00 78.48 71 SER D N 1
ATOM 5908 C CA . SER D 1 71 ? -90.487 68.600 29.191 1.00 81.44 71 SER D CA 1
ATOM 5909 C C . SER D 1 71 ? -89.147 68.827 28.501 1.00 80.41 71 SER D C 1
ATOM 5910 O O . SER D 1 71 ? -88.499 67.872 28.051 1.00 78.65 71 SER D O 1
ATOM 5913 N N . THR D 1 72 ? -88.734 70.087 28.415 1.00 81.70 72 THR D N 1
ATOM 5914 C CA . THR D 1 72 ? -87.463 70.420 27.785 1.00 80.21 72 THR D CA 1
ATOM 5915 C C . THR D 1 72 ? -86.326 70.391 28.800 1.00 79.66 72 THR D C 1
ATOM 5916 O O . THR D 1 72 ? -86.531 70.631 29.987 1.00 81.29 72 THR D O 1
ATOM 5920 N N . TYR D 1 73 ? -85.131 70.082 28.309 1.00 77.78 73 TYR D N 1
ATOM 5921 C CA . TYR D 1 73 ? -83.944 69.893 29.133 1.00 76.06 73 TYR D CA 1
ATOM 5922 C C . TYR D 1 73 ? -82.737 70.410 28.366 1.00 74.57 73 TYR D C 1
ATOM 5923 O O . TYR D 1 73 ? -82.734 70.413 27.134 1.00 74.11 73 TYR D O 1
ATOM 5932 N N . THR D 1 74 ? -81.718 70.853 29.095 1.00 74.38 74 THR D N 1
ATOM 5933 C CA . THR D 1 74 ? -80.517 71.393 28.478 1.00 72.92 74 THR D CA 1
ATOM 5934 C C . THR D 1 74 ? -79.388 70.369 28.495 1.00 70.59 74 THR D C 1
ATOM 5935 O O . THR D 1 74 ? -78.891 69.984 29.555 1.00 70.75 74 THR D O 1
ATOM 5939 N N . TYR D 1 75 ? -79.007 69.926 27.301 1.00 69.01 75 TYR D N 1
ATOM 5940 C CA . TYR D 1 75 ? -77.938 68.955 27.128 1.00 66.69 75 TYR D CA 1
ATOM 5941 C C . TYR D 1 75 ? -76.594 69.641 27.048 1.00 67.19 75 TYR D C 1
ATOM 5942 O O . TYR D 1 75 ? -76.458 70.685 26.406 1.00 68.02 75 TYR D O 1
ATOM 5951 N N . HIS D 1 76 ? -75.606 69.031 27.694 1.00 66.16 76 HIS D N 1
ATOM 5952 C CA . HIS D 1 76 ? -74.229 69.512 27.682 1.00 65.84 76 HIS D CA 1
ATOM 5953 C C . HIS D 1 76 ? -73.379 68.691 26.760 1.00 62.49 76 HIS D C 1
ATOM 5954 O O . HIS D 1 76 ? -73.416 67.467 26.807 1.00 60.23 76 HIS D O 1
ATOM 5961 N N . SER D 1 77 ? -72.599 69.359 25.914 1.00 62.78 77 SER D N 1
ATOM 5962 C CA . SER D 1 77 ? -71.641 68.684 25.046 1.00 61.11 77 SER D CA 1
ATOM 5963 C C . SER D 1 77 ? -70.774 67.713 25.838 1.00 60.40 77 SER D C 1
ATOM 5964 O O . SER D 1 77 ? -70.242 68.070 26.870 1.00 61.55 77 SER D O 1
ATOM 5967 N N . PRO D 1 78 ? -70.642 66.470 25.356 1.00 59.79 78 PRO D N 1
ATOM 5968 C CA . PRO D 1 78 ? -69.856 65.516 26.123 1.00 60.37 78 PRO D CA 1
ATOM 5969 C C . PRO D 1 78 ? -68.339 65.599 25.897 1.00 62.33 78 PRO D C 1
ATOM 5970 O O . PRO D 1 78 ? -67.609 64.811 26.496 1.00 61.81 78 PRO D O 1
ATOM 5974 N N . ARG D 1 79 ? -67.857 66.514 25.052 1.00 67.11 79 ARG D N 1
ATOM 5975 C CA . ARG D 1 79 ? -66.404 66.737 24.989 1.00 73.73 79 ARG D CA 1
ATOM 5976 C C . ARG D 1 79 ? -65.964 67.569 26.168 1.00 75.44 79 ARG D C 1
ATOM 5977 O O . ARG D 1 79 ? -66.528 68.635 26.416 1.00 77.06 79 ARG D O 1
ATOM 5985 N N . PRO D 1 80 ? -64.973 67.066 26.920 1.00 77.24 80 PRO D N 1
ATOM 5986 C CA . PRO D 1 80 ? -64.387 67.858 28.005 1.00 80.51 80 PRO D CA 1
ATOM 5987 C C . PRO D 1 80 ? -63.724 69.109 27.411 1.00 81.63 80 PRO D C 1
ATOM 5988 O O . PRO D 1 80 ? -62.909 69.006 26.479 1.00 79.49 80 PRO D O 1
ATOM 5992 N N . GLY D 1 81 ? -64.102 70.277 27.918 1.00 82.34 81 GLY D N 1
ATOM 5993 C CA . GLY D 1 81 ? -63.611 71.536 27.363 1.00 85.27 81 GLY D CA 1
ATOM 5994 C C . GLY D 1 81 ? -64.718 72.250 26.620 1.00 84.58 81 GLY D C 1
ATOM 5995 O O . GLY D 1 81 ? -65.015 73.415 26.901 1.00 85.96 81 GLY D O 1
ATOM 5996 N N . ASP D 1 82 ? -65.332 71.548 25.669 1.00 81.93 82 ASP D N 1
ATOM 5997 C CA . ASP D 1 82 ? -66.543 72.039 25.023 1.00 80.72 82 ASP D CA 1
ATOM 5998 C C . ASP D 1 82 ? -67.645 72.122 26.074 1.00 80.56 82 ASP D C 1
ATOM 5999 O O . ASP D 1 82 ? -67.986 71.125 26.717 1.00 77.67 82 ASP D O 1
ATOM 6004 N N . ASP D 1 83 ? -68.172 73.328 26.252 1.00 82.48 83 ASP D N 1
ATOM 6005 C CA . ASP D 1 83 ? -69.169 73.602 27.274 1.00 83.87 83 ASP D CA 1
ATOM 6006 C C . ASP D 1 83 ? -70.478 74.088 26.660 1.00 83.22 83 ASP D C 1
ATOM 6007 O O . ASP D 1 83 ? -71.420 74.418 27.380 1.00 85.61 83 ASP D O 1
ATOM 6012 N N . SER D 1 84 ? -70.530 74.128 25.330 1.00 80.47 84 SER D N 1
ATOM 6013 C CA . SER D 1 84 ? -71.738 74.524 24.609 1.00 79.53 84 SER D CA 1
ATOM 6014 C C . SER D 1 84 ? -72.918 73.601 24.923 1.00 76.35 84 SER D C 1
ATOM 6015 O O . SER D 1 84 ? -72.742 72.512 25.470 1.00 73.18 84 SER D O 1
ATOM 6018 N N . THR D 1 85 ? -74.121 74.056 24.583 1.00 76.41 85 THR D N 1
ATOM 6019 C CA . THR D 1 85 ? -75.350 73.364 24.965 1.00 75.12 85 THR D CA 1
ATOM 6020 C C . THR D 1 85 ? -76.363 73.286 23.823 1.00 74.97 85 THR D C 1
ATOM 6021 O O . THR D 1 85 ? -76.216 73.954 22.798 1.00 75.14 85 THR D O 1
ATOM 6025 N N . GLN D 1 86 ? -77.384 72.451 24.015 1.00 75.42 86 GLN D N 1
ATOM 6026 C CA . GLN D 1 86 ? -78.502 72.327 23.078 1.00 76.75 86 GLN D CA 1
ATOM 6027 C C . GLN D 1 86 ? -79.798 72.008 23.809 1.00 77.03 86 GLN D C 1
ATOM 6028 O O . GLN D 1 86 ? -79.796 71.310 24.825 1.00 75.08 86 GLN D O 1
ATOM 6034 N N . GLU D 1 87 ? -80.901 72.527 23.277 1.00 79.39 87 GLU D N 1
ATOM 6035 C CA . GLU D 1 87 ? -82.218 72.299 23.846 1.00 80.98 87 GLU D CA 1
ATOM 6036 C C . GLU D 1 87 ? -82.785 70.986 23.329 1.00 77.13 87 GLU D C 1
ATOM 6037 O O . GLU D 1 87 ? -82.792 70.739 22.127 1.00 76.11 87 GLU D O 1
ATOM 6043 N N . GLY D 1 88 ? -83.258 70.144 24.237 1.00 75.06 88 GLY D N 1
ATOM 6044 C CA . GLY D 1 88 ? -83.822 68.859 23.843 1.00 73.88 88 GLY D CA 1
ATOM 6045 C C . GLY D 1 88 ? -85.065 68.481 24.620 1.00 74.56 88 GLY D C 1
ATOM 6046 O O . GLY D 1 88 ? -85.372 69.077 25.655 1.00 77.50 88 GLY D O 1
ATOM 6047 N N . ILE D 1 89 ? -85.782 67.487 24.111 1.00 72.30 89 ILE D N 1
ATOM 6048 C CA . ILE D 1 89 ? -86.964 66.961 24.782 1.00 73.38 89 ILE D CA 1
ATOM 6049 C C . ILE D 1 89 ? -86.572 65.710 25.574 1.00 71.83 89 ILE D C 1
ATOM 6050 O O . ILE D 1 89 ? -85.859 64.836 25.060 1.00 71.19 89 ILE D O 1
ATOM 6055 N N . LEU D 1 90 ? -87.021 65.635 26.825 1.00 71.09 90 LEU D N 1
ATOM 6056 C CA . LEU D 1 90 ? -86.901 64.404 27.601 1.00 68.78 90 LEU D CA 1
ATOM 6057 C C . LEU D 1 90 ? -88.066 63.483 27.262 1.00 68.68 90 LEU D C 1
ATOM 6058 O O . LEU D 1 90 ? -89.207 63.931 27.158 1.00 71.61 90 LEU D O 1
ATOM 6063 N N . TRP D 1 91 ? -87.781 62.198 27.088 1.00 65.35 91 TRP D N 1
ATOM 6064 C CA . TRP D 1 91 ? -88.779 61.252 26.598 1.00 63.83 91 TRP D CA 1
ATOM 6065 C C . TRP D 1 91 ? -89.190 60.236 27.626 1.00 63.04 91 TRP D C 1
ATOM 6066 O O . TRP D 1 91 ? -88.550 60.114 28.680 1.00 62.75 91 TRP D O 1
ATOM 6077 N N . PRO D 1 92 ? -90.279 59.489 27.340 1.00 62.30 92 PRO D N 1
ATOM 6078 C CA . PRO D 1 92 ? -90.516 58.250 28.071 1.00 61.18 92 PRO D CA 1
ATOM 6079 C C . PRO D 1 92 ? -89.469 57.225 27.660 1.00 57.87 92 PRO D C 1
ATOM 6080 O O . PRO D 1 92 ? -88.896 57.326 26.575 1.00 55.81 92 PRO D O 1
ATOM 6084 N N . VAL D 1 93 ? -89.211 56.259 28.529 1.00 56.96 93 VAL D N 1
ATOM 6085 C CA . VAL D 1 93 ? -88.307 55.161 28.209 1.00 54.67 93 VAL D CA 1
ATOM 6086 C C . VAL D 1 93 ? -88.798 54.454 26.946 1.00 53.99 93 VAL D C 1
ATOM 6087 O O . VAL D 1 93 ? -89.970 54.105 26.847 1.00 55.73 93 VAL D O 1
ATOM 6091 N N . HIS D 1 94 ? -87.906 54.269 25.980 1.00 52.61 94 HIS D N 1
ATOM 6092 C CA . HIS D 1 94 ? -88.238 53.578 24.732 1.00 52.93 94 HIS D CA 1
ATOM 6093 C C . HIS D 1 94 ? -87.013 52.993 24.087 1.00 51.22 94 HIS D C 1
ATOM 6094 O O . HIS D 1 94 ? -85.899 53.489 24.272 1.00 51.34 94 HIS D O 1
ATOM 6101 N N . CYS D 1 95 ? -87.209 51.930 23.318 1.00 50.15 95 CYS D N 1
ATOM 6102 C CA . CYS D 1 95 ? -86.128 51.297 22.567 1.00 48.29 95 CYS D CA 1
ATOM 6103 C C . CYS D 1 95 ? -84.907 50.939 23.421 1.00 46.89 95 CYS D C 1
ATOM 6104 O O . CYS D 1 95 ? -83.764 51.185 23.026 1.00 45.81 95 CYS D O 1
ATOM 6107 N N . VAL D 1 96 ? -85.151 50.350 24.585 1.00 46.30 96 VAL D N 1
ATOM 6108 C CA . VAL D 1 96 ? -84.069 49.851 25.415 1.00 45.53 96 VAL D CA 1
ATOM 6109 C C . VAL D 1 96 ? -83.490 48.604 24.754 1.00 45.03 96 VAL D C 1
ATOM 6110 O O . VAL D 1 96 ? -84.242 47.752 24.298 1.00 46.53 96 VAL D O 1
ATOM 6114 N N . LYS D 1 97 ? -82.165 48.488 24.685 1.00 45.03 97 LYS D N 1
ATOM 6115 C CA . LYS D 1 97 ? -81.578 47.320 24.019 1.00 45.40 97 LYS D CA 1
ATOM 6116 C C . LYS D 1 97 ? -82.120 46.001 24.520 1.00 46.32 97 LYS D C 1
ATOM 6117 O O . LYS D 1 97 ? -82.379 45.829 25.720 1.00 47.65 97 LYS D O 1
ATOM 6123 N N . ASN D 1 98 ? -82.320 45.098 23.562 1.00 45.48 98 ASN D N 1
ATOM 6124 C CA . ASN D 1 98 ? -82.752 43.731 23.803 1.00 46.35 98 ASN D CA 1
ATOM 6125 C C . ASN D 1 98 ? -84.104 43.622 24.500 1.00 48.00 98 ASN D C 1
ATOM 6126 O O . ASN D 1 98 ? -84.397 42.650 25.205 1.00 49.72 98 ASN D O 1
ATOM 6131 N N . THR D 1 99 ? -84.937 44.629 24.286 1.00 47.44 99 THR D N 1
ATOM 6132 C CA . THR D 1 99 ? -86.310 44.547 24.729 1.00 49.38 99 THR D CA 1
ATOM 6133 C C . THR D 1 99 ? -87.202 44.469 23.499 1.00 49.82 99 THR D C 1
ATOM 6134 O O . THR D 1 99 ? -86.777 44.832 22.393 1.00 49.29 99 THR D O 1
ATOM 6138 N N . TRP D 1 100 ? -88.424 43.983 23.697 1.00 50.39 100 TRP D N 1
ATOM 6139 C CA . TRP D 1 100 ? -89.432 43.938 22.646 1.00 50.93 100 TRP D CA 1
ATOM 6140 C C . TRP D 1 100 ? -89.532 45.258 21.937 1.00 50.74 100 TRP D C 1
ATOM 6141 O O . TRP D 1 100 ? -89.553 45.315 20.700 1.00 50.09 100 TRP D O 1
ATOM 6152 N N . GLY D 1 101 ? -89.576 46.331 22.725 1.00 51.09 101 GLY D N 1
ATOM 6153 C CA . GLY D 1 101 ? -89.760 47.678 22.207 1.00 51.49 101 GLY D CA 1
ATOM 6154 C C . GLY D 1 101 ? -88.683 48.168 21.255 1.00 51.17 101 GLY D C 1
ATOM 6155 O O . GLY D 1 101 ? -88.934 49.075 20.459 1.00 52.92 101 GLY D O 1
ATOM 6156 N N . SER D 1 102 ? -87.487 47.582 21.329 1.00 48.98 102 SER D N 1
ATOM 6157 C CA . SER D 1 102 ? -86.365 48.034 20.504 1.00 47.03 102 SER D CA 1
ATOM 6158 C C . SER D 1 102 ? -86.280 47.240 19.215 1.00 45.70 102 SER D C 1
ATOM 6159 O O . SER D 1 102 ? -85.610 47.656 18.263 1.00 44.32 102 SER D O 1
ATOM 6162 N N . GLN D 1 103 ? -86.960 46.097 19.190 1.00 46.39 103 GLN D N 1
ATOM 6163 C CA . GLN D 1 103 ? -87.008 45.246 17.995 1.00 45.62 103 GLN D CA 1
ATOM 6164 C C . GLN D 1 103 ? -87.630 46.000 16.833 1.00 45.29 103 GLN D C 1
ATOM 6165 O O . GLN D 1 103 ? -88.614 46.719 17.013 1.00 45.84 103 GLN D O 1
ATOM 6171 N N . LEU D 1 104 ? -87.041 45.862 15.649 1.00 45.17 104 LEU D N 1
ATOM 6172 C CA . LEU D 1 104 ? -87.741 46.227 14.415 1.00 46.39 104 LEU D CA 1
ATOM 6173 C C . LEU D 1 104 ? -89.048 45.439 14.362 1.00 47.17 104 LEU D C 1
ATOM 6174 O O . LEU D 1 104 ? -89.088 44.284 14.780 1.00 47.81 104 LEU D O 1
ATOM 6179 N N . VAL D 1 105 ? -90.112 46.061 13.865 1.00 47.59 105 VAL D N 1
ATOM 6180 C CA . VAL D 1 105 ? -91.413 45.388 13.766 1.00 49.12 105 VAL D CA 1
ATOM 6181 C C . VAL D 1 105 ? -91.320 44.100 12.942 1.00 49.78 105 VAL D C 1
ATOM 6182 O O . VAL D 1 105 ? -90.661 44.062 11.902 1.00 49.58 105 VAL D O 1
ATOM 6186 N N . ASP D 1 106 ? -91.964 43.047 13.439 1.00 51.84 106 ASP D N 1
ATOM 6187 C CA . ASP D 1 106 ? -91.967 41.710 12.826 1.00 53.67 106 ASP D CA 1
ATOM 6188 C C . ASP D 1 106 ? -91.735 41.659 11.309 1.00 54.64 106 ASP D C 1
ATOM 6189 O O . ASP D 1 106 ? -90.814 40.989 10.834 1.00 53.85 106 ASP D O 1
ATOM 6194 N N . GLN D 1 107 ? -92.574 42.368 10.560 1.00 56.70 107 GLN D N 1
ATOM 6195 C CA . GLN D 1 107 ? -92.527 42.318 9.105 1.00 59.22 107 GLN D CA 1
ATOM 6196 C C . GLN D 1 107 ? -91.202 42.852 8.558 1.00 57.33 107 GLN D C 1
ATOM 6197 O O . GLN D 1 107 ? -90.596 42.240 7.667 1.00 57.22 107 GLN D O 1
ATOM 6203 N N . ILE D 1 108 ? -90.750 43.984 9.101 1.00 54.77 108 ILE D N 1
ATOM 6204 C CA . ILE D 1 108 ? -89.482 44.566 8.689 1.00 51.96 108 ILE D CA 1
ATOM 6205 C C . ILE D 1 108 ? -88.336 43.659 9.123 1.00 50.76 108 ILE D C 1
ATOM 6206 O O . ILE D 1 108 ? -87.466 43.342 8.323 1.00 50.06 108 ILE D O 1
ATOM 6211 N N . MET D 1 109 ? -88.355 43.216 10.376 1.00 50.69 109 MET D N 1
ATOM 6212 C CA . MET D 1 109 ? -87.298 42.340 10.881 1.00 51.16 109 MET D CA 1
ATOM 6213 C C . MET D 1 109 ? -87.179 41.072 10.057 1.00 52.85 109 MET D C 1
ATOM 6214 O O . MET D 1 109 ? -86.070 40.644 9.721 1.00 51.95 109 MET D O 1
ATOM 6219 N N . ASP D 1 110 ? -88.325 40.470 9.738 1.00 55.49 110 ASP D N 1
ATOM 6220 C CA . ASP D 1 110 ? -88.333 39.233 8.975 1.00 57.55 110 ASP D CA 1
ATOM 6221 C C . ASP D 1 110 ? -87.536 39.394 7.690 1.00 56.73 110 ASP D C 1
ATOM 6222 O O . ASP D 1 110 ? -86.730 38.540 7.313 1.00 56.85 110 ASP D O 1
ATOM 6227 N N . GLN D 1 111 ? -87.777 40.507 7.026 1.00 55.89 111 GLN D N 1
ATOM 6228 C CA . GLN D 1 111 ? -87.087 40.827 5.805 1.00 56.27 111 GLN D CA 1
ATOM 6229 C C . GLN D 1 111 ? -85.589 41.065 6.062 1.00 54.47 111 GLN D C 1
ATOM 6230 O O . GLN D 1 111 ? -84.735 40.521 5.354 1.00 55.56 111 GLN D O 1
ATOM 6236 N N . VAL D 1 112 ? -85.283 41.855 7.090 1.00 50.99 112 VAL D N 1
ATOM 6237 C CA . VAL D 1 112 ? -83.902 42.120 7.496 1.00 48.92 112 VAL D CA 1
ATOM 6238 C C . VAL D 1 112 ? -83.124 40.826 7.765 1.00 49.76 112 VAL D C 1
ATOM 6239 O O . VAL D 1 112 ? -81.967 40.691 7.354 1.00 50.69 112 VAL D O 1
ATOM 6243 N N . VAL D 1 113 ? -83.753 39.880 8.448 1.00 50.07 113 VAL D N 1
ATOM 6244 C CA . VAL D 1 113 ? -83.101 38.616 8.731 1.00 51.13 113 VAL D CA 1
ATOM 6245 C C . VAL D 1 113 ? -82.872 37.791 7.466 1.00 53.90 113 VAL D C 1
ATOM 6246 O O . VAL D 1 113 ? -81.773 37.297 7.248 1.00 56.38 113 VAL D O 1
ATOM 6250 N N . THR D 1 114 ? -83.879 37.645 6.617 1.00 55.63 114 THR D N 1
ATOM 6251 C CA . THR D 1 114 ? -83.709 36.693 5.530 1.00 59.08 114 THR D CA 1
ATOM 6252 C C . THR D 1 114 ? -82.866 37.278 4.397 1.00 59.48 114 THR D C 1
ATOM 6253 O O . THR D 1 114 ? -82.041 36.581 3.816 1.00 61.68 114 THR D O 1
ATOM 6257 N N . LYS D 1 115 ? -83.046 38.567 4.125 1.00 59.82 115 LYS D N 1
ATOM 6258 C CA . LYS D 1 115 ? -82.280 39.270 3.082 1.00 59.91 115 LYS D CA 1
ATOM 6259 C C . LYS D 1 115 ? -80.925 39.846 3.560 1.00 56.74 115 LYS D C 1
ATOM 6260 O O . LYS D 1 115 ? -80.206 40.464 2.779 1.00 55.54 115 LYS D O 1
ATOM 6266 N N . HIS D 1 116 ? -80.588 39.620 4.832 1.00 55.81 116 HIS D N 1
ATOM 6267 C CA . HIS D 1 116 ? -79.315 40.063 5.456 1.00 53.92 116 HIS D CA 1
ATOM 6268 C C . HIS D 1 116 ? -79.037 41.539 5.353 1.00 50.47 116 HIS D C 1
ATOM 6269 O O . HIS D 1 116 ? -77.971 41.938 4.913 1.00 50.52 116 HIS D O 1
ATOM 6276 N N . ILE D 1 117 ? -79.986 42.366 5.776 1.00 47.77 117 ILE D N 1
ATOM 6277 C CA . ILE D 1 117 ? -79.894 43.811 5.565 1.00 45.54 117 ILE D CA 1
ATOM 6278 C C . ILE D 1 117 ? -79.047 44.512 6.656 1.00 44.32 117 ILE D C 1
ATOM 6279 O O . ILE D 1 117 ? -79.150 44.214 7.852 1.00 42.98 117 ILE D O 1
ATOM 6284 N N . LYS D 1 118 ? -78.196 45.434 6.219 1.00 43.59 118 LYS D N 1
ATOM 6285 C CA . LYS D 1 118 ? -77.349 46.212 7.118 1.00 42.22 118 LYS D CA 1
ATOM 6286 C C . LYS D 1 118 ? -78.166 46.951 8.186 1.00 42.02 118 LYS D C 1
ATOM 6287 O O . LYS D 1 118 ? -79.124 47.672 7.855 1.00 42.71 118 LYS D O 1
ATOM 6293 N N . ILE D 1 119 ? -77.783 46.752 9.452 1.00 40.51 119 ILE D N 1
ATOM 6294 C CA . ILE D 1 119 ? -78.385 47.456 10.582 1.00 40.26 119 ILE D CA 1
ATOM 6295 C C . ILE D 1 119 ? -77.396 48.488 11.121 1.00 40.18 119 ILE D C 1
ATOM 6296 O O . ILE D 1 119 ? -76.201 48.215 11.248 1.00 40.51 119 ILE D O 1
ATOM 6301 N N . VAL D 1 120 ? -77.902 49.683 11.403 1.00 40.05 120 VAL D N 1
ATOM 6302 C CA . VAL D 1 120 ? -77.132 50.727 12.041 1.00 39.39 120 VAL D CA 1
ATOM 6303 C C . VAL D 1 120 ? -77.838 51.045 13.343 1.00 41.33 120 VAL D C 1
ATOM 6304 O O . VAL D 1 120 ? -79.022 51.422 13.345 1.00 42.16 120 VAL D O 1
ATOM 6308 N N . ASP D 1 121 ? -77.122 50.884 14.452 1.00 42.03 121 ASP D N 1
ATOM 6309 C CA . ASP D 1 121 ? -77.658 51.246 15.760 1.00 42.89 121 ASP D CA 1
ATOM 6310 C C . ASP D 1 121 ? -77.231 52.661 16.129 1.00 43.22 121 ASP D C 1
ATOM 6311 O O . ASP D 1 121 ? -76.142 53.085 15.796 1.00 44.26 121 ASP D O 1
ATOM 6316 N N . LYS D 1 122 ? -78.104 53.397 16.798 1.00 43.59 122 LYS D N 1
ATOM 6317 C CA . LYS D 1 122 ? -77.751 54.711 17.297 1.00 43.21 122 LYS D CA 1
ATOM 6318 C C . LYS D 1 122 ? -78.339 54.846 18.696 1.00 43.59 122 LYS D C 1
ATOM 6319 O O . LYS D 1 122 ? -79.156 54.017 19.104 1.00 43.68 122 LYS D O 1
ATOM 6325 N N . GLY D 1 123 ? -77.917 55.875 19.426 1.00 42.63 123 GLY D N 1
ATOM 6326 C CA . GLY D 1 123 ? -78.480 56.169 20.736 1.00 42.90 123 GLY D CA 1
ATOM 6327 C C . GLY D 1 123 ? -77.988 55.288 21.867 1.00 42.83 123 GLY D C 1
ATOM 6328 O O . GLY D 1 123 ? -78.537 55.334 22.962 1.00 43.27 123 GLY D O 1
ATOM 6329 N N . PHE D 1 124 ? -76.949 54.495 21.620 1.00 42.80 124 PHE D N 1
ATOM 6330 C CA . PHE D 1 124 ? -76.429 53.601 22.656 1.00 43.72 124 PHE D CA 1
ATOM 6331 C C . PHE D 1 124 ? -75.521 54.302 23.672 1.00 44.85 124 PHE D C 1
ATOM 6332 O O . PHE D 1 124 ? -75.266 53.760 24.743 1.00 46.94 124 PHE D O 1
ATOM 6340 N N . LEU D 1 125 ? -75.034 55.498 23.355 1.00 45.10 125 LEU D N 1
ATOM 6341 C CA . LEU D 1 125 ? -74.181 56.228 24.298 1.00 45.77 125 LEU D CA 1
ATOM 6342 C C . LEU D 1 125 ? -75.041 56.936 25.328 1.00 47.22 125 LEU D C 1
ATOM 6343 O O . LEU D 1 125 ? -75.924 57.708 24.955 1.00 49.49 125 LEU D O 1
ATOM 6348 N N . THR D 1 126 ? -74.795 56.660 26.609 1.00 47.45 126 THR D N 1
ATOM 6349 C CA . THR D 1 126 ? -75.675 57.116 27.706 1.00 49.82 126 THR D CA 1
ATOM 6350 C C . THR D 1 126 ? -75.782 58.633 27.796 1.00 50.43 126 THR D C 1
ATOM 6351 O O . THR D 1 126 ? -76.791 59.162 28.274 1.00 50.29 126 THR D O 1
ATOM 6355 N N . ASP D 1 127 ? -74.735 59.320 27.340 1.00 49.14 127 ASP D N 1
ATOM 6356 C CA . ASP D 1 127 ? -74.559 60.737 27.629 1.00 49.69 127 ASP D CA 1
ATOM 6357 C C . ASP D 1 127 ? -75.077 61.710 26.564 1.00 49.57 127 ASP D C 1
ATOM 6358 O O . ASP D 1 127 ? -74.940 62.923 26.731 1.00 50.68 127 ASP D O 1
ATOM 6363 N N . ARG D 1 128 ? -75.673 61.207 25.481 1.00 47.84 128 ARG D N 1
ATOM 6364 C CA . ARG D 1 128 ? -76.069 62.110 24.389 1.00 48.05 128 ARG D CA 1
ATOM 6365 C C . ARG D 1 128 ? -77.284 61.701 23.564 1.00 47.82 128 ARG D C 1
ATOM 6366 O O . ARG D 1 128 ? -77.540 60.508 23.354 1.00 47.17 128 ARG D O 1
ATOM 6374 N N . GLU D 1 129 ? -78.010 62.718 23.092 1.00 49.32 129 GLU D N 1
ATOM 6375 C CA A GLU D 1 129 ? -79.114 62.473 22.172 0.50 48.83 129 GLU D CA 1
ATOM 6376 C CA B GLU D 1 129 ? -79.119 62.578 22.153 0.50 49.35 129 GLU D CA 1
ATOM 6377 C C . GLU D 1 129 ? -78.542 62.159 20.795 1.00 48.14 129 GLU D C 1
ATOM 6378 O O . GLU D 1 129 ? -77.429 62.575 20.437 1.00 48.24 129 GLU D O 1
ATOM 6389 N N . TYR D 1 130 ? -79.295 61.374 20.031 1.00 47.83 130 TYR D N 1
ATOM 6390 C CA . TYR D 1 130 ? -78.787 60.796 18.808 1.00 46.29 130 TYR D CA 1
ATOM 6391 C C . TYR D 1 130 ? -79.916 60.601 17.799 1.00 48.08 130 TYR D C 1
ATOM 6392 O O . TYR D 1 130 ? -80.334 59.470 17.527 1.00 49.68 130 TYR D O 1
ATOM 6401 N N . TYR D 1 131 ? -80.412 61.692 17.229 1.00 50.18 131 TYR D N 1
ATOM 6402 C CA . TYR D 1 131 ? -81.512 61.582 16.261 1.00 50.52 131 TYR D CA 1
ATOM 6403 C C . TYR D 1 131 ? -81.086 61.016 14.894 1.00 49.27 131 TYR D C 1
ATOM 6404 O O . TYR D 1 131 ? -81.642 60.018 14.433 1.00 49.81 131 TYR D O 1
ATOM 6413 N N . SER D 1 132 ? -80.101 61.651 14.264 1.00 48.31 132 SER D N 1
ATOM 6414 C CA . SER D 1 132 ? -79.605 61.229 12.955 1.00 47.00 132 SER D CA 1
ATOM 6415 C C . SER D 1 132 ? -78.940 59.857 13.011 1.00 45.98 132 SER D C 1
ATOM 6416 O O . SER D 1 132 ? -78.197 59.559 13.945 1.00 46.26 132 SER D O 1
ATOM 6419 N N . ALA D 1 133 ? -79.194 59.033 11.998 1.00 44.82 133 ALA D N 1
ATOM 6420 C CA . ALA D 1 133 ? -78.576 57.711 11.899 1.00 43.04 133 ALA D CA 1
ATOM 6421 C C . ALA D 1 133 ? -77.110 57.772 11.454 1.00 42.74 133 ALA D C 1
ATOM 6422 O O . ALA D 1 133 ? -76.447 56.740 11.321 1.00 42.10 133 ALA D O 1
ATOM 6424 N N . PHE D 1 134 ? -76.618 58.984 11.215 1.00 43.01 134 PHE D N 1
ATOM 6425 C CA . PHE D 1 134 ? -75.257 59.200 10.752 1.00 42.75 134 PHE D CA 1
ATOM 6426 C C . PHE D 1 134 ? -74.300 59.555 11.886 1.00 43.40 134 PHE D C 1
ATOM 6427 O O . PHE D 1 134 ? -73.131 59.158 11.859 1.00 43.43 134 PHE D O 1
ATOM 6435 N N . HIS D 1 135 ? -74.794 60.320 12.866 1.00 43.53 135 HIS D N 1
ATOM 6436 C CA . HIS D 1 135 ? -73.958 60.849 13.944 1.00 42.99 135 HIS D CA 1
ATOM 6437 C C . HIS D 1 135 ? -74.758 61.494 15.047 1.00 43.60 135 HIS D C 1
ATOM 6438 O O . HIS D 1 135 ? -75.908 61.901 14.832 1.00 46.13 135 HIS D O 1
ATOM 6445 N N . ASP D 1 136 ? -74.170 61.602 16.239 1.00 41.97 136 ASP D N 1
ATOM 6446 C CA . ASP D 1 136 ? -74.844 62.270 17.348 1.00 42.18 136 ASP D CA 1
ATOM 6447 C C . ASP D 1 136 ? -75.062 63.762 17.062 1.00 44.22 136 ASP D C 1
ATOM 6448 O O . ASP D 1 136 ? -74.506 64.293 16.102 1.00 44.00 136 ASP D O 1
ATOM 6453 N N . ILE D 1 137 ? -75.876 64.425 17.888 1.00 46.08 137 ILE D N 1
ATOM 6454 C CA . ILE D 1 137 ? -76.216 65.847 17.697 1.00 48.97 137 ILE D CA 1
ATOM 6455 C C . ILE D 1 137 ? -75.002 66.784 17.711 1.00 50.45 137 ILE D C 1
ATOM 6456 O O . ILE D 1 137 ? -75.062 67.906 17.203 1.00 52.88 137 ILE D O 1
ATOM 6461 N N . TRP D 1 138 ? -73.908 66.319 18.300 1.00 49.43 138 TRP D N 1
ATOM 6462 C CA . TRP D 1 138 ? -72.680 67.089 18.371 1.00 50.63 138 TRP D CA 1
ATOM 6463 C C . TRP D 1 138 ? -71.784 66.809 17.202 1.00 49.81 138 TRP D C 1
ATOM 6464 O O . TRP D 1 138 ? -70.777 67.478 17.008 1.00 50.54 138 TRP D O 1
ATOM 6475 N N . ASN D 1 139 ? -72.158 65.817 16.401 1.00 48.75 139 ASN D N 1
ATOM 6476 C CA . ASN D 1 139 ? -71.297 65.284 15.349 1.00 47.94 139 ASN D CA 1
ATOM 6477 C C . ASN D 1 139 ? -69.954 64.829 15.932 1.00 47.63 139 ASN D C 1
ATOM 6478 O O . ASN D 1 139 ? -68.888 65.096 15.382 1.00 47.32 139 ASN D O 1
ATOM 6483 N N . PHE D 1 140 ? -70.029 64.141 17.068 1.00 47.85 140 PHE D N 1
ATOM 6484 C CA . PHE D 1 140 ? -68.845 63.586 17.699 1.00 48.46 140 PHE D CA 1
ATOM 6485 C C . PHE D 1 140 ? -68.698 62.109 17.355 1.00 46.31 140 PHE D C 1
ATOM 6486 O O . PHE D 1 140 ? -67.794 61.737 16.606 1.00 46.60 140 PHE D O 1
ATOM 6494 N N . HIS D 1 141 ? -69.591 61.265 17.857 1.00 44.41 141 HIS D N 1
ATOM 6495 C CA . HIS D 1 141 ? -69.600 59.872 17.412 1.00 42.93 141 HIS D CA 1
ATOM 6496 C C . HIS D 1 141 ? -70.284 59.770 16.082 1.00 42.84 141 HIS D C 1
ATOM 6497 O O . HIS D 1 141 ? -71.327 60.382 15.883 1.00 43.23 141 HIS D O 1
ATOM 6504 N N . LYS D 1 142 ? -69.700 59.011 15.157 1.00 42.84 142 LYS D N 1
ATOM 6505 C CA . LYS D 1 142 ? -70.371 58.676 13.889 1.00 43.72 142 LYS D CA 1
ATOM 6506 C C . LYS D 1 142 ? -70.656 57.166 13.779 1.00 43.90 142 LYS D C 1
ATOM 6507 O O . LYS D 1 142 ? -69.973 56.345 14.409 1.00 44.62 142 LYS D O 1
ATOM 6513 N N . THR D 1 143 ? -71.666 56.807 12.991 1.00 42.96 143 THR D N 1
ATOM 6514 C CA . THR D 1 143 ? -71.973 55.405 12.724 1.00 42.20 143 THR D CA 1
ATOM 6515 C C . THR D 1 143 ? -71.285 54.919 11.442 1.00 42.33 143 THR D C 1
ATOM 6516 O O . THR D 1 143 ? -70.620 55.700 10.762 1.00 44.80 143 THR D O 1
ATOM 6520 N N . ASP D 1 144 ? -71.416 53.617 11.170 1.00 41.38 144 ASP D N 1
ATOM 6521 C CA . ASP D 1 144 ? -71.193 52.966 9.875 1.00 41.02 144 ASP D CA 1
ATOM 6522 C C . ASP D 1 144 ? -71.719 53.743 8.684 1.00 40.63 144 ASP D C 1
ATOM 6523 O O . ASP D 1 144 ? -71.241 53.551 7.566 1.00 40.96 144 ASP D O 1
ATOM 6528 N N . MET D 1 145 ? -72.781 54.521 8.899 1.00 39.04 145 MET D N 1
ATOM 6529 C CA . MET D 1 145 ? -73.668 54.878 7.807 1.00 39.70 145 MET D CA 1
ATOM 6530 C C . MET D 1 145 ? -72.898 55.375 6.604 1.00 40.76 145 MET D C 1
ATOM 6531 O O . MET D 1 145 ? -72.910 54.742 5.542 1.00 41.55 145 MET D O 1
ATOM 6536 N N . ASN D 1 146 ? -72.209 56.496 6.782 1.00 41.12 146 ASN D N 1
ATOM 6537 C CA . ASN D 1 146 ? -71.477 57.082 5.695 1.00 41.68 146 ASN D CA 1
ATOM 6538 C C . ASN D 1 146 ? -70.556 56.064 5.034 1.00 41.71 146 ASN D C 1
ATOM 6539 O O . ASN D 1 146 ? -70.570 55.916 3.809 1.00 42.91 146 ASN D O 1
ATOM 6544 N N . LYS D 1 147 ? -69.787 55.340 5.842 1.00 40.18 147 LYS D N 1
ATOM 6545 C CA . LYS D 1 147 ? -68.852 54.354 5.309 1.00 40.50 147 LYS D CA 1
ATOM 6546 C C . LYS D 1 147 ? -69.526 53.250 4.516 1.00 41.12 147 LYS D C 1
ATOM 6547 O O . LYS D 1 147 ? -69.039 52.874 3.442 1.00 42.49 147 LYS D O 1
ATOM 6553 N N . TYR D 1 148 ? -70.639 52.735 5.041 1.00 40.92 148 TYR D N 1
ATOM 6554 C CA . TYR D 1 148 ? -71.419 51.715 4.343 1.00 40.37 148 TYR D CA 1
ATOM 6555 C C . TYR D 1 148 ? -71.850 52.297 3.008 1.00 41.30 148 TYR D C 1
ATOM 6556 O O . TYR D 1 148 ? -71.427 51.810 1.961 1.00 42.52 148 TYR D O 1
ATOM 6565 N N . LEU D 1 149 ? -72.639 53.371 3.050 1.00 41.20 149 LEU D N 1
ATOM 6566 C CA . LEU D 1 149 ? -73.099 54.045 1.837 1.00 42.58 149 LEU D CA 1
ATOM 6567 C C . LEU D 1 149 ? -71.990 54.234 0.804 1.00 44.44 149 LEU D C 1
ATOM 6568 O O . LEU D 1 149 ? -72.195 53.946 -0.371 1.00 46.12 149 LEU D O 1
ATOM 6573 N N . GLU D 1 150 ? -70.821 54.702 1.243 1.00 45.80 150 GLU D N 1
ATOM 6574 C CA . GLU D 1 150 ? -69.680 54.899 0.343 1.00 48.14 150 GLU D CA 1
ATOM 6575 C C . GLU D 1 150 ? -69.173 53.610 -0.280 1.00 48.11 150 GLU D C 1
ATOM 6576 O O . GLU D 1 150 ? -68.885 53.579 -1.475 1.00 49.31 150 GLU D O 1
ATOM 6582 N N . LYS D 1 151 ? -69.060 52.553 0.518 1.00 47.11 151 LYS D N 1
ATOM 6583 C CA . LYS D 1 151 ? -68.516 51.310 0.009 1.00 48.45 151 LYS D CA 1
ATOM 6584 C C . LYS D 1 151 ? -69.416 50.784 -1.093 1.00 49.49 151 LYS D C 1
ATOM 6585 O O . LYS D 1 151 ? -68.943 50.223 -2.080 1.00 50.74 151 LYS D O 1
ATOM 6591 N N . HIS D 1 152 ? -70.714 51.005 -0.931 1.00 48.87 152 HIS D N 1
ATOM 6592 C CA . HIS D 1 152 ? -71.690 50.485 -1.867 1.00 49.39 152 HIS D CA 1
ATOM 6593 C C . HIS D 1 152 ? -72.180 51.473 -2.884 1.00 51.05 152 HIS D C 1
ATOM 6594 O O . HIS D 1 152 ? -73.313 51.366 -3.380 1.00 52.23 152 HIS D O 1
ATOM 6601 N N . HIS D 1 153 ? -71.296 52.422 -3.219 1.00 50.63 153 HIS D N 1
ATOM 6602 C CA . HIS D 1 153 ? -71.461 53.335 -4.348 1.00 51.08 153 HIS D CA 1
ATOM 6603 C C . HIS D 1 153 ? -72.749 54.091 -4.304 1.00 50.69 153 HIS D C 1
ATOM 6604 O O . HIS D 1 153 ? -73.416 54.248 -5.318 1.00 52.06 153 HIS D O 1
ATOM 6611 N N . THR D 1 154 ? -73.123 54.567 -3.126 1.00 49.62 154 THR D N 1
ATOM 6612 C CA . THR D 1 154 ? -74.341 55.347 -2.990 1.00 50.39 154 THR D CA 1
ATOM 6613 C C . THR D 1 154 ? -74.110 56.781 -3.441 1.00 52.38 154 THR D C 1
ATOM 6614 O O . THR D 1 154 ? -73.190 57.438 -2.962 1.00 52.86 154 THR D O 1
ATOM 6618 N N . ASP D 1 155 ? -74.935 57.262 -4.365 1.00 54.77 155 ASP D N 1
ATOM 6619 C CA . ASP D 1 155 ? -74.939 58.685 -4.693 1.00 56.66 155 ASP D CA 1
ATOM 6620 C C . ASP D 1 155 ? -76.310 59.306 -4.445 1.00 57.52 155 ASP D C 1
ATOM 6621 O O . ASP D 1 155 ? -76.427 60.525 -4.305 1.00 58.36 155 ASP D O 1
ATOM 6626 N N . GLU D 1 156 ? -77.345 58.466 -4.381 1.00 57.96 156 GLU D N 1
ATOM 6627 C CA . GLU D 1 156 ? -78.656 58.933 -3.922 1.00 58.73 156 GLU D CA 1
ATOM 6628 C C . GLU D 1 156 ? -79.240 58.126 -2.770 1.00 56.85 156 GLU D C 1
ATOM 6629 O O . GLU D 1 156 ? -79.084 56.906 -2.707 1.00 57.53 156 GLU D O 1
ATOM 6635 N N . VAL D 1 157 ? -79.902 58.840 -1.863 1.00 55.31 157 VAL D N 1
ATOM 6636 C CA . VAL D 1 157 ? -80.406 58.294 -0.610 1.00 53.24 157 VAL D CA 1
ATOM 6637 C C . VAL D 1 157 ? -81.895 58.588 -0.501 1.00 54.12 157 VAL D C 1
ATOM 6638 O O . VAL D 1 157 ? -82.323 59.737 -0.671 1.00 56.23 157 VAL D O 1
ATOM 6642 N N . TYR D 1 158 ? -82.680 57.553 -0.214 1.00 52.90 158 TYR D N 1
ATOM 6643 C CA . TYR D 1 158 ? -84.114 57.711 -0.001 1.00 53.25 158 TYR D CA 1
ATOM 6644 C C . TYR D 1 158 ? -84.429 57.308 1.423 1.00 51.46 158 TYR D C 1
ATOM 6645 O O . TYR D 1 158 ? -83.934 56.285 1.913 1.00 50.38 158 TYR D O 1
ATOM 6654 N N . ILE D 1 159 ? -85.247 58.119 2.085 1.00 51.43 159 ILE D N 1
ATOM 6655 C CA . ILE D 1 159 ? -85.452 58.000 3.527 1.00 50.58 159 ILE D CA 1
ATOM 6656 C C . ILE D 1 159 ? -86.926 57.844 3.889 1.00 51.74 159 ILE D C 1
ATOM 6657 O O . ILE D 1 159 ? -87.770 58.636 3.459 1.00 54.03 159 ILE D O 1
ATOM 6662 N N . VAL D 1 160 ? -87.225 56.818 4.681 1.00 50.72 160 VAL D N 1
ATOM 6663 C CA . VAL D 1 160 ? -88.586 56.565 5.155 1.00 51.93 160 VAL D CA 1
ATOM 6664 C C . VAL D 1 160 ? -88.553 56.185 6.631 1.00 51.29 160 VAL D C 1
ATOM 6665 O O . VAL D 1 160 ? -87.495 55.870 7.164 1.00 49.93 160 VAL D O 1
ATOM 6669 N N . GLY D 1 161 ? -89.709 56.209 7.285 1.00 52.92 161 GLY D N 1
ATOM 6670 C CA . GLY D 1 161 ? -89.809 55.736 8.659 1.00 52.95 161 GLY D CA 1
ATOM 6671 C C . GLY D 1 161 ? -90.331 56.795 9.600 1.00 54.90 161 GLY D C 1
ATOM 6672 O O . GLY D 1 161 ? -91.074 57.691 9.195 1.00 57.50 161 GLY D O 1
ATOM 6673 N N . VAL D 1 162 ? -89.937 56.693 10.863 1.00 53.82 162 VAL D N 1
ATOM 6674 C CA . VAL D 1 162 ? -90.426 57.593 11.902 1.00 54.73 162 VAL D CA 1
ATOM 6675 C C . VAL D 1 162 ? -89.259 58.125 12.738 1.00 53.97 162 VAL D C 1
ATOM 6676 O O . VAL D 1 162 ? -88.175 57.546 12.700 1.00 53.23 162 VAL D O 1
ATOM 6680 N N . ALA D 1 163 ? -89.441 59.239 13.451 1.00 54.66 163 ALA D N 1
ATOM 6681 C CA . ALA D 1 163 ? -90.573 60.150 13.291 1.00 56.60 163 ALA D CA 1
ATOM 6682 C C . ALA D 1 163 ? -90.147 61.240 12.321 1.00 56.88 163 ALA D C 1
ATOM 6683 O O . ALA D 1 163 ? -88.964 61.552 12.221 1.00 55.99 163 ALA D O 1
ATOM 6685 N N . LEU D 1 164 ? -91.104 61.805 11.595 1.00 58.77 164 LEU D N 1
ATOM 6686 C CA . LEU D 1 164 ? -90.799 62.783 10.556 1.00 59.34 164 LEU D CA 1
ATOM 6687 C C . LEU D 1 164 ? -89.940 63.930 11.066 1.00 59.32 164 LEU D C 1
ATOM 6688 O O . LEU D 1 164 ? -88.907 64.236 10.477 1.00 58.43 164 LEU D O 1
ATOM 6693 N N . GLU D 1 165 ? -90.364 64.553 12.160 1.00 60.61 165 GLU D N 1
ATOM 6694 C CA . GLU D 1 165 ? -89.702 65.767 12.629 1.00 62.68 165 GLU D CA 1
ATOM 6695 C C . GLU D 1 165 ? -88.444 65.503 13.463 1.00 60.58 165 GLU D C 1
ATOM 6696 O O . GLU D 1 165 ? -87.788 66.442 13.903 1.00 60.82 165 GLU D O 1
ATOM 6702 N N . TYR D 1 166 ? -88.103 64.231 13.656 1.00 58.45 166 TYR D N 1
ATOM 6703 C CA . TYR D 1 166 ? -86.930 63.881 14.446 1.00 57.49 166 TYR D CA 1
ATOM 6704 C C . TYR D 1 166 ? -85.911 63.054 13.675 1.00 55.64 166 TYR D C 1
ATOM 6705 O O . TYR D 1 166 ? -85.151 63.609 12.882 1.00 55.41 166 TYR D O 1
ATOM 6728 N N . VAL D 1 168 ? -86.090 61.131 11.209 1.00 53.82 168 VAL D N 1
ATOM 6729 C CA . VAL D 1 168 ? -86.199 61.252 9.758 1.00 53.51 168 VAL D CA 1
ATOM 6730 C C . VAL D 1 168 ? -85.523 62.534 9.274 1.00 54.66 168 VAL D C 1
ATOM 6731 O O . VAL D 1 168 ? -84.589 62.477 8.467 1.00 54.40 168 VAL D O 1
ATOM 6735 N N . LYS D 1 169 ? -85.984 63.678 9.782 1.00 55.77 169 LYS D N 1
ATOM 6736 C CA . LYS D 1 169 ? -85.379 64.971 9.485 1.00 56.30 169 LYS D CA 1
ATOM 6737 C C . LYS D 1 169 ? -83.858 64.907 9.632 1.00 55.01 169 LYS D C 1
ATOM 6738 O O . LYS D 1 169 ? -83.113 65.119 8.668 1.00 55.18 169 LYS D O 1
ATOM 6744 N N . ALA D 1 170 ? -83.415 64.584 10.843 1.00 53.51 170 ALA D N 1
ATOM 6745 C CA . ALA D 1 170 ? -82.002 64.567 11.186 1.00 51.44 170 ALA D CA 1
ATOM 6746 C C . ALA D 1 170 ? -81.184 63.690 10.239 1.00 50.22 170 ALA D C 1
ATOM 6747 O O . ALA D 1 170 ? -80.101 64.089 9.796 1.00 51.41 170 ALA D O 1
ATOM 6749 N N . THR D 1 171 ? -81.703 62.511 9.914 1.00 48.27 171 THR D N 1
ATOM 6750 C CA . THR D 1 171 ? -80.996 61.602 9.023 1.00 47.11 171 THR D CA 1
ATOM 6751 C C . THR D 1 171 ? -80.885 62.188 7.616 1.00 48.33 171 THR D C 1
ATOM 6752 O O . THR D 1 171 ? -79.816 62.141 6.998 1.00 47.88 171 THR D O 1
ATOM 6756 N N . ALA D 1 172 ? -81.987 62.758 7.135 1.00 49.94 172 ALA D N 1
ATOM 6757 C CA . ALA D 1 172 ? -82.030 63.408 5.825 1.00 51.27 172 ALA D CA 1
ATOM 6758 C C . ALA D 1 172 ? -81.034 64.554 5.734 1.00 51.69 172 ALA D C 1
ATOM 6759 O O . ALA D 1 172 ? -80.252 64.621 4.782 1.00 51.34 172 ALA D O 1
ATOM 6761 N N . ILE D 1 173 ? -81.062 65.442 6.729 1.00 52.16 173 ILE D N 1
ATOM 6762 C CA . ILE D 1 173 ? -80.136 66.577 6.785 1.00 53.08 173 ILE D CA 1
ATOM 6763 C C . ILE D 1 173 ? -78.672 66.129 6.737 1.00 51.51 173 ILE D C 1
ATOM 6764 O O . ILE D 1 173 ? -77.891 66.665 5.960 1.00 51.89 173 ILE D O 1
ATOM 6769 N N . SER D 1 174 ? -78.323 65.128 7.543 1.00 49.84 174 SER D N 1
ATOM 6770 C CA . SER D 1 174 ? -76.976 64.553 7.537 1.00 49.28 174 SER D CA 1
ATOM 6771 C C . SER D 1 174 ? -76.573 64.033 6.161 1.00 49.38 174 SER D C 1
ATOM 6772 O O . SER D 1 174 ? -75.467 64.304 5.687 1.00 50.62 174 SER D O 1
ATOM 6775 N N . ALA D 1 175 ? -77.473 63.289 5.525 1.00 48.95 175 ALA D N 1
ATOM 6776 C CA . ALA D 1 175 ? -77.235 62.753 4.185 1.00 49.34 175 ALA D CA 1
ATOM 6777 C C . ALA D 1 175 ? -76.932 63.860 3.165 1.00 51.44 175 ALA D C 1
ATOM 6778 O O . ALA D 1 175 ? -76.014 63.727 2.345 1.00 51.82 175 ALA D O 1
ATOM 6780 N N . ALA D 1 176 ? -77.697 64.951 3.232 1.00 52.84 176 ALA D N 1
ATOM 6781 C CA . ALA D 1 176 ? -77.527 66.090 2.332 1.00 55.06 176 ALA D CA 1
ATOM 6782 C C . ALA D 1 176 ? -76.196 66.797 2.589 1.00 56.30 176 ALA D C 1
ATOM 6783 O O . ALA D 1 176 ? -75.436 67.053 1.655 1.00 57.65 176 ALA D O 1
ATOM 6785 N N . GLU D 1 177 ? -75.912 67.091 3.856 1.00 56.27 177 GLU D N 1
ATOM 6786 C CA . GLU D 1 177 ? -74.639 67.691 4.253 1.00 57.86 177 GLU D CA 1
ATOM 6787 C C . GLU D 1 177 ? -73.428 66.853 3.821 1.00 57.33 177 GLU D C 1
ATOM 6788 O O . GLU D 1 177 ? -72.353 67.399 3.578 1.00 58.18 177 GLU D O 1
ATOM 6794 N N . LEU D 1 178 ? -73.604 65.534 3.722 1.00 55.95 178 LEU D N 1
ATOM 6795 C CA . LEU D 1 178 ? -72.512 64.651 3.295 1.00 55.13 178 LEU D CA 1
ATOM 6796 C C . LEU D 1 178 ? -72.451 64.426 1.780 1.00 57.95 178 LEU D C 1
ATOM 6797 O O . LEU D 1 178 ? -71.744 63.530 1.303 1.00 58.99 178 LEU D O 1
ATOM 6802 N N . GLY D 1 179 ? -73.187 65.247 1.031 1.00 59.30 179 GLY D N 1
ATOM 6803 C CA . GLY D 1 179 ? -73.103 65.247 -0.423 1.00 59.89 179 GLY D CA 1
ATOM 6804 C C . GLY D 1 179 ? -73.906 64.202 -1.172 1.00 59.80 179 GLY D C 1
ATOM 6805 O O . GLY D 1 179 ? -73.709 64.038 -2.372 1.00 61.95 179 GLY D O 1
ATOM 6806 N N . TYR D 1 180 ? -74.803 63.491 -0.486 1.00 58.30 180 TYR D N 1
ATOM 6807 C CA . TYR D 1 180 ? -75.736 62.573 -1.159 1.00 56.95 180 TYR D CA 1
ATOM 6808 C C . TYR D 1 180 ? -76.965 63.327 -1.652 1.00 58.84 180 TYR D C 1
ATOM 6809 O O . TYR D 1 180 ? -77.513 64.158 -0.916 1.00 58.67 180 TYR D O 1
ATOM 6818 N N . LYS D 1 181 ? -77.401 63.037 -2.882 1.00 60.48 181 LYS D N 1
ATOM 6819 C CA . LYS D 1 181 ? -78.698 63.527 -3.370 1.00 62.16 181 LYS D CA 1
ATOM 6820 C C . LYS D 1 181 ? -79.765 62.856 -2.523 1.00 60.57 181 LYS D C 1
ATOM 6821 O O . LYS D 1 181 ? -79.889 61.629 -2.519 1.00 58.69 181 LYS D O 1
ATOM 6827 N N . THR D 1 182 ? -80.515 63.662 -1.782 1.00 60.22 182 THR D N 1
ATOM 6828 C CA . THR D 1 182 ? -81.362 63.128 -0.725 1.00 58.81 182 THR D CA 1
ATOM 6829 C C . THR D 1 182 ? -82.841 63.384 -0.969 1.00 59.95 182 THR D C 1
ATOM 6830 O O . THR D 1 182 ? -83.257 64.505 -1.274 1.00 61.42 182 THR D O 1
ATOM 6834 N N . THR D 1 183 ? -83.623 62.323 -0.813 1.00 59.48 183 THR D N 1
ATOM 6835 C CA . THR D 1 183 ? -85.066 62.378 -0.982 1.00 61.57 183 THR D CA 1
ATOM 6836 C C . THR D 1 183 ? -85.749 61.784 0.240 1.00 60.37 183 THR D C 1
ATOM 6837 O O . THR D 1 183 ? -85.348 60.720 0.730 1.00 58.74 183 THR D O 1
ATOM 6841 N N . VAL D 1 184 ? -86.774 62.471 0.733 1.00 61.12 184 VAL D N 1
ATOM 6842 C CA . VAL D 1 184 ? -87.645 61.884 1.745 1.00 61.18 184 VAL D CA 1
ATOM 6843 C C . VAL D 1 184 ? -88.970 61.525 1.088 1.00 63.11 184 VAL D C 1
ATOM 6844 O O . VAL D 1 184 ? -89.649 62.396 0.539 1.00 65.86 184 VAL D O 1
ATOM 6848 N N . LEU D 1 185 ? -89.331 60.244 1.131 1.00 62.05 185 LEU D N 1
ATOM 6849 C CA . LEU D 1 185 ? -90.636 59.817 0.633 1.00 63.51 185 LEU D CA 1
ATOM 6850 C C . LEU D 1 185 ? -91.710 60.092 1.694 1.00 64.32 185 LEU D C 1
ATOM 6851 O O . LEU D 1 185 ? -91.988 59.250 2.555 1.00 62.75 185 LEU D O 1
ATOM 6856 N N . LEU D 1 186 ? -92.296 61.288 1.615 1.00 66.63 186 LEU D N 1
ATOM 6857 C CA . LEU D 1 186 ? -93.187 61.827 2.650 1.00 68.80 186 LEU D CA 1
ATOM 6858 C C . LEU D 1 186 ? -94.301 60.877 3.108 1.00 69.79 186 LEU D C 1
ATOM 6859 O O . LEU D 1 186 ? -94.586 60.796 4.305 1.00 68.77 186 LEU D O 1
ATOM 6864 N N . ASP D 1 187 ? -94.921 60.170 2.161 1.00 71.35 187 ASP D N 1
ATOM 6865 C CA . ASP D 1 187 ? -96.028 59.251 2.459 1.00 72.95 187 ASP D CA 1
ATOM 6866 C C . ASP D 1 187 ? -95.612 58.019 3.257 1.00 70.31 187 ASP D C 1
ATOM 6867 O O . ASP D 1 187 ? -96.448 57.367 3.887 1.00 69.28 187 ASP D O 1
ATOM 6872 N N . TYR D 1 188 ? -94.322 57.702 3.218 1.00 67.97 188 TYR D N 1
ATOM 6873 C CA . TYR D 1 188 ? -93.793 56.571 3.968 1.00 66.14 188 TYR D CA 1
ATOM 6874 C C . TYR D 1 188 ? -93.175 57.032 5.297 1.00 64.21 188 TYR D C 1
ATOM 6875 O O . TYR D 1 188 ? -92.311 56.358 5.868 1.00 62.41 188 TYR D O 1
ATOM 6884 N N . THR D 1 189 ? -93.621 58.192 5.773 1.00 65.18 189 THR D N 1
ATOM 6885 C CA . THR D 1 189 ? -93.234 58.706 7.087 1.00 65.27 189 THR D CA 1
ATOM 6886 C C . THR D 1 189 ? -94.454 59.196 7.853 1.00 68.22 189 THR D C 1
ATOM 6887 O O . THR D 1 189 ? -95.495 59.490 7.259 1.00 71.05 189 THR D O 1
ATOM 6891 N N . ARG D 1 190 ? -94.313 59.287 9.172 1.00 68.55 190 ARG D N 1
ATOM 6892 C CA . ARG D 1 190 ? -95.357 59.835 10.034 1.00 71.37 190 ARG D CA 1
ATOM 6893 C C . ARG D 1 190 ? -94.737 60.684 11.144 1.00 71.67 190 ARG D C 1
ATOM 6894 O O . ARG D 1 190 ? -93.713 60.306 11.721 1.00 69.37 190 ARG D O 1
ATOM 6902 N N . PRO D 1 191 ? -95.347 61.845 11.436 1.00 74.62 191 PRO D N 1
ATOM 6903 C CA . PRO D 1 191 ? -94.832 62.682 12.519 1.00 75.59 191 PRO D CA 1
ATOM 6904 C C . PRO D 1 191 ? -95.341 62.228 13.883 1.00 77.17 191 PRO D C 1
ATOM 6905 O O . PRO D 1 191 ? -96.406 61.613 13.967 1.00 79.06 191 PRO D O 1
ATOM 6909 N N . ILE D 1 192 ? -94.579 62.517 14.935 1.00 78.29 192 ILE D N 1
ATOM 6910 C CA . ILE D 1 192 ? -95.074 62.345 16.303 1.00 81.60 192 ILE D CA 1
ATOM 6911 C C . ILE D 1 192 ? -96.128 63.410 16.589 1.00 85.65 192 ILE D C 1
ATOM 6912 O O . ILE D 1 192 ? -97.181 63.112 17.153 1.00 88.07 192 ILE D O 1
ATOM 6917 N N . SER D 1 193 ? -95.835 64.641 16.167 1.00 88.05 193 SER D N 1
ATOM 6918 C CA . SER D 1 193 ? -96.665 65.810 16.437 1.00 92.69 193 SER D CA 1
ATOM 6919 C C . SER D 1 193 ? -98.127 65.642 16.044 1.00 97.58 193 SER D C 1
ATOM 6920 O O . SER D 1 193 ? -98.447 65.172 14.948 1.00 95.89 193 SER D O 1
ATOM 6923 N N . ASP D 1 194 ? -98.999 66.047 16.965 1.00 104.05 194 ASP D N 1
ATOM 6924 C CA . ASP D 1 194 ? -100.443 66.051 16.759 1.00 109.17 194 ASP D CA 1
ATOM 6925 C C . ASP D 1 194 ? -100.849 67.212 15.848 1.00 111.50 194 ASP D C 1
ATOM 6926 O O . ASP D 1 194 ? -101.870 67.151 15.162 1.00 111.67 194 ASP D O 1
ATOM 6931 N N . ASP D 1 195 ? -100.030 68.264 15.866 1.00 112.53 195 ASP D N 1
ATOM 6932 C CA . ASP D 1 195 ? -100.197 69.460 15.042 1.00 115.46 195 ASP D CA 1
ATOM 6933 C C . ASP D 1 195 ? -100.069 69.110 13.554 1.00 115.84 195 ASP D C 1
ATOM 6934 O O . ASP D 1 195 ? -99.046 68.563 13.136 1.00 113.00 195 ASP D O 1
ATOM 6939 N N . PRO D 1 196 ? -101.117 69.405 12.756 1.00 121.11 196 PRO D N 1
ATOM 6940 C CA . PRO D 1 196 ? -101.084 69.141 11.308 1.00 121.07 196 PRO D CA 1
ATOM 6941 C C . PRO D 1 196 ? -100.164 70.089 10.523 1.00 121.02 196 PRO D C 1
ATOM 6942 O O . PRO D 1 196 ? -99.610 69.693 9.493 1.00 119.41 196 PRO D O 1
ATOM 6946 N N . GLU D 1 197 ? -100.000 71.317 11.020 1.00 121.36 197 GLU D N 1
ATOM 6947 C CA . GLU D 1 197 ? -99.261 72.377 10.320 1.00 120.46 197 GLU D CA 1
ATOM 6948 C C . GLU D 1 197 ? -97.747 72.277 10.499 1.00 116.93 197 GLU D C 1
ATOM 6949 O O . GLU D 1 197 ? -96.996 73.009 9.850 1.00 116.78 197 GLU D O 1
ATOM 6955 N N . VAL D 1 198 ? -97.312 71.382 11.387 1.00 113.88 198 VAL D N 1
ATOM 6956 C CA . VAL D 1 198 ? -95.885 71.139 11.639 1.00 110.28 198 VAL D CA 1
ATOM 6957 C C . VAL D 1 198 ? -95.203 70.397 10.481 1.00 107.13 198 VAL D C 1
ATOM 6958 O O . VAL D 1 198 ? -94.037 70.662 10.172 1.00 105.51 198 VAL D O 1
ATOM 6962 N N . ILE D 1 199 ? -95.934 69.492 9.834 1.00 105.74 199 ILE D N 1
ATOM 6963 C CA . ILE D 1 199 ? -95.438 68.810 8.638 1.00 104.43 199 ILE D CA 1
ATOM 6964 C C . ILE D 1 199 ? -94.813 69.813 7.657 1.00 106.48 199 ILE D C 1
ATOM 6965 O O . ILE D 1 199 ? -93.806 69.511 7.016 1.00 107.13 199 ILE D O 1
ATOM 6970 N N . ASN D 1 200 ? -95.395 71.010 7.572 1.00 109.20 200 ASN D N 1
ATOM 6971 C CA . ASN D 1 200 ? -94.884 72.069 6.695 1.00 110.39 200 ASN D CA 1
ATOM 6972 C C . ASN D 1 200 ? -93.574 72.709 7.145 1.00 108.33 200 ASN D C 1
ATOM 6973 O O . ASN D 1 200 ? -92.726 73.016 6.306 1.00 107.95 200 ASN D O 1
ATOM 6978 N N . LYS D 1 201 ? -93.415 72.914 8.455 1.00 106.73 201 LYS D N 1
ATOM 6979 C CA . LYS D 1 201 ? -92.181 73.493 9.010 1.00 104.66 201 LYS D CA 1
ATOM 6980 C C . LYS D 1 201 ? -91.001 72.540 8.791 1.00 100.42 201 LYS D C 1
ATOM 6981 O O . LYS D 1 201 ? -89.866 72.980 8.600 1.00 99.04 201 LYS D O 1
ATOM 6987 N N . VAL D 1 202 ? -91.287 71.238 8.824 1.00 96.83 202 VAL D N 1
ATOM 6988 C CA . VAL D 1 202 ? -90.297 70.199 8.531 1.00 92.49 202 VAL D CA 1
ATOM 6989 C C . VAL D 1 202 ? -90.056 70.108 7.025 1.00 91.92 202 VAL D C 1
ATOM 6990 O O . VAL D 1 202 ? -88.915 69.962 6.583 1.00 90.46 202 VAL D O 1
ATOM 6994 N N . LYS D 1 203 ? -91.135 70.201 6.247 1.00 92.45 203 LYS D N 1
ATOM 6995 C CA . LYS D 1 203 ? -91.061 70.162 4.783 1.00 92.26 203 LYS D CA 1
ATOM 6996 C C . LYS D 1 203 ? -90.224 71.326 4.231 1.00 92.90 203 LYS D C 1
ATOM 6997 O O . LYS D 1 203 ? -89.527 71.183 3.223 1.00 91.76 203 LYS D O 1
ATOM 7003 N N . GLU D 1 204 ? -90.288 72.468 4.907 1.00 94.90 204 GLU D N 1
ATOM 7004 C CA . GLU D 1 204 ? -89.529 73.645 4.508 1.00 97.07 204 GLU D CA 1
ATOM 7005 C C . GLU D 1 204 ? -88.086 73.550 4.992 1.00 94.21 204 GLU D C 1
ATOM 7006 O O . GLU D 1 204 ? -87.149 73.886 4.266 1.00 94.24 204 GLU D O 1
ATOM 7012 N N . GLU D 1 205 ? -87.918 73.082 6.223 1.00 92.37 205 GLU D N 1
ATOM 7013 C CA . GLU D 1 205 ? -86.601 72.918 6.819 1.00 91.28 205 GLU D CA 1
ATOM 7014 C C . GLU D 1 205 ? -85.750 71.958 5.975 1.00 87.50 205 GLU D C 1
ATOM 7015 O O . GLU D 1 205 ? -84.546 72.157 5.819 1.00 86.13 205 GLU D O 1
ATOM 7021 N N . LEU D 1 206 ? -86.397 70.939 5.411 1.00 85.68 206 LEU D N 1
ATOM 7022 C CA . LEU D 1 206 ? -85.744 69.971 4.528 1.00 83.05 206 LEU D CA 1
ATOM 7023 C C . LEU D 1 206 ? -85.385 70.576 3.175 1.00 85.57 206 LEU D C 1
ATOM 7024 O O . LEU D 1 206 ? -84.285 70.359 2.662 1.00 84.28 206 LEU D O 1
ATOM 7029 N N . LYS D 1 207 ? -86.328 71.323 2.603 1.00 89.37 207 LYS D N 1
ATOM 7030 C CA . LYS D 1 207 ? -86.159 71.954 1.295 1.00 91.26 207 LYS D CA 1
ATOM 7031 C C . LYS D 1 207 ? -85.015 72.965 1.327 1.00 90.58 207 LYS D C 1
ATOM 7032 O O . LYS D 1 207 ? -84.305 73.134 0.335 1.00 91.99 207 LYS D O 1
ATOM 7038 N N . ALA D 1 208 ? -84.833 73.609 2.480 1.00 88.80 208 ALA D N 1
ATOM 7039 C CA . ALA D 1 208 ? -83.739 74.556 2.694 1.00 87.92 208 ALA D CA 1
ATOM 7040 C C . ALA D 1 208 ? -82.363 73.884 2.655 1.00 84.79 208 ALA D C 1
ATOM 7041 O O . ALA D 1 208 ? -81.353 74.544 2.422 1.00 85.09 208 ALA D O 1
ATOM 7043 N N . HIS D 1 209 ? -82.329 72.573 2.886 1.00 81.41 209 HIS D N 1
ATOM 7044 C CA . HIS D 1 209 ? -81.087 71.803 2.809 1.00 78.93 209 HIS D CA 1
ATOM 7045 C C . HIS D 1 209 ? -80.916 71.116 1.485 1.00 78.41 209 HIS D C 1
ATOM 7046 O O . HIS D 1 209 ? -80.068 70.234 1.348 1.00 76.47 209 HIS D O 1
ATOM 7053 N N . ASN D 1 210 ? -81.712 71.530 0.500 1.00 80.81 210 ASN D N 1
ATOM 7054 C CA . ASN D 1 210 ? -81.752 70.913 -0.833 1.00 81.31 210 ASN D CA 1
ATOM 7055 C C . ASN D 1 210 ? -82.146 69.440 -0.874 1.00 79.19 210 ASN D C 1
ATOM 7056 O O . ASN D 1 210 ? -81.696 68.688 -1.739 1.00 80.03 210 ASN D O 1
ATOM 7061 N N . ILE D 1 211 ? -82.996 69.041 0.065 1.00 77.33 211 ILE D N 1
ATOM 7062 C CA . ILE D 1 211 ? -83.599 67.718 0.068 1.00 75.85 211 ILE D CA 1
ATOM 7063 C C . ILE D 1 211 ? -84.976 67.844 -0.566 1.00 78.85 211 ILE D C 1
ATOM 7064 O O . ILE D 1 211 ? -85.781 68.683 -0.137 1.00 80.81 211 ILE D O 1
ATOM 7069 N N . ASN D 1 212 ? -85.257 67.034 -1.586 1.00 79.44 212 ASN D N 1
ATOM 7070 C CA . ASN D 1 212 ? -86.615 67.032 -2.147 1.00 82.04 212 ASN D CA 1
ATOM 7071 C C . ASN D 1 212 ? -87.556 66.071 -1.452 1.00 78.91 212 ASN D C 1
ATOM 7072 O O . ASN D 1 212 ? -87.193 64.949 -1.100 1.00 75.43 212 ASN D O 1
ATOM 7077 N N . VAL D 1 213 ? -88.767 66.564 -1.243 1.00 80.38 213 VAL D N 1
ATOM 7078 C CA . VAL D 1 213 ? -89.797 65.832 -0.554 1.00 80.03 213 VAL D CA 1
ATOM 7079 C C . VAL D 1 213 ? -90.874 65.527 -1.572 1.00 82.01 213 VAL D C 1
ATOM 7080 O O . VAL D 1 213 ? -91.588 66.419 -2.019 1.00 84.41 213 VAL D O 1
ATOM 7084 N N . VAL D 1 214 ? -90.956 64.265 -1.964 1.00 82.32 214 VAL D N 1
ATOM 7085 C CA . VAL D 1 214 ? -92.049 63.804 -2.803 1.00 86.09 214 VAL D CA 1
ATOM 7086 C C . VAL D 1 214 ? -92.938 62.877 -1.980 1.00 87.34 214 VAL D C 1
ATOM 7087 O O . VAL D 1 214 ? -92.510 62.360 -0.942 1.00 85.82 214 VAL D O 1
ATOM 7091 N N . ASP D 1 215 ? -94.176 62.698 -2.429 1.00 91.37 215 ASP D N 1
ATOM 7092 C CA . ASP D 1 215 ? -95.110 61.789 -1.780 1.00 93.42 215 ASP D CA 1
ATOM 7093 C C . ASP D 1 215 ? -94.658 60.333 -1.944 1.00 93.73 215 ASP D C 1
ATOM 7094 O O . ASP D 1 215 ? -94.261 59.688 -0.968 1.00 90.98 215 ASP D O 1
ATOM 7099 N N . LYS D 1 216 ? -94.710 59.839 -3.183 1.00 98.01 216 LYS D N 1
ATOM 7100 C CA . LYS D 1 216 ? -94.306 58.473 -3.533 1.00 98.89 216 LYS D CA 1
ATOM 7101 C C . LYS D 1 216 ? -93.038 58.450 -4.393 1.00 99.48 216 LYS D C 1
ATOM 7102 O O . LYS D 1 216 ? -92.695 59.415 -5.077 1.00 102.12 216 LYS D O 1
ATOM 7109 N N . MET E 1 1 ? -44.769 32.408 -26.222 1.00 68.10 1 MET E N 1
ATOM 7110 C CA . MET E 1 1 ? -45.318 33.558 -26.995 1.00 65.84 1 MET E CA 1
ATOM 7111 C C . MET E 1 1 ? -46.633 34.038 -26.392 1.00 64.12 1 MET E C 1
ATOM 7112 O O . MET E 1 1 ? -47.261 33.326 -25.596 1.00 64.75 1 MET E O 1
ATOM 7117 N N . LYS E 1 2 ? -47.042 35.246 -26.777 1.00 62.14 2 LYS E N 1
ATOM 7118 C CA . LYS E 1 2 ? -48.243 35.883 -26.230 1.00 59.20 2 LYS E CA 1
ATOM 7119 C C . LYS E 1 2 ? -49.394 35.852 -27.235 1.00 56.12 2 LYS E C 1
ATOM 7120 O O . LYS E 1 2 ? -49.205 36.118 -28.431 1.00 55.76 2 LYS E O 1
ATOM 7126 N N . THR E 1 3 ? -50.581 35.519 -26.739 1.00 53.06 3 THR E N 1
ATOM 7127 C CA . THR E 1 3 ? -51.800 35.584 -27.537 1.00 50.12 3 THR E CA 1
ATOM 7128 C C . THR E 1 3 ? -52.856 36.440 -26.850 1.00 47.84 3 THR E C 1
ATOM 7129 O O . THR E 1 3 ? -53.160 36.246 -25.673 1.00 48.56 3 THR E O 1
ATOM 7133 N N . LEU E 1 4 ? -53.398 37.397 -27.593 1.00 45.14 4 LEU E N 1
ATOM 7134 C CA . LEU E 1 4 ? -54.516 38.197 -27.125 1.00 43.12 4 LEU E CA 1
ATOM 7135 C C . LEU E 1 4 ? -55.805 37.535 -27.608 1.00 41.25 4 LEU E C 1
ATOM 7136 O O . LEU E 1 4 ? -55.919 37.164 -28.783 1.00 40.84 4 LEU E O 1
ATOM 7141 N N . ILE E 1 5 ? -56.757 37.366 -26.697 1.00 40.17 5 ILE E N 1
ATOM 7142 C CA . ILE E 1 5 ? -58.071 36.865 -27.055 1.00 39.20 5 ILE E CA 1
ATOM 7143 C C . ILE E 1 5 ? -59.099 37.964 -26.838 1.00 39.53 5 ILE E C 1
ATOM 7144 O O . ILE E 1 5 ? -59.259 38.463 -25.714 1.00 39.92 5 ILE E O 1
ATOM 7149 N N . VAL E 1 6 ? -59.778 38.340 -27.925 1.00 38.89 6 VAL E N 1
ATOM 7150 C CA . VAL E 1 6 ? -60.801 39.374 -27.891 1.00 37.96 6 VAL E CA 1
ATOM 7151 C C . VAL E 1 6 ? -62.140 38.658 -27.869 1.00 38.06 6 VAL E C 1
ATOM 7152 O O . VAL E 1 6 ? -62.525 38.000 -28.843 1.00 37.95 6 VAL E O 1
ATOM 7156 N N . VAL E 1 7 ? -62.842 38.803 -26.750 1.00 38.22 7 VAL E N 1
ATOM 7157 C CA . VAL E 1 7 ? -64.015 38.003 -26.467 1.00 38.06 7 VAL E CA 1
ATOM 7158 C C . VAL E 1 7 ? -65.302 38.713 -26.853 1.00 38.28 7 VAL E C 1
ATOM 7159 O O . VAL E 1 7 ? -65.601 39.790 -26.344 1.00 38.38 7 VAL E O 1
ATOM 7163 N N . ASP E 1 8 ? -66.032 38.097 -27.784 1.00 38.97 8 ASP E N 1
ATOM 7164 C CA . ASP E 1 8 ? -67.409 38.453 -28.131 1.00 38.79 8 ASP E CA 1
ATOM 7165 C C . ASP E 1 8 ? -67.676 39.941 -28.356 1.00 37.81 8 ASP E C 1
ATOM 7166 O O . ASP E 1 8 ? -68.667 40.479 -27.862 1.00 38.50 8 ASP E O 1
ATOM 7171 N N . MET E 1 9 ? -66.814 40.606 -29.116 1.00 36.43 9 MET E N 1
ATOM 7172 C CA . MET E 1 9 ? -67.065 41.997 -29.472 1.00 34.89 9 MET E CA 1
ATOM 7173 C C . MET E 1 9 ? -68.023 42.073 -30.660 1.00 34.24 9 MET E C 1
ATOM 7174 O O . MET E 1 9 ? -67.625 42.387 -31.787 1.00 33.41 9 MET E O 1
ATOM 7179 N N . GLN E 1 10 ? -69.293 41.773 -30.385 1.00 34.12 10 GLN E N 1
ATOM 7180 C CA . GLN E 1 10 ? -70.320 41.642 -31.422 1.00 34.12 10 GLN E CA 1
ATOM 7181 C C . GLN E 1 10 ? -71.427 42.684 -31.258 1.00 34.27 10 GLN E C 1
ATOM 7182 O O . GLN E 1 10 ? -71.698 43.148 -30.151 1.00 35.04 10 GLN E O 1
ATOM 7188 N N . ASN E 1 11 ? -72.065 43.044 -32.364 1.00 34.16 11 ASN E N 1
ATOM 7189 C CA . ASN E 1 11 ? -73.121 44.048 -32.367 1.00 34.68 11 ASN E CA 1
ATOM 7190 C C . ASN E 1 11 ? -74.170 43.876 -31.260 1.00 35.65 11 ASN E C 1
ATOM 7191 O O . ASN E 1 11 ? -74.500 44.835 -30.565 1.00 36.92 11 ASN E O 1
ATOM 7196 N N . ASP E 1 12 ? -74.679 42.666 -31.062 1.00 35.40 12 ASP E N 1
ATOM 7197 C CA . ASP E 1 12 ? -75.737 42.498 -30.072 1.00 36.19 12 ASP E CA 1
ATOM 7198 C C . ASP E 1 12 ? -75.299 42.848 -28.641 1.00 36.82 12 ASP E C 1
ATOM 7199 O O . ASP E 1 12 ? -76.148 43.149 -27.802 1.00 38.13 12 ASP E O 1
ATOM 7204 N N . PHE E 1 13 ? -73.991 42.834 -28.379 1.00 36.25 13 PHE E N 1
ATOM 7205 C CA . PHE E 1 13 ? -73.456 43.153 -27.055 1.00 36.94 13 PHE E CA 1
ATOM 7206 C C . PHE E 1 13 ? -73.012 44.598 -26.963 1.00 37.23 13 PHE E C 1
ATOM 7207 O O . PHE E 1 13 ? -73.140 45.229 -25.912 1.00 38.90 13 PHE E O 1
ATOM 7215 N N . ILE E 1 14 ? -72.470 45.118 -28.058 1.00 36.32 14 ILE E N 1
ATOM 7216 C CA . ILE E 1 14 ? -71.801 46.420 -28.032 1.00 35.37 14 ILE E CA 1
ATOM 7217 C C . ILE E 1 14 ? -72.676 47.576 -28.495 1.00 35.36 14 ILE E C 1
ATOM 7218 O O . ILE E 1 14 ? -72.602 48.664 -27.944 1.00 36.73 14 ILE E O 1
ATOM 7223 N N . SER E 1 15 ? -73.518 47.352 -29.487 1.00 34.85 15 SER E N 1
ATOM 7224 C CA . SER E 1 15 ? -74.321 48.446 -30.012 1.00 35.78 15 SER E CA 1
ATOM 7225 C C . SER E 1 15 ? -75.588 48.671 -29.211 1.00 36.64 15 SER E C 1
ATOM 7226 O O . SER E 1 15 ? -76.250 47.706 -28.837 1.00 37.51 15 SER E O 1
ATOM 7229 N N . PRO E 1 16 ? -75.961 49.943 -28.975 1.00 37.72 16 PRO E N 1
ATOM 7230 C CA . PRO E 1 16 ? -77.279 50.220 -28.364 1.00 38.44 16 PRO E CA 1
ATOM 7231 C C . PRO E 1 16 ? -78.414 49.554 -29.145 1.00 38.60 16 PRO E C 1
ATOM 7232 O O . PRO E 1 16 ? -79.398 49.109 -28.557 1.00 39.61 16 PRO E O 1
ATOM 7236 N N . LEU E 1 17 ? -78.262 49.459 -30.461 1.00 37.80 17 LEU E N 1
ATOM 7237 C CA . LEU E 1 17 ? -79.274 48.823 -31.296 1.00 38.02 17 LEU E CA 1
ATOM 7238 C C . LEU E 1 17 ? -79.314 47.307 -31.113 1.00 37.98 17 LEU E C 1
ATOM 7239 O O . LEU E 1 17 ? -80.286 46.663 -31.521 1.00 39.16 17 LEU E O 1
ATOM 7244 N N . GLY E 1 18 ? -78.266 46.747 -30.504 1.00 37.10 18 GLY E N 1
ATOM 7245 C CA . GLY E 1 18 ? -78.204 45.312 -30.209 1.00 37.19 18 GLY E CA 1
ATOM 7246 C C . GLY E 1 18 ? -79.241 44.857 -29.190 1.00 38.52 18 GLY E C 1
ATOM 7247 O O . GLY E 1 18 ? -79.757 45.660 -28.404 1.00 40.34 18 GLY E O 1
ATOM 7248 N N . SER E 1 19 ? -79.543 43.564 -29.187 1.00 38.40 19 SER E N 1
ATOM 7249 C CA . SER E 1 19 ? -80.600 43.027 -28.330 1.00 39.16 19 SER E CA 1
ATOM 7250 C C . SER E 1 19 ? -80.152 42.744 -26.898 1.00 39.50 19 SER E C 1
ATOM 7251 O O . SER E 1 19 ? -80.991 42.508 -26.030 1.00 41.01 19 SER E O 1
ATOM 7254 N N . LEU E 1 20 ? -78.844 42.757 -26.654 1.00 38.50 20 LEU E N 1
ATOM 7255 C CA . LEU E 1 20 ? -78.310 42.484 -25.325 1.00 38.65 20 LEU E CA 1
ATOM 7256 C C . LEU E 1 20 ? -77.129 43.417 -24.999 1.00 38.67 20 LEU E C 1
ATOM 7257 O O . LEU E 1 20 ? -76.006 42.968 -24.736 1.00 38.41 20 LEU E O 1
ATOM 7262 N N . THR E 1 21 ? -77.396 44.720 -25.018 1.00 39.14 21 THR E N 1
ATOM 7263 C CA . THR E 1 21 ? -76.339 45.720 -24.927 1.00 39.45 21 THR E CA 1
ATOM 7264 C C . THR E 1 21 ? -75.666 45.718 -23.558 1.00 41.02 21 THR E C 1
ATOM 7265 O O . THR E 1 21 ? -76.319 45.918 -22.536 1.00 42.84 21 THR E O 1
ATOM 7269 N N . VAL E 1 22 ? -74.356 45.482 -23.550 1.00 41.17 22 VAL E N 1
ATOM 7270 C CA . VAL E 1 22 ? -73.513 45.703 -22.375 1.00 41.91 22 VAL E CA 1
ATOM 7271 C C . VAL E 1 22 ? -73.368 47.223 -22.153 1.00 43.28 22 VAL E C 1
ATOM 7272 O O . VAL E 1 22 ? -72.970 47.935 -23.065 1.00 42.68 22 VAL E O 1
ATOM 7276 N N . PRO E 1 23 ? -73.708 47.729 -20.951 1.00 45.76 23 PRO E N 1
ATOM 7277 C CA . PRO E 1 23 ? -73.537 49.170 -20.684 1.00 47.46 23 PRO E CA 1
ATOM 7278 C C . PRO E 1 23 ? -72.098 49.641 -20.904 1.00 48.57 23 PRO E C 1
ATOM 7279 O O . PRO E 1 23 ? -71.159 48.934 -20.525 1.00 48.99 23 PRO E O 1
ATOM 7283 N N . LYS E 1 24 ? -71.938 50.816 -21.520 1.00 50.23 24 LYS E N 1
ATOM 7284 C CA . LYS E 1 24 ? -70.620 51.412 -21.804 1.00 51.28 24 LYS E CA 1
ATOM 7285 C C . LYS E 1 24 ? -69.713 50.515 -22.659 1.00 49.47 24 LYS E C 1
ATOM 7286 O O . LYS E 1 24 ? -68.485 50.663 -22.645 1.00 49.19 24 LYS E O 1
ATOM 7292 N N . GLY E 1 25 ? -70.330 49.600 -23.406 1.00 47.02 25 GLY E N 1
ATOM 7293 C CA . GLY E 1 25 ? -69.622 48.691 -24.287 1.00 45.15 25 GLY E CA 1
ATOM 7294 C C . GLY E 1 25 ? -68.948 49.370 -25.460 1.00 45.77 25 GLY E C 1
ATOM 7295 O O . GLY E 1 25 ? -67.880 48.943 -25.897 1.00 45.81 25 GLY E O 1
ATOM 7296 N N . GLU E 1 26 ? -69.564 50.434 -25.969 1.00 46.56 26 GLU E N 1
ATOM 7297 C CA . GLU E 1 26 ? -69.019 51.180 -27.098 1.00 45.86 26 GLU E CA 1
ATOM 7298 C C . GLU E 1 26 ? -67.661 51.772 -26.778 1.00 46.46 26 GLU E C 1
ATOM 7299 O O . GLU E 1 26 ? -66.834 51.962 -27.666 1.00 47.94 26 GLU E O 1
ATOM 7305 N N . GLU E 1 27 ? -67.435 52.079 -25.508 1.00 46.02 27 GLU E N 1
ATOM 7306 C CA . GLU E 1 27 ? -66.177 52.670 -25.086 1.00 45.85 27 GLU E CA 1
ATOM 7307 C C . GLU E 1 27 ? -64.997 51.739 -25.345 1.00 44.51 27 GLU E C 1
ATOM 7308 O O . GLU E 1 27 ? -63.853 52.179 -25.319 1.00 44.93 27 GLU E O 1
ATOM 7314 N N . LEU E 1 28 ? -65.277 50.459 -25.597 1.00 42.88 28 LEU E N 1
ATOM 7315 C CA . LEU E 1 28 ? -64.231 49.455 -25.787 1.00 42.09 28 LEU E CA 1
ATOM 7316 C C . LEU E 1 28 ? -63.683 49.344 -27.218 1.00 42.00 28 LEU E C 1
ATOM 7317 O O . LEU E 1 28 ? -62.546 48.880 -27.408 1.00 42.62 28 LEU E O 1
ATOM 7322 N N . ILE E 1 29 ? -64.478 49.745 -28.214 1.00 40.55 29 ILE E N 1
ATOM 7323 C CA . ILE E 1 29 ? -64.128 49.504 -29.617 1.00 40.15 29 ILE E CA 1
ATOM 7324 C C . ILE E 1 29 ? -62.763 50.062 -30.017 1.00 41.37 29 ILE E C 1
ATOM 7325 O O . ILE E 1 29 ? -61.877 49.309 -30.424 1.00 41.93 29 ILE E O 1
ATOM 7330 N N . ASN E 1 30 ? -62.588 51.372 -29.891 1.00 42.77 30 ASN E N 1
ATOM 7331 C CA . ASN E 1 30 ? -61.307 51.986 -30.234 1.00 44.02 30 ASN E CA 1
ATOM 7332 C C . ASN E 1 30 ? -60.129 51.494 -29.390 1.00 43.93 30 ASN E C 1
ATOM 7333 O O . ASN E 1 30 ? -59.091 51.127 -29.949 1.00 43.17 30 ASN E O 1
ATOM 7338 N N . PRO E 1 31 ? -60.285 51.465 -28.050 1.00 44.09 31 PRO E N 1
ATOM 7339 C CA . PRO E 1 31 ? -59.206 50.909 -27.227 1.00 44.82 31 PRO E CA 1
ATOM 7340 C C . PRO E 1 31 ? -58.790 49.494 -27.623 1.00 44.50 31 PRO E C 1
ATOM 7341 O O . PRO E 1 31 ? -57.585 49.229 -27.740 1.00 46.60 31 PRO E O 1
ATOM 7345 N N . ILE E 1 32 ? -59.754 48.598 -27.850 1.00 42.50 32 ILE E N 1
ATOM 7346 C CA . ILE E 1 32 ? -59.410 47.207 -28.180 1.00 41.44 32 ILE E CA 1
ATOM 7347 C C . ILE E 1 32 ? -58.757 47.184 -29.547 1.00 41.75 32 ILE E C 1
ATOM 7348 O O . ILE E 1 32 ? -57.747 46.506 -29.759 1.00 42.41 32 ILE E O 1
ATOM 7353 N N . SER E 1 33 ? -59.333 47.956 -30.458 1.00 42.20 33 SER E N 1
ATOM 7354 C CA . SER E 1 33 ? -58.819 48.072 -31.807 1.00 43.06 33 SER E CA 1
ATOM 7355 C C . SER E 1 33 ? -57.354 48.488 -31.817 1.00 44.47 33 SER E C 1
ATOM 7356 O O . SER E 1 33 ? -56.550 47.908 -32.541 1.00 45.02 33 SER E O 1
ATOM 7359 N N . ASP E 1 34 ? -57.022 49.495 -31.011 1.00 45.96 34 ASP E N 1
ATOM 7360 C CA . ASP E 1 34 ? -55.650 49.966 -30.868 1.00 47.63 34 ASP E CA 1
ATOM 7361 C C . ASP E 1 34 ? -54.787 48.888 -30.247 1.00 47.34 34 ASP E C 1
ATOM 7362 O O . ASP E 1 34 ? -53.677 48.629 -30.714 1.00 47.71 34 ASP E O 1
ATOM 7367 N N . LEU E 1 35 ? -55.306 48.272 -29.186 1.00 46.27 35 LEU E N 1
ATOM 7368 C CA . LEU E 1 35 ? -54.595 47.200 -28.492 1.00 46.52 35 LEU E CA 1
ATOM 7369 C C . LEU E 1 35 ? -54.174 46.095 -29.463 1.00 46.25 35 LEU E C 1
ATOM 7370 O O . LEU E 1 35 ? -53.024 45.644 -29.442 1.00 47.05 35 LEU E O 1
ATOM 7375 N N . MET E 1 36 ? -55.102 45.694 -30.328 1.00 44.63 36 MET E N 1
ATOM 7376 C CA . MET E 1 36 ? -54.819 44.712 -31.359 1.00 44.63 36 MET E CA 1
ATOM 7377 C C . MET E 1 36 ? -53.645 45.095 -32.263 1.00 46.22 36 MET E C 1
ATOM 7378 O O . MET E 1 36 ? -52.862 44.239 -32.660 1.00 46.60 36 MET E O 1
ATOM 7383 N N . GLN E 1 37 ? -53.518 46.379 -32.572 1.00 48.22 37 GLN E N 1
ATOM 7384 C CA . GLN E 1 37 ? -52.496 46.842 -33.513 1.00 51.39 37 GLN E CA 1
ATOM 7385 C C . GLN E 1 37 ? -51.178 47.265 -32.866 1.00 52.81 37 GLN E C 1
ATOM 7386 O O . GLN E 1 37 ? -50.208 47.533 -33.571 1.00 53.90 37 GLN E O 1
ATOM 7392 N N . ASP E 1 38 ? -51.156 47.337 -31.538 1.00 53.40 38 ASP E N 1
ATOM 7393 C CA . ASP E 1 38 ? -50.003 47.837 -30.789 1.00 55.26 38 ASP E CA 1
ATOM 7394 C C . ASP E 1 38 ? -48.857 46.833 -30.829 1.00 56.82 38 ASP E C 1
ATOM 7395 O O . ASP E 1 38 ? -48.926 45.762 -30.211 1.00 57.02 38 ASP E O 1
ATOM 7400 N N . ALA E 1 39 ? -47.809 47.193 -31.565 1.00 58.73 39 ALA E N 1
ATOM 7401 C CA . ALA E 1 39 ? -46.636 46.340 -31.742 1.00 60.22 39 ALA E CA 1
ATOM 7402 C C . ALA E 1 39 ? -45.809 46.212 -30.459 1.00 61.97 39 ALA E C 1
ATOM 7403 O O . ALA E 1 39 ? -45.095 45.221 -30.279 1.00 62.21 39 ALA E O 1
ATOM 7405 N N . ASP E 1 40 ? -45.919 47.208 -29.575 1.00 63.29 40 ASP E N 1
ATOM 7406 C CA . ASP E 1 40 ? -45.264 47.175 -28.257 1.00 66.08 40 ASP E CA 1
ATOM 7407 C C . ASP E 1 40 ? -45.769 46.035 -27.379 1.00 65.24 40 ASP E C 1
ATOM 7408 O O . ASP E 1 40 ? -45.103 45.637 -26.431 1.00 66.87 40 ASP E O 1
ATOM 7413 N N . ARG E 1 41 ? -46.950 45.521 -27.701 1.00 63.78 41 ARG E N 1
ATOM 7414 C CA . ARG E 1 41 ? -47.571 44.450 -26.931 1.00 62.70 41 ARG E CA 1
ATOM 7415 C C . ARG E 1 41 ? -47.044 43.070 -27.316 1.00 62.74 41 ARG E C 1
ATOM 7416 O O . ARG E 1 41 ? -47.285 42.097 -26.605 1.00 62.56 41 ARG E O 1
ATOM 7424 N N . ASP E 1 42 ? -46.324 43.004 -28.437 1.00 63.48 42 ASP E N 1
ATOM 7425 C CA . ASP E 1 42 ? -45.660 41.776 -28.908 1.00 64.19 42 ASP E CA 1
ATOM 7426 C C . ASP E 1 42 ? -46.585 40.578 -29.081 1.00 61.07 42 ASP E C 1
ATOM 7427 O O . ASP E 1 42 ? -46.193 39.451 -28.780 1.00 61.79 42 ASP E O 1
ATOM 7432 N N . TRP E 1 43 ? -47.806 40.821 -29.556 1.00 57.29 43 TRP E N 1
ATOM 7433 C CA . TRP E 1 43 ? -48.745 39.740 -29.828 1.00 53.62 43 TRP E CA 1
ATOM 7434 C C . TRP E 1 43 ? -48.203 38.856 -30.906 1.00 53.60 43 TRP E C 1
ATOM 7435 O O . TRP E 1 43 ? -47.888 39.324 -31.996 1.00 54.21 43 TRP E O 1
ATOM 7446 N N . HIS E 1 44 ? -48.076 37.567 -30.618 1.00 53.55 44 HIS E N 1
ATOM 7447 C CA . HIS E 1 44 ? -47.680 36.616 -31.645 1.00 53.10 44 HIS E CA 1
ATOM 7448 C C . HIS E 1 44 ? -48.865 36.226 -32.479 1.00 50.52 44 HIS E C 1
ATOM 7449 O O . HIS E 1 44 ? -48.733 36.003 -33.677 1.00 50.47 44 HIS E O 1
ATOM 7456 N N . ARG E 1 45 ? -50.030 36.132 -31.841 1.00 47.96 45 ARG E N 1
ATOM 7457 C CA . ARG E 1 45 ? -51.294 35.860 -32.519 1.00 45.92 45 ARG E CA 1
ATOM 7458 C C . ARG E 1 45 ? -52.431 36.538 -31.764 1.00 44.89 45 ARG E C 1
ATOM 7459 O O . ARG E 1 45 ? -52.319 36.828 -30.564 1.00 45.61 45 ARG E O 1
ATOM 7467 N N . ILE E 1 46 ? -53.528 36.780 -32.472 1.00 42.72 46 ILE E N 1
ATOM 7468 C CA . ILE E 1 46 ? -54.726 37.352 -31.884 1.00 40.87 46 ILE E CA 1
ATOM 7469 C C . ILE E 1 46 ? -55.864 36.399 -32.228 1.00 40.21 46 ILE E C 1
ATOM 7470 O O . ILE E 1 46 ? -55.887 35.817 -33.316 1.00 40.78 46 ILE E O 1
ATOM 7475 N N . VAL E 1 47 ? -56.795 36.214 -31.302 1.00 38.79 47 VAL E N 1
ATOM 7476 C CA . VAL E 1 47 ? -57.966 35.399 -31.582 1.00 37.75 47 VAL E CA 1
ATOM 7477 C C . VAL E 1 47 ? -59.201 36.183 -31.164 1.00 36.93 47 VAL E C 1
ATOM 7478 O O . VAL E 1 47 ? -59.234 36.780 -30.074 1.00 36.66 47 VAL E O 1
ATOM 7482 N N . VAL E 1 48 ? -60.203 36.192 -32.040 1.00 36.09 48 VAL E N 1
ATOM 7483 C CA . VAL E 1 48 ? -61.481 36.825 -31.735 1.00 35.81 48 VAL E CA 1
ATOM 7484 C C . VAL E 1 48 ? -62.557 35.755 -31.595 1.00 36.79 48 VAL E C 1
ATOM 7485 O O . VAL E 1 48 ? -62.566 34.775 -32.356 1.00 38.40 48 VAL E O 1
ATOM 7489 N N . THR E 1 49 ? -63.449 35.923 -30.623 1.00 36.46 49 THR E N 1
ATOM 7490 C CA . THR E 1 49 ? -64.499 34.933 -30.397 1.00 37.16 49 THR E CA 1
ATOM 7491 C C . THR E 1 49 ? -65.852 35.489 -30.785 1.00 37.21 49 THR E C 1
ATOM 7492 O O . THR E 1 49 ? -66.074 36.686 -30.711 1.00 37.82 49 THR E O 1
ATOM 7496 N N . ARG E 1 50 ? -66.754 34.609 -31.200 1.00 38.06 50 ARG E N 1
ATOM 7497 C CA . ARG E 1 50 ? -68.125 34.990 -31.483 1.00 38.23 50 ARG E CA 1
ATOM 7498 C C . ARG E 1 50 ? -69.068 34.008 -30.823 1.00 39.66 50 ARG E C 1
ATOM 7499 O O . ARG E 1 50 ? -68.835 32.794 -30.866 1.00 40.46 50 ARG E O 1
ATOM 7507 N N . ASP E 1 51 ? -70.120 34.531 -30.204 1.00 40.03 51 ASP E N 1
ATOM 7508 C CA . ASP E 1 51 ? -71.292 33.735 -29.925 1.00 41.63 51 ASP E CA 1
ATOM 7509 C C . ASP E 1 51 ? -72.015 33.525 -31.230 1.00 40.94 51 ASP E C 1
ATOM 7510 O O . ASP E 1 51 ? -72.304 34.473 -31.951 1.00 41.04 51 ASP E O 1
ATOM 7515 N N . TRP E 1 52 ? -72.300 32.268 -31.535 1.00 40.89 52 TRP E N 1
ATOM 7516 C CA . TRP E 1 52 ? -72.842 31.897 -32.827 1.00 40.02 52 TRP E CA 1
ATOM 7517 C C . TRP E 1 52 ? -74.054 31.020 -32.620 1.00 40.57 52 TRP E C 1
ATOM 7518 O O . TRP E 1 52 ? -73.988 29.812 -32.811 1.00 41.45 52 TRP E O 1
ATOM 7529 N N . HIS E 1 53 ? -75.175 31.627 -32.230 1.00 40.41 53 HIS E N 1
ATOM 7530 C CA . HIS E 1 53 ? -76.376 30.884 -31.816 1.00 42.03 53 HIS E CA 1
ATOM 7531 C C . HIS E 1 53 ? -77.353 30.549 -32.917 1.00 42.94 53 HIS E C 1
ATOM 7532 O O . HIS E 1 53 ? -77.531 31.326 -33.853 1.00 42.60 53 HIS E O 1
ATOM 7539 N N . PRO E 1 54 ? -78.016 29.381 -32.823 1.00 44.37 54 PRO E N 1
ATOM 7540 C CA . PRO E 1 54 ? -79.180 29.177 -33.697 1.00 45.59 54 PRO E CA 1
ATOM 7541 C C . PRO E 1 54 ? -80.382 29.871 -33.043 1.00 46.23 54 PRO E C 1
ATOM 7542 O O . PRO E 1 54 ? -80.357 30.090 -31.828 1.00 46.10 54 PRO E O 1
ATOM 7546 N N . SER E 1 55 ? -81.421 30.217 -33.796 1.00 46.67 55 SER E N 1
ATOM 7547 C CA . SER E 1 55 ? -82.541 30.899 -33.148 1.00 48.38 55 SER E CA 1
ATOM 7548 C C . SER E 1 55 ? -83.243 30.038 -32.104 1.00 50.79 55 SER E C 1
ATOM 7549 O O . SER E 1 55 ? -83.788 30.562 -31.130 1.00 51.40 55 SER E O 1
ATOM 7552 N N . ARG E 1 56 ? -83.185 28.718 -32.292 1.00 54.19 56 ARG E N 1
ATOM 7553 C CA . ARG E 1 56 ? -83.829 27.750 -31.387 1.00 56.38 56 ARG E CA 1
ATOM 7554 C C . ARG E 1 56 ? -82.987 27.390 -30.157 1.00 54.75 56 ARG E C 1
ATOM 7555 O O . ARG E 1 56 ? -83.261 26.405 -29.485 1.00 56.02 56 ARG E O 1
ATOM 7563 N N . HIS E 1 57 ? -81.976 28.199 -29.856 1.00 52.54 57 HIS E N 1
ATOM 7564 C CA . HIS E 1 57 ? -81.049 27.921 -28.753 1.00 51.57 57 HIS E CA 1
ATOM 7565 C C . HIS E 1 57 ? -81.702 27.796 -27.401 1.00 52.86 57 HIS E C 1
ATOM 7566 O O . HIS E 1 57 ? -82.652 28.514 -27.088 1.00 53.54 57 HIS E O 1
ATOM 7573 N N . ILE E 1 58 ? -81.176 26.894 -26.577 1.00 53.52 58 ILE E N 1
ATOM 7574 C CA . ILE E 1 58 ? -81.787 26.577 -25.286 1.00 55.40 58 ILE E CA 1
ATOM 7575 C C . ILE E 1 58 ? -81.745 27.734 -24.282 1.00 54.99 58 ILE E C 1
ATOM 7576 O O . ILE E 1 58 ? -82.590 27.811 -23.385 1.00 56.50 58 ILE E O 1
ATOM 7581 N N . SER E 1 59 ? -80.789 28.646 -24.458 1.00 52.75 59 SER E N 1
ATOM 7582 C CA . SER E 1 59 ? -80.589 29.746 -23.515 1.00 51.68 59 SER E CA 1
ATOM 7583 C C . SER E 1 59 ? -81.475 30.959 -23.796 1.00 51.25 59 SER E C 1
ATOM 7584 O O . SER E 1 59 ? -81.397 31.955 -23.072 1.00 51.66 59 SER E O 1
ATOM 7587 N N . PHE E 1 60 ? -82.309 30.888 -24.834 1.00 50.16 60 PHE E N 1
ATOM 7588 C CA . PHE E 1 60 ? -83.217 31.992 -25.135 1.00 49.74 60 PHE E CA 1
ATOM 7589 C C . PHE E 1 60 ? -84.576 31.771 -24.492 1.00 52.10 60 PHE E C 1
ATOM 7590 O O . PHE E 1 60 ? -85.283 30.809 -24.814 1.00 53.65 60 PHE E O 1
ATOM 7598 N N . ALA E 1 61 ? -84.950 32.687 -23.607 1.00 53.34 61 ALA E N 1
ATOM 7599 C CA . ALA E 1 61 ? -86.259 32.664 -22.948 1.00 56.10 61 ALA E CA 1
ATOM 7600 C C . ALA E 1 61 ? -87.430 32.432 -23.904 1.00 58.14 61 ALA E C 1
ATOM 7601 O O . ALA E 1 61 ? -88.445 31.841 -23.515 1.00 60.77 61 ALA E O 1
ATOM 7603 N N . LYS E 1 62 ? -87.287 32.893 -25.144 1.00 58.03 62 LYS E N 1
ATOM 7604 C CA . LYS E 1 62 ? -88.350 32.760 -26.122 1.00 60.54 62 LYS E CA 1
ATOM 7605 C C . LYS E 1 62 ? -88.628 31.281 -26.430 1.00 61.90 62 LYS E C 1
ATOM 7606 O O . LYS E 1 62 ? -89.741 30.924 -26.824 1.00 63.07 62 LYS E O 1
ATOM 7612 N N . ASN E 1 63 ? -87.625 30.431 -26.218 1.00 60.93 63 ASN E N 1
ATOM 7613 C CA . ASN E 1 63 ? -87.741 29.003 -26.515 1.00 62.26 63 ASN E CA 1
ATOM 7614 C C . ASN E 1 63 ? -88.230 28.162 -25.332 1.00 64.31 63 ASN E C 1
ATOM 7615 O O . ASN E 1 63 ? -88.069 26.945 -25.321 1.00 64.89 63 ASN E O 1
ATOM 7620 N N . HIS E 1 64 ? -88.835 28.827 -24.350 1.00 65.74 64 HIS E N 1
ATOM 7621 C CA . HIS E 1 64 ? -89.299 28.196 -23.123 1.00 68.07 64 HIS E CA 1
ATOM 7622 C C . HIS E 1 64 ? -90.603 28.792 -22.689 1.00 71.26 64 HIS E C 1
ATOM 7623 O O . HIS E 1 64 ? -90.673 29.970 -22.340 1.00 72.21 64 HIS E O 1
ATOM 7630 N N . LYS E 1 65 ? -91.647 27.969 -22.714 1.00 75.34 65 LYS E N 1
ATOM 7631 C CA . LYS E 1 65 ? -92.992 28.352 -22.299 1.00 78.00 65 LYS E CA 1
ATOM 7632 C C . LYS E 1 65 ? -92.992 28.877 -20.856 1.00 78.13 65 LYS E C 1
ATOM 7633 O O . LYS E 1 65 ? -92.320 28.314 -19.988 1.00 77.49 65 LYS E O 1
ATOM 7639 N N . ASP E 1 66 ? -93.734 29.961 -20.619 1.00 78.39 66 ASP E N 1
ATOM 7640 C CA . ASP E 1 66 ? -93.912 30.551 -19.276 1.00 79.68 66 ASP E CA 1
ATOM 7641 C C . ASP E 1 66 ? -92.628 31.009 -18.574 1.00 77.41 66 ASP E C 1
ATOM 7642 O O . ASP E 1 66 ? -92.623 31.201 -17.359 1.00 78.11 66 ASP E O 1
ATOM 7647 N N . LYS E 1 67 ? -91.546 31.171 -19.330 1.00 74.63 67 LYS E N 1
ATOM 7648 C CA . LYS E 1 67 ? -90.300 31.716 -18.780 1.00 72.10 67 LYS E CA 1
ATOM 7649 C C . LYS E 1 67 ? -89.785 32.888 -19.615 1.00 69.43 67 LYS E C 1
ATOM 7650 O O . LYS E 1 67 ? -89.798 32.848 -20.858 1.00 67.82 67 LYS E O 1
ATOM 7656 N N . GLU E 1 68 ? -89.359 33.930 -18.901 1.00 68.65 68 GLU E N 1
ATOM 7657 C CA . GLU E 1 68 ? -89.079 35.253 -19.472 1.00 66.25 68 GLU E CA 1
ATOM 7658 C C . GLU E 1 68 ? -87.605 35.602 -19.371 1.00 62.51 68 GLU E C 1
ATOM 7659 O O . GLU E 1 68 ? -86.901 35.025 -18.545 1.00 61.13 68 GLU E O 1
ATOM 7665 N N . PRO E 1 69 ? -87.130 36.551 -20.211 1.00 60.79 69 PRO E N 1
ATOM 7666 C CA . PRO E 1 69 ? -85.706 36.905 -20.188 1.00 58.30 69 PRO E CA 1
ATOM 7667 C C . PRO E 1 69 ? -85.210 37.271 -18.792 1.00 58.88 69 PRO E C 1
ATOM 7668 O O . PRO E 1 69 ? -85.893 37.990 -18.057 1.00 60.62 69 PRO E O 1
ATOM 7672 N N . TYR E 1 70 ? -84.038 36.742 -18.443 1.00 58.14 70 TYR E N 1
ATOM 7673 C CA . TYR E 1 70 ? -83.380 36.926 -17.132 1.00 59.04 70 TYR E CA 1
ATOM 7674 C C . TYR E 1 70 ? -83.891 36.015 -16.005 1.00 61.74 70 TYR E C 1
ATOM 7675 O O . TYR E 1 70 ? -83.385 36.072 -14.884 1.00 63.40 70 TYR E O 1
ATOM 7684 N N . SER E 1 71 ? -84.869 35.160 -16.298 1.00 62.92 71 SER E N 1
ATOM 7685 C CA . SER E 1 71 ? -85.298 34.148 -15.328 1.00 65.46 71 SER E CA 1
ATOM 7686 C C . SER E 1 71 ? -84.265 33.026 -15.275 1.00 65.32 71 SER E C 1
ATOM 7687 O O . SER E 1 71 ? -83.551 32.787 -16.252 1.00 65.15 71 SER E O 1
ATOM 7690 N N . THR E 1 72 ? -84.171 32.352 -14.134 1.00 66.35 72 THR E N 1
ATOM 7691 C CA . THR E 1 72 ? -83.183 31.287 -13.967 1.00 65.93 72 THR E CA 1
ATOM 7692 C C . THR E 1 72 ? -83.721 29.953 -14.484 1.00 66.19 72 THR E C 1
ATOM 7693 O O . THR E 1 72 ? -84.934 29.713 -14.471 1.00 67.06 72 THR E O 1
ATOM 7697 N N . TYR E 1 73 ? -82.812 29.097 -14.945 1.00 64.99 73 TYR E N 1
ATOM 7698 C CA . TYR E 1 73 ? -83.178 27.832 -15.575 1.00 65.31 73 TYR E CA 1
ATOM 7699 C C . TYR E 1 73 ? -82.225 26.719 -15.180 1.00 66.78 73 TYR E C 1
ATOM 7700 O O . TYR E 1 73 ? -81.045 26.963 -14.918 1.00 66.95 73 TYR E O 1
ATOM 7709 N N . THR E 1 74 ? -82.749 25.498 -15.142 1.00 68.48 74 THR E N 1
ATOM 7710 C CA . THR E 1 74 ? -81.961 24.331 -14.796 1.00 69.48 74 THR E CA 1
ATOM 7711 C C . THR E 1 74 ? -81.580 23.564 -16.061 1.00 69.20 74 THR E C 1
ATOM 7712 O O . THR E 1 74 ? -82.417 22.879 -16.674 1.00 70.27 74 THR E O 1
ATOM 7716 N N . TYR E 1 75 ? -80.310 23.695 -16.445 1.00 67.96 75 TYR E N 1
ATOM 7717 C CA . TYR E 1 75 ? -79.762 22.981 -17.597 1.00 68.51 75 TYR E CA 1
ATOM 7718 C C . TYR E 1 75 ? -79.401 21.543 -17.264 1.00 71.35 75 TYR E C 1
ATOM 7719 O O . TYR E 1 75 ? -78.850 21.261 -16.196 1.00 71.91 75 TYR E O 1
ATOM 7728 N N . HIS E 1 76 ? -79.706 20.643 -18.193 1.00 72.56 76 HIS E N 1
ATOM 7729 C CA . HIS E 1 76 ? -79.414 19.221 -18.031 1.00 74.15 76 HIS E CA 1
ATOM 7730 C C . HIS E 1 76 ? -78.279 18.809 -18.927 1.00 72.63 76 HIS E C 1
ATOM 7731 O O . HIS E 1 76 ? -78.325 19.037 -20.135 1.00 72.89 76 HIS E O 1
ATOM 7738 N N . SER E 1 77 ? -77.251 18.191 -18.351 1.00 72.59 77 SER E N 1
ATOM 7739 C CA . SER E 1 77 ? -76.142 17.640 -19.134 1.00 72.27 77 SER E CA 1
ATOM 7740 C C . SER E 1 77 ? -76.628 16.907 -20.383 1.00 72.25 77 SER E C 1
ATOM 7741 O O . SER E 1 77 ? -77.504 16.059 -20.299 1.00 74.96 77 SER E O 1
ATOM 7744 N N . PRO E 1 78 ? -76.056 17.241 -21.546 1.00 71.03 78 PRO E N 1
ATOM 7745 C CA . PRO E 1 78 ? -76.417 16.577 -22.795 1.00 72.02 78 PRO E CA 1
ATOM 7746 C C . PRO E 1 78 ? -75.816 15.178 -22.957 1.00 75.08 78 PRO E C 1
ATOM 7747 O O . PRO E 1 78 ? -76.208 14.460 -23.879 1.00 76.48 78 PRO E O 1
ATOM 7751 N N . ARG E 1 79 ? -74.876 14.793 -22.095 1.00 77.93 79 ARG E N 1
ATOM 7752 C CA . ARG E 1 79 ? -74.359 13.424 -22.125 1.00 82.83 79 ARG E CA 1
ATOM 7753 C C . ARG E 1 79 ? -75.482 12.463 -21.722 1.00 86.51 79 ARG E C 1
ATOM 7754 O O . ARG E 1 79 ? -76.081 12.614 -20.650 1.00 86.37 79 ARG E O 1
ATOM 7762 N N . PRO E 1 80 ? -75.803 11.502 -22.606 1.00 89.67 80 PRO E N 1
ATOM 7763 C CA . PRO E 1 80 ? -76.842 10.506 -22.310 1.00 92.95 80 PRO E CA 1
ATOM 7764 C C . PRO E 1 80 ? -76.500 9.716 -21.047 1.00 94.89 80 PRO E C 1
ATOM 7765 O O . PRO E 1 80 ? -75.362 9.269 -20.892 1.00 95.87 80 PRO E O 1
ATOM 7769 N N . GLY E 1 81 ? -77.468 9.569 -20.145 1.00 95.26 81 GLY E N 1
ATOM 7770 C CA . GLY E 1 81 ? -77.231 8.885 -18.877 1.00 96.77 81 GLY E CA 1
ATOM 7771 C C . GLY E 1 81 ? -76.721 9.799 -17.777 1.00 95.68 81 GLY E C 1
ATOM 7772 O O . GLY E 1 81 ? -76.996 9.567 -16.601 1.00 97.56 81 GLY E O 1
ATOM 7773 N N . ASP E 1 82 ? -75.973 10.835 -18.153 1.00 93.08 82 ASP E N 1
ATOM 7774 C CA . ASP E 1 82 ? -75.490 11.832 -17.196 1.00 91.82 82 ASP E CA 1
ATOM 7775 C C . ASP E 1 82 ? -76.618 12.777 -16.776 1.00 91.98 82 ASP E C 1
ATOM 7776 O O . ASP E 1 82 ? -77.251 13.436 -17.612 1.00 91.25 82 ASP E O 1
ATOM 7781 N N . ASP E 1 83 ? -76.837 12.840 -15.466 1.00 94.43 83 ASP E N 1
ATOM 7782 C CA . ASP E 1 83 ? -77.991 13.515 -14.878 1.00 94.00 83 ASP E CA 1
ATOM 7783 C C . ASP E 1 83 ? -77.660 14.787 -14.105 1.00 91.15 83 ASP E C 1
ATOM 7784 O O . ASP E 1 83 ? -78.560 15.397 -13.518 1.00 91.14 83 ASP E O 1
ATOM 7789 N N . SER E 1 84 ? -76.384 15.178 -14.089 1.00 87.83 84 SER E N 1
ATOM 7790 C CA . SER E 1 84 ? -75.973 16.369 -13.343 1.00 85.26 84 SER E CA 1
ATOM 7791 C C . SER E 1 84 ? -76.483 17.626 -14.043 1.00 81.33 84 SER E C 1
ATOM 7792 O O . SER E 1 84 ? -76.740 17.618 -15.250 1.00 79.73 84 SER E O 1
ATOM 7795 N N . THR E 1 85 ? -76.671 18.685 -13.266 1.00 79.24 85 THR E N 1
ATOM 7796 C CA . THR E 1 85 ? -77.330 19.885 -13.751 1.00 76.48 85 THR E CA 1
ATOM 7797 C C . THR E 1 85 ? -76.531 21.134 -13.405 1.00 75.89 85 THR E C 1
ATOM 7798 O O . THR E 1 85 ? -75.628 21.092 -12.566 1.00 76.43 85 THR E O 1
ATOM 7802 N N . GLN E 1 86 ? -76.869 22.238 -14.069 1.00 75.12 86 GLN E N 1
ATOM 7803 C CA . GLN E 1 86 ? -76.330 23.551 -13.735 1.00 75.26 86 GLN E CA 1
ATOM 7804 C C . GLN E 1 86 ? -77.387 24.633 -13.838 1.00 75.09 86 GLN E C 1
ATOM 7805 O O . GLN E 1 86 ? -78.220 24.632 -14.751 1.00 74.42 86 GLN E O 1
ATOM 7811 N N . GLU E 1 87 ? -77.335 25.554 -12.881 1.00 76.69 87 GLU E N 1
ATOM 7812 C CA . GLU E 1 87 ? -78.240 26.687 -12.821 1.00 76.55 87 GLU E CA 1
ATOM 7813 C C . GLU E 1 87 ? -77.727 27.767 -13.765 1.00 72.74 87 GLU E C 1
ATOM 7814 O O . GLU E 1 87 ? -76.543 28.092 -13.763 1.00 72.47 87 GLU E O 1
ATOM 7820 N N . GLY E 1 88 ? -78.611 28.311 -14.587 1.00 69.91 88 GLY E N 1
ATOM 7821 C CA . GLY E 1 88 ? -78.202 29.318 -15.547 1.00 67.93 88 GLY E CA 1
ATOM 7822 C C . GLY E 1 88 ? -79.232 30.408 -15.746 1.00 68.24 88 GLY E C 1
ATOM 7823 O O . GLY E 1 88 ? -80.324 30.358 -15.172 1.00 69.96 88 GLY E O 1
ATOM 7824 N N . ILE E 1 89 ? -78.866 31.395 -16.562 1.00 65.84 89 ILE E N 1
ATOM 7825 C CA . ILE E 1 89 ? -79.749 32.499 -16.927 1.00 65.42 89 ILE E CA 1
ATOM 7826 C C . ILE E 1 89 ? -80.325 32.265 -18.333 1.00 64.02 89 ILE E C 1
ATOM 7827 O O . ILE E 1 89 ? -79.607 31.823 -19.242 1.00 64.39 89 ILE E O 1
ATOM 7832 N N . LEU E 1 90 ? -81.617 32.535 -18.504 1.00 62.83 90 LEU E N 1
ATOM 7833 C CA . LEU E 1 90 ? -82.210 32.618 -19.840 1.00 60.99 90 LEU E CA 1
ATOM 7834 C C . LEU E 1 90 ? -82.116 34.064 -20.350 1.00 59.10 90 LEU E C 1
ATOM 7835 O O . LEU E 1 90 ? -82.275 35.020 -19.586 1.00 59.47 90 LEU E O 1
ATOM 7840 N N . TRP E 1 91 ? -81.874 34.212 -21.646 1.00 55.03 91 TRP E N 1
ATOM 7841 C CA . TRP E 1 91 ? -81.529 35.498 -22.216 1.00 51.84 91 TRP E CA 1
ATOM 7842 C C . TRP E 1 91 ? -82.481 35.938 -23.292 1.00 50.73 91 TRP E C 1
ATOM 7843 O O . TRP E 1 91 ? -83.264 35.127 -23.813 1.00 51.46 91 TRP E O 1
ATOM 7854 N N . PRO E 1 92 ? -82.434 37.238 -23.649 1.00 48.72 92 PRO E N 1
ATOM 7855 C CA . PRO E 1 92 ? -83.081 37.655 -24.884 1.00 47.32 92 PRO E CA 1
ATOM 7856 C C . PRO E 1 92 ? -82.342 37.018 -26.053 1.00 45.17 92 PRO E C 1
ATOM 7857 O O . PRO E 1 92 ? -81.182 36.633 -25.918 1.00 43.60 92 PRO E O 1
ATOM 7861 N N . VAL E 1 93 ? -83.018 36.902 -27.185 1.00 44.57 93 VAL E N 1
ATOM 7862 C CA . VAL E 1 93 ? -82.413 36.376 -28.393 1.00 43.25 93 VAL E CA 1
ATOM 7863 C C . VAL E 1 93 ? -81.255 37.302 -28.760 1.00 42.50 93 VAL E C 1
ATOM 7864 O O . VAL E 1 93 ? -81.448 38.512 -28.893 1.00 42.48 93 VAL E O 1
ATOM 7868 N N . HIS E 1 94 ? -80.057 36.740 -28.908 1.00 41.70 94 HIS E N 1
ATOM 7869 C CA . HIS E 1 94 ? -78.896 37.524 -29.332 1.00 40.16 94 HIS E CA 1
ATOM 7870 C C . HIS E 1 94 ? -77.899 36.684 -30.070 1.00 38.92 94 HIS E C 1
ATOM 7871 O O . HIS E 1 94 ? -77.854 35.476 -29.897 1.00 39.23 94 HIS E O 1
ATOM 7878 N N . CYS E 1 95 ? -77.075 37.338 -30.884 1.00 37.69 95 CYS E N 1
ATOM 7879 C CA . CYS E 1 95 ? -76.030 36.685 -31.663 1.00 36.75 95 CYS E CA 1
ATOM 7880 C C . CYS E 1 95 ? -76.501 35.459 -32.450 1.00 37.26 95 CYS E C 1
ATOM 7881 O O . CYS E 1 95 ? -75.850 34.412 -32.431 1.00 37.25 95 CYS E O 1
ATOM 7884 N N . VAL E 1 96 ? -77.632 35.592 -33.140 1.00 37.39 96 VAL E N 1
ATOM 7885 C CA . VAL E 1 96 ? -78.087 34.550 -34.044 1.00 38.07 96 VAL E CA 1
ATOM 7886 C C . VAL E 1 96 ? -77.126 34.508 -35.225 1.00 38.49 96 VAL E C 1
ATOM 7887 O O . VAL E 1 96 ? -76.812 35.545 -35.828 1.00 38.51 96 VAL E O 1
ATOM 7891 N N . LYS E 1 97 ? -76.639 33.313 -35.545 1.00 39.64 97 LYS E N 1
ATOM 7892 C CA . LYS E 1 97 ? -75.717 33.168 -36.662 1.00 39.73 97 LYS E CA 1
ATOM 7893 C C . LYS E 1 97 ? -76.243 33.872 -37.918 1.00 39.26 97 LYS E C 1
ATOM 7894 O O . LYS E 1 97 ? -77.443 33.816 -38.227 1.00 38.95 97 LYS E O 1
ATOM 7900 N N . ASN E 1 98 ? -75.327 34.578 -38.583 1.00 38.19 98 ASN E N 1
ATOM 7901 C CA . ASN E 1 98 ? -75.573 35.276 -39.849 1.00 38.06 98 ASN E CA 1
ATOM 7902 C C . ASN E 1 98 ? -76.610 36.382 -39.771 1.00 38.04 98 ASN E C 1
ATOM 7903 O O . ASN E 1 98 ? -77.342 36.640 -40.727 1.00 39.19 98 ASN E O 1
ATOM 7908 N N . THR E 1 99 ? -76.662 37.035 -38.622 1.00 36.77 99 THR E N 1
ATOM 7909 C CA . THR E 1 99 ? -77.449 38.240 -38.477 1.00 36.86 99 THR E CA 1
ATOM 7910 C C . THR E 1 99 ? -76.539 39.375 -38.010 1.00 36.36 99 THR E C 1
ATOM 7911 O O . THR E 1 99 ? -75.490 39.145 -37.374 1.00 36.33 99 THR E O 1
ATOM 7915 N N . TRP E 1 100 ? -76.953 40.599 -38.312 1.00 36.10 100 TRP E N 1
ATOM 7916 C CA . TRP E 1 100 ? -76.226 41.786 -37.899 1.00 35.12 100 TRP E CA 1
ATOM 7917 C C . TRP E 1 100 ? -75.704 41.667 -36.494 1.00 34.86 100 TRP E C 1
ATOM 7918 O O . TRP E 1 100 ? -74.521 41.894 -36.236 1.00 35.03 100 TRP E O 1
ATOM 7929 N N . GLY E 1 101 ? -76.586 41.291 -35.571 1.00 34.76 101 GLY E N 1
ATOM 7930 C CA . GLY E 1 101 ? -76.252 41.198 -34.166 1.00 33.95 101 GLY E CA 1
ATOM 7931 C C . GLY E 1 101 ? -75.096 40.299 -33.783 1.00 33.66 101 GLY E C 1
ATOM 7932 O O . GLY E 1 101 ? -74.471 40.514 -32.746 1.00 34.10 101 GLY E O 1
ATOM 7933 N N . SER E 1 102 ? -74.811 39.283 -34.589 1.00 33.65 102 SER E N 1
ATOM 7934 C CA . SER E 1 102 ? -73.688 38.388 -34.293 1.00 33.14 102 SER E CA 1
ATOM 7935 C C . SER E 1 102 ? -72.402 38.776 -35.021 1.00 32.37 102 SER E C 1
ATOM 7936 O O . SER E 1 102 ? -71.366 38.140 -34.823 1.00 31.92 102 SER E O 1
ATOM 7939 N N . GLN E 1 103 ? -72.470 39.789 -35.884 1.00 32.27 103 GLN E N 1
ATOM 7940 C CA . GLN E 1 103 ? -71.268 40.293 -36.557 1.00 31.36 103 GLN E CA 1
ATOM 7941 C C . GLN E 1 103 ? -70.355 40.919 -35.521 1.00 30.50 103 GLN E C 1
ATOM 7942 O O . GLN E 1 103 ? -70.807 41.643 -34.643 1.00 30.38 103 GLN E O 1
ATOM 7948 N N . LEU E 1 104 ? -69.073 40.610 -35.602 1.00 30.02 104 LEU E N 1
ATOM 7949 C CA . LEU E 1 104 ? -68.080 41.396 -34.899 1.00 29.91 104 LEU E CA 1
ATOM 7950 C C . LEU E 1 104 ? -68.261 42.861 -35.299 1.00 30.39 104 LEU E C 1
ATOM 7951 O O . LEU E 1 104 ? -68.437 43.155 -36.484 1.00 31.18 104 LEU E O 1
ATOM 7956 N N . VAL E 1 105 ? -68.212 43.771 -34.330 1.00 30.34 105 VAL E N 1
ATOM 7957 C CA . VAL E 1 105 ? -68.395 45.203 -34.601 1.00 30.81 105 VAL E CA 1
ATOM 7958 C C . VAL E 1 105 ? -67.467 45.662 -35.719 1.00 31.27 105 VAL E C 1
ATOM 7959 O O . VAL E 1 105 ? -66.352 45.155 -35.860 1.00 31.14 105 VAL E O 1
ATOM 7963 N N . ASP E 1 106 ? -67.947 46.604 -36.522 1.00 32.39 106 ASP E N 1
ATOM 7964 C CA . ASP E 1 106 ? -67.259 47.011 -37.755 1.00 33.34 106 ASP E CA 1
ATOM 7965 C C . ASP E 1 106 ? -65.732 47.152 -37.620 1.00 33.95 106 ASP E C 1
ATOM 7966 O O . ASP E 1 106 ? -64.972 46.562 -38.392 1.00 33.75 106 ASP E O 1
ATOM 7971 N N . GLN E 1 107 ? -65.288 47.925 -36.635 1.00 35.17 107 GLN E N 1
ATOM 7972 C CA . GLN E 1 107 ? -63.880 48.269 -36.519 1.00 37.25 107 GLN E CA 1
ATOM 7973 C C . GLN E 1 107 ? -63.011 47.038 -36.261 1.00 36.48 107 GLN E C 1
ATOM 7974 O O . GLN E 1 107 ? -61.949 46.887 -36.858 1.00 36.83 107 GLN E O 1
ATOM 7980 N N . ILE E 1 108 ? -63.485 46.148 -35.393 1.00 34.99 108 ILE E N 1
ATOM 7981 C CA . ILE E 1 108 ? -62.821 44.877 -35.133 1.00 34.22 108 ILE E CA 1
ATOM 7982 C C . ILE E 1 108 ? -62.902 43.920 -36.339 1.00 34.24 108 ILE E C 1
ATOM 7983 O O . ILE E 1 108 ? -61.895 43.326 -36.733 1.00 34.07 108 ILE E O 1
ATOM 7988 N N . MET E 1 109 ? -64.090 43.778 -36.929 1.00 33.71 109 MET E N 1
ATOM 7989 C CA . MET E 1 109 ? -64.238 42.940 -38.105 1.00 34.32 109 MET E CA 1
ATOM 7990 C C . MET E 1 109 ? -63.237 43.344 -39.177 1.00 35.50 109 MET E C 1
ATOM 7991 O O . MET E 1 109 ? -62.620 42.490 -39.824 1.00 35.50 109 MET E O 1
ATOM 7996 N N . ASP E 1 110 ? -63.072 44.657 -39.336 1.00 36.83 110 ASP E N 1
ATOM 7997 C CA . ASP E 1 110 ? -62.129 45.227 -40.286 1.00 38.25 110 ASP E CA 1
ATOM 7998 C C . ASP E 1 110 ? -60.704 44.716 -40.073 1.00 38.79 110 ASP E C 1
ATOM 7999 O O . ASP E 1 110 ? -60.052 44.264 -41.010 1.00 39.35 110 ASP E O 1
ATOM 8004 N N . GLN E 1 111 ? -60.231 44.792 -38.839 1.00 39.62 111 GLN E N 1
ATOM 8005 C CA . GLN E 1 111 ? -58.957 44.195 -38.459 1.00 41.53 111 GLN E CA 1
ATOM 8006 C C . GLN E 1 111 ? -58.910 42.716 -38.833 1.00 40.19 111 GLN E C 1
ATOM 8007 O O . GLN E 1 111 ? -57.943 42.253 -39.431 1.00 41.02 111 GLN E O 1
ATOM 8013 N N . VAL E 1 112 ? -59.959 41.981 -38.465 1.00 38.27 112 VAL E N 1
ATOM 8014 C CA . VAL E 1 112 ? -60.003 40.522 -38.652 1.00 37.86 112 VAL E CA 1
ATOM 8015 C C . VAL E 1 112 ? -59.898 40.138 -40.133 1.00 38.31 112 VAL E C 1
ATOM 8016 O O . VAL E 1 112 ? -59.131 39.246 -40.504 1.00 39.16 112 VAL E O 1
ATOM 8020 N N . VAL E 1 113 ? -60.652 40.840 -40.967 1.00 37.61 113 VAL E N 1
ATOM 8021 C CA . VAL E 1 113 ? -60.673 40.571 -42.391 1.00 38.25 113 VAL E CA 1
ATOM 8022 C C . VAL E 1 113 ? -59.368 40.925 -43.082 1.00 40.00 113 VAL E C 1
ATOM 8023 O O . VAL E 1 113 ? -58.917 40.176 -43.942 1.00 41.99 113 VAL E O 1
ATOM 8027 N N . THR E 1 114 ? -58.748 42.043 -42.723 1.00 40.41 114 THR E N 1
ATOM 8028 C CA . THR E 1 114 ? -57.544 42.428 -43.460 1.00 42.73 114 THR E CA 1
ATOM 8029 C C . THR E 1 114 ? -56.313 41.731 -42.895 1.00 43.76 114 THR E C 1
ATOM 8030 O O . THR E 1 114 ? -55.418 41.354 -43.637 1.00 45.50 114 THR E O 1
ATOM 8034 N N . LYS E 1 115 ? -56.280 41.534 -41.587 1.00 44.28 115 LYS E N 1
ATOM 8035 C CA . LYS E 1 115 ? -55.148 40.849 -40.964 1.00 46.14 115 LYS E CA 1
ATOM 8036 C C . LYS E 1 115 ? -55.254 39.318 -40.918 1.00 46.23 115 LYS E C 1
ATOM 8037 O O . LYS E 1 115 ? -54.319 38.663 -40.450 1.00 47.25 115 LYS E O 1
ATOM 8043 N N . HIS E 1 116 ? -56.374 38.760 -41.401 1.00 45.49 116 HIS E N 1
ATOM 8044 C CA . HIS E 1 116 ? -56.635 37.301 -41.403 1.00 45.23 116 HIS E CA 1
ATOM 8045 C C . HIS E 1 116 ? -56.585 36.692 -40.026 1.00 44.12 116 HIS E C 1
ATOM 8046 O O . HIS E 1 116 ? -55.905 35.693 -39.790 1.00 44.91 116 HIS E O 1
ATOM 8053 N N . ILE E 1 117 ? -57.321 37.289 -39.101 1.00 42.25 117 ILE E N 1
ATOM 8054 C CA . ILE E 1 117 ? -57.260 36.890 -37.709 1.00 41.37 117 ILE E CA 1
ATOM 8055 C C . ILE E 1 117 ? -58.133 35.661 -37.427 1.00 41.08 117 ILE E C 1
ATOM 8056 O O . ILE E 1 117 ? -59.229 35.519 -37.976 1.00 40.80 117 ILE E O 1
ATOM 8061 N N . LYS E 1 118 ? -57.619 34.773 -36.581 1.00 40.73 118 LYS E N 1
ATOM 8062 C CA . LYS E 1 118 ? -58.320 33.565 -36.177 1.00 40.78 118 LYS E CA 1
ATOM 8063 C C . LYS E 1 118 ? -59.647 33.858 -35.467 1.00 39.78 118 LYS E C 1
ATOM 8064 O O . LYS E 1 118 ? -59.667 34.573 -34.463 1.00 40.30 118 LYS E O 1
ATOM 8070 N N . ILE E 1 119 ? -60.743 33.299 -35.983 1.00 39.00 119 ILE E N 1
ATOM 8071 C CA . ILE E 1 119 ? -62.066 33.427 -35.350 1.00 37.98 119 ILE E CA 1
ATOM 8072 C C . ILE E 1 119 ? -62.475 32.097 -34.706 1.00 39.66 119 ILE E C 1
ATOM 8073 O O . ILE E 1 119 ? -62.370 31.041 -35.338 1.00 41.54 119 ILE E O 1
ATOM 8078 N N . VAL E 1 120 ? -62.938 32.154 -33.455 1.00 39.66 120 VAL E N 1
ATOM 8079 C CA . VAL E 1 120 ? -63.467 30.988 -32.759 1.00 40.23 120 VAL E CA 1
ATOM 8080 C C . VAL E 1 120 ? -64.941 31.221 -32.427 1.00 40.90 120 VAL E C 1
ATOM 8081 O O . VAL E 1 120 ? -65.283 32.167 -31.707 1.00 40.81 120 VAL E O 1
ATOM 8085 N N . ASP E 1 121 ? -65.802 30.358 -32.966 1.00 41.69 121 ASP E N 1
ATOM 8086 C CA . ASP E 1 121 ? -67.232 30.414 -32.709 1.00 41.94 121 ASP E CA 1
ATOM 8087 C C . ASP E 1 121 ? -67.598 29.463 -31.587 1.00 42.87 121 ASP E C 1
ATOM 8088 O O . ASP E 1 121 ? -67.022 28.390 -31.453 1.00 43.97 121 ASP E O 1
ATOM 8093 N N . LYS E 1 122 ? -68.570 29.866 -30.783 1.00 42.53 122 LYS E N 1
ATOM 8094 C CA . LYS E 1 122 ? -69.086 29.024 -29.724 1.00 43.14 122 LYS E CA 1
ATOM 8095 C C . LYS E 1 122 ? -70.585 29.256 -29.614 1.00 42.79 122 LYS E C 1
ATOM 8096 O O . LYS E 1 122 ? -71.110 30.217 -30.183 1.00 42.10 122 LYS E O 1
ATOM 8102 N N . GLY E 1 123 ? -71.270 28.388 -28.881 1.00 42.77 123 GLY E N 1
ATOM 8103 C CA . GLY E 1 123 ? -72.697 28.545 -28.659 1.00 42.86 123 GLY E CA 1
ATOM 8104 C C . GLY E 1 123 ? -73.574 28.088 -29.812 1.00 43.66 123 GLY E C 1
ATOM 8105 O O . GLY E 1 123 ? -74.775 28.330 -29.791 1.00 43.90 123 GLY E O 1
ATOM 8106 N N . PHE E 1 124 ? -72.993 27.419 -30.807 1.00 44.80 124 PHE E N 1
ATOM 8107 C CA . PHE E 1 124 ? -73.766 26.958 -31.970 1.00 47.17 124 PHE E CA 1
ATOM 8108 C C . PHE E 1 124 ? -74.573 25.689 -31.719 1.00 48.81 124 PHE E C 1
ATOM 8109 O O . PHE E 1 124 ? -75.513 25.401 -32.456 1.00 49.47 124 PHE E O 1
ATOM 8117 N N . LEU E 1 125 ? -74.202 24.930 -30.692 1.00 49.83 125 LEU E N 1
ATOM 8118 C CA . LEU E 1 125 ? -74.981 23.761 -30.303 1.00 52.34 125 LEU E CA 1
ATOM 8119 C C . LEU E 1 125 ? -76.233 24.196 -29.537 1.00 53.73 125 LEU E C 1
ATOM 8120 O O . LEU E 1 125 ? -76.136 24.943 -28.545 1.00 53.69 125 LEU E O 1
ATOM 8125 N N . THR E 1 126 ? -77.395 23.733 -30.008 1.00 55.28 126 THR E N 1
ATOM 8126 C CA . THR E 1 126 ? -78.706 24.171 -29.499 1.00 56.09 126 THR E CA 1
ATOM 8127 C C . THR E 1 126 ? -78.920 23.853 -28.026 1.00 56.46 126 THR E C 1
ATOM 8128 O O . THR E 1 126 ? -79.603 24.587 -27.318 1.00 56.31 126 THR E O 1
ATOM 8132 N N . ASP E 1 127 ? -78.330 22.759 -27.569 1.00 57.03 127 ASP E N 1
ATOM 8133 C CA . ASP E 1 127 ? -78.738 22.164 -26.304 1.00 58.39 127 ASP E CA 1
ATOM 8134 C C . ASP E 1 127 ? -77.917 22.566 -25.078 1.00 57.29 127 ASP E C 1
ATOM 8135 O O . ASP E 1 127 ? -78.030 21.918 -24.042 1.00 58.54 127 ASP E O 1
ATOM 8140 N N . ARG E 1 128 ? -77.106 23.622 -25.172 1.00 54.53 128 ARG E N 1
ATOM 8141 C CA . ARG E 1 128 ? -76.205 23.947 -24.059 1.00 53.84 128 ARG E CA 1
ATOM 8142 C C . ARG E 1 128 ? -75.649 25.368 -24.027 1.00 51.87 128 ARG E C 1
ATOM 8143 O O . ARG E 1 128 ? -75.407 25.982 -25.076 1.00 51.71 128 ARG E O 1
ATOM 8151 N N . GLU E 1 129 ? -75.433 25.877 -22.812 1.00 51.87 129 GLU E N 1
ATOM 8152 C CA A GLU E 1 129 ? -74.745 27.154 -22.686 0.50 50.24 129 GLU E CA 1
ATOM 8153 C CA B GLU E 1 129 ? -74.718 27.131 -22.569 0.50 50.92 129 GLU E CA 1
ATOM 8154 C C . GLU E 1 129 ? -73.256 26.968 -22.968 1.00 50.01 129 GLU 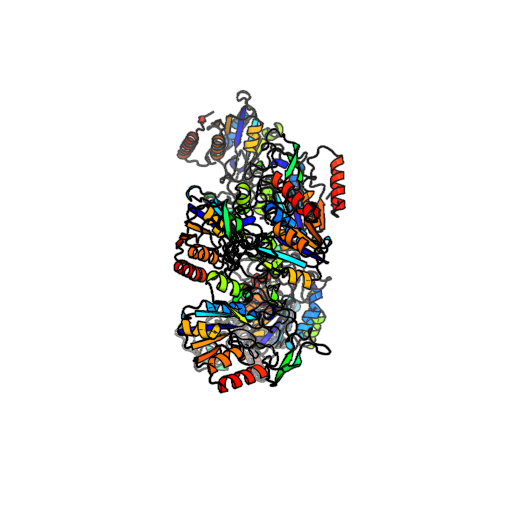E C 1
ATOM 8155 O O . GLU E 1 129 ? -72.705 25.863 -22.857 1.00 51.16 129 GLU E O 1
ATOM 8166 N N . TYR E 1 130 ? -72.624 28.064 -23.375 1.00 48.10 130 TYR E N 1
ATOM 8167 C CA . TYR E 1 130 ? -71.272 28.026 -23.869 1.00 47.29 130 TYR E CA 1
ATOM 8168 C C . TYR E 1 130 ? -70.575 29.375 -23.609 1.00 47.09 130 TYR E C 1
ATOM 8169 O O . TYR E 1 130 ? -70.269 30.140 -24.537 1.00 46.02 130 TYR E O 1
ATOM 8178 N N . TYR E 1 131 ? -70.319 29.662 -22.338 1.00 47.64 131 TYR E N 1
ATOM 8179 C CA . TYR E 1 131 ? -69.673 30.909 -21.965 1.00 46.13 131 TYR E CA 1
ATOM 8180 C C . TYR E 1 131 ? -68.198 30.979 -22.357 1.00 45.39 131 TYR E C 1
ATOM 8181 O O . TYR E 1 131 ? -67.761 31.964 -22.968 1.00 45.67 131 TYR E O 1
ATOM 8190 N N . SER E 1 132 ? -67.439 29.944 -22.021 1.00 45.08 132 SER E N 1
ATOM 8191 C CA . SER E 1 132 ? -66.008 29.926 -22.296 1.00 45.26 132 SER E CA 1
ATOM 8192 C C . SER E 1 132 ? -65.699 29.676 -23.771 1.00 44.69 132 SER E C 1
ATOM 8193 O O . SER E 1 132 ? -66.374 28.888 -24.435 1.00 45.28 132 SER E O 1
ATOM 8196 N N . ALA E 1 133 ? -64.673 30.342 -24.286 1.00 44.22 133 ALA E N 1
ATOM 8197 C CA . ALA E 1 133 ? -64.304 30.180 -25.695 1.00 43.54 133 ALA E CA 1
ATOM 8198 C C . ALA E 1 133 ? -63.487 28.908 -25.926 1.00 44.47 133 ALA E C 1
ATOM 8199 O O . ALA E 1 133 ? -63.131 28.591 -27.058 1.00 45.06 133 ALA E O 1
ATOM 8201 N N . PHE E 1 134 ? -63.186 28.189 -24.849 1.00 44.72 134 PHE E N 1
ATOM 8202 C CA . PHE E 1 134 ? -62.484 26.910 -24.951 1.00 45.39 134 PHE E CA 1
ATOM 8203 C C . PHE E 1 134 ? -63.403 25.698 -25.069 1.00 45.89 134 PHE E C 1
ATOM 8204 O O . PHE E 1 134 ? -63.085 24.760 -25.792 1.00 46.69 134 PHE E O 1
ATOM 8212 N N . HIS E 1 135 ? -64.524 25.713 -24.345 1.00 45.54 135 HIS E N 1
ATOM 8213 C CA . HIS E 1 135 ? -65.420 24.561 -24.265 1.00 46.38 135 HIS E CA 1
ATOM 8214 C C . HIS E 1 135 ? -66.729 24.892 -23.604 1.00 46.66 135 HIS E C 1
ATOM 8215 O O . HIS E 1 135 ? -66.843 25.915 -22.914 1.00 45.98 135 HIS E O 1
ATOM 8222 N N . ASP E 1 136 ? -67.733 24.039 -23.819 1.00 47.49 136 ASP E N 1
ATOM 8223 C CA . ASP E 1 136 ? -69.058 24.249 -23.232 1.00 48.08 136 ASP E CA 1
ATOM 8224 C C . ASP E 1 136 ? -69.015 24.131 -21.698 1.00 49.92 136 ASP E C 1
ATOM 8225 O O . ASP E 1 136 ? -67.976 23.780 -21.138 1.00 49.61 136 ASP E O 1
ATOM 8230 N N . ILE E 1 137 ? -70.127 24.436 -21.029 1.00 52.02 137 ILE E N 1
ATOM 8231 C CA . ILE E 1 137 ? -70.160 24.447 -19.560 1.00 55.42 137 ILE E CA 1
ATOM 8232 C C . ILE E 1 137 ? -69.920 23.078 -18.952 1.00 58.54 137 ILE E C 1
ATOM 8233 O O . ILE E 1 137 ? -69.637 22.976 -17.762 1.00 61.74 137 ILE E O 1
ATOM 8238 N N . TRP E 1 138 ? -70.023 22.035 -19.774 1.00 59.09 138 TRP E N 1
ATOM 8239 C CA . TRP E 1 138 ? -69.817 20.653 -19.332 1.00 60.99 138 TRP E CA 1
ATOM 8240 C C . TRP E 1 138 ? -68.438 20.131 -19.628 1.00 60.95 138 TRP E C 1
ATOM 8241 O O . TRP E 1 138 ? -68.106 19.009 -19.256 1.00 63.67 138 TRP E O 1
ATOM 8252 N N . ASN E 1 139 ? -67.619 20.942 -20.290 1.00 59.15 139 ASN E N 1
ATOM 8253 C CA . ASN E 1 139 ? -66.330 20.508 -20.832 1.00 59.13 139 ASN E CA 1
ATOM 8254 C C . ASN E 1 139 ? -66.476 19.256 -21.721 1.00 60.42 139 ASN E C 1
ATOM 8255 O O . ASN E 1 139 ? -65.605 18.375 -21.762 1.00 61.08 139 ASN E O 1
ATOM 8260 N N . PHE E 1 140 ? -67.595 19.194 -22.436 1.00 59.76 140 PHE E N 1
ATOM 8261 C CA . PHE E 1 140 ? -67.826 18.122 -23.384 1.00 60.64 140 PHE E CA 1
ATOM 8262 C C . PHE E 1 140 ? -67.296 18.497 -24.764 1.00 58.00 140 PHE E C 1
ATOM 8263 O O . PHE E 1 140 ? -66.254 17.995 -25.176 1.00 58.17 140 PHE E O 1
ATOM 8271 N N . HIS E 1 141 ? -67.977 19.405 -25.457 1.00 55.93 141 HIS E N 1
ATOM 8272 C CA . HIS E 1 141 ? -67.455 19.950 -26.716 1.00 54.51 141 HIS E CA 1
ATOM 8273 C C . HIS E 1 141 ? -66.369 20.962 -26.486 1.00 53.59 141 HIS E C 1
ATOM 8274 O O . HIS E 1 141 ? -66.549 21.904 -25.706 1.00 52.55 141 HIS E O 1
ATOM 8281 N N . LYS E 1 142 ? -65.241 20.785 -27.173 1.00 54.29 142 LYS E N 1
ATOM 8282 C CA . LYS E 1 142 ? -64.171 21.793 -27.179 1.00 53.94 142 LYS E CA 1
ATOM 8283 C C . LYS E 1 142 ? -64.160 22.588 -28.483 1.00 52.58 142 LYS E C 1
ATOM 8284 O O . LYS E 1 142 ? -64.711 22.153 -29.490 1.00 53.76 142 LYS E O 1
ATOM 8290 N N . THR E 1 143 ? -63.522 23.749 -28.466 1.00 51.27 143 THR E N 1
ATOM 8291 C CA . THR E 1 143 ? -63.320 24.508 -29.692 1.00 50.15 143 THR E CA 1
ATOM 8292 C C . THR E 1 143 ? -61.882 24.342 -30.172 1.00 51.61 143 THR E C 1
ATOM 8293 O O . THR E 1 143 ? -61.091 23.617 -29.563 1.00 54.61 143 THR E O 1
ATOM 8297 N N . ASP E 1 144 ? -61.586 25.000 -31.288 1.00 51.14 144 ASP E N 1
ATOM 8298 C CA . ASP E 1 144 ? -60.252 25.193 -31.842 1.00 51.71 144 ASP E CA 1
ATOM 8299 C C . ASP E 1 144 ? -59.251 25.788 -30.857 1.00 49.69 144 ASP E C 1
ATOM 8300 O O . ASP E 1 144 ? -58.036 25.679 -31.060 1.00 48.74 144 ASP E O 1
ATOM 8305 N N . MET E 1 145 ? -59.763 26.474 -29.836 1.00 47.00 145 MET E N 1
ATOM 8306 C CA . MET E 1 145 ? -58.954 27.451 -29.122 1.00 46.61 145 MET E CA 1
ATOM 8307 C C . MET E 1 145 ? -57.644 26.877 -28.633 1.00 48.30 145 MET E C 1
ATOM 8308 O O . MET E 1 145 ? -56.571 27.389 -28.971 1.00 48.89 145 MET E O 1
ATOM 8313 N N . ASN E 1 146 ? -57.737 25.796 -27.863 1.00 49.75 146 ASN E N 1
ATOM 8314 C CA . ASN E 1 146 ? -56.568 25.202 -27.255 1.00 51.25 146 ASN E CA 1
ATOM 8315 C C . ASN E 1 146 ? -55.570 24.691 -28.293 1.00 52.12 146 ASN E C 1
ATOM 8316 O O . ASN E 1 146 ? -54.369 24.956 -28.192 1.00 53.48 146 ASN E O 1
ATOM 8321 N N . LYS E 1 147 ? -56.068 23.986 -29.303 1.00 51.92 147 LYS E N 1
ATOM 8322 C CA . LYS E 1 147 ? -55.201 23.495 -30.375 1.00 52.91 147 LYS E CA 1
ATOM 8323 C C . LYS E 1 147 ? -54.487 24.643 -31.094 1.00 52.00 147 LYS E C 1
ATOM 8324 O O . LYS E 1 147 ? -53.272 24.577 -31.342 1.00 52.48 147 LYS E O 1
ATOM 8330 N N . TYR E 1 148 ? -55.249 25.693 -31.406 1.00 50.45 148 TYR E N 1
ATOM 8331 C CA . TYR E 1 148 ? -54.705 26.878 -32.063 1.00 49.76 148 TYR E CA 1
ATOM 8332 C C . TYR E 1 148 ? -53.596 27.522 -31.227 1.00 50.56 148 TYR E C 1
ATOM 8333 O O . TYR E 1 148 ? -52.470 27.700 -31.714 1.00 50.95 148 TYR E O 1
ATOM 8342 N N . LEU E 1 149 ? -53.909 27.850 -29.974 1.00 50.46 149 LEU E N 1
ATOM 8343 C CA . LEU E 1 149 ? -52.918 28.441 -29.077 1.00 52.53 149 LEU E CA 1
ATOM 8344 C C . LEU E 1 149 ? -51.634 27.607 -29.022 1.00 55.85 149 LEU E C 1
ATOM 8345 O O . LEU E 1 149 ? -50.526 28.152 -29.073 1.00 56.38 149 LEU E O 1
ATOM 8350 N N . GLU E 1 150 ? -51.799 26.287 -28.929 1.00 58.39 150 GLU E N 1
ATOM 8351 C CA . GLU E 1 150 ? -50.671 25.364 -28.868 1.00 62.07 150 GLU E CA 1
ATOM 8352 C C . GLU E 1 150 ? -49.821 25.376 -30.135 1.00 62.60 150 GLU E C 1
ATOM 8353 O O . GLU E 1 150 ? -48.599 25.452 -30.041 1.00 63.33 150 GLU E O 1
ATOM 8359 N N . LYS E 1 151 ? -50.456 25.320 -31.310 1.00 62.71 151 LYS E N 1
ATOM 8360 C CA . LYS E 1 151 ? -49.707 25.357 -32.576 1.00 63.82 151 LYS E CA 1
ATOM 8361 C C . LYS E 1 151 ? -48.828 26.597 -32.675 1.00 62.71 151 LYS E C 1
ATOM 8362 O O . LYS E 1 151 ? -47.725 26.535 -33.220 1.00 64.14 151 LYS E O 1
ATOM 8368 N N . HIS E 1 152 ? -49.312 27.706 -32.120 1.00 59.92 152 HIS E N 1
ATOM 8369 C CA . HIS E 1 152 ? -48.600 28.977 -32.193 1.00 59.10 152 HIS E CA 1
ATOM 8370 C C . HIS E 1 152 ? -47.883 29.359 -30.923 1.00 60.38 152 HIS E C 1
ATOM 8371 O O . HIS E 1 152 ? -47.724 30.550 -30.618 1.00 61.06 152 HIS E O 1
ATOM 8378 N N . HIS E 1 153 ? -47.444 28.335 -30.186 1.00 61.15 153 HIS E N 1
ATOM 8379 C CA . HIS E 1 153 ? -46.477 28.458 -29.086 1.00 62.72 153 HIS E CA 1
ATOM 8380 C C . HIS E 1 153 ? -46.895 29.364 -27.960 1.00 61.40 153 HIS E C 1
ATOM 8381 O O . HIS E 1 153 ? -46.065 30.071 -27.374 1.00 61.93 153 HIS E O 1
ATOM 8388 N N . THR E 1 154 ? -48.185 29.343 -27.634 1.00 59.26 154 THR E N 1
ATOM 8389 C CA . THR E 1 154 ? -48.728 30.248 -26.624 1.00 58.29 154 THR E CA 1
ATOM 8390 C C . THR E 1 154 ? -48.388 29.809 -25.213 1.00 60.16 154 THR E C 1
ATOM 8391 O O . THR E 1 154 ? -48.798 28.734 -24.775 1.00 60.29 154 THR E O 1
ATOM 8395 N N . ASP E 1 155 ? -47.644 30.642 -24.495 1.00 62.26 155 ASP E N 1
ATOM 8396 C CA . ASP E 1 155 ? -47.376 30.353 -23.085 1.00 64.53 155 ASP E CA 1
ATOM 8397 C C . ASP E 1 155 ? -48.054 31.356 -22.145 1.00 63.70 155 ASP E C 1
ATOM 8398 O O . ASP E 1 155 ? -48.188 31.100 -20.945 1.00 65.63 155 ASP E O 1
ATOM 8403 N N . GLU E 1 156 ? -48.489 32.491 -22.691 1.00 61.33 156 GLU E N 1
ATOM 8404 C CA . GLU E 1 156 ? -49.292 33.438 -21.909 1.00 60.04 156 GLU E CA 1
ATOM 8405 C C . GLU E 1 156 ? -50.440 34.050 -22.700 1.00 55.62 156 GLU E C 1
ATOM 8406 O O . GLU E 1 156 ? -50.285 34.422 -23.854 1.00 54.28 156 GLU E O 1
ATOM 8412 N N . VAL E 1 157 ? -51.595 34.126 -22.049 1.00 53.40 157 VAL E N 1
ATOM 8413 C CA . VAL E 1 157 ? -52.863 34.487 -22.683 1.00 50.53 157 VAL E CA 1
ATOM 8414 C C . VAL E 1 157 ? -53.425 35.774 -22.074 1.00 49.91 157 VAL E C 1
ATOM 8415 O O . VAL E 1 157 ? -53.512 35.901 -20.852 1.00 51.53 157 VAL E O 1
ATOM 8419 N N . TYR E 1 158 ? -53.798 36.727 -22.921 1.00 48.21 158 TYR E N 1
ATOM 8420 C CA . TYR E 1 158 ? -54.420 37.963 -22.453 1.00 47.29 158 TYR E CA 1
ATOM 8421 C C . TYR E 1 158 ? -55.828 38.038 -22.999 1.00 45.10 158 TYR E C 1
ATOM 8422 O O . TYR E 1 158 ? -56.049 37.827 -24.187 1.00 44.50 158 TYR E O 1
ATOM 8431 N N . ILE E 1 159 ? -56.777 38.347 -22.126 1.00 44.16 159 ILE E N 1
ATOM 8432 C CA . ILE E 1 159 ? -58.185 38.346 -22.491 1.00 42.58 159 ILE E CA 1
ATOM 8433 C C . ILE E 1 159 ? -58.797 39.735 -22.288 1.00 42.39 159 ILE E C 1
ATOM 8434 O O . ILE E 1 159 ? -58.544 40.403 -21.271 1.00 43.65 159 ILE E O 1
ATOM 8439 N N . VAL E 1 160 ? -59.586 40.165 -23.271 1.00 40.30 160 VAL E N 1
ATOM 8440 C CA . VAL E 1 160 ? -60.341 41.413 -23.208 1.00 39.74 160 VAL E CA 1
ATOM 8441 C C . VAL E 1 160 ? -61.728 41.148 -23.806 1.00 39.32 160 VAL E C 1
ATOM 8442 O O . VAL E 1 160 ? -61.941 40.125 -24.469 1.00 39.03 160 VAL E O 1
ATOM 8446 N N . GLY E 1 161 ? -62.668 42.062 -23.590 1.00 39.11 161 GLY E N 1
ATOM 8447 C CA . GLY E 1 161 ? -63.956 41.960 -24.260 1.00 37.73 161 GLY E CA 1
ATOM 8448 C C . GLY E 1 161 ? -65.140 42.000 -23.329 1.00 38.09 161 GLY E C 1
ATOM 8449 O O . GLY E 1 161 ? -65.077 42.586 -22.253 1.00 39.09 161 GLY E O 1
ATOM 8450 N N . VAL E 1 162 ? -66.231 41.383 -23.760 1.00 37.10 162 VAL E N 1
ATOM 8451 C CA . VAL E 1 162 ? -67.458 41.344 -22.976 1.00 37.99 162 VAL E CA 1
ATOM 8452 C C . VAL E 1 162 ? -67.985 39.908 -22.918 1.00 38.31 162 VAL E C 1
ATOM 8453 O O . VAL E 1 162 ? -67.625 39.103 -23.767 1.00 39.17 162 VAL E O 1
ATOM 8457 N N . ALA E 1 163 ? -68.791 39.548 -21.925 1.00 39.09 163 ALA E N 1
ATOM 8458 C CA . ALA E 1 163 ? -69.062 40.342 -20.742 1.00 40.98 163 ALA E CA 1
ATOM 8459 C C . ALA E 1 163 ? -68.121 39.880 -19.648 1.00 42.41 163 ALA E C 1
ATOM 8460 O O . ALA E 1 163 ? -67.822 38.677 -19.546 1.00 43.20 163 ALA E O 1
ATOM 8462 N N . LEU E 1 164 ? -67.671 40.827 -18.825 1.00 42.88 164 LEU E N 1
ATOM 8463 C CA . LEU E 1 164 ? -66.723 40.527 -17.758 1.00 44.20 164 LEU E CA 1
ATOM 8464 C C . LEU E 1 164 ? -67.138 39.298 -16.965 1.00 45.57 164 LEU E C 1
ATOM 8465 O O . LEU E 1 164 ? -66.356 38.364 -16.814 1.00 46.12 164 LEU E O 1
ATOM 8470 N N . GLU E 1 165 ? -68.375 39.295 -16.484 1.00 46.61 165 GLU E N 1
ATOM 8471 C CA . GLU E 1 165 ? -68.809 38.281 -15.542 1.00 48.86 165 GLU E CA 1
ATOM 8472 C C . GLU E 1 165 ? -69.306 36.987 -16.209 1.00 49.10 165 GLU E C 1
ATOM 8473 O O . GLU E 1 165 ? -69.660 36.028 -15.522 1.00 50.10 165 GLU E O 1
ATOM 8479 N N . TYR E 1 166 ? -69.291 36.939 -17.538 1.00 47.67 166 TYR E N 1
ATOM 8480 C CA . TYR E 1 166 ? -69.665 35.712 -18.231 1.00 47.08 166 TYR E CA 1
ATOM 8481 C C . TYR E 1 166 ? -68.564 35.151 -19.115 1.00 47.72 166 TYR E C 1
ATOM 8482 O O . TYR E 1 166 ? -67.726 34.398 -18.629 1.00 48.35 166 TYR E O 1
ATOM 8505 N N . VAL E 1 168 ? -65.979 36.416 -20.551 1.00 46.43 168 VAL E N 1
ATOM 8506 C CA . VAL E 1 168 ? -64.613 36.825 -20.235 1.00 45.78 168 VAL E CA 1
ATOM 8507 C C . VAL E 1 168 ? -64.092 35.989 -19.073 1.00 46.88 168 VAL E C 1
ATOM 8508 O O . VAL E 1 168 ? -63.026 35.380 -19.170 1.00 47.11 168 VAL E O 1
ATOM 8512 N N . LYS E 1 169 ? -64.865 35.947 -17.991 1.00 47.42 169 LYS E N 1
ATOM 8513 C CA . LYS E 1 169 ? -64.517 35.168 -16.811 1.00 48.51 169 LYS E CA 1
ATOM 8514 C C . LYS E 1 169 ? -64.316 33.704 -17.176 1.00 48.45 169 LYS E C 1
ATOM 8515 O O . LYS E 1 169 ? -63.243 33.137 -16.940 1.00 49.54 169 LYS E O 1
ATOM 8521 N N . ALA E 1 170 ? -65.354 33.108 -17.762 1.00 46.87 170 ALA E N 1
ATOM 8522 C CA . ALA E 1 170 ? -65.339 31.703 -18.122 1.00 46.84 170 ALA E CA 1
ATOM 8523 C C . ALA E 1 170 ? -64.162 31.379 -19.039 1.00 46.89 170 ALA E C 1
ATOM 8524 O O . ALA E 1 170 ? -63.501 30.360 -18.855 1.00 48.57 170 ALA E O 1
ATOM 8526 N N . THR E 1 171 ? -63.883 32.249 -20.007 1.00 45.45 171 THR E N 1
ATOM 8527 C CA . THR E 1 171 ? -62.766 32.018 -20.913 1.00 45.44 171 THR E CA 1
ATOM 8528 C C . THR E 1 171 ? -61.437 32.102 -20.171 1.00 47.50 171 THR E C 1
ATOM 8529 O O . THR E 1 171 ? -60.530 31.302 -20.425 1.00 49.35 171 THR E O 1
ATOM 8533 N N . ALA E 1 172 ? -61.325 33.059 -19.253 1.00 47.69 172 ALA E N 1
ATOM 8534 C CA . ALA E 1 172 ? -60.103 33.224 -18.483 1.00 49.32 172 ALA E CA 1
ATOM 8535 C C . ALA E 1 172 ? -59.846 31.990 -17.631 1.00 51.87 172 ALA E C 1
ATOM 8536 O O . ALA E 1 172 ? -58.729 31.459 -17.607 1.00 53.05 172 ALA E O 1
ATOM 8538 N N . ILE E 1 173 ? -60.892 31.528 -16.946 1.00 52.56 173 ILE E N 1
ATOM 8539 C CA . ILE E 1 173 ? -60.786 30.360 -16.080 1.00 53.78 173 ILE E CA 1
ATOM 8540 C C . ILE E 1 173 ? -60.312 29.147 -16.889 1.00 54.34 173 ILE E C 1
ATOM 8541 O O . ILE E 1 173 ? -59.427 28.404 -16.436 1.00 56.49 173 ILE E O 1
ATOM 8546 N N . SER E 1 174 ? -60.867 28.969 -18.089 1.00 51.72 174 SER E N 1
ATOM 8547 C CA . SER E 1 174 ? -60.460 27.865 -18.948 1.00 52.11 174 SER E CA 1
ATOM 8548 C C . SER E 1 174 ? -58.965 27.925 -19.254 1.00 52.96 174 SER E C 1
ATOM 8549 O O . SER E 1 174 ? -58.253 26.929 -19.105 1.00 54.55 174 SER E O 1
ATOM 8552 N N . ALA E 1 175 ? -58.498 29.102 -19.663 1.00 51.81 175 ALA E N 1
ATOM 8553 C CA . ALA E 1 175 ? -57.098 29.295 -20.021 1.00 52.05 175 ALA E CA 1
ATOM 8554 C C . ALA E 1 175 ? -56.177 28.952 -18.850 1.00 54.29 175 ALA E C 1
ATOM 8555 O O . ALA E 1 175 ? -55.128 28.334 -19.039 1.00 55.97 175 ALA E O 1
ATOM 8557 N N . ALA E 1 176 ? -56.578 29.341 -17.643 1.00 54.55 176 ALA E N 1
ATOM 8558 C CA . ALA E 1 176 ? -55.762 29.100 -16.461 1.00 56.94 176 ALA E CA 1
ATOM 8559 C C . ALA E 1 176 ? -55.697 27.610 -16.155 1.00 58.58 176 ALA E C 1
ATOM 8560 O O . ALA E 1 176 ? -54.612 27.073 -15.932 1.00 59.81 176 ALA E O 1
ATOM 8562 N N . GLU E 1 177 ? -56.861 26.958 -16.169 1.00 58.37 177 GLU E N 1
ATOM 8563 C CA . GLU E 1 177 ? -56.969 25.517 -15.959 1.00 60.08 177 GLU E CA 1
ATOM 8564 C C . GLU E 1 177 ? -56.081 24.724 -16.909 1.00 59.84 177 GLU E C 1
ATOM 8565 O O . GLU E 1 177 ? -55.505 23.710 -16.514 1.00 61.72 177 GLU E O 1
ATOM 8571 N N . LEU E 1 178 ? -55.971 25.191 -18.154 1.00 57.33 178 LEU E N 1
ATOM 8572 C CA . LEU E 1 178 ? -55.154 24.516 -19.165 1.00 56.91 178 LEU E CA 1
ATOM 8573 C C . LEU E 1 178 ? -53.679 24.934 -19.132 1.00 57.70 178 LEU E C 1
ATOM 8574 O O . LEU E 1 178 ? -52.905 24.585 -20.025 1.00 57.81 178 LEU E O 1
ATOM 8579 N N . GLY E 1 179 ? -53.300 25.693 -18.109 1.00 58.39 179 GLY E N 1
ATOM 8580 C CA . GLY E 1 179 ? -51.891 25.936 -17.815 1.00 60.22 179 GLY E CA 1
ATOM 8581 C C . GLY E 1 179 ? -51.232 27.128 -18.473 1.00 59.80 179 GLY E C 1
ATOM 8582 O O . GLY E 1 179 ? -50.005 27.230 -18.473 1.00 61.19 179 GLY E O 1
ATOM 8583 N N . TYR E 1 180 ? -52.034 28.026 -19.039 1.00 57.92 180 TYR E N 1
ATOM 8584 C CA . TYR E 1 180 ? -51.519 29.273 -19.575 1.00 56.92 180 TYR E CA 1
ATOM 8585 C C . TYR E 1 180 ? -51.418 30.329 -18.478 1.00 58.32 180 TYR E C 1
ATOM 8586 O O . TYR E 1 180 ? -52.329 30.467 -17.658 1.00 58.11 180 TYR E O 1
ATOM 8595 N N . LYS E 1 181 ? -50.312 31.071 -18.466 1.00 60.27 181 LYS E N 1
ATOM 8596 C CA . LYS E 1 181 ? -50.210 32.284 -17.655 1.00 61.43 181 LYS E CA 1
ATOM 8597 C C . LYS E 1 181 ? -51.254 33.259 -18.181 1.00 58.95 181 LYS E C 1
ATOM 8598 O O . LYS E 1 181 ? -51.105 33.827 -19.269 1.00 58.33 181 LYS E O 1
ATOM 8604 N N . THR E 1 182 ? -52.326 33.424 -17.418 1.00 57.56 182 THR E N 1
ATOM 8605 C CA . THR E 1 182 ? -53.514 34.112 -17.903 1.00 54.83 182 THR E CA 1
ATOM 8606 C C . THR E 1 182 ? -53.660 35.489 -17.284 1.00 54.36 182 THR E C 1
ATOM 8607 O O . THR E 1 182 ? -53.591 35.640 -16.064 1.00 56.22 182 THR E O 1
ATOM 8611 N N . THR E 1 183 ? -53.874 36.483 -18.141 1.00 52.55 183 THR E N 1
ATOM 8612 C CA . THR E 1 183 ? -54.090 37.863 -17.720 1.00 52.09 183 THR E CA 1
ATOM 8613 C C . THR E 1 183 ? -55.367 38.434 -18.339 1.00 50.07 183 THR E C 1
ATOM 8614 O O . THR E 1 183 ? -55.591 38.320 -19.549 1.00 48.49 183 THR E O 1
ATOM 8618 N N . VAL E 1 184 ? -56.207 39.029 -17.496 1.00 49.86 184 VAL E N 1
ATOM 8619 C CA . VAL E 1 184 ? -57.356 39.799 -17.954 1.00 48.17 184 VAL E CA 1
ATOM 8620 C C . VAL E 1 184 ? -57.009 41.277 -17.807 1.00 49.08 184 VAL E C 1
ATOM 8621 O O . VAL E 1 184 ? -56.698 41.727 -16.703 1.00 51.53 184 VAL E O 1
ATOM 8625 N N . LEU E 1 185 ? -57.038 42.016 -18.917 1.00 48.23 185 LEU E N 1
ATOM 8626 C CA . LEU E 1 185 ? -56.818 43.461 -18.912 1.00 49.12 185 LEU E CA 1
ATOM 8627 C C . LEU E 1 185 ? -58.149 44.175 -18.640 1.00 49.57 185 LEU E C 1
ATOM 8628 O O . LEU E 1 185 ? -58.932 44.447 -19.563 1.00 48.39 185 LEU E O 1
ATOM 8633 N N . LEU E 1 186 ? -58.382 44.475 -17.362 1.00 51.29 186 LEU E N 1
ATOM 8634 C CA . LEU E 1 186 ? -59.685 44.895 -16.847 1.00 51.67 186 LEU E CA 1
ATOM 8635 C C . LEU E 1 186 ? -60.306 46.091 -17.556 1.00 51.73 186 LEU E C 1
ATOM 8636 O O . LEU E 1 186 ? -61.498 46.074 -17.855 1.00 51.91 186 LEU E O 1
ATOM 8641 N N . ASP E 1 187 ? -59.515 47.128 -17.813 1.00 52.37 187 ASP E N 1
ATOM 8642 C CA . ASP E 1 187 ? -60.041 48.332 -18.463 1.00 52.76 187 ASP E CA 1
ATOM 8643 C C . ASP E 1 187 ? -60.633 48.035 -19.835 1.00 49.88 187 ASP E C 1
ATOM 8644 O O . ASP E 1 187 ? -61.525 48.742 -20.291 1.00 49.37 187 ASP E O 1
ATOM 8649 N N . TYR E 1 188 ? -60.129 46.991 -20.484 1.00 47.93 188 TYR E N 1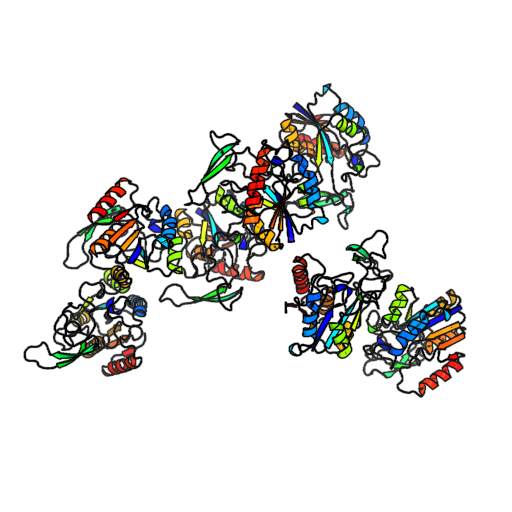
ATOM 8650 C CA . TYR E 1 188 ? -60.636 46.580 -21.783 1.00 45.92 188 TYR E CA 1
ATOM 8651 C C . TYR E 1 188 ? -61.790 45.562 -21.661 1.00 44.68 188 TYR E C 1
ATOM 8652 O O . TYR E 1 188 ? -62.041 44.792 -22.598 1.00 43.51 188 TYR E O 1
ATOM 8661 N N . THR E 1 189 ? -62.470 45.543 -20.511 1.00 44.09 189 THR E N 1
ATOM 8662 C CA . THR E 1 189 ? -63.687 44.744 -20.355 1.00 43.62 189 THR E CA 1
ATOM 8663 C C . THR E 1 189 ? -64.839 45.593 -19.833 1.00 43.78 189 THR E C 1
ATOM 8664 O O . THR E 1 189 ? -64.614 46.650 -19.263 1.00 45.27 189 THR E O 1
ATOM 8668 N N . ARG E 1 190 ? -66.071 45.137 -20.052 1.00 43.43 190 ARG E N 1
ATOM 8669 C CA . ARG E 1 190 ? -67.263 45.697 -19.393 1.00 44.64 190 ARG E CA 1
ATOM 8670 C C . ARG E 1 190 ? -68.149 44.528 -18.932 1.00 44.71 190 ARG E C 1
ATOM 8671 O O . ARG E 1 190 ? -68.170 43.493 -19.591 1.00 43.95 190 ARG E O 1
ATOM 8679 N N . PRO E 1 191 ? -68.868 44.683 -17.799 1.00 46.10 191 PRO E N 1
ATOM 8680 C CA . PRO E 1 191 ? -69.875 43.701 -17.363 1.00 46.80 191 PRO E CA 1
ATOM 8681 C C . PRO E 1 191 ? -71.270 43.981 -17.936 1.00 47.41 191 PRO E C 1
ATOM 8682 O O . PRO E 1 191 ? -71.534 45.118 -18.327 1.00 47.69 191 PRO E O 1
ATOM 8686 N N . ILE E 1 192 ? -72.158 42.979 -17.985 1.00 48.42 192 ILE E N 1
ATOM 8687 C CA . ILE E 1 192 ? -73.557 43.249 -18.379 1.00 49.64 192 ILE E CA 1
ATOM 8688 C C . ILE E 1 192 ? -74.288 43.926 -17.239 1.00 50.88 192 ILE E C 1
ATOM 8689 O O . ILE E 1 192 ? -75.131 44.784 -17.466 1.00 51.02 192 ILE E O 1
ATOM 8694 N N . SER E 1 193 ? -73.978 43.491 -16.019 1.00 52.53 193 SER E N 1
ATOM 8695 C CA . SER E 1 193 ? -74.658 43.927 -14.813 1.00 54.55 193 SER E CA 1
ATOM 8696 C C . SER E 1 193 ? -74.397 45.395 -14.552 1.00 56.61 193 SER E C 1
ATOM 8697 O O . SER E 1 193 ? -73.267 45.867 -14.696 1.00 57.63 193 SER E O 1
ATOM 8700 N N . ASP E 1 194 ? -75.448 46.112 -14.171 1.00 58.74 194 ASP E N 1
ATOM 8701 C CA . ASP E 1 194 ? -75.337 47.529 -13.860 1.00 60.56 194 ASP E CA 1
ATOM 8702 C C . ASP E 1 194 ? -74.908 47.743 -12.409 1.00 61.97 194 ASP E C 1
ATOM 8703 O O . ASP E 1 194 ? -74.760 48.882 -11.958 1.00 63.53 194 ASP E O 1
ATOM 8708 N N . ASP E 1 195 ? -74.699 46.634 -11.698 1.00 61.26 195 ASP E N 1
ATOM 8709 C CA . ASP E 1 195 ? -74.216 46.633 -10.314 1.00 61.49 195 ASP E CA 1
ATOM 8710 C C . ASP E 1 195 ? -72.684 46.738 -10.281 1.00 59.74 195 ASP E C 1
ATOM 8711 O O . ASP E 1 195 ? -71.993 45.764 -10.587 1.00 58.58 195 ASP E O 1
ATOM 8716 N N . PRO E 1 196 ? -72.151 47.909 -9.883 1.00 59.63 196 PRO E N 1
ATOM 8717 C CA . PRO E 1 196 ? -70.708 48.184 -9.980 1.00 58.86 196 PRO E CA 1
ATOM 8718 C C . PRO E 1 196 ? -69.833 47.230 -9.175 1.00 59.11 196 PRO E C 1
ATOM 8719 O O . PRO E 1 196 ? -68.656 47.066 -9.492 1.00 58.47 196 PRO E O 1
ATOM 8723 N N . GLU E 1 197 ? -70.404 46.598 -8.154 1.00 60.08 197 GLU E N 1
ATOM 8724 C CA . GLU E 1 197 ? -69.636 45.701 -7.287 1.00 60.93 197 GLU E CA 1
ATOM 8725 C C . GLU E 1 197 ? -69.326 44.354 -7.939 1.00 59.35 197 GLU E C 1
ATOM 8726 O O . GLU E 1 197 ? -68.590 43.539 -7.385 1.00 60.34 197 GLU E O 1
ATOM 8732 N N . VAL E 1 198 ? -69.878 44.130 -9.123 1.00 57.24 198 VAL E N 1
ATOM 8733 C CA . VAL E 1 198 ? -69.627 42.894 -9.847 1.00 56.45 198 VAL E CA 1
ATOM 8734 C C . VAL E 1 198 ? -68.184 42.878 -10.357 1.00 56.08 198 VAL E C 1
ATOM 8735 O O . VAL E 1 198 ? -67.549 41.820 -10.408 1.00 55.90 198 VAL E O 1
ATOM 8739 N N . ILE E 1 199 ? -67.663 44.059 -10.688 1.00 56.36 199 ILE E N 1
ATOM 8740 C CA . ILE E 1 199 ? -66.275 44.197 -11.130 1.00 55.90 199 ILE E CA 1
ATOM 8741 C C . ILE E 1 199 ? -65.311 43.574 -10.118 1.00 58.17 199 ILE E C 1
ATOM 8742 O O . ILE E 1 199 ? -64.507 42.708 -10.474 1.00 57.84 199 ILE E O 1
ATOM 8747 N N . ASN E 1 200 ? -65.405 43.988 -8.858 1.00 61.08 200 ASN E N 1
ATOM 8748 C CA . ASN E 1 200 ? -64.495 43.470 -7.843 1.00 63.92 200 ASN E CA 1
ATOM 8749 C C . ASN E 1 200 ? -64.692 41.989 -7.537 1.00 64.35 200 ASN E C 1
ATOM 8750 O O . ASN E 1 200 ? -63.717 41.251 -7.368 1.00 64.32 200 ASN E O 1
ATOM 8755 N N . LYS E 1 201 ? -65.954 41.566 -7.486 1.00 64.89 201 LYS E N 1
ATOM 8756 C CA . LYS E 1 201 ? -66.315 40.165 -7.291 1.00 65.47 201 LYS E CA 1
ATOM 8757 C C . LYS E 1 201 ? -65.576 39.286 -8.292 1.00 63.42 201 LYS E C 1
ATOM 8758 O O . LYS E 1 201 ? -64.872 38.346 -7.902 1.00 63.48 201 LYS E O 1
ATOM 8764 N N . VAL E 1 202 ? -65.726 39.614 -9.578 1.00 60.31 202 VAL E N 1
ATOM 8765 C CA . VAL E 1 202 ? -65.077 38.875 -10.655 1.00 58.61 202 VAL E CA 1
ATOM 8766 C C . VAL E 1 202 ? -63.565 38.936 -10.505 1.00 59.54 202 VAL E C 1
ATOM 8767 O O . VAL E 1 202 ? -62.877 37.924 -10.633 1.00 59.66 202 VAL E O 1
ATOM 8771 N N . LYS E 1 203 ? -63.060 40.128 -10.214 1.00 60.62 203 LYS E N 1
ATOM 8772 C CA . LYS E 1 203 ? -61.631 40.335 -10.036 1.00 62.04 203 LYS E CA 1
ATOM 8773 C C . LYS E 1 203 ? -61.061 39.366 -8.999 1.00 64.65 203 LYS E C 1
ATOM 8774 O O . LYS E 1 203 ? -60.022 38.740 -9.235 1.00 64.89 203 LYS E O 1
ATOM 8780 N N . GLU E 1 204 ? -61.752 39.236 -7.868 1.00 67.19 204 GLU E N 1
ATOM 8781 C CA . GLU E 1 204 ? -61.320 38.331 -6.803 1.00 70.09 204 GLU E CA 1
ATOM 8782 C C . GLU E 1 204 ? -61.461 36.862 -7.214 1.00 69.51 204 GLU E C 1
ATOM 8783 O O . GLU E 1 204 ? -60.541 36.075 -6.995 1.00 70.73 204 GLU E O 1
ATOM 8789 N N . GLU E 1 205 ? -62.588 36.506 -7.833 1.00 68.10 205 GLU E N 1
ATOM 8790 C CA . GLU E 1 205 ? -62.791 35.152 -8.366 1.00 68.47 205 GLU E CA 1
ATOM 8791 C C . GLU E 1 205 ? -61.672 34.721 -9.315 1.00 67.42 205 GLU E C 1
ATOM 8792 O O . GLU E 1 205 ? -61.208 33.583 -9.255 1.00 69.22 205 GLU E O 1
ATOM 8798 N N . LEU E 1 206 ? -61.247 35.631 -10.188 1.00 65.38 206 LEU E N 1
ATOM 8799 C CA . LEU E 1 206 ? -60.179 35.346 -11.142 1.00 63.64 206 LEU E CA 1
ATOM 8800 C C . LEU E 1 206 ? -58.830 35.133 -10.457 1.00 65.55 206 LEU E C 1
ATOM 8801 O O . LEU E 1 206 ? -58.065 34.260 -10.860 1.00 65.02 206 LEU E O 1
ATOM 8806 N N . LYS E 1 207 ? -58.551 35.937 -9.432 1.00 67.66 207 LYS E N 1
ATOM 8807 C CA . LYS E 1 207 ? -57.299 35.849 -8.682 1.00 70.74 207 LYS E CA 1
ATOM 8808 C C . LYS E 1 207 ? -57.204 34.534 -7.915 1.00 72.35 207 LYS E C 1
ATOM 8809 O O . LYS E 1 207 ? -56.114 33.975 -7.748 1.00 73.33 207 LYS E O 1
ATOM 8815 N N . ALA E 1 208 ? -58.358 34.054 -7.456 1.00 71.94 208 ALA E N 1
ATOM 8816 C CA . ALA E 1 208 ? -58.479 32.739 -6.836 1.00 72.67 208 ALA E CA 1
ATOM 8817 C C . ALA E 1 208 ? -58.094 31.611 -7.795 1.00 71.54 208 ALA E C 1
ATOM 8818 O O . ALA E 1 208 ? -57.697 30.537 -7.352 1.00 73.33 208 ALA E O 1
ATOM 8820 N N . HIS E 1 209 ? -58.213 31.856 -9.100 1.00 69.35 209 HIS E N 1
ATOM 8821 C CA . HIS E 1 209 ? -57.798 30.884 -10.119 1.00 68.61 209 HIS E CA 1
ATOM 8822 C C . HIS E 1 209 ? -56.423 31.178 -10.662 1.00 68.78 209 HIS E C 1
ATOM 8823 O O . HIS E 1 209 ? -56.043 30.656 -11.714 1.00 67.51 209 HIS E O 1
ATOM 8830 N N . ASN E 1 210 ? -55.666 32.006 -9.940 1.00 70.58 210 ASN E N 1
ATOM 8831 C CA . ASN E 1 210 ? -54.330 32.468 -10.357 1.00 71.96 210 ASN E CA 1
ATOM 8832 C C . ASN E 1 210 ? -54.235 33.176 -11.708 1.00 70.01 210 ASN E C 1
ATOM 8833 O O . ASN E 1 210 ? -53.248 33.032 -12.436 1.00 70.72 210 ASN E O 1
ATOM 8838 N N . ILE E 1 211 ? -55.271 33.939 -12.028 1.00 67.71 211 ILE E N 1
ATOM 8839 C CA . ILE E 1 211 ? -55.285 34.789 -13.202 1.00 65.02 211 ILE E CA 1
ATOM 8840 C C . ILE E 1 211 ? -54.904 36.179 -12.707 1.00 65.94 211 ILE E C 1
ATOM 8841 O O . ILE E 1 211 ? -55.502 36.666 -11.744 1.00 67.28 211 ILE E O 1
ATOM 8846 N N . ASN E 1 212 ? -53.896 36.806 -13.310 1.00 66.00 212 ASN E N 1
ATOM 8847 C CA . ASN E 1 212 ? -53.592 38.190 -12.916 1.00 68.20 212 ASN E CA 1
ATOM 8848 C C . ASN E 1 212 ? -54.509 39.174 -13.600 1.00 65.35 212 ASN E C 1
ATOM 8849 O O . ASN E 1 212 ? -54.722 39.108 -14.801 1.00 63.69 212 ASN E O 1
ATOM 8854 N N . VAL E 1 213 ? -55.075 40.063 -12.800 1.00 65.57 213 VAL E N 1
ATOM 8855 C CA . VAL E 1 213 ? -55.993 41.059 -13.287 1.00 64.59 213 VAL E CA 1
ATOM 8856 C C . VAL E 1 213 ? -55.312 42.411 -13.169 1.00 66.80 213 VAL E C 1
ATOM 8857 O O . VAL E 1 213 ? -55.102 42.916 -12.068 1.00 69.83 213 VAL E O 1
ATOM 8861 N N . VAL E 1 214 ? -54.932 42.981 -14.303 1.00 66.94 214 VAL E N 1
ATOM 8862 C CA . VAL E 1 214 ? -54.381 44.334 -14.307 1.00 68.95 214 VAL E CA 1
ATOM 8863 C C . VAL E 1 214 ? -55.366 45.258 -15.001 1.00 68.42 214 VAL E C 1
ATOM 8864 O O . VAL E 1 214 ? -56.192 44.800 -15.788 1.00 66.13 214 VAL E O 1
ATOM 8868 N N . ASP E 1 215 ? -55.293 46.549 -14.697 1.00 71.79 215 ASP E N 1
ATOM 8869 C CA . ASP E 1 215 ? -56.189 47.524 -15.309 1.00 73.54 215 ASP E CA 1
ATOM 8870 C C . ASP E 1 215 ? -55.881 47.695 -16.804 1.00 74.17 215 ASP E C 1
ATOM 8871 O O . ASP E 1 215 ? -56.657 47.259 -17.669 1.00 70.15 215 ASP E O 1
ATOM 8876 N N . LYS E 1 216 ? -54.737 48.313 -17.090 1.00 79.64 216 LYS E N 1
ATOM 8877 C CA . LYS E 1 216 ? -54.300 48.580 -18.460 1.00 79.87 216 LYS E CA 1
ATOM 8878 C C . LYS E 1 216 ? -53.235 47.560 -18.856 1.00 79.15 216 LYS E C 1
ATOM 8879 O O . LYS E 1 216 ? -52.668 46.866 -18.013 1.00 80.06 216 LYS E O 1
ATOM 8886 N N . MET F 1 1 ? -85.973 2.153 -48.870 1.00 92.15 1 MET F N 1
ATOM 8887 C CA . MET F 1 1 ? -85.598 3.436 -48.207 1.00 90.73 1 MET F CA 1
ATOM 8888 C C . MET F 1 1 ? -84.109 3.722 -48.381 1.00 88.22 1 MET F C 1
ATOM 8889 O O . MET F 1 1 ? -83.294 2.804 -48.500 1.00 87.81 1 MET F O 1
ATOM 8894 N N . LYS F 1 2 ? -83.765 5.005 -48.387 1.00 86.37 2 LYS F N 1
ATOM 8895 C CA . LYS F 1 2 ? -82.397 5.445 -48.642 1.00 83.77 2 LYS F CA 1
ATOM 8896 C C . LYS F 1 2 ? -81.687 5.887 -47.357 1.00 80.36 2 LYS F C 1
ATOM 8897 O O . LYS F 1 2 ? -82.236 6.672 -46.573 1.00 79.86 2 LYS F O 1
ATOM 8903 N N . THR F 1 3 ? -80.472 5.380 -47.145 1.00 77.07 3 THR F N 1
ATOM 8904 C CA . THR F 1 3 ? -79.668 5.775 -45.983 1.00 72.82 3 THR F CA 1
ATOM 8905 C C . THR F 1 3 ? -78.283 6.307 -46.365 1.00 70.89 3 THR F C 1
ATOM 8906 O O . THR F 1 3 ? -77.546 5.679 -47.139 1.00 71.31 3 THR F O 1
ATOM 8910 N N . LEU F 1 4 ? -77.957 7.475 -45.809 1.00 67.56 4 LEU F N 1
ATOM 8911 C CA . LEU F 1 4 ? -76.675 8.137 -46.033 1.00 65.42 4 LEU F CA 1
ATOM 8912 C C . LEU F 1 4 ? -75.720 7.928 -44.855 1.00 62.51 4 LEU F C 1
ATOM 8913 O O . LEU F 1 4 ? -76.089 8.126 -43.695 1.00 61.43 4 LEU F O 1
ATOM 8918 N N . ILE F 1 5 ? -74.490 7.543 -45.165 1.00 61.24 5 ILE F N 1
ATOM 8919 C CA . ILE F 1 5 ? -73.498 7.275 -44.138 1.00 59.80 5 ILE F CA 1
ATOM 8920 C C . ILE F 1 5 ? -72.338 8.228 -44.301 1.00 59.21 5 ILE F C 1
ATOM 8921 O O . ILE F 1 5 ? -71.651 8.218 -45.322 1.00 60.47 5 ILE F O 1
ATOM 8926 N N . VAL F 1 6 ? -72.128 9.051 -43.284 1.00 58.59 6 VAL F N 1
ATOM 8927 C CA . VAL F 1 6 ? -71.083 10.065 -43.321 1.00 58.96 6 VAL F CA 1
ATOM 8928 C C . VAL F 1 6 ? -69.923 9.531 -42.501 1.00 59.15 6 VAL F C 1
ATOM 8929 O O . VAL F 1 6 ? -70.038 9.340 -41.285 1.00 59.12 6 VAL F O 1
ATOM 8933 N N . VAL F 1 7 ? -68.814 9.274 -43.181 1.00 60.34 7 VAL F N 1
ATOM 8934 C CA . VAL F 1 7 ? -67.725 8.519 -42.582 1.00 60.62 7 VAL F CA 1
ATOM 8935 C C . VAL F 1 7 ? -66.644 9.427 -42.013 1.00 60.75 7 VAL F C 1
ATOM 8936 O O . VAL F 1 7 ? -65.978 10.154 -42.753 1.00 62.04 7 VAL F O 1
ATOM 8940 N N . ASP F 1 8 ? -66.516 9.387 -40.688 1.00 60.66 8 ASP F N 1
ATOM 8941 C CA . ASP F 1 8 ? -65.392 9.962 -39.944 1.00 60.32 8 ASP F CA 1
ATOM 8942 C C . ASP F 1 8 ? -65.092 11.418 -40.258 1.00 59.77 8 ASP F C 1
ATOM 8943 O O . ASP F 1 8 ? -63.941 11.779 -40.516 1.00 60.01 8 ASP F O 1
ATOM 8948 N N . MET F 1 9 ? -66.123 12.258 -40.226 1.00 58.70 9 MET F N 1
ATOM 8949 C CA . MET F 1 9 ? -65.919 13.694 -40.392 1.00 57.93 9 MET F CA 1
ATOM 8950 C C . MET F 1 9 ? -65.527 14.321 -39.045 1.00 56.95 9 MET F C 1
ATOM 8951 O O . MET F 1 9 ? -66.313 15.019 -38.399 1.00 55.88 9 MET F O 1
ATOM 8956 N N . GLN F 1 10 ? -64.291 14.055 -38.638 1.00 56.66 10 GLN F N 1
ATOM 8957 C CA . GLN F 1 10 ? -63.802 14.404 -37.314 1.00 55.81 10 GLN F CA 1
ATOM 8958 C C . GLN F 1 10 ? -62.619 15.343 -37.419 1.00 56.13 10 GLN F C 1
ATOM 8959 O O . GLN F 1 10 ? -61.842 15.274 -38.379 1.00 57.05 10 GLN F O 1
ATOM 8965 N N . ASN F 1 11 ? -62.469 16.197 -36.410 1.00 55.76 11 ASN F N 1
ATOM 8966 C CA . ASN F 1 11 ? -61.417 17.216 -36.384 1.00 55.75 11 ASN F CA 1
ATOM 8967 C C . ASN F 1 11 ? -60.017 16.698 -36.735 1.00 56.82 11 ASN F C 1
ATOM 8968 O O . ASN F 1 11 ? -59.277 17.359 -37.460 1.00 58.22 11 ASN F O 1
ATOM 8973 N N . ASP F 1 12 ? -59.653 15.516 -36.246 1.00 56.46 12 ASP F N 1
ATOM 8974 C CA . ASP F 1 12 ? -58.305 15.007 -36.498 1.00 57.94 12 ASP F CA 1
ATOM 8975 C C . ASP F 1 12 ? -58.031 14.696 -37.980 1.00 58.63 12 ASP F C 1
ATOM 8976 O O . ASP F 1 12 ? -56.873 14.673 -38.404 1.00 59.39 12 ASP F O 1
ATOM 8981 N N . PHE F 1 13 ? -59.088 14.473 -38.761 1.00 58.53 13 PHE F N 1
ATOM 8982 C CA . PHE F 1 13 ? -58.943 14.214 -40.199 1.00 60.41 13 PHE F CA 1
ATOM 8983 C C . PHE F 1 13 ? -59.163 15.459 -41.045 1.00 61.32 13 PHE F C 1
ATOM 8984 O O . PHE F 1 13 ? -58.457 15.677 -42.030 1.00 63.29 13 PHE F O 1
ATOM 8992 N N . ILE F 1 14 ? -60.147 16.269 -40.665 1.00 59.79 14 ILE F N 1
ATOM 8993 C CA . ILE F 1 14 ? -60.579 17.384 -41.502 1.00 59.87 14 ILE F CA 1
ATOM 8994 C C . ILE F 1 14 ? -59.829 18.688 -41.221 1.00 60.60 14 ILE F C 1
ATOM 8995 O O . ILE F 1 14 ? -59.461 19.400 -42.156 1.00 63.50 14 ILE F O 1
ATOM 9000 N N . SER F 1 15 ? -59.590 18.997 -39.951 1.00 59.38 15 SER F N 1
ATOM 9001 C CA . SER F 1 15 ? -58.952 20.261 -39.583 1.00 59.66 15 SER F CA 1
ATOM 9002 C C . SER F 1 15 ? -57.440 20.262 -39.798 1.00 60.32 15 SER F C 1
ATOM 9003 O O . SER F 1 15 ? -56.771 19.287 -39.471 1.00 60.84 15 SER F O 1
ATOM 9006 N N . PRO F 1 16 ? -56.895 21.371 -40.329 1.00 61.47 16 PRO F N 1
ATOM 9007 C CA . PRO F 1 16 ? -55.438 21.536 -40.403 1.00 62.86 16 PRO F CA 1
ATOM 9008 C C . PRO F 1 16 ? -54.759 21.312 -39.047 1.00 62.53 16 PRO F C 1
ATOM 9009 O O . PRO F 1 16 ? -53.672 20.738 -38.991 1.00 63.34 16 PRO F O 1
ATOM 9013 N N . LEU F 1 17 ? -55.412 21.752 -37.973 1.00 61.46 17 LEU F N 1
ATOM 9014 C CA . LEU F 1 17 ? -54.880 21.624 -36.620 1.00 61.48 17 LEU F CA 1
ATOM 9015 C C . LEU F 1 17 ? -54.925 20.187 -36.121 1.00 61.51 17 LEU F C 1
ATOM 9016 O O . LEU F 1 17 ? -54.289 19.865 -35.116 1.00 62.16 17 LEU F O 1
ATOM 9021 N N . GLY F 1 18 ? -55.690 19.340 -36.817 1.00 61.37 18 GLY F N 1
ATOM 9022 C CA . GLY F 1 18 ? -55.841 17.929 -36.467 1.00 60.55 18 GLY F CA 1
ATOM 9023 C C . GLY F 1 18 ? -54.546 17.170 -36.672 1.00 62.38 18 GLY F C 1
ATOM 9024 O O . GLY F 1 18 ? -53.647 17.650 -37.373 1.00 63.61 18 GLY F O 1
ATOM 9025 N N . SER F 1 19 ? -54.454 15.981 -36.074 1.00 62.54 19 SER F N 1
ATOM 9026 C CA . SER F 1 19 ? -53.205 15.207 -36.084 1.00 63.37 19 SER F CA 1
ATOM 9027 C C . SER F 1 19 ? -53.008 14.310 -37.309 1.00 63.76 19 SER F C 1
ATOM 9028 O O . SER F 1 19 ? -51.893 13.852 -37.556 1.00 64.66 19 SER F O 1
ATOM 9031 N N . LEU F 1 20 ? -54.078 14.066 -38.066 1.00 63.21 20 LEU F N 1
ATOM 9032 C CA . LEU F 1 20 ? -54.007 13.220 -39.260 1.00 64.56 20 LEU F CA 1
ATOM 9033 C C . LEU F 1 20 ? -54.807 13.849 -40.398 1.00 64.84 20 LEU F C 1
ATOM 9034 O O . LEU F 1 20 ? -55.797 13.291 -40.879 1.00 64.61 20 LEU F O 1
ATOM 9039 N N . THR F 1 21 ? -54.362 15.026 -40.825 1.00 66.17 21 THR F N 1
ATOM 9040 C CA . THR F 1 21 ? -55.127 15.841 -41.767 1.00 65.99 21 THR F CA 1
ATOM 9041 C C . THR F 1 21 ? -55.175 15.221 -43.165 1.00 67.75 21 THR F C 1
ATOM 9042 O O . THR F 1 21 ? -54.139 14.979 -43.789 1.00 69.69 21 THR F O 1
ATOM 9046 N N . VAL F 1 22 ? -56.392 14.950 -43.628 1.00 67.14 22 VAL F N 1
ATOM 9047 C CA . VAL F 1 22 ? -56.639 14.534 -44.996 1.00 68.97 22 VAL F CA 1
ATOM 9048 C C . VAL F 1 22 ? -56.547 15.782 -45.874 1.00 71.39 22 VAL F C 1
ATOM 9049 O O . VAL F 1 22 ? -57.309 16.728 -45.674 1.00 72.25 22 VAL F O 1
ATOM 9053 N N . PRO F 1 23 ? -55.601 15.805 -46.837 1.00 73.88 23 PRO F N 1
ATOM 9054 C CA . PRO F 1 23 ? -55.464 16.991 -47.690 1.00 75.47 23 PRO F CA 1
ATOM 9055 C C . PRO F 1 23 ? -56.792 17.369 -48.349 1.00 75.92 23 PRO F C 1
ATOM 9056 O O . PRO F 1 23 ? -57.527 16.483 -48.809 1.00 76.27 23 PRO F O 1
ATOM 9060 N N . LYS F 1 24 ? -57.097 18.670 -48.355 1.00 75.57 24 LYS F N 1
ATOM 9061 C CA . LYS F 1 24 ? -58.323 19.213 -48.957 1.00 75.62 24 LYS F CA 1
ATOM 9062 C C . LYS F 1 24 ? -59.620 18.760 -48.258 1.00 73.21 24 LYS F C 1
ATOM 9063 O O . LYS F 1 24 ? -60.714 18.942 -48.795 1.00 72.97 24 LYS F O 1
ATOM 9069 N N . GLY F 1 25 ? -59.491 18.186 -47.060 1.00 71.63 25 GLY F N 1
ATOM 9070 C CA . GLY F 1 25 ? -60.638 17.700 -46.278 1.00 68.60 25 GLY F CA 1
ATOM 9071 C C . GLY F 1 25 ? -61.668 18.756 -45.900 1.00 67.93 25 GLY F C 1
ATOM 9072 O O . GLY F 1 25 ? -62.864 18.466 -45.825 1.00 66.89 25 GLY F O 1
ATOM 9073 N N . GLU F 1 26 ? -61.207 19.986 -45.676 1.00 67.97 26 GLU F N 1
ATOM 9074 C CA . GLU F 1 26 ? -62.083 21.090 -45.292 1.00 67.50 26 GLU F CA 1
ATOM 9075 C C . GLU F 1 26 ? -63.136 21.415 -46.341 1.00 68.07 26 GLU F C 1
ATOM 9076 O O . GLU F 1 26 ? -64.226 21.889 -46.013 1.00 67.37 26 GLU F O 1
ATOM 9082 N N . GLU F 1 27 ? -62.802 21.159 -47.602 1.00 68.71 27 GLU F N 1
ATOM 9083 C CA . GLU F 1 27 ? -63.712 21.421 -48.710 1.00 69.52 27 GLU F CA 1
ATOM 9084 C C . GLU F 1 27 ? -65.006 20.613 -48.594 1.00 68.24 27 GLU F C 1
ATOM 9085 O O . GLU F 1 27 ? -66.038 21.021 -49.118 1.00 68.32 27 GLU F O 1
ATOM 9091 N N . LEU F 1 28 ? -64.947 19.487 -47.882 1.00 66.89 28 LEU F N 1
ATOM 9092 C CA . LEU F 1 28 ? -66.085 18.565 -47.760 1.00 65.92 28 LEU F CA 1
ATOM 9093 C C . LEU F 1 28 ? -67.166 19.027 -46.784 1.00 64.81 28 LEU F C 1
ATOM 9094 O O . LEU F 1 28 ? -68.336 18.638 -46.921 1.00 64.44 28 LEU F O 1
ATOM 9099 N N . ILE F 1 29 ? -66.775 19.853 -45.810 1.00 63.19 29 ILE F N 1
ATOM 9100 C CA . ILE F 1 29 ? -67.669 20.252 -44.718 1.00 62.29 29 ILE F CA 1
ATOM 9101 C C . ILE F 1 29 ? -69.042 20.778 -45.191 1.00 63.58 29 ILE F C 1
ATOM 9102 O O . ILE F 1 29 ? -70.074 20.168 -44.891 1.00 63.69 29 ILE F O 1
ATOM 9107 N N . ASN F 1 30 ? -69.054 21.879 -45.940 1.00 64.72 30 ASN F N 1
ATOM 9108 C CA . ASN F 1 30 ? -70.316 22.467 -46.397 1.00 65.70 30 ASN F CA 1
ATOM 9109 C C . ASN F 1 30 ? -71.097 21.610 -47.399 1.00 65.90 30 ASN F C 1
ATOM 9110 O O . ASN F 1 30 ? -72.315 21.466 -47.261 1.00 65.73 30 ASN F O 1
ATOM 9115 N N . PRO F 1 31 ? -70.407 21.033 -48.403 1.00 66.31 31 PRO F N 1
ATOM 9116 C CA . PRO F 1 31 ? -71.137 20.140 -49.306 1.00 67.45 31 PRO F CA 1
ATOM 9117 C C . PRO F 1 31 ? -71.829 18.994 -48.552 1.00 66.22 31 PRO F C 1
ATOM 9118 O O . PRO F 1 31 ? -73.028 18.770 -48.753 1.00 67.08 31 PRO F O 1
ATOM 9122 N N . ILE F 1 32 ? -71.097 18.297 -47.679 1.00 64.22 32 ILE F N 1
ATOM 9123 C CA . ILE F 1 32 ? -71.685 17.179 -46.915 1.00 63.66 32 ILE F CA 1
ATOM 9124 C C . ILE F 1 32 ? -72.826 17.684 -46.027 1.00 63.72 32 ILE F C 1
ATOM 9125 O O . ILE F 1 32 ? -73.904 17.079 -45.964 1.00 63.66 32 ILE F O 1
ATOM 9130 N N . SER F 1 33 ? -72.587 18.815 -45.373 1.00 64.10 33 SER F N 1
ATOM 9131 C CA . SER F 1 33 ? -73.613 19.475 -44.586 1.00 65.55 33 SER F CA 1
ATOM 9132 C C . SER F 1 33 ? -74.879 19.750 -45.409 1.00 68.16 33 SER F C 1
ATOM 9133 O O . SER F 1 33 ? -75.996 19.520 -44.932 1.00 68.75 33 SER F O 1
ATOM 9136 N N . ASP F 1 34 ? -74.703 20.231 -46.640 1.00 70.10 34 ASP F N 1
ATOM 9137 C CA . ASP F 1 34 ? -75.837 20.480 -47.533 1.00 72.50 34 ASP F CA 1
ATOM 9138 C C . ASP F 1 34 ? -76.497 19.177 -47.941 1.00 72.55 34 ASP F C 1
ATOM 9139 O O . ASP F 1 34 ? -77.725 19.071 -47.945 1.00 73.63 34 ASP F O 1
ATOM 9144 N N . LEU F 1 35 ? -75.668 18.188 -48.263 1.00 71.85 35 LEU F N 1
ATOM 9145 C CA . LEU F 1 35 ? -76.144 16.869 -48.668 1.00 72.37 35 LEU F CA 1
ATOM 9146 C C . LEU F 1 35 ? -77.081 16.247 -47.630 1.00 71.33 35 LEU F C 1
ATOM 9147 O O . LEU F 1 35 ? -78.086 15.638 -47.990 1.00 72.26 35 LEU F O 1
ATOM 9152 N N . MET F 1 36 ? -76.752 16.422 -46.352 1.00 69.69 36 MET F N 1
ATOM 9153 C CA . MET F 1 36 ? -77.564 15.893 -45.254 1.00 70.09 36 MET F CA 1
ATOM 9154 C C . MET F 1 36 ? -78.938 16.556 -45.147 1.00 72.44 36 MET F C 1
ATOM 9155 O O . MET F 1 36 ? -79.915 15.905 -44.772 1.00 73.08 36 MET F O 1
ATOM 9160 N N . GLN F 1 37 ? -78.995 17.847 -45.480 1.00 74.52 37 GLN F N 1
ATOM 9161 C CA . GLN F 1 37 ? -80.212 18.658 -45.378 1.00 76.36 37 GLN F CA 1
ATOM 9162 C C . GLN F 1 37 ? -81.076 18.606 -46.632 1.00 78.45 37 GLN F C 1
ATOM 9163 O O . GLN F 1 37 ? -82.253 18.975 -46.603 1.00 79.65 37 GLN F O 1
ATOM 9169 N N . ASP F 1 38 ? -80.473 18.153 -47.726 1.00 78.51 38 ASP F N 1
ATOM 9170 C CA . ASP F 1 38 ? -81.087 18.154 -49.046 1.00 81.02 38 ASP F CA 1
ATOM 9171 C C . ASP F 1 38 ? -82.294 17.207 -49.124 1.00 82.16 38 ASP F C 1
ATOM 9172 O O . ASP F 1 38 ? -82.141 15.995 -49.310 1.00 82.45 38 ASP F O 1
ATOM 9177 N N . ALA F 1 39 ? -83.489 17.777 -48.985 1.00 83.33 39 ALA F N 1
ATOM 9178 C CA . ALA F 1 39 ? -84.741 17.016 -48.991 1.00 85.07 39 ALA F CA 1
ATOM 9179 C C . ALA F 1 39 ? -84.987 16.252 -50.296 1.00 87.94 39 ALA F C 1
ATOM 9180 O O . ALA F 1 39 ? -85.676 15.224 -50.298 1.00 88.81 39 ALA F O 1
ATOM 9182 N N . ASP F 1 40 ? -84.419 16.755 -51.392 1.00 90.03 40 ASP F N 1
ATOM 9183 C CA . ASP F 1 40 ? -84.553 16.127 -52.709 1.00 93.30 40 ASP F CA 1
ATOM 9184 C C . ASP F 1 40 ? -83.809 14.800 -52.803 1.00 93.23 40 ASP F C 1
ATOM 9185 O O . ASP F 1 40 ? -84.162 13.939 -53.613 1.00 95.43 40 ASP F O 1
ATOM 9190 N N . ARG F 1 41 ? -82.787 14.636 -51.969 1.00 91.00 41 ARG F N 1
ATOM 9191 C CA . ARG F 1 41 ? -82.048 13.381 -51.903 1.00 90.09 41 ARG F CA 1
ATOM 9192 C C . ARG F 1 41 ? -82.882 12.284 -51.254 1.00 89.76 41 ARG F C 1
ATOM 9193 O O . ARG F 1 41 ? -82.554 11.097 -51.362 1.00 89.23 41 ARG F O 1
ATOM 9201 N N . ASP F 1 42 ? -83.951 12.694 -50.570 1.00 89.91 42 ASP F N 1
ATOM 9202 C CA . ASP F 1 42 ? -84.970 11.775 -50.068 1.00 90.83 42 ASP F CA 1
ATOM 9203 C C . ASP F 1 42 ? -84.412 10.782 -49.033 1.00 87.30 42 ASP F C 1
ATOM 9204 O O . ASP F 1 42 ? -84.837 9.629 -48.992 1.00 87.96 42 ASP F O 1
ATOM 9209 N N . TRP F 1 43 ? -83.462 11.228 -48.206 1.00 83.75 43 TRP F N 1
ATOM 9210 C CA . TRP F 1 43 ? -82.889 10.384 -47.146 1.00 79.76 43 TRP F CA 1
ATOM 9211 C C . TRP F 1 43 ? -83.919 9.979 -46.130 1.00 79.07 43 TRP F C 1
ATOM 9212 O O . TRP F 1 43 ? -84.536 10.839 -45.495 1.00 79.13 43 TRP F O 1
ATOM 9223 N N . HIS F 1 44 ? -84.104 8.672 -45.947 1.00 78.51 44 HIS F N 1
ATOM 9224 C CA . HIS F 1 44 ? -84.949 8.172 -44.860 1.00 76.93 44 HIS F CA 1
ATOM 9225 C C . HIS F 1 44 ? -84.207 8.204 -43.552 1.00 73.14 44 HIS F C 1
ATOM 9226 O O . HIS F 1 44 ? -84.818 8.380 -42.500 1.00 72.67 44 HIS F O 1
ATOM 9233 N N . ARG F 1 45 ? -82.884 8.052 -43.609 1.00 69.78 45 ARG F N 1
ATOM 9234 C CA . ARG F 1 45 ? -82.034 8.066 -42.414 1.00 67.06 45 ARG F CA 1
ATOM 9235 C C . ARG F 1 45 ? -80.597 8.493 -42.710 1.00 64.56 45 ARG F C 1
ATOM 9236 O O . ARG F 1 45 ? -80.091 8.298 -43.819 1.00 65.18 45 ARG F O 1
ATOM 9244 N N . ILE F 1 46 ? -79.944 9.071 -41.707 1.00 61.74 46 ILE F N 1
ATOM 9245 C CA . ILE F 1 46 ? -78.539 9.443 -41.813 1.00 60.17 46 ILE F CA 1
ATOM 9246 C C . ILE F 1 46 ? -77.765 8.801 -40.669 1.00 58.35 46 ILE F C 1
ATOM 9247 O O . ILE F 1 46 ? -78.255 8.705 -39.549 1.00 58.12 46 ILE F O 1
ATOM 9252 N N . VAL F 1 47 ? -76.556 8.349 -40.958 1.00 57.41 47 VAL F N 1
ATOM 9253 C CA . VAL F 1 47 ? -75.696 7.802 -39.930 1.00 56.72 47 VAL F CA 1
ATOM 9254 C C . VAL F 1 47 ? -74.337 8.463 -40.056 1.00 56.01 47 VAL F C 1
ATOM 9255 O O . VAL F 1 47 ? -73.756 8.509 -41.138 1.00 56.30 47 VAL F O 1
ATOM 9259 N N . VAL F 1 48 ? -73.844 8.991 -38.947 1.00 55.72 48 VAL F N 1
ATOM 9260 C CA . VAL F 1 48 ? -72.477 9.491 -38.897 1.00 56.54 48 VAL F CA 1
ATOM 9261 C C . VAL F 1 48 ? -71.632 8.485 -38.128 1.00 57.55 48 VAL F C 1
ATOM 9262 O O . VAL F 1 48 ? -72.147 7.759 -37.268 1.00 57.94 48 VAL F O 1
ATOM 9266 N N . THR F 1 49 ? -70.345 8.427 -38.449 1.00 58.83 49 THR F N 1
ATOM 9267 C CA . THR F 1 49 ? -69.454 7.469 -37.806 1.00 60.69 49 THR F CA 1
ATOM 9268 C C . THR F 1 49 ? -68.216 8.157 -37.247 1.00 61.43 49 THR F C 1
ATOM 9269 O O . THR F 1 49 ? -67.741 9.140 -37.813 1.00 61.77 49 THR F O 1
ATOM 9273 N N . ARG F 1 50 ? -67.703 7.634 -36.135 1.00 62.56 50 ARG F N 1
ATOM 9274 C CA . ARG F 1 50 ? -66.517 8.191 -35.492 1.00 62.52 50 ARG F CA 1
ATOM 9275 C C . ARG F 1 50 ? -65.481 7.116 -35.214 1.00 62.95 50 ARG F C 1
ATOM 9276 O O . ARG F 1 50 ? -65.819 6.000 -34.819 1.00 62.88 50 ARG F O 1
ATOM 9284 N N . ASP F 1 51 ? -64.219 7.457 -35.441 1.00 63.24 51 ASP F N 1
ATOM 9285 C CA . ASP F 1 51 ? -63.129 6.737 -34.822 1.00 64.35 51 ASP F CA 1
ATOM 9286 C C . ASP F 1 51 ? -63.105 7.160 -33.365 1.00 63.33 51 ASP F C 1
ATOM 9287 O O . ASP F 1 51 ? -63.086 8.349 -33.057 1.00 64.19 51 ASP F O 1
ATOM 9292 N N . TRP F 1 52 ? -63.102 6.181 -32.472 1.00 62.55 52 TRP F N 1
ATOM 9293 C CA . TRP F 1 52 ? -63.235 6.428 -31.051 1.00 60.98 52 TRP F CA 1
ATOM 9294 C C . TRP F 1 52 ? -62.148 5.694 -30.326 1.00 61.19 52 TRP F C 1
ATOM 9295 O O . TRP F 1 52 ? -62.419 4.790 -29.546 1.00 62.00 52 TRP F O 1
ATOM 9306 N N . HIS F 1 53 ? -60.899 6.082 -30.577 1.00 61.28 53 HIS F N 1
ATOM 9307 C CA . HIS F 1 53 ? -59.741 5.341 -30.077 1.00 62.17 53 HIS F CA 1
ATOM 9308 C C . HIS F 1 53 ? -59.418 5.605 -28.643 1.00 62.88 53 HIS F C 1
ATOM 9309 O O . HIS F 1 53 ? -59.533 6.743 -28.178 1.00 61.52 53 HIS F O 1
ATOM 9316 N N . PRO F 1 54 ? -58.999 4.553 -27.913 1.00 63.48 54 PRO F N 1
ATOM 9317 C CA . PRO F 1 54 ? -58.352 4.787 -26.636 1.00 64.37 54 PRO F CA 1
ATOM 9318 C C . PRO F 1 54 ? -56.946 5.323 -26.875 1.00 65.13 54 PRO F C 1
ATOM 9319 O O . PRO F 1 54 ? -56.376 5.118 -27.949 1.00 64.31 54 PRO F O 1
ATOM 9323 N N . SER F 1 55 ? -56.400 6.006 -25.876 1.00 67.10 55 SER F N 1
ATOM 9324 C CA . SER F 1 55 ? -55.021 6.480 -25.910 1.00 69.19 55 SER F CA 1
ATOM 9325 C C . SER F 1 55 ? -54.029 5.364 -26.283 1.00 71.97 55 SER F C 1
ATOM 9326 O O . SER F 1 55 ? -53.140 5.570 -27.111 1.00 71.59 55 SER F O 1
ATOM 9329 N N . ARG F 1 56 ? -54.221 4.181 -25.688 1.00 75.27 56 ARG F N 1
ATOM 9330 C CA . ARG F 1 56 ? -53.323 3.021 -25.835 1.00 78.12 56 ARG F CA 1
ATOM 9331 C C . ARG F 1 56 ? -53.586 2.119 -27.051 1.00 76.95 56 ARG F C 1
ATOM 9332 O O . ARG F 1 56 ? -53.129 0.976 -27.082 1.00 78.97 56 ARG F O 1
ATOM 9340 N N . HIS F 1 57 ? -54.299 2.632 -28.049 1.00 73.94 57 HIS F N 1
ATOM 9341 C CA . HIS F 1 57 ? -54.681 1.848 -29.223 1.00 72.72 57 HIS F CA 1
ATOM 9342 C C . HIS F 1 57 ? -53.509 1.256 -29.954 1.00 74.44 57 HIS F C 1
ATOM 9343 O O . HIS F 1 57 ? -52.448 1.868 -30.040 1.00 74.73 57 HIS F O 1
ATOM 9350 N N . ILE F 1 58 ? -53.708 0.056 -30.496 1.00 76.12 58 ILE F N 1
ATOM 9351 C CA . ILE F 1 58 ? -52.642 -0.717 -31.144 1.00 78.02 58 ILE F CA 1
ATOM 9352 C C . ILE F 1 58 ? -52.203 -0.155 -32.505 1.00 78.71 58 ILE F C 1
ATOM 9353 O O . ILE F 1 58 ? -51.152 -0.546 -33.027 1.00 80.48 58 ILE F O 1
ATOM 9358 N N . SER F 1 59 ? -52.998 0.749 -33.080 1.00 76.62 59 SER F N 1
ATOM 9359 C CA . SER F 1 59 ? -52.685 1.281 -34.406 1.00 76.69 59 SER F CA 1
ATOM 9360 C C . SER F 1 59 ? -51.791 2.519 -34.360 1.00 76.89 59 SER F C 1
ATOM 9361 O O . SER F 1 59 ? -51.266 2.943 -35.391 1.00 78.13 59 SER F O 1
ATOM 9364 N N . PHE F 1 60 ? -51.612 3.085 -33.165 1.00 76.32 60 PHE F N 1
ATOM 9365 C CA . PHE F 1 60 ? -50.740 4.247 -32.974 1.00 75.63 60 PHE F CA 1
ATOM 9366 C C . PHE F 1 60 ? -49.294 3.801 -32.860 1.00 78.88 60 PHE F C 1
ATOM 9367 O O . PHE F 1 60 ? -48.971 2.926 -32.053 1.00 81.28 60 PHE F O 1
ATOM 9375 N N . ALA F 1 61 ? -48.424 4.420 -33.651 1.00 80.30 61 ALA F N 1
ATOM 9376 C CA . ALA F 1 61 ? -46.999 4.102 -33.628 1.00 83.53 61 ALA F CA 1
ATOM 9377 C C . ALA F 1 61 ? -46.324 4.458 -32.303 1.00 84.74 61 ALA F C 1
ATOM 9378 O O . ALA F 1 61 ? -45.233 3.953 -32.002 1.00 87.37 61 ALA F O 1
ATOM 9380 N N . LYS F 1 62 ? -46.974 5.318 -31.518 1.00 83.52 62 LYS F N 1
ATOM 9381 C CA . LYS F 1 62 ? -46.445 5.733 -30.222 1.00 85.31 62 LYS F CA 1
ATOM 9382 C C . LYS F 1 62 ? -46.401 4.545 -29.268 1.00 86.33 62 LYS F C 1
ATOM 9383 O O . LYS F 1 62 ? -45.483 4.422 -28.460 1.00 88.21 62 LYS F O 1
ATOM 9389 N N . ASN F 1 63 ? -47.386 3.664 -29.398 1.00 85.92 63 ASN F N 1
ATOM 9390 C CA . ASN F 1 63 ? -47.532 2.512 -28.511 1.00 88.67 63 ASN F CA 1
ATOM 9391 C C . ASN F 1 63 ? -46.621 1.315 -28.824 1.00 92.22 63 ASN F C 1
ATOM 9392 O O . ASN F 1 63 ? -46.648 0.314 -28.108 1.00 93.42 63 ASN F O 1
ATOM 9397 N N . HIS F 1 64 ? -45.814 1.425 -29.878 1.00 94.88 64 HIS F N 1
ATOM 9398 C CA . HIS F 1 64 ? -44.882 0.363 -30.264 1.00 98.53 64 HIS F CA 1
ATOM 9399 C C . HIS F 1 64 ? -43.470 0.860 -30.267 1.00 101.61 64 HIS F C 1
ATOM 9400 O O . HIS F 1 64 ? -43.152 1.810 -30.982 1.00 103.91 64 HIS F O 1
ATOM 9407 N N . LYS F 1 65 ? -42.606 0.227 -29.475 1.00 104.26 65 LYS F N 1
ATOM 9408 C CA . LYS F 1 65 ? -41.200 0.631 -29.403 1.00 107.22 65 LYS F CA 1
ATOM 9409 C C . LYS F 1 65 ? -40.415 0.266 -30.661 1.00 108.55 65 LYS F C 1
ATOM 9410 O O . LYS F 1 65 ? -40.710 -0.735 -31.314 1.00 108.64 65 LYS F O 1
ATOM 9416 N N . ASP F 1 66 ? -39.433 1.108 -30.991 1.00 109.27 66 ASP F N 1
ATOM 9417 C CA . ASP F 1 66 ? -38.599 0.984 -32.202 1.00 110.28 66 ASP F CA 1
ATOM 9418 C C . ASP F 1 66 ? -39.343 1.140 -33.539 1.00 108.25 66 ASP F C 1
ATOM 9419 O O . ASP F 1 66 ? -38.832 0.733 -34.584 1.00 110.00 66 ASP F O 1
ATOM 9424 N N . LYS F 1 67 ? -40.538 1.727 -33.505 1.00 105.07 67 LYS F N 1
ATOM 9425 C CA . LYS F 1 67 ? -41.330 1.941 -34.724 1.00 102.92 67 LYS F CA 1
ATOM 9426 C C . LYS F 1 67 ? -42.043 3.299 -34.755 1.00 100.35 67 LYS F C 1
ATOM 9427 O O . LYS F 1 67 ? -42.574 3.762 -33.738 1.00 97.42 67 LYS F O 1
ATOM 9433 N N . GLU F 1 68 ? -42.044 3.911 -35.941 1.00 100.52 68 GLU F N 1
ATOM 9434 C CA . GLU F 1 68 ? -42.468 5.303 -36.139 1.00 98.87 68 GLU F CA 1
ATOM 9435 C C . GLU F 1 68 ? -43.703 5.429 -37.045 1.00 95.98 68 GLU F C 1
ATOM 9436 O O . GLU F 1 68 ? -43.994 4.514 -37.821 1.00 96.33 68 GLU F O 1
ATOM 9442 N N . PRO F 1 69 ? -44.433 6.566 -36.949 1.00 92.79 69 PRO F N 1
ATOM 9443 C CA . PRO F 1 69 ? -45.658 6.776 -37.735 1.00 90.31 69 PRO F CA 1
ATOM 9444 C C . PRO F 1 69 ? -45.457 6.646 -39.245 1.00 91.96 69 PRO F C 1
ATOM 9445 O O . PRO F 1 69 ? -44.495 7.186 -39.786 1.00 94.38 69 PRO F O 1
ATOM 9449 N N . TYR F 1 70 ? -46.373 5.928 -39.897 1.00 91.34 70 TYR F N 1
ATOM 9450 C CA . TYR F 1 70 ? -46.358 5.647 -41.352 1.00 92.57 70 TYR F CA 1
ATOM 9451 C C . TYR F 1 70 ? -45.511 4.439 -41.781 1.00 95.37 70 TYR F C 1
ATOM 9452 O O . TYR F 1 70 ? -45.246 4.253 -42.972 1.00 97.69 70 TYR F O 1
ATOM 9461 N N . SER F 1 71 ? -45.096 3.622 -40.816 1.00 95.20 71 SER F N 1
ATOM 9462 C CA . SER F 1 71 ? -44.456 2.346 -41.123 1.00 96.78 71 SER F CA 1
ATOM 9463 C C . SER F 1 71 ? -45.513 1.245 -41.149 1.00 95.65 71 SER F C 1
ATOM 9464 O O . SER F 1 71 ? -46.668 1.475 -40.774 1.00 93.09 71 SER F O 1
ATOM 9467 N N . THR F 1 72 ? -45.120 0.057 -41.602 1.00 97.49 72 THR F N 1
ATOM 9468 C CA . THR F 1 72 ? -46.045 -1.074 -41.684 1.00 96.58 72 THR F CA 1
ATOM 9469 C C . THR F 1 72 ? -45.833 -2.061 -40.532 1.00 96.52 72 THR F C 1
ATOM 9470 O O . THR F 1 72 ? -44.717 -2.215 -40.034 1.00 97.33 72 THR F O 1
ATOM 9474 N N . TYR F 1 73 ? -46.920 -2.714 -40.119 1.00 95.02 73 TYR F N 1
ATOM 9475 C CA . TYR F 1 73 ? -46.942 -3.582 -38.938 1.00 95.38 73 TYR F CA 1
ATOM 9476 C C . TYR F 1 73 ? -47.782 -4.825 -39.209 1.00 96.71 73 TYR F C 1
ATOM 9477 O O . TYR F 1 73 ? -48.746 -4.772 -39.977 1.00 96.51 73 TYR F O 1
ATOM 9486 N N . THR F 1 74 ? -47.416 -5.937 -38.574 1.00 98.63 74 THR F N 1
ATOM 9487 C CA . THR F 1 74 ? -48.172 -7.181 -38.695 1.00 99.07 74 THR F CA 1
ATOM 9488 C C . THR F 1 74 ? -49.127 -7.353 -37.507 1.00 97.08 74 THR F C 1
ATOM 9489 O O . THR F 1 74 ? -48.689 -7.549 -36.368 1.00 97.25 74 THR F O 1
ATOM 9493 N N . TYR F 1 75 ? -50.428 -7.265 -37.785 1.00 95.44 75 TYR F N 1
ATOM 9494 C CA . TYR F 1 75 ? -51.469 -7.476 -36.776 1.00 94.45 75 TYR F CA 1
ATOM 9495 C C . TYR F 1 75 ? -51.784 -8.957 -36.613 1.00 97.47 75 TYR F C 1
ATOM 9496 O O . TYR F 1 75 ? -51.668 -9.732 -37.565 1.00 99.81 75 TYR F O 1
ATOM 9505 N N . HIS F 1 76 ? -52.186 -9.343 -35.406 1.00 97.42 76 HIS F N 1
ATOM 9506 C CA . HIS F 1 76 ? -52.495 -10.738 -35.108 1.00 99.21 76 HIS F CA 1
ATOM 9507 C C . HIS F 1 76 ? -53.905 -10.896 -34.611 1.00 97.12 76 HIS F C 1
ATOM 9508 O O . HIS F 1 76 ? -54.309 -10.241 -33.648 1.00 95.24 76 HIS F O 1
ATOM 9515 N N . SER F 1 77 ? -54.663 -11.769 -35.275 1.00 97.63 77 SER F N 1
ATOM 9516 C CA . SER F 1 77 ? -56.065 -12.029 -34.939 1.00 95.70 77 SER F CA 1
ATOM 9517 C C . SER F 1 77 ? -56.281 -12.105 -33.429 1.00 95.21 77 SER F C 1
ATOM 9518 O O . SER F 1 77 ? -55.642 -12.912 -32.756 1.00 98.16 77 SER F O 1
ATOM 9521 N N . PRO F 1 78 ? -57.173 -11.254 -32.895 1.00 92.69 78 PRO F N 1
ATOM 9522 C CA . PRO F 1 78 ? -57.423 -11.191 -31.457 1.00 93.06 78 PRO F CA 1
ATOM 9523 C C . PRO F 1 78 ? -58.025 -12.468 -30.854 1.00 96.29 78 PRO F C 1
ATOM 9524 O O . PRO F 1 78 ? -57.650 -12.829 -29.739 1.00 98.62 78 PRO F O 1
ATOM 9528 N N . ARG F 1 79 ? -58.926 -13.150 -31.568 1.00 98.91 79 ARG F N 1
ATOM 9529 C CA . ARG F 1 79 ? -59.563 -14.376 -31.034 1.00 103.56 79 ARG F CA 1
ATOM 9530 C C . ARG F 1 79 ? -58.611 -15.579 -30.976 1.00 105.66 79 ARG F C 1
ATOM 9531 O O . ARG F 1 79 ? -58.155 -16.059 -32.017 1.00 104.86 79 ARG F O 1
ATOM 9539 N N . PRO F 1 80 ? -58.316 -16.061 -29.746 1.00 108.20 80 PRO F N 1
ATOM 9540 C CA . PRO F 1 80 ? -57.339 -17.129 -29.486 1.00 111.33 80 PRO F CA 1
ATOM 9541 C C . PRO F 1 80 ? -57.651 -18.383 -30.283 1.00 112.82 80 PRO F C 1
ATOM 9542 O O . PRO F 1 80 ? -58.817 -18.759 -30.411 1.00 112.52 80 PRO F O 1
ATOM 9546 N N . GLY F 1 81 ? -56.609 -19.014 -30.815 1.00 114.85 81 GLY F N 1
ATOM 9547 C CA . GLY F 1 81 ? -56.771 -20.156 -31.710 1.00 117.04 81 GLY F CA 1
ATOM 9548 C C . GLY F 1 81 ? -56.633 -19.734 -33.160 1.00 115.92 81 GLY F C 1
ATOM 9549 O O . GLY F 1 81 ? -56.554 -20.575 -34.054 1.00 118.55 81 GLY F O 1
ATOM 9550 N N . ASP F 1 82 ? -56.619 -18.423 -33.393 1.00 112.41 82 ASP F N 1
ATOM 9551 C CA . ASP F 1 82 ? -56.375 -17.876 -34.720 1.00 111.01 82 ASP F CA 1
ATOM 9552 C C . ASP F 1 82 ? -55.076 -17.081 -34.692 1.00 111.15 82 ASP F C 1
ATOM 9553 O O . ASP F 1 82 ? -54.907 -16.168 -33.878 1.00 109.74 82 ASP F O 1
ATOM 9558 N N . ASP F 1 83 ? -54.156 -17.458 -35.574 1.00 114.12 83 ASP F N 1
ATOM 9559 C CA . ASP F 1 83 ? -52.843 -16.825 -35.659 1.00 115.08 83 ASP F CA 1
ATOM 9560 C C . ASP F 1 83 ? -52.618 -16.151 -37.014 1.00 114.30 83 ASP F C 1
ATOM 9561 O O . ASP F 1 83 ? -51.526 -15.644 -37.287 1.00 116.27 83 ASP F O 1
ATOM 9566 N N . SER F 1 84 ? -53.650 -16.155 -37.859 1.00 112.10 84 SER F N 1
ATOM 9567 C CA . SER F 1 84 ? -53.583 -15.495 -39.164 1.00 110.68 84 SER F CA 1
ATOM 9568 C C . SER F 1 84 ? -53.302 -14.001 -38.996 1.00 106.94 84 SER F C 1
ATOM 9569 O O . SER F 1 84 ? -53.689 -13.387 -37.994 1.00 103.42 84 SER F O 1
ATOM 9572 N N . THR F 1 85 ? -52.613 -13.432 -39.979 1.00 106.02 85 THR F N 1
ATOM 9573 C CA . THR F 1 85 ? -52.087 -12.081 -39.860 1.00 103.19 85 THR F CA 1
ATOM 9574 C C . THR F 1 85 ? -52.563 -11.152 -40.968 1.00 101.71 85 THR F C 1
ATOM 9575 O O . THR F 1 85 ? -52.982 -11.595 -42.037 1.00 102.16 85 THR F O 1
ATOM 9579 N N . GLN F 1 86 ? -52.505 -9.855 -40.686 1.00 100.52 86 GLN F N 1
ATOM 9580 C CA . GLN F 1 86 ? -52.779 -8.822 -41.678 1.00 99.72 86 GLN F CA 1
ATOM 9581 C C . GLN F 1 86 ? -51.723 -7.733 -41.595 1.00 99.29 86 GLN F C 1
ATOM 9582 O O . GLN F 1 86 ? -51.373 -7.270 -40.503 1.00 97.20 86 GLN F O 1
ATOM 9588 N N . GLU F 1 87 ? -51.212 -7.342 -42.758 1.00 100.98 87 GLU F N 1
ATOM 9589 C CA . GLU F 1 87 ? -50.239 -6.266 -42.846 1.00 101.31 87 GLU F CA 1
ATOM 9590 C C . GLU F 1 87 ? -50.981 -4.929 -42.871 1.00 98.43 87 GLU F C 1
ATOM 9591 O O . GLU F 1 87 ? -51.811 -4.680 -43.750 1.00 97.33 87 GLU F O 1
ATOM 9597 N N . GLY F 1 88 ? -50.694 -4.084 -41.885 1.00 97.18 88 GLY F N 1
ATOM 9598 C CA . GLY F 1 88 ? -51.381 -2.805 -41.738 1.00 95.58 88 GLY F CA 1
ATOM 9599 C C . GLY F 1 88 ? -50.443 -1.634 -41.529 1.00 96.17 88 GLY F C 1
ATOM 9600 O O . GLY F 1 88 ? -49.222 -1.801 -41.480 1.00 98.61 88 GLY F O 1
ATOM 9601 N N . ILE F 1 89 ? -51.027 -0.446 -41.396 1.00 94.33 89 ILE F N 1
ATOM 9602 C CA . ILE F 1 89 ? -50.270 0.798 -41.284 1.00 93.56 89 ILE F CA 1
ATOM 9603 C C . ILE F 1 89 ? -50.361 1.341 -39.856 1.00 91.44 89 ILE F C 1
ATOM 9604 O O . ILE F 1 89 ? -51.443 1.333 -39.250 1.00 89.04 89 ILE F O 1
ATOM 9609 N N . LEU F 1 90 ? -49.226 1.799 -39.324 1.00 91.16 90 LEU F N 1
ATOM 9610 C CA . LEU F 1 90 ? -49.194 2.513 -38.042 1.00 89.22 90 LEU F CA 1
ATOM 9611 C C . LEU F 1 90 ? -49.352 4.027 -38.237 1.00 88.07 90 LEU F C 1
ATOM 9612 O O . LEU F 1 90 ? -48.770 4.609 -39.159 1.00 89.51 90 LEU F O 1
ATOM 9617 N N . TRP F 1 91 ? -50.131 4.651 -37.352 1.00 84.16 91 TRP F N 1
ATOM 9618 C CA . TRP F 1 91 ? -50.541 6.048 -37.490 1.00 80.59 91 TRP F CA 1
ATOM 9619 C C . TRP F 1 91 ? -50.067 6.906 -36.347 1.00 78.46 91 TRP F C 1
ATOM 9620 O O . TRP F 1 91 ? -49.719 6.385 -35.284 1.00 78.65 91 TRP F O 1
ATOM 9631 N N . PRO F 1 92 ? -50.037 8.240 -36.543 1.00 76.51 92 PRO F N 1
ATOM 9632 C CA . PRO F 1 92 ? -49.869 9.098 -35.369 1.00 74.83 92 PRO F CA 1
ATOM 9633 C C . PRO F 1 92 ? -51.149 9.093 -34.537 1.00 71.60 92 PRO F C 1
ATOM 9634 O O . PRO F 1 92 ? -52.239 8.857 -35.076 1.00 69.15 92 PRO F O 1
ATOM 9638 N N . VAL F 1 93 ? -51.006 9.329 -33.234 1.00 70.56 93 VAL F N 1
ATOM 9639 C CA . VAL F 1 93 ? -52.143 9.373 -32.313 1.00 68.13 93 VAL F CA 1
ATOM 9640 C C . VAL F 1 93 ? -53.235 10.269 -32.894 1.00 66.64 93 VAL F C 1
ATOM 9641 O O . VAL F 1 93 ? -52.971 11.421 -33.246 1.00 67.37 93 VAL F O 1
ATOM 9645 N N . HIS F 1 94 ? -54.443 9.728 -33.023 1.00 64.82 94 HIS F N 1
ATOM 9646 C CA . HIS F 1 94 ? -55.568 10.485 -33.565 1.00 64.53 94 HIS F CA 1
ATOM 9647 C C . HIS F 1 94 ? -56.886 9.980 -33.060 1.00 63.31 94 HIS F C 1
ATOM 9648 O O . HIS F 1 94 ? -57.002 8.824 -32.666 1.00 65.19 94 HIS F O 1
ATOM 9655 N N . CYS F 1 95 ? -57.892 10.851 -33.071 1.00 61.43 95 CYS F N 1
ATOM 9656 C CA . CYS F 1 95 ? -59.258 10.505 -32.684 1.00 59.37 95 CYS F CA 1
ATOM 9657 C C . CYS F 1 95 ? -59.406 9.800 -31.338 1.00 58.16 95 CYS F C 1
ATOM 9658 O O . CYS F 1 95 ? -60.277 8.945 -31.188 1.00 58.87 95 CYS F O 1
ATOM 9661 N N . VAL F 1 96 ? -58.562 10.149 -30.372 1.00 56.84 96 VAL F N 1
ATOM 9662 C CA . VAL F 1 96 ? -58.703 9.657 -29.002 1.00 56.74 96 VAL F CA 1
ATOM 9663 C C . VAL F 1 96 ? -60.058 10.095 -28.429 1.00 56.67 96 VAL F C 1
ATOM 9664 O O . VAL F 1 96 ? -60.463 11.245 -28.593 1.00 55.65 96 VAL F O 1
ATOM 9668 N N . LYS F 1 97 ? -60.764 9.175 -27.769 1.00 58.18 97 LYS F N 1
ATOM 9669 C CA . LYS F 1 97 ? -62.110 9.477 -27.281 1.00 58.09 97 LYS F CA 1
ATOM 9670 C C . LYS F 1 97 ? -62.136 10.637 -26.306 1.00 58.39 97 LYS F C 1
ATOM 9671 O O . LYS F 1 97 ? -61.227 10.785 -25.480 1.00 58.68 97 LYS F O 1
ATOM 9677 N N . ASN F 1 98 ? -63.173 11.468 -26.450 1.00 57.46 98 ASN F N 1
ATOM 9678 C CA . ASN F 1 98 ? -63.411 12.640 -25.600 1.00 56.89 98 ASN F CA 1
ATOM 9679 C C . ASN F 1 98 ? -62.318 13.701 -25.691 1.00 56.10 98 ASN F C 1
ATOM 9680 O O . ASN F 1 98 ? -62.055 14.435 -24.735 1.00 56.70 98 ASN F O 1
ATOM 9685 N N . THR F 1 99 ? -61.679 13.764 -26.852 1.00 54.59 99 THR F N 1
ATOM 9686 C CA . THR F 1 99 ? -60.759 14.851 -27.153 1.00 54.33 99 THR F CA 1
ATOM 9687 C C . THR F 1 99 ? -61.319 15.680 -28.304 1.00 53.74 99 THR F C 1
ATOM 9688 O O . THR F 1 99 ? -62.195 15.216 -29.057 1.00 53.44 99 THR F O 1
ATOM 9692 N N . TRP F 1 100 ? -60.809 16.903 -28.437 1.00 53.40 100 TRP F N 1
ATOM 9693 C CA . TRP F 1 100 ? -61.135 17.750 -29.575 1.00 52.42 100 TRP F CA 1
ATOM 9694 C C . TRP F 1 100 ? -60.949 16.996 -30.867 1.00 51.68 100 TRP F C 1
ATOM 9695 O O . TRP F 1 100 ? -61.851 16.955 -31.705 1.00 50.96 100 TRP F O 1
ATOM 9706 N N . GLY F 1 101 ? -59.784 16.372 -31.026 1.00 51.73 101 GLY F N 1
ATOM 9707 C CA . GLY F 1 101 ? -59.479 15.597 -32.222 1.00 52.28 101 GLY F CA 1
ATOM 9708 C C . GLY F 1 101 ? -60.553 14.626 -32.695 1.00 52.16 101 GLY F C 1
ATOM 9709 O O . GLY F 1 101 ? -60.717 14.426 -33.897 1.00 53.06 101 GLY F O 1
ATOM 9710 N N . SER F 1 102 ? -61.285 14.023 -31.756 1.00 52.02 102 SER F N 1
ATOM 9711 C CA . SER F 1 102 ? -62.274 12.987 -32.081 1.00 51.21 102 SER F CA 1
ATOM 9712 C C . SER F 1 102 ? -63.678 13.536 -32.299 1.00 50.33 102 SER F C 1
ATOM 9713 O O . SER F 1 102 ? -64.570 12.795 -32.714 1.00 49.98 102 SER F O 1
ATOM 9716 N N . GLN F 1 103 ? -63.884 14.819 -32.009 1.00 50.10 103 GLN F N 1
ATOM 9717 C CA . GLN F 1 103 ? -65.187 15.441 -32.237 1.00 49.69 103 GLN F CA 1
ATOM 9718 C C . GLN F 1 103 ? -65.523 15.468 -33.720 1.00 49.68 103 GLN F C 1
ATOM 9719 O O . GLN F 1 103 ? -64.644 15.673 -34.561 1.00 49.93 103 GLN F O 1
ATOM 9725 N N . LEU F 1 104 ? -66.790 15.224 -34.034 1.00 49.60 104 LEU F N 1
ATOM 9726 C CA . LEU F 1 104 ? -67.332 15.560 -35.339 1.00 50.37 104 LEU F CA 1
ATOM 9727 C C . LEU F 1 104 ? -67.124 17.061 -35.562 1.00 51.21 104 LEU F C 1
ATOM 9728 O O . LEU F 1 104 ? -67.367 17.862 -34.655 1.00 51.92 104 LEU F O 1
ATOM 9733 N N . VAL F 1 105 ? -66.657 17.438 -36.749 1.00 51.83 105 VAL F N 1
ATOM 9734 C CA . VAL F 1 105 ? -66.437 18.854 -37.078 1.00 53.07 105 VAL F CA 1
ATOM 9735 C C . VAL F 1 105 ? -67.672 19.690 -36.741 1.00 54.04 105 VAL F C 1
ATOM 9736 O O . VAL F 1 105 ? -68.808 19.261 -36.984 1.00 55.07 105 VAL F O 1
ATOM 9740 N N . ASP F 1 106 ? -67.444 20.864 -36.159 1.00 54.49 106 ASP F N 1
ATOM 9741 C CA . ASP F 1 106 ? -68.526 21.697 -35.622 1.00 55.91 106 ASP F CA 1
ATOM 9742 C C . ASP F 1 106 ? -69.845 21.635 -36.418 1.00 57.04 106 ASP F C 1
ATOM 9743 O O . ASP F 1 106 ? -70.906 21.356 -35.858 1.00 57.57 106 ASP F O 1
ATOM 9748 N N . GLN F 1 107 ? -69.760 21.865 -37.724 1.00 58.46 107 GLN F N 1
ATOM 9749 C CA . GLN F 1 107 ? -70.933 21.966 -38.584 1.00 60.26 107 GLN F CA 1
ATOM 9750 C C . GLN F 1 107 ? -71.742 20.666 -38.695 1.00 59.86 107 GLN F C 1
ATOM 9751 O O . GLN F 1 107 ? -72.973 20.686 -38.776 1.00 60.55 107 GLN F O 1
ATOM 9757 N N . ILE F 1 108 ? -71.042 19.536 -38.697 1.00 58.97 108 ILE F N 1
ATOM 9758 C CA . ILE F 1 108 ? -71.688 18.234 -38.765 1.00 57.85 108 ILE F CA 1
ATOM 9759 C C . ILE F 1 108 ? -72.287 17.899 -37.398 1.00 57.60 108 ILE F C 1
ATOM 9760 O O . ILE F 1 108 ? -73.451 17.501 -37.303 1.00 58.44 108 ILE F O 1
ATOM 9765 N N . MET F 1 109 ? -71.500 18.083 -36.342 1.00 56.83 109 MET F N 1
ATOM 9766 C CA . MET F 1 109 ? -71.983 17.850 -34.981 1.00 57.31 109 MET F CA 1
ATOM 9767 C C . MET F 1 109 ? -73.279 18.609 -34.737 1.00 58.61 109 MET F C 1
ATOM 9768 O O . MET F 1 109 ? -74.234 18.067 -34.172 1.00 58.76 109 MET F O 1
ATOM 9773 N N . ASP F 1 110 ? -73.281 19.866 -35.178 1.00 59.18 110 ASP F N 1
ATOM 9774 C CA . ASP F 1 110 ? -74.433 20.751 -35.136 1.00 60.74 110 ASP F CA 1
ATOM 9775 C C . ASP F 1 110 ? -75.689 20.056 -35.659 1.00 61.16 110 ASP F C 1
ATOM 9776 O O . ASP F 1 110 ? -76.720 20.011 -34.986 1.00 61.25 110 ASP F O 1
ATOM 9781 N N . GLN F 1 111 ? -75.586 19.519 -36.867 1.00 61.97 111 GLN F N 1
ATOM 9782 C CA . GLN F 1 111 ? -76.671 18.778 -37.481 1.00 63.51 111 GLN F CA 1
ATOM 9783 C C . GLN F 1 111 ? -77.061 17.580 -36.619 1.00 62.20 111 GLN F C 1
ATOM 9784 O O . GLN F 1 111 ? -78.244 17.363 -36.331 1.00 63.55 111 GLN F O 1
ATOM 9790 N N . VAL F 1 112 ? -76.053 16.816 -36.208 1.00 59.13 112 VAL F N 1
ATOM 9791 C CA . VAL F 1 112 ? -76.261 15.605 -35.431 1.00 58.51 112 VAL F CA 1
ATOM 9792 C C . VAL F 1 112 ? -77.019 15.880 -34.129 1.00 59.30 112 VAL F C 1
ATOM 9793 O O . VAL F 1 112 ? -77.902 15.106 -33.741 1.00 60.25 112 VAL F O 1
ATOM 9797 N N . VAL F 1 113 ? -76.688 16.989 -33.471 1.00 58.49 113 VAL F N 1
ATOM 9798 C CA . VAL F 1 113 ? -77.296 17.313 -32.187 1.00 58.98 113 VAL F CA 1
ATOM 9799 C C . VAL F 1 113 ? -78.737 17.778 -32.340 1.00 61.46 113 VAL F C 1
ATOM 9800 O O . VAL F 1 113 ? -79.620 17.266 -31.659 1.00 63.23 113 VAL F O 1
ATOM 9804 N N . THR F 1 114 ? -79.000 18.723 -33.233 1.00 62.83 114 THR F N 1
ATOM 9805 C CA . THR F 1 114 ? -80.367 19.224 -33.316 1.00 65.66 114 THR F CA 1
ATOM 9806 C C . THR F 1 114 ? -81.303 18.194 -33.962 1.00 67.07 114 THR F C 1
ATOM 9807 O O . THR F 1 114 ? -82.461 18.084 -33.567 1.00 68.74 114 THR F O 1
ATOM 9811 N N . LYS F 1 115 ? -80.793 17.426 -34.923 1.00 67.03 115 LYS F N 1
ATOM 9812 C CA . LYS F 1 115 ? -81.641 16.492 -35.663 1.00 69.20 115 LYS F CA 1
ATOM 9813 C C . LYS F 1 115 ? -81.535 15.021 -35.187 1.00 68.86 115 LYS F C 1
ATOM 9814 O O . LYS F 1 115 ? -82.065 14.115 -35.835 1.00 68.62 115 LYS F O 1
ATOM 9820 N N . HIS F 1 116 ? -80.878 14.810 -34.040 1.00 68.03 116 HIS F N 1
ATOM 9821 C CA . HIS F 1 116 ? -80.747 13.487 -33.381 1.00 66.70 116 HIS F CA 1
ATOM 9822 C C . HIS F 1 116 ? -80.320 12.372 -34.293 1.00 64.54 116 HIS F C 1
ATOM 9823 O O . HIS F 1 116 ? -81.003 11.360 -34.418 1.00 64.81 116 HIS F O 1
ATOM 9830 N N . ILE F 1 117 ? -79.171 12.553 -34.929 1.00 62.08 117 ILE F N 1
ATOM 9831 C CA . ILE F 1 117 ? -78.666 11.609 -35.917 1.00 61.16 117 ILE F CA 1
ATOM 9832 C C . ILE F 1 117 ? -77.864 10.493 -35.238 1.00 60.51 117 ILE F C 1
ATOM 9833 O O . ILE F 1 117 ? -76.993 10.772 -34.412 1.00 59.74 117 ILE F O 1
ATOM 9838 N N . LYS F 1 118 ? -78.168 9.237 -35.572 1.00 60.48 118 LYS F N 1
ATOM 9839 C CA . LYS F 1 118 ? -77.467 8.103 -34.969 1.00 60.52 118 LYS F CA 1
ATOM 9840 C C . LYS F 1 118 ? -75.966 8.134 -35.256 1.00 58.99 118 LYS F C 1
ATOM 9841 O O . LYS F 1 118 ? -75.532 8.283 -36.405 1.00 58.56 118 LYS F O 1
ATOM 9847 N N . ILE F 1 119 ? -75.191 8.010 -34.185 1.00 57.97 119 ILE F N 1
ATOM 9848 C CA . ILE F 1 119 ? -73.739 7.944 -34.265 1.00 57.28 119 ILE F CA 1
ATOM 9849 C C . ILE F 1 119 ? -73.348 6.480 -34.143 1.00 57.94 119 ILE F C 1
ATOM 9850 O O . ILE F 1 119 ? -74.006 5.724 -33.436 1.00 58.91 119 ILE F O 1
ATOM 9855 N N . VAL F 1 120 ? -72.306 6.080 -34.865 1.00 58.63 120 VAL F N 1
ATOM 9856 C CA . VAL F 1 120 ? -71.718 4.748 -34.735 1.00 59.51 120 VAL F CA 1
ATOM 9857 C C . VAL F 1 120 ? -70.233 4.934 -34.451 1.00 60.47 120 VAL F C 1
ATOM 9858 O O . VAL F 1 120 ? -69.509 5.520 -35.269 1.00 60.24 120 VAL F O 1
ATOM 9862 N N . ASP F 1 121 ? -69.791 4.465 -33.283 1.00 61.17 121 ASP F N 1
ATOM 9863 C CA . ASP F 1 121 ? -68.382 4.567 -32.914 1.00 61.15 121 ASP F CA 1
ATOM 9864 C C . ASP F 1 121 ? -67.680 3.302 -33.357 1.00 61.38 121 ASP F C 1
ATOM 9865 O O . ASP F 1 121 ? -68.300 2.255 -33.432 1.00 62.79 121 ASP F O 1
ATOM 9870 N N . LYS F 1 122 ? -66.391 3.408 -33.657 1.00 61.36 122 LYS F N 1
ATOM 9871 C CA . LYS F 1 122 ? -65.570 2.257 -34.033 1.00 61.66 122 LYS F CA 1
ATOM 9872 C C . LYS F 1 122 ? -64.126 2.492 -33.592 1.00 61.19 122 LYS F C 1
ATOM 9873 O O . LYS F 1 122 ? -63.743 3.627 -33.299 1.00 60.99 122 LYS F O 1
ATOM 9879 N N . GLY F 1 123 ? -63.332 1.425 -33.543 1.00 60.88 123 GLY F N 1
ATOM 9880 C CA . GLY F 1 123 ? -61.926 1.530 -33.170 1.00 60.43 123 GLY F CA 1
ATOM 9881 C C . GLY F 1 123 ? -61.690 1.729 -31.686 1.00 60.07 123 GLY F C 1
ATOM 9882 O O . GLY F 1 123 ? -60.572 2.021 -31.270 1.00 60.03 123 GLY F O 1
ATOM 9883 N N . PHE F 1 124 ? -62.738 1.566 -30.882 1.00 60.33 124 PHE F N 1
ATOM 9884 C CA . PHE F 1 124 ? -62.622 1.707 -29.430 1.00 61.67 124 PHE F CA 1
ATOM 9885 C C . PHE F 1 124 ? -61.941 0.507 -28.772 1.00 63.18 124 PHE F C 1
ATOM 9886 O O . PHE F 1 124 ? -61.447 0.620 -27.657 1.00 63.22 124 PHE F O 1
ATOM 9894 N N . LEU F 1 125 ? -61.915 -0.634 -29.464 1.00 64.66 125 LEU F N 1
ATOM 9895 C CA . LEU F 1 125 ? -61.215 -1.821 -28.966 1.00 67.11 125 LEU F CA 1
ATOM 9896 C C . LEU F 1 125 ? -59.711 -1.654 -29.148 1.00 67.87 125 LEU F C 1
ATOM 9897 O O . LEU F 1 125 ? -59.253 -1.303 -30.237 1.00 67.48 125 LEU F O 1
ATOM 9902 N N . THR F 1 126 ? -58.954 -1.912 -28.081 1.00 68.68 126 THR F N 1
ATOM 9903 C CA . THR F 1 126 ? -57.520 -1.613 -28.054 1.00 69.57 126 THR F CA 1
ATOM 9904 C C . THR F 1 126 ? -56.650 -2.405 -29.037 1.00 71.19 126 THR F C 1
ATOM 9905 O O . THR F 1 126 ? -55.632 -1.895 -29.501 1.00 71.93 126 THR F O 1
ATOM 9909 N N . ASP F 1 127 ? -57.070 -3.622 -29.374 1.00 72.48 127 ASP F N 1
ATOM 9910 C CA . ASP F 1 127 ? -56.181 -4.604 -30.005 1.00 74.36 127 ASP F CA 1
ATOM 9911 C C . ASP F 1 127 ? -56.399 -4.901 -31.501 1.00 74.43 127 ASP F C 1
ATOM 9912 O O . ASP F 1 127 ? -55.923 -5.923 -31.993 1.00 76.28 127 ASP F O 1
ATOM 9917 N N . ARG F 1 128 ? -57.095 -4.021 -32.220 1.00 72.97 128 ARG F N 1
ATOM 9918 C CA . ARG F 1 128 ? -57.391 -4.259 -33.640 1.00 72.95 128 ARG F CA 1
ATOM 9919 C C . ARG F 1 128 ? -57.715 -2.988 -34.428 1.00 71.94 128 ARG F C 1
ATOM 9920 O O . ARG F 1 128 ? -58.366 -2.065 -33.906 1.00 70.13 128 ARG F O 1
ATOM 9928 N N . GLU F 1 129 ? -57.257 -2.950 -35.681 1.00 72.75 129 GLU F N 1
ATOM 9929 C CA A GLU F 1 129 ? -57.644 -1.855 -36.562 0.50 71.34 129 GLU F CA 1
ATOM 9930 C CA B GLU F 1 129 ? -57.622 -1.915 -36.647 0.50 72.05 129 GLU F CA 1
ATOM 9931 C C . GLU F 1 129 ? -59.103 -2.035 -36.976 1.00 70.82 129 GLU F C 1
ATOM 9932 O O . GLU F 1 129 ? -59.639 -3.149 -37.000 1.00 72.46 129 GLU F O 1
ATOM 9943 N N . TYR F 1 130 ? -59.744 -0.912 -37.264 1.00 68.72 130 TYR F N 1
ATOM 9944 C CA . TYR F 1 130 ? -61.163 -0.879 -37.478 1.00 67.92 130 TYR F CA 1
ATOM 9945 C C . TYR F 1 130 ? -61.480 0.202 -38.524 1.00 68.89 130 TYR F C 1
ATOM 9946 O O . TYR F 1 130 ? -61.811 1.342 -38.176 1.00 68.69 130 TYR F O 1
ATOM 9955 N N . TYR F 1 131 ? -61.369 -0.155 -39.804 1.00 70.93 131 TYR F N 1
ATOM 9956 C CA . TYR F 1 131 ? -61.656 0.785 -40.889 1.00 70.93 131 TYR F CA 1
ATOM 9957 C C . TYR F 1 131 ? -63.140 0.863 -41.241 1.00 70.82 131 TYR F C 1
ATOM 9958 O O . TYR F 1 131 ? -63.708 1.958 -41.284 1.00 72.24 131 TYR F O 1
ATOM 9967 N N . SER F 1 132 ? -63.765 -0.284 -41.497 1.00 70.47 132 SER F N 1
ATOM 9968 C CA . SER F 1 132 ? -65.191 -0.311 -41.807 1.00 69.58 132 SER F CA 1
ATOM 9969 C C . SER F 1 132 ? -66.033 0.059 -40.598 1.00 67.75 132 SER F C 1
ATOM 9970 O O . SER F 1 132 ? -65.750 -0.362 -39.480 1.00 66.97 132 SER F O 1
ATOM 9973 N N . ALA F 1 133 ? -67.079 0.839 -40.844 1.00 66.64 133 ALA F N 1
ATOM 9974 C CA . ALA F 1 133 ? -68.048 1.199 -39.821 1.00 64.14 133 ALA F CA 1
ATOM 9975 C C . ALA F 1 133 ? -68.976 0.027 -39.476 1.00 64.65 133 ALA F C 1
ATOM 9976 O O . ALA F 1 133 ? -69.769 0.115 -38.538 1.00 64.03 133 ALA F O 1
ATOM 9978 N N . PHE F 1 134 ? -68.878 -1.068 -40.231 1.00 65.53 134 PHE F N 1
ATOM 9979 C CA . PHE F 1 134 ? -69.707 -2.249 -39.976 1.00 66.25 134 PHE F CA 1
ATOM 9980 C C . PHE F 1 134 ? -69.084 -3.231 -38.983 1.00 66.57 134 PHE F C 1
ATOM 9981 O O . PHE F 1 134 ? -69.781 -3.757 -38.104 1.00 66.23 134 PHE F O 1
ATOM 9989 N N . HIS F 1 135 ? -67.773 -3.469 -39.136 1.00 67.03 135 HIS F N 1
ATOM 9990 C CA . HIS F 1 135 ? -67.056 -4.452 -38.320 1.00 68.00 135 HIS F CA 1
ATOM 9991 C C . HIS F 1 135 ? -65.565 -4.243 -38.382 1.00 68.13 135 HIS F C 1
ATOM 9992 O O . HIS F 1 135 ? -65.072 -3.498 -39.238 1.00 68.83 135 HIS F O 1
ATOM 9999 N N . ASP F 1 136 ? -64.830 -4.875 -37.466 1.00 67.88 136 ASP F N 1
ATOM 10000 C CA . ASP F 1 136 ? -63.371 -4.758 -37.449 1.00 68.37 136 ASP F CA 1
ATOM 10001 C C . ASP F 1 136 ? -62.746 -5.489 -38.639 1.00 70.51 136 ASP F C 1
ATOM 10002 O O . ASP F 1 136 ? -63.454 -6.164 -39.397 1.00 70.55 136 ASP F O 1
ATOM 10007 N N . ILE F 1 137 ? -61.431 -5.353 -38.801 1.00 71.94 137 ILE F N 1
ATOM 10008 C CA . ILE F 1 137 ? -60.731 -5.935 -39.957 1.00 75.75 137 ILE F CA 1
ATOM 10009 C C . ILE F 1 137 ? -60.714 -7.469 -39.988 1.00 78.68 137 ILE F C 1
ATOM 10010 O O . ILE F 1 137 ? -60.274 -8.058 -40.975 1.00 81.90 137 ILE F O 1
ATOM 10015 N N . TRP F 1 138 ? -61.185 -8.109 -38.917 1.00 78.40 138 TRP F N 1
ATOM 10016 C CA . TRP F 1 138 ? -61.232 -9.572 -38.837 1.00 80.23 138 TRP F CA 1
ATOM 10017 C C . TRP F 1 138 ? -62.637 -10.075 -38.944 1.00 80.23 138 TRP F C 1
ATOM 10018 O O . TRP F 1 138 ? -62.881 -11.278 -38.880 1.00 82.30 138 TRP F O 1
ATOM 10029 N N . ASN F 1 139 ? -63.572 -9.145 -39.109 1.00 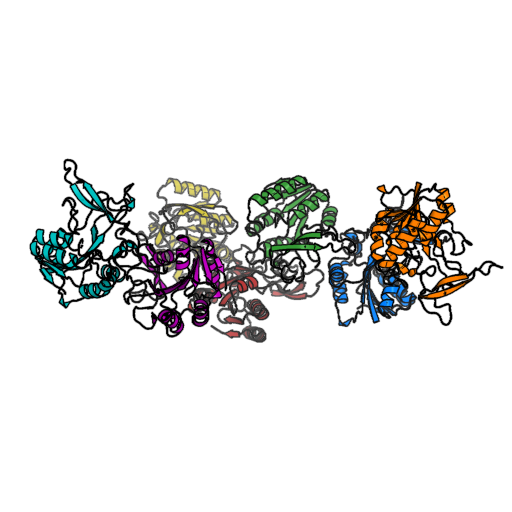79.25 139 ASN F N 1
ATOM 10030 C CA . ASN F 1 139 ? -65.007 -9.423 -39.091 1.00 79.57 139 ASN F CA 1
ATOM 10031 C C . ASN F 1 139 ? -65.452 -10.136 -37.810 1.00 79.57 139 ASN F C 1
ATOM 10032 O O . ASN F 1 139 ? -66.365 -10.968 -37.826 1.00 80.61 139 ASN F O 1
ATOM 10037 N N . PHE F 1 140 ? -64.805 -9.791 -36.700 1.00 78.47 140 PHE F N 1
ATOM 10038 C CA . PHE F 1 140 ? -65.170 -10.359 -35.413 1.00 78.44 140 PHE F CA 1
ATOM 10039 C C . PHE F 1 140 ? -66.214 -9.529 -34.679 1.00 75.22 140 PHE F C 1
ATOM 10040 O O . PHE F 1 140 ? -67.365 -9.947 -34.577 1.00 74.75 140 PHE F O 1
ATOM 10048 N N . HIS F 1 141 ? -65.831 -8.344 -34.205 1.00 73.06 141 HIS F N 1
ATOM 10049 C CA . HIS F 1 141 ? -66.790 -7.420 -33.592 1.00 70.53 141 HIS F CA 1
ATOM 10050 C C . HIS F 1 141 ? -67.558 -6.669 -34.640 1.00 69.45 141 HIS F C 1
ATOM 10051 O O . HIS F 1 141 ? -66.962 -6.086 -35.542 1.00 68.97 141 HIS F O 1
ATOM 10058 N N . LYS F 1 142 ? -68.884 -6.666 -34.517 1.00 69.38 142 LYS F N 1
ATOM 10059 C CA . LYS F 1 142 ? -69.766 -5.872 -35.388 1.00 68.73 142 LYS F CA 1
ATOM 10060 C C . LYS F 1 142 ? -70.401 -4.718 -34.612 1.00 67.36 142 LYS F C 1
ATOM 10061 O O . LYS F 1 142 ? -70.708 -4.853 -33.429 1.00 68.12 142 LYS F O 1
ATOM 10067 N N . THR F 1 143 ? -70.604 -3.589 -35.281 1.00 65.91 143 THR F N 1
ATOM 10068 C CA . THR F 1 143 ? -71.278 -2.440 -34.671 1.00 64.02 143 THR F CA 1
ATOM 10069 C C . THR F 1 143 ? -72.802 -2.520 -34.792 1.00 65.15 143 THR F C 1
ATOM 10070 O O . THR F 1 143 ? -73.353 -3.492 -35.313 1.00 68.49 143 THR F O 1
ATOM 10074 N N . ASP F 1 144 ? -73.463 -1.486 -34.281 1.00 64.47 144 ASP F N 1
ATOM 10075 C CA . ASP F 1 144 ? -74.857 -1.143 -34.567 1.00 64.49 144 ASP F CA 1
ATOM 10076 C C . ASP F 1 144 ? -75.244 -1.195 -36.041 1.00 63.54 144 ASP F C 1
ATOM 10077 O O . ASP F 1 144 ? -76.413 -1.393 -36.370 1.00 63.30 144 ASP F O 1
ATOM 10082 N N . MET F 1 145 ? -74.270 -0.942 -36.915 1.00 62.35 145 MET F N 1
ATOM 10083 C CA . MET F 1 145 ? -74.555 -0.387 -38.238 1.00 63.15 145 MET F CA 1
ATOM 10084 C C . MET F 1 145 ? -75.592 -1.171 -39.014 1.00 65.68 145 MET F C 1
ATOM 10085 O O . MET F 1 145 ? -76.620 -0.620 -39.425 1.00 65.94 145 MET F O 1
ATOM 10090 N N . ASN F 1 146 ? -75.315 -2.461 -39.193 1.00 68.24 146 ASN F N 1
ATOM 10091 C CA . ASN F 1 146 ? -76.167 -3.317 -39.981 1.00 70.15 146 ASN F CA 1
ATOM 10092 C C . ASN F 1 146 ? -77.565 -3.450 -39.392 1.00 70.99 146 ASN F C 1
ATOM 10093 O O . ASN F 1 146 ? -78.555 -3.407 -40.125 1.00 72.41 146 ASN F O 1
ATOM 10098 N N . LYS F 1 147 ? -77.641 -3.602 -38.072 1.00 70.44 147 LYS F N 1
ATOM 10099 C CA . LYS F 1 147 ? -78.932 -3.685 -37.391 1.00 71.86 147 LYS F CA 1
ATOM 10100 C C . LYS F 1 147 ? -79.762 -2.413 -37.579 1.00 72.20 147 LYS F C 1
ATOM 10101 O O . LYS F 1 147 ? -80.949 -2.492 -37.911 1.00 73.24 147 LYS F O 1
ATOM 10107 N N . TYR F 1 148 ? -79.133 -1.249 -37.393 1.00 71.86 148 TYR F N 1
ATOM 10108 C CA . TYR F 1 148 ? -79.825 0.034 -37.551 1.00 71.81 148 TYR F CA 1
ATOM 10109 C C . TYR F 1 148 ? -80.443 0.132 -38.938 1.00 72.83 148 TYR F C 1
ATOM 10110 O O . TYR F 1 148 ? -81.656 0.324 -39.064 1.00 74.20 148 TYR F O 1
ATOM 10119 N N . LEU F 1 149 ? -79.612 -0.046 -39.965 1.00 72.47 149 LEU F N 1
ATOM 10120 C CA . LEU F 1 149 ? -80.066 0.006 -41.356 1.00 73.87 149 LEU F CA 1
ATOM 10121 C C . LEU F 1 149 ? -81.297 -0.869 -41.575 1.00 76.80 149 LEU F C 1
ATOM 10122 O O . LEU F 1 149 ? -82.311 -0.407 -42.109 1.00 77.84 149 LEU F O 1
ATOM 10127 N N . GLU F 1 150 ? -81.202 -2.121 -41.130 1.00 79.02 150 GLU F N 1
ATOM 10128 C CA . GLU F 1 150 ? -82.275 -3.097 -41.284 1.00 82.49 150 GLU F CA 1
ATOM 10129 C C . GLU F 1 150 ? -83.544 -2.661 -40.564 1.00 83.40 150 GLU F C 1
ATOM 10130 O O . GLU F 1 150 ? -84.646 -2.830 -41.089 1.00 85.94 150 GLU F O 1
ATOM 10136 N N . LYS F 1 151 ? -83.381 -2.092 -39.371 1.00 81.93 151 LYS F N 1
ATOM 10137 C CA . LYS F 1 151 ? -84.508 -1.590 -38.598 1.00 82.51 151 LYS F CA 1
ATOM 10138 C C . LYS F 1 151 ? -85.258 -0.538 -39.406 1.00 83.20 151 LYS F C 1
ATOM 10139 O O . LYS F 1 151 ? -86.492 -0.512 -39.412 1.00 84.82 151 LYS F O 1
ATOM 10145 N N . HIS F 1 152 ? -84.503 0.299 -40.114 1.00 81.40 152 HIS F N 1
ATOM 10146 C CA . HIS F 1 152 ? -85.085 1.422 -40.843 1.00 82.14 152 HIS F CA 1
ATOM 10147 C C . HIS F 1 152 ? -85.190 1.204 -42.330 1.00 83.83 152 HIS F C 1
ATOM 10148 O O . HIS F 1 152 ? -85.035 2.142 -43.123 1.00 85.44 152 HIS F O 1
ATOM 10155 N N . HIS F 1 153 ? -85.466 -0.046 -42.705 1.00 84.08 153 HIS F N 1
ATOM 10156 C CA . HIS F 1 153 ? -85.893 -0.422 -44.060 1.00 85.33 153 HIS F CA 1
ATOM 10157 C C . HIS F 1 153 ? -84.952 -0.034 -45.177 1.00 83.76 153 HIS F C 1
ATOM 10158 O O . HIS F 1 153 ? -85.383 0.236 -46.297 1.00 84.99 153 HIS F O 1
ATOM 10165 N N . THR F 1 154 ? -83.657 -0.021 -44.882 1.00 81.43 154 THR F N 1
ATOM 10166 C CA . THR F 1 154 ? -82.630 0.377 -45.848 1.00 81.07 154 THR F CA 1
ATOM 10167 C C . THR F 1 154 ? -82.396 -0.678 -46.930 1.00 82.69 154 THR F C 1
ATOM 10168 O O . THR F 1 154 ? -82.033 -1.812 -46.619 1.00 82.77 154 THR F O 1
ATOM 10172 N N . ASP F 1 155 ? -82.590 -0.304 -48.194 1.00 84.37 155 ASP F N 1
ATOM 10173 C CA . ASP F 1 155 ? -82.242 -1.193 -49.315 1.00 86.87 155 ASP F CA 1
ATOM 10174 C C . ASP F 1 155 ? -81.102 -0.646 -50.185 1.00 86.52 155 ASP F C 1
ATOM 10175 O O . ASP F 1 155 ? -80.429 -1.398 -50.895 1.00 87.48 155 ASP F O 1
ATOM 10180 N N . GLU F 1 156 ? -80.892 0.665 -50.121 1.00 85.47 156 GLU F N 1
ATOM 10181 C CA . GLU F 1 156 ? -79.749 1.291 -50.783 1.00 85.21 156 GLU F CA 1
ATOM 10182 C C . GLU F 1 156 ? -79.008 2.239 -49.851 1.00 81.76 156 GLU F C 1
ATOM 10183 O O . GLU F 1 156 ? -79.618 3.030 -49.123 1.00 80.44 156 GLU F O 1
ATOM 10189 N N . VAL F 1 157 ? -77.684 2.134 -49.887 1.00 79.85 157 VAL F N 1
ATOM 10190 C CA . VAL F 1 157 ? -76.804 2.843 -48.967 1.00 77.16 157 VAL F CA 1
ATOM 10191 C C . VAL F 1 157 ? -75.915 3.808 -49.743 1.00 77.48 157 VAL F C 1
ATOM 10192 O O . VAL F 1 157 ? -75.362 3.447 -50.785 1.00 79.85 157 VAL F O 1
ATOM 10196 N N . TYR F 1 158 ? -75.796 5.034 -49.236 1.00 75.49 158 TYR F N 1
ATOM 10197 C CA . TYR F 1 158 ? -74.922 6.043 -49.830 1.00 75.13 158 TYR F CA 1
ATOM 10198 C C . TYR F 1 158 ? -73.837 6.471 -48.837 1.00 73.06 158 TYR F C 1
ATOM 10199 O O . TYR F 1 158 ? -74.127 6.753 -47.667 1.00 71.09 158 TYR F O 1
ATOM 10208 N N . ILE F 1 159 ? -72.592 6.526 -49.314 1.00 72.53 159 ILE F N 1
ATOM 10209 C CA . ILE F 1 159 ? -71.428 6.766 -48.453 1.00 70.06 159 ILE F CA 1
ATOM 10210 C C . ILE F 1 159 ? -70.615 7.989 -48.869 1.00 69.64 159 ILE F C 1
ATOM 10211 O O . ILE F 1 159 ? -70.224 8.119 -50.028 1.00 71.32 159 ILE F O 1
ATOM 10216 N N . VAL F 1 160 ? -70.377 8.882 -47.909 1.00 67.55 160 VAL F N 1
ATOM 10217 C CA . VAL F 1 160 ? -69.536 10.066 -48.109 1.00 67.58 160 VAL F CA 1
ATOM 10218 C C . VAL F 1 160 ? -68.526 10.176 -46.963 1.00 66.53 160 VAL F C 1
ATOM 10219 O O . VAL F 1 160 ? -68.689 9.520 -45.925 1.00 66.30 160 VAL F O 1
ATOM 10223 N N . GLY F 1 161 ? -67.490 10.993 -47.134 1.00 65.99 161 GLY F N 1
ATOM 10224 C CA . GLY F 1 161 ? -66.584 11.271 -46.020 1.00 64.94 161 GLY F CA 1
ATOM 10225 C C . GLY F 1 161 ? -65.118 11.020 -46.287 1.00 65.76 161 GLY F C 1
ATOM 10226 O O . GLY F 1 161 ? -64.667 11.116 -47.430 1.00 67.58 161 GLY F O 1
ATOM 10227 N N . VAL F 1 162 ? -64.375 10.717 -45.222 1.00 64.03 162 VAL F N 1
ATOM 10228 C CA . VAL F 1 162 ? -62.936 10.445 -45.307 1.00 65.41 162 VAL F CA 1
ATOM 10229 C C . VAL F 1 162 ? -62.578 9.183 -44.520 1.00 66.17 162 VAL F C 1
ATOM 10230 O O . VAL F 1 162 ? -63.322 8.804 -43.615 1.00 66.09 162 VAL F O 1
ATOM 10234 N N . ALA F 1 163 ? -61.469 8.511 -44.840 1.00 67.66 163 ALA F N 1
ATOM 10235 C CA . ALA F 1 163 ? -60.615 8.781 -45.990 1.00 69.66 163 ALA F CA 1
ATOM 10236 C C . ALA F 1 163 ? -61.001 7.819 -47.102 1.00 72.63 163 ALA F C 1
ATOM 10237 O O . ALA F 1 163 ? -61.403 6.683 -46.831 1.00 72.94 163 ALA F O 1
ATOM 10239 N N . LEU F 1 164 ? -60.870 8.266 -48.349 1.00 75.14 164 LEU F N 1
ATOM 10240 C CA . LEU F 1 164 ? -61.316 7.470 -49.489 1.00 77.27 164 LEU F CA 1
ATOM 10241 C C . LEU F 1 164 ? -60.763 6.045 -49.469 1.00 79.17 164 LEU F C 1
ATOM 10242 O O . LEU F 1 164 ? -61.536 5.088 -49.468 1.00 80.28 164 LEU F O 1
ATOM 10247 N N . GLU F 1 165 ? -59.438 5.909 -49.429 1.00 80.52 165 GLU F N 1
ATOM 10248 C CA . GLU F 1 165 ? -58.801 4.591 -49.545 1.00 82.35 165 GLU F CA 1
ATOM 10249 C C . GLU F 1 165 ? -58.856 3.730 -48.267 1.00 81.49 165 GLU F C 1
ATOM 10250 O O . GLU F 1 165 ? -58.362 2.599 -48.254 1.00 83.02 165 GLU F O 1
ATOM 10256 N N . TYR F 1 166 ? -59.474 4.255 -47.213 1.00 78.96 166 TYR F N 1
ATOM 10257 C CA . TYR F 1 166 ? -59.591 3.530 -45.956 1.00 77.39 166 TYR F CA 1
ATOM 10258 C C . TYR F 1 166 ? -61.041 3.354 -45.516 1.00 76.80 166 TYR F C 1
ATOM 10259 O O . TYR F 1 166 ? -61.763 2.538 -46.086 1.00 77.39 166 TYR F O 1
ATOM 10282 N N . VAL F 1 168 ? -63.814 4.938 -45.848 1.00 74.29 168 VAL F N 1
ATOM 10283 C CA . VAL F 1 168 ? -64.814 5.049 -46.915 1.00 74.26 168 VAL F CA 1
ATOM 10284 C C . VAL F 1 168 ? -64.878 3.759 -47.737 1.00 75.91 168 VAL F C 1
ATOM 10285 O O . VAL F 1 168 ? -65.963 3.208 -47.960 1.00 75.73 168 VAL F O 1
ATOM 10289 N N . LYS F 1 169 ? -63.710 3.282 -48.168 1.00 76.50 169 LYS F N 1
ATOM 10290 C CA . LYS F 1 169 ? -63.605 2.061 -48.959 1.00 78.35 169 LYS F CA 1
ATOM 10291 C C . LYS F 1 169 ? -64.113 0.843 -48.188 1.00 77.77 169 LYS F C 1
ATOM 10292 O O . LYS F 1 169 ? -64.940 0.077 -48.690 1.00 78.35 169 LYS F O 1
ATOM 10298 N N . ALA F 1 170 ? -63.614 0.676 -46.966 1.00 76.02 170 ALA F N 1
ATOM 10299 C CA . ALA F 1 170 ? -63.930 -0.498 -46.169 1.00 75.28 170 ALA F CA 1
ATOM 10300 C C . ALA F 1 170 ? -65.407 -0.516 -45.783 1.00 74.25 170 ALA F C 1
ATOM 10301 O O . ALA F 1 170 ? -66.021 -1.587 -45.740 1.00 75.91 170 ALA F O 1
ATOM 10303 N N . THR F 1 171 ? -65.976 0.665 -45.538 1.00 71.44 171 THR F N 1
ATOM 10304 C CA . THR F 1 171 ? -67.395 0.778 -45.190 1.00 70.27 171 THR F CA 1
ATOM 10305 C C . THR F 1 171 ? -68.288 0.377 -46.365 1.00 71.99 171 THR F C 1
ATOM 10306 O O . THR F 1 171 ? -69.265 -0.354 -46.185 1.00 72.73 171 THR F O 1
ATOM 10310 N N . ALA F 1 172 ? -67.939 0.844 -47.562 1.00 72.94 172 ALA F N 1
ATOM 10311 C CA . ALA F 1 172 ? -68.696 0.512 -48.766 1.00 74.44 172 ALA F CA 1
ATOM 10312 C C . ALA F 1 172 ? -68.656 -0.994 -49.033 1.00 75.92 172 ALA F C 1
ATOM 10313 O O . ALA F 1 172 ? -69.698 -1.645 -49.141 1.00 76.34 172 ALA F O 1
ATOM 10315 N N . ILE F 1 173 ? -67.443 -1.535 -49.114 1.00 75.97 173 ILE F N 1
ATOM 10316 C CA . ILE F 1 173 ? -67.220 -2.960 -49.310 1.00 77.29 173 ILE F CA 1
ATOM 10317 C C . ILE F 1 173 ? -68.152 -3.792 -48.416 1.00 76.97 173 ILE F C 1
ATOM 10318 O O . ILE F 1 173 ? -68.845 -4.690 -48.901 1.00 78.42 173 ILE F O 1
ATOM 10323 N N . SER F 1 174 ? -68.188 -3.457 -47.126 1.00 74.65 174 SER F N 1
ATOM 10324 C CA . SER F 1 174 ? -69.045 -4.138 -46.156 1.00 73.86 174 SER F CA 1
ATOM 10325 C C . SER F 1 174 ? -70.530 -4.057 -46.520 1.00 74.18 174 SER F C 1
ATOM 10326 O O . SER F 1 174 ? -71.226 -5.074 -46.547 1.00 75.13 174 SER F O 1
ATOM 10329 N N . ALA F 1 175 ? -71.001 -2.844 -46.806 1.00 73.76 175 ALA F N 1
ATOM 10330 C CA . ALA F 1 175 ? -72.407 -2.599 -47.156 1.00 74.70 175 ALA F CA 1
ATOM 10331 C C . ALA F 1 175 ? -72.883 -3.421 -48.360 1.00 77.43 175 ALA F C 1
ATOM 10332 O O . ALA F 1 175 ? -74.020 -3.905 -48.384 1.00 77.84 175 ALA F O 1
ATOM 10334 N N . ALA F 1 176 ? -72.003 -3.568 -49.351 1.00 78.96 176 ALA F N 1
ATOM 10335 C CA . ALA F 1 176 ? -72.291 -4.351 -50.549 1.00 81.98 176 ALA F CA 1
ATOM 10336 C C . ALA F 1 176 ? -72.292 -5.849 -50.242 1.00 83.91 176 ALA F C 1
ATOM 10337 O O . ALA F 1 176 ? -73.132 -6.589 -50.760 1.00 86.09 176 ALA F O 1
ATOM 10339 N N . GLU F 1 177 ? -71.351 -6.282 -49.400 1.00 83.05 177 GLU F N 1
ATOM 10340 C CA . GLU F 1 177 ? -71.260 -7.675 -48.956 1.00 83.87 177 GLU F CA 1
ATOM 10341 C C . GLU F 1 177 ? -72.506 -8.107 -48.191 1.00 83.76 177 GLU F C 1
ATOM 10342 O O . GLU F 1 177 ? -72.907 -9.276 -48.243 1.00 85.86 177 GLU F O 1
ATOM 10348 N N . LEU F 1 178 ? -73.123 -7.148 -47.504 1.00 81.56 178 LEU F N 1
ATOM 10349 C CA . LEU F 1 178 ? -74.308 -7.403 -46.691 1.00 80.87 178 LEU F CA 1
ATOM 10350 C C . LEU F 1 178 ? -75.617 -7.193 -47.451 1.00 82.03 178 LEU F C 1
ATOM 10351 O O . LEU F 1 178 ? -76.689 -7.136 -46.846 1.00 81.97 178 LEU F O 1
ATOM 10356 N N . GLY F 1 179 ? -75.521 -7.069 -48.773 1.00 83.54 179 GLY F N 1
ATOM 10357 C CA . GLY F 1 179 ? -76.697 -7.069 -49.638 1.00 85.89 179 GLY F CA 1
ATOM 10358 C C . GLY F 1 179 ? -77.333 -5.734 -49.984 1.00 85.94 179 GLY F C 1
ATOM 10359 O O . GLY F 1 179 ? -78.335 -5.707 -50.696 1.00 87.84 179 GLY F O 1
ATOM 10360 N N . TYR F 1 180 ? -76.778 -4.629 -49.485 1.00 84.02 180 TYR F N 1
ATOM 10361 C CA . TYR F 1 180 ? -77.271 -3.300 -49.866 1.00 83.63 180 TYR F CA 1
ATOM 10362 C C . TYR F 1 180 ? -76.629 -2.882 -51.178 1.00 85.43 180 TYR F C 1
ATOM 10363 O O . TYR F 1 180 ? -75.419 -3.055 -51.359 1.00 85.17 180 TYR F O 1
ATOM 10372 N N . LYS F 1 181 ? -77.423 -2.337 -52.099 1.00 87.81 181 LYS F N 1
ATOM 10373 C CA . LYS F 1 181 ? -76.822 -1.708 -53.269 1.00 89.47 181 LYS F CA 1
ATOM 10374 C C . LYS F 1 181 ? -76.201 -0.386 -52.829 1.00 87.25 181 LYS F C 1
ATOM 10375 O O . LYS F 1 181 ? -76.870 0.501 -52.286 1.00 85.78 181 LYS F O 1
ATOM 10381 N N . THR F 1 182 ? -74.895 -0.300 -53.044 1.00 86.44 182 THR F N 1
ATOM 10382 C CA . THR F 1 182 ? -74.062 0.708 -52.422 1.00 83.40 182 THR F CA 1
ATOM 10383 C C . THR F 1 182 ? -73.511 1.686 -53.449 1.00 84.40 182 THR F C 1
ATOM 10384 O O . THR F 1 182 ? -73.046 1.288 -54.525 1.00 86.37 182 THR F O 1
ATOM 10388 N N . THR F 1 183 ? -73.583 2.966 -53.092 1.00 82.59 183 THR F N 1
ATOM 10389 C CA . THR F 1 183 ? -73.058 4.052 -53.899 1.00 83.12 183 THR F CA 1
ATOM 10390 C C . THR F 1 183 ? -72.072 4.885 -53.080 1.00 81.01 183 THR F C 1
ATOM 10391 O O . THR F 1 183 ? -72.379 5.312 -51.962 1.00 78.63 183 THR F O 1
ATOM 10395 N N . VAL F 1 184 ? -70.884 5.091 -53.640 1.00 81.72 184 VAL F N 1
ATOM 10396 C CA . VAL F 1 184 ? -69.920 6.048 -53.103 1.00 80.13 184 VAL F CA 1
ATOM 10397 C C . VAL F 1 184 ? -70.038 7.336 -53.908 1.00 81.28 184 VAL F C 1
ATOM 10398 O O . VAL F 1 184 ? -69.916 7.314 -55.137 1.00 85.03 184 VAL F O 1
ATOM 10402 N N . LEU F 1 185 ? -70.286 8.451 -53.225 1.00 79.10 185 LEU F N 1
ATOM 10403 C CA . LEU F 1 185 ? -70.315 9.757 -53.883 1.00 78.94 185 LEU F CA 1
ATOM 10404 C C . LEU F 1 185 ? -68.915 10.358 -53.827 1.00 79.21 185 LEU F C 1
ATOM 10405 O O . LEU F 1 185 ? -68.508 10.940 -52.818 1.00 77.55 185 LEU F O 1
ATOM 10410 N N . LEU F 1 186 ? -68.189 10.186 -54.930 1.00 82.19 186 LEU F N 1
ATOM 10411 C CA . LEU F 1 186 ? -66.754 10.464 -55.022 1.00 83.50 186 LEU F CA 1
ATOM 10412 C C . LEU F 1 186 ? -66.346 11.911 -54.692 1.00 83.73 186 LEU F C 1
ATOM 10413 O O . LEU F 1 186 ? -65.320 12.124 -54.039 1.00 82.50 186 LEU F O 1
ATOM 10418 N N . ASP F 1 187 ? -67.143 12.888 -55.143 1.00 84.78 187 ASP F N 1
ATOM 10419 C CA . ASP F 1 187 ? -66.896 14.314 -54.870 1.00 84.28 187 ASP F CA 1
ATOM 10420 C C . ASP F 1 187 ? -66.994 14.648 -53.379 1.00 81.38 187 ASP F C 1
ATOM 10421 O O . ASP F 1 187 ? -66.361 15.593 -52.893 1.00 79.73 187 ASP F O 1
ATOM 10426 N N . TYR F 1 188 ? -67.788 13.862 -52.658 1.00 79.63 188 TYR F N 1
ATOM 10427 C CA . TYR F 1 188 ? -67.970 14.052 -51.225 1.00 76.86 188 TYR F CA 1
ATOM 10428 C C . TYR F 1 188 ? -66.966 13.240 -50.394 1.00 74.98 188 TYR F C 1
ATOM 10429 O O . TYR F 1 188 ? -67.201 12.967 -49.214 1.00 73.96 188 TYR F O 1
ATOM 10438 N N . THR F 1 189 ? -65.851 12.863 -51.020 1.00 75.16 189 THR F N 1
ATOM 10439 C CA . THR F 1 189 ? -64.761 12.158 -50.344 1.00 74.30 189 THR F CA 1
ATOM 10440 C C . THR F 1 189 ? -63.403 12.747 -50.714 1.00 75.78 189 THR F C 1
ATOM 10441 O O . THR F 1 189 ? -63.254 13.368 -51.767 1.00 77.26 189 THR F O 1
ATOM 10445 N N . ARG F 1 190 ? -62.419 12.552 -49.839 1.00 75.71 190 ARG F N 1
ATOM 10446 C CA . ARG F 1 190 ? -61.022 12.868 -50.148 1.00 77.82 190 ARG F CA 1
ATOM 10447 C C . ARG F 1 190 ? -60.123 11.745 -49.630 1.00 78.83 190 ARG F C 1
ATOM 10448 O O . ARG F 1 190 ? -60.359 11.227 -48.539 1.00 77.74 190 ARG F O 1
ATOM 10456 N N . PRO F 1 191 ? -59.099 11.357 -50.414 1.00 81.85 191 PRO F N 1
ATOM 10457 C CA . PRO F 1 191 ? -58.129 10.360 -49.955 1.00 82.69 191 PRO F CA 1
ATOM 10458 C C . PRO F 1 191 ? -57.035 10.976 -49.088 1.00 83.01 191 PRO F C 1
ATOM 10459 O O . PRO F 1 191 ? -56.894 12.197 -49.054 1.00 82.92 191 PRO F O 1
ATOM 10463 N N . ILE F 1 192 ? -56.270 10.140 -48.395 1.00 85.27 192 ILE F N 1
ATOM 10464 C CA . ILE F 1 192 ? -55.121 10.620 -47.622 1.00 88.06 192 ILE F CA 1
ATOM 10465 C C . ILE F 1 192 ? -53.896 10.774 -48.523 1.00 92.02 192 ILE F C 1
ATOM 10466 O O . ILE F 1 192 ? -53.124 11.726 -48.376 1.00 92.27 192 ILE F O 1
ATOM 10471 N N . SER F 1 193 ? -53.753 9.842 -49.465 1.00 96.00 193 SER F N 1
ATOM 10472 C CA . SER F 1 193 ? -52.564 9.718 -50.312 1.00 100.65 193 SER F CA 1
ATOM 10473 C C . SER F 1 193 ? -52.182 10.996 -51.071 1.00 104.05 193 SER F C 1
ATOM 10474 O O . SER F 1 193 ? -53.048 11.753 -51.517 1.00 102.67 193 SER F O 1
ATOM 10477 N N . ASP F 1 194 ? -50.871 11.209 -51.199 1.00 108.43 194 ASP F N 1
ATOM 10478 C CA . ASP F 1 194 ? -50.286 12.278 -52.014 1.00 112.65 194 ASP F CA 1
ATOM 10479 C C . ASP F 1 194 ? -50.486 11.980 -53.506 1.00 116.01 194 ASP F C 1
ATOM 10480 O O . ASP F 1 194 ? -50.556 12.891 -54.337 1.00 117.00 194 ASP F O 1
ATOM 10485 N N . ASP F 1 195 ? -50.590 10.691 -53.818 1.00 118.52 195 ASP F N 1
ATOM 10486 C CA . ASP F 1 195 ? -50.642 10.172 -55.184 1.00 122.68 195 ASP F CA 1
ATOM 10487 C C . ASP F 1 195 ? -52.045 10.270 -55.807 1.00 122.88 195 ASP F C 1
ATOM 10488 O O . ASP F 1 195 ? -53.018 9.791 -55.223 1.00 120.90 195 ASP F O 1
ATOM 10493 N N . PRO F 1 196 ? -52.153 10.911 -56.989 1.00 126.53 196 PRO F N 1
ATOM 10494 C CA . PRO F 1 196 ? -53.408 10.884 -57.752 1.00 127.56 196 PRO F CA 1
ATOM 10495 C C . PRO F 1 196 ? -53.628 9.586 -58.555 1.00 130.37 196 PRO F C 1
ATOM 10496 O O . PRO F 1 196 ? -54.709 9.386 -59.112 1.00 130.89 196 PRO F O 1
ATOM 10500 N N . GLU F 1 197 ? -52.614 8.723 -58.615 1.00 131.36 197 GLU F N 1
ATOM 10501 C CA . GLU F 1 197 ? -52.733 7.427 -59.292 1.00 133.35 197 GLU F CA 1
ATOM 10502 C C . GLU F 1 197 ? -53.636 6.460 -58.521 1.00 130.64 197 GLU F C 1
ATOM 10503 O O . GLU F 1 197 ? -54.355 5.664 -59.129 1.00 131.60 197 GLU F O 1
ATOM 10509 N N . VAL F 1 198 ? -53.607 6.545 -57.191 1.00 126.48 198 VAL F N 1
ATOM 10510 C CA . VAL F 1 198 ? -54.355 5.604 -56.342 1.00 122.67 198 VAL F CA 1
ATOM 10511 C C . VAL F 1 198 ? -55.824 5.976 -56.090 1.00 118.37 198 VAL F C 1
ATOM 10512 O O . VAL F 1 198 ? -56.600 5.140 -55.619 1.00 115.93 198 VAL F O 1
ATOM 10516 N N . ILE F 1 199 ? -56.206 7.213 -56.409 1.00 116.26 199 ILE F N 1
ATOM 10517 C CA . ILE F 1 199 ? -57.628 7.565 -56.474 1.00 114.84 199 ILE F CA 1
ATOM 10518 C C . ILE F 1 199 ? -58.306 6.633 -57.488 1.00 117.70 199 ILE F C 1
ATOM 10519 O O . ILE F 1 199 ? -59.444 6.200 -57.294 1.00 115.86 199 ILE F O 1
ATOM 10524 N N . ASN F 1 200 ? -57.568 6.310 -58.550 1.00 120.95 200 ASN F N 1
ATOM 10525 C CA . ASN F 1 200 ? -58.022 5.410 -59.599 1.00 122.67 200 ASN F CA 1
ATOM 10526 C C . ASN F 1 200 ? -58.090 3.950 -59.129 1.00 121.68 200 ASN F C 1
ATOM 10527 O O . ASN F 1 200 ? -59.067 3.251 -59.402 1.00 121.47 200 ASN F O 1
ATOM 10532 N N . LYS F 1 201 ? -57.057 3.504 -58.412 1.00 119.87 201 LYS F N 1
ATOM 10533 C CA . LYS F 1 201 ? -56.948 2.109 -57.961 1.00 119.10 201 LYS F CA 1
ATOM 10534 C C . LYS F 1 201 ? -58.092 1.691 -57.036 1.00 115.86 201 LYS F C 1
ATOM 10535 O O . LYS F 1 201 ? -58.517 0.536 -57.044 1.00 115.80 201 LYS F O 1
ATOM 10541 N N . VAL F 1 202 ? -58.580 2.640 -56.241 1.00 112.43 202 VAL F N 1
ATOM 10542 C CA . VAL F 1 202 ? -59.728 2.415 -55.366 1.00 108.50 202 VAL F CA 1
ATOM 10543 C C . VAL F 1 202 ? -61.013 2.359 -56.192 1.00 109.58 202 VAL F C 1
ATOM 10544 O O . VAL F 1 202 ? -61.845 1.466 -55.997 1.00 109.98 202 VAL F O 1
ATOM 10548 N N . LYS F 1 203 ? -61.153 3.306 -57.120 1.00 109.98 203 LYS F N 1
ATOM 10549 C CA . LYS F 1 203 ? -62.314 3.386 -58.009 1.00 110.40 203 LYS F CA 1
ATOM 10550 C C . LYS F 1 203 ? -62.562 2.055 -58.731 1.00 113.39 203 LYS F C 1
ATOM 10551 O O . LYS F 1 203 ? -63.714 1.669 -58.954 1.00 113.97 203 LYS F O 1
ATOM 10557 N N . GLU F 1 204 ? -61.477 1.357 -59.075 1.00 115.38 204 GLU F N 1
ATOM 10558 C CA . GLU F 1 204 ? -61.548 0.032 -59.701 1.00 118.01 204 GLU F CA 1
ATOM 10559 C C . GLU F 1 204 ? -61.981 -1.026 -58.688 1.00 115.22 204 GLU F C 1
ATOM 10560 O O . GLU F 1 204 ? -62.896 -1.811 -58.947 1.00 116.27 204 GLU F O 1
ATOM 10566 N N . GLU F 1 205 ? -61.317 -1.026 -57.534 1.00 111.51 205 GLU F N 1
ATOM 10567 C CA . GLU F 1 205 ? -61.526 -2.024 -56.489 1.00 109.10 205 GLU F CA 1
ATOM 10568 C C . GLU F 1 205 ? -62.959 -2.018 -55.955 1.00 105.84 205 GLU F C 1
ATOM 10569 O O . GLU F 1 205 ? -63.457 -3.041 -55.485 1.00 104.41 205 GLU F O 1
ATOM 10575 N N . LEU F 1 206 ? -63.612 -0.862 -56.042 1.00 104.15 206 LEU F N 1
ATOM 10576 C CA . LEU F 1 206 ? -64.992 -0.698 -55.586 1.00 102.02 206 LEU F CA 1
ATOM 10577 C C . LEU F 1 206 ? -66.003 -1.398 -56.490 1.00 104.11 206 LEU F C 1
ATOM 10578 O O . LEU F 1 206 ? -66.852 -2.147 -56.007 1.00 103.09 206 LEU F O 1
ATOM 10583 N N . LYS F 1 207 ? -65.907 -1.152 -57.795 1.00 107.14 207 LYS F N 1
ATOM 10584 C CA . LYS F 1 207 ? -66.845 -1.730 -58.766 1.00 109.93 207 LYS F CA 1
ATOM 10585 C C . LYS F 1 207 ? -66.733 -3.252 -58.843 1.00 110.46 207 LYS F C 1
ATOM 10586 O O . LYS F 1 207 ? -67.715 -3.936 -59.135 1.00 110.59 207 LYS F O 1
ATOM 10592 N N . ALA F 1 208 ? -65.537 -3.763 -58.550 1.00 110.22 208 ALA F N 1
ATOM 10593 C CA . ALA F 1 208 ? -65.285 -5.199 -58.418 1.00 110.87 208 ALA F CA 1
ATOM 10594 C C . ALA F 1 208 ? -66.078 -5.818 -57.260 1.00 108.76 208 ALA F C 1
ATOM 10595 O O . ALA F 1 208 ? -66.132 -7.041 -57.120 1.00 110.70 208 ALA F O 1
ATOM 10597 N N . HIS F 1 209 ? -66.685 -4.966 -56.434 1.00 105.46 209 HIS F N 1
ATOM 10598 C CA . HIS F 1 209 ? -67.571 -5.405 -55.354 1.00 103.09 209 HIS F CA 1
ATOM 10599 C C . HIS F 1 209 ? -69.000 -4.990 -55.616 1.00 102.56 209 HIS F C 1
ATOM 10600 O O . HIS F 1 209 ? -69.840 -5.019 -54.710 1.00 100.31 209 HIS F O 1
ATOM 10607 N N . ASN F 1 210 ? -69.286 -4.603 -56.862 1.00 104.36 210 ASN F N 1
ATOM 10608 C CA . ASN F 1 210 ? -70.618 -4.126 -57.276 1.00 104.63 210 ASN F CA 1
ATOM 10609 C C . ASN F 1 210 ? -71.025 -2.730 -56.787 1.00 101.34 210 ASN F C 1
ATOM 10610 O O . ASN F 1 210 ? -72.165 -2.310 -56.998 1.00 101.19 210 ASN F O 1
ATOM 10615 N N . ILE F 1 211 ? -70.098 -2.017 -56.151 1.00 98.56 211 ILE F N 1
ATOM 10616 C CA . ILE F 1 211 ? -70.351 -0.660 -55.658 1.00 96.63 211 ILE F CA 1
ATOM 10617 C C . ILE F 1 211 ? -70.155 0.346 -56.786 1.00 98.42 211 ILE F C 1
ATOM 10618 O O . ILE F 1 211 ? -69.076 0.407 -57.382 1.00 100.14 211 ILE F O 1
ATOM 10623 N N . ASN F 1 212 ? -71.191 1.130 -57.083 1.00 98.64 212 ASN F N 1
ATOM 10624 C CA . ASN F 1 212 ? -71.070 2.163 -58.116 1.00 101.17 212 ASN F CA 1
ATOM 10625 C C . ASN F 1 212 ? -70.540 3.483 -57.583 1.00 98.62 212 ASN F C 1
ATOM 10626 O O . ASN F 1 212 ? -70.938 3.954 -56.516 1.00 95.08 212 ASN F O 1
ATOM 10631 N N . VAL F 1 213 ? -69.618 4.055 -58.347 1.00 100.50 213 VAL F N 1
ATOM 10632 C CA . VAL F 1 213 ? -68.995 5.321 -58.020 1.00 99.17 213 VAL F CA 1
ATOM 10633 C C . VAL F 1 213 ? -69.520 6.375 -58.985 1.00 101.55 213 VAL F C 1
ATOM 10634 O O . VAL F 1 213 ? -69.478 6.193 -60.203 1.00 104.68 213 VAL F O 1
ATOM 10638 N N . VAL F 1 214 ? -70.044 7.461 -58.426 1.00 101.10 214 VAL F N 1
ATOM 10639 C CA . VAL F 1 214 ? -70.395 8.657 -59.193 1.00 102.75 214 VAL F CA 1
ATOM 10640 C C . VAL F 1 214 ? -69.777 9.874 -58.507 1.00 101.13 214 VAL F C 1
ATOM 10641 O O . VAL F 1 214 ? -69.482 9.822 -57.310 1.00 98.44 214 VAL F O 1
ATOM 10645 N N . ASP F 1 215 ? -69.563 10.949 -59.267 1.00 103.37 215 ASP F N 1
ATOM 10646 C CA . ASP F 1 215 ? -69.021 12.200 -58.728 1.00 102.25 215 ASP F CA 1
ATOM 10647 C C . ASP F 1 215 ? -69.941 12.740 -57.634 1.00 100.61 215 ASP F C 1
ATOM 10648 O O . ASP F 1 215 ? -69.572 12.773 -56.457 1.00 97.25 215 ASP F O 1
ATOM 10653 N N . LYS F 1 216 ? -71.142 13.153 -58.034 1.00 103.15 216 LYS F N 1
ATOM 10654 C CA . LYS F 1 216 ? -72.180 13.579 -57.092 1.00 102.29 216 LYS F CA 1
ATOM 10655 C C . LYS F 1 216 ? -73.520 12.898 -57.401 1.00 103.27 216 LYS F C 1
ATOM 10656 O O . LYS F 1 216 ? -74.516 13.081 -56.702 1.00 102.28 216 LYS F O 1
ATOM 10663 N N . MET G 1 1 ? -106.498 39.900 36.581 1.00 85.35 1 MET G N 1
ATOM 10664 C CA . MET G 1 1 ? -107.444 39.438 35.523 1.00 84.08 1 MET G CA 1
ATOM 10665 C C . MET G 1 1 ? -107.030 38.099 34.918 1.00 81.80 1 MET G C 1
ATOM 10666 O O . MET G 1 1 ? -105.865 37.696 34.976 1.00 80.01 1 MET G O 1
ATOM 10671 N N . LYS G 1 2 ? -108.006 37.420 34.330 1.00 82.12 2 LYS G N 1
ATOM 10672 C CA . LYS G 1 2 ? -107.797 36.109 33.737 1.00 81.11 2 LYS G CA 1
ATOM 10673 C C . LYS G 1 2 ? -107.653 36.216 32.215 1.00 78.14 2 LYS G C 1
ATOM 10674 O O . LYS G 1 2 ? -108.439 36.906 31.544 1.00 77.74 2 LYS G O 1
ATOM 10680 N N . THR G 1 3 ? -106.642 35.535 31.681 1.00 75.14 3 THR G N 1
ATOM 10681 C CA . THR G 1 3 ? -106.415 35.508 30.240 1.00 72.46 3 THR G CA 1
ATOM 10682 C C . THR G 1 3 ? -106.208 34.082 29.723 1.00 71.45 3 THR G C 1
ATOM 10683 O O . THR G 1 3 ? -105.416 33.311 30.274 1.00 71.82 3 THR G O 1
ATOM 10687 N N . LEU G 1 4 ? -106.941 33.746 28.665 1.00 69.91 4 LEU G N 1
ATOM 10688 C CA . LEU G 1 4 ? -106.839 32.436 28.036 1.00 68.96 4 LEU G CA 1
ATOM 10689 C C . LEU G 1 4 ? -105.970 32.497 26.783 1.00 66.31 4 LEU G C 1
ATOM 10690 O O . LEU G 1 4 ? -106.222 33.305 25.881 1.00 65.18 4 LEU G O 1
ATOM 10695 N N . ILE G 1 5 ? -104.941 31.654 26.742 1.00 65.15 5 ILE G N 1
ATOM 10696 C CA . ILE G 1 5 ? -104.092 31.555 25.561 1.00 63.46 5 ILE G CA 1
ATOM 10697 C C . ILE G 1 5 ? -104.396 30.247 24.867 1.00 63.95 5 ILE G C 1
ATOM 10698 O O . ILE G 1 5 ? -104.206 29.171 25.444 1.00 65.23 5 ILE G O 1
ATOM 10703 N N . VAL G 1 6 ? -104.868 30.353 23.630 1.00 63.30 6 VAL G N 1
ATOM 10704 C CA . VAL G 1 6 ? -105.237 29.188 22.841 1.00 64.05 6 VAL G CA 1
ATOM 10705 C C . VAL G 1 6 ? -104.116 28.942 21.854 1.00 63.05 6 VAL G C 1
ATOM 10706 O O . VAL G 1 6 ? -103.886 29.742 20.947 1.00 62.02 6 VAL G O 1
ATOM 10710 N N . VAL G 1 7 ? -103.420 27.829 22.035 1.00 64.09 7 VAL G N 1
ATOM 10711 C CA . VAL G 1 7 ? -102.155 27.645 21.355 1.00 64.24 7 VAL G CA 1
ATOM 10712 C C . VAL G 1 7 ? -102.244 26.796 20.093 1.00 64.98 7 VAL G C 1
ATOM 10713 O O . VAL G 1 7 ? -102.537 25.602 20.153 1.00 66.23 7 VAL G O 1
ATOM 10717 N N . ASP G 1 8 ? -102.000 27.456 18.960 1.00 65.05 8 ASP G N 1
ATOM 10718 C CA . ASP G 1 8 ? -101.785 26.821 17.654 1.00 65.56 8 ASP G CA 1
ATOM 10719 C C . ASP G 1 8 ? -102.910 25.891 17.203 1.00 66.61 8 ASP G C 1
ATOM 10720 O O . ASP G 1 8 ? -102.656 24.765 16.767 1.00 67.55 8 ASP G O 1
ATOM 10725 N N . MET G 1 9 ? -104.151 26.361 17.297 1.00 66.36 9 MET G N 1
ATOM 10726 C CA . MET G 1 9 ? -105.286 25.571 16.817 1.00 67.06 9 MET G CA 1
ATOM 10727 C C . MET G 1 9 ? -105.463 25.792 15.316 1.00 66.81 9 MET G C 1
ATOM 10728 O O . MET G 1 9 ? -106.391 26.471 14.863 1.00 66.22 9 MET G O 1
ATOM 10733 N N . GLN G 1 10 ? -104.544 25.204 14.558 1.00 66.70 10 GLN G N 1
ATOM 10734 C CA . GLN G 1 10 ? -104.421 25.453 13.127 1.00 66.14 10 GLN G CA 1
ATOM 10735 C C . GLN G 1 10 ? -104.670 24.182 12.318 1.00 66.93 10 GLN G C 1
ATOM 10736 O O . GLN G 1 10 ? -104.506 23.062 12.818 1.00 67.78 10 GLN G O 1
ATOM 10742 N N . ASN G 1 11 ? -105.048 24.369 11.058 1.00 65.94 11 ASN G N 1
ATOM 10743 C CA . ASN G 1 11 ? -105.423 23.257 10.200 1.00 66.50 11 ASN G CA 1
ATOM 10744 C C . ASN G 1 11 ? -104.343 22.196 10.042 1.00 67.12 11 ASN G C 1
ATOM 10745 O O . ASN G 1 11 ? -104.656 21.014 9.983 1.00 69.35 11 ASN G O 1
ATOM 10750 N N . ASP G 1 12 ? -103.076 22.604 9.992 1.00 65.90 12 ASP G N 1
ATOM 10751 C CA . ASP G 1 12 ? -101.997 21.634 9.813 1.00 66.11 12 ASP G CA 1
ATOM 10752 C C . ASP G 1 12 ? -101.808 20.722 11.017 1.00 66.82 12 ASP G C 1
ATOM 10753 O O . ASP G 1 12 ? -101.288 19.621 10.872 1.00 68.04 12 ASP G O 1
ATOM 10758 N N . PHE G 1 13 ? -102.238 21.182 12.191 1.00 66.64 13 PHE G N 1
ATOM 10759 C CA . PHE G 1 13 ? -102.106 20.415 13.430 1.00 68.34 13 PHE G CA 1
ATOM 10760 C C . PHE G 1 13 ? -103.350 19.586 13.755 1.00 70.00 13 PHE G C 1
ATOM 10761 O O . PHE G 1 13 ? -103.244 18.476 14.279 1.00 71.33 13 PHE G O 1
ATOM 10769 N N . ILE G 1 14 ? -104.521 20.136 13.447 1.00 69.67 14 ILE G N 1
ATOM 10770 C CA . ILE G 1 14 ? -105.787 19.603 13.948 1.00 71.04 14 ILE G CA 1
ATOM 10771 C C . ILE G 1 14 ? -106.509 18.700 12.944 1.00 73.00 14 ILE G C 1
ATOM 10772 O O . ILE G 1 14 ? -106.969 17.608 13.299 1.00 74.34 14 ILE G O 1
ATOM 10777 N N . SER G 1 15 ? -106.595 19.165 11.700 1.00 73.03 15 SER G N 1
ATOM 10778 C CA . SER G 1 15 ? -107.245 18.436 10.613 1.00 75.37 15 SER G CA 1
ATOM 10779 C C . SER G 1 15 ? -106.443 17.200 10.194 1.00 76.83 15 SER G C 1
ATOM 10780 O O . SER G 1 15 ? -105.211 17.256 10.149 1.00 77.12 15 SER G O 1
ATOM 10783 N N . PRO G 1 16 ? -107.134 16.083 9.875 1.00 79.07 16 PRO G N 1
ATOM 10784 C CA . PRO G 1 16 ? -106.415 14.908 9.364 1.00 80.52 16 PRO G CA 1
ATOM 10785 C C . PRO G 1 16 ? -105.708 15.246 8.054 1.00 80.06 16 PRO G C 1
ATOM 10786 O O . PRO G 1 16 ? -104.620 14.734 7.776 1.00 80.44 16 PRO G O 1
ATOM 10790 N N . LEU G 1 17 ? -106.324 16.133 7.278 1.00 79.42 17 LEU G N 1
ATOM 10791 C CA . LEU G 1 17 ? -105.766 16.593 6.015 1.00 79.26 17 LEU G CA 1
ATOM 10792 C C . LEU G 1 17 ? -104.523 17.453 6.192 1.00 77.99 17 LEU G C 1
ATOM 10793 O O . LEU G 1 17 ? -103.795 17.677 5.229 1.00 78.71 17 LEU G O 1
ATOM 10798 N N . GLY G 1 18 ? -104.286 17.933 7.413 1.00 77.35 18 GLY G N 1
ATOM 10799 C CA . GLY G 1 18 ? -103.088 18.720 7.724 1.00 76.09 18 GLY G CA 1
ATOM 10800 C C . GLY G 1 18 ? -101.812 17.908 7.581 1.00 77.57 18 GLY G C 1
ATOM 10801 O O . GLY G 1 18 ? -101.848 16.673 7.633 1.00 79.77 18 GLY G O 1
ATOM 10802 N N . SER G 1 19 ? -100.684 18.593 7.408 1.00 75.97 19 SER G N 1
ATOM 10803 C CA . SER G 1 19 ? -99.407 17.913 7.167 1.00 76.67 19 SER G CA 1
ATOM 10804 C C . SER G 1 19 ? -98.650 17.519 8.438 1.00 76.18 19 SER G C 1
ATOM 10805 O O . SER G 1 19 ? -97.662 16.794 8.369 1.00 77.22 19 SER G O 1
ATOM 10808 N N . LEU G 1 20 ? -99.115 17.990 9.590 1.00 75.06 20 LEU G N 1
ATOM 10809 C CA . LEU G 1 20 ? -98.548 17.574 10.872 1.00 75.55 20 LEU G CA 1
ATOM 10810 C C . LEU G 1 20 ? -99.675 17.348 11.883 1.00 76.12 20 LEU G C 1
ATOM 10811 O O . LEU G 1 20 ? -99.814 18.082 12.864 1.00 75.32 20 LEU G O 1
ATOM 10816 N N . THR G 1 21 ? -100.480 16.323 11.621 1.00 77.81 21 THR G N 1
ATOM 10817 C CA . THR G 1 21 ? -101.694 16.068 12.384 1.00 78.77 21 THR G CA 1
ATOM 10818 C C . THR G 1 21 ? -101.368 15.545 13.781 1.00 79.87 21 THR G C 1
ATOM 10819 O O . THR G 1 21 ? -100.618 14.582 13.933 1.00 81.24 21 THR G O 1
ATOM 10823 N N . VAL G 1 22 ? -101.928 16.204 14.791 1.00 79.84 22 VAL G N 1
ATOM 10824 C CA . VAL G 1 22 ? -101.870 15.733 16.172 1.00 82.34 22 VAL G CA 1
ATOM 10825 C C . VAL G 1 22 ? -102.948 14.656 16.394 1.00 86.64 22 VAL G C 1
ATOM 10826 O O . VAL G 1 22 ? -104.139 14.921 16.176 1.00 86.30 22 VAL G O 1
ATOM 10830 N N . PRO G 1 23 ? -102.536 13.438 16.822 1.00 90.06 23 PRO G N 1
ATOM 10831 C CA . PRO G 1 23 ? -103.471 12.344 17.111 1.00 92.50 23 PRO G CA 1
ATOM 10832 C C . PRO G 1 23 ? -104.594 12.774 18.050 1.00 92.73 23 PRO G C 1
ATOM 10833 O O . PRO G 1 23 ? -104.331 13.365 19.105 1.00 90.66 23 PRO G O 1
ATOM 10837 N N . LYS G 1 24 ? -105.831 12.486 17.638 1.00 94.87 24 LYS G N 1
ATOM 10838 C CA . LYS G 1 24 ? -107.049 12.882 18.363 1.00 95.56 24 LYS G CA 1
ATOM 10839 C C . LYS G 1 24 ? -107.128 14.400 18.636 1.00 92.30 24 LYS G C 1
ATOM 10840 O O . LYS G 1 24 ? -107.758 14.845 19.598 1.00 92.29 24 LYS G O 1
ATOM 10846 N N . GLY G 1 25 ? -106.489 15.181 17.767 1.00 89.39 25 GLY G N 1
ATOM 10847 C CA . GLY G 1 25 ? -106.502 16.634 17.859 1.00 86.65 25 GLY G CA 1
ATOM 10848 C C . GLY G 1 25 ? -107.858 17.251 17.575 1.00 86.87 25 GLY G C 1
ATOM 10849 O O . GLY G 1 25 ? -108.244 18.231 18.216 1.00 86.43 25 GLY G O 1
ATOM 10850 N N . GLU G 1 26 ? -108.594 16.670 16.627 1.00 87.91 26 GLU G N 1
ATOM 10851 C CA . GLU G 1 26 ? -109.884 17.224 16.201 1.00 86.93 26 GLU G CA 1
ATOM 10852 C C . GLU G 1 26 ? -110.946 17.240 17.304 1.00 87.35 26 GLU G C 1
ATOM 10853 O O . GLU G 1 26 ? -111.911 18.004 17.226 1.00 87.36 26 GLU G O 1
ATOM 10859 N N . GLU G 1 27 ? -110.753 16.416 18.333 1.00 88.07 27 GLU G N 1
ATOM 10860 C CA . GLU G 1 27 ? -111.652 16.390 19.488 1.00 88.51 27 GLU G CA 1
ATOM 10861 C C . GLU G 1 27 ? -111.603 17.693 20.296 1.00 86.54 27 GLU G C 1
ATOM 10862 O O . GLU G 1 27 ? -112.498 17.954 21.101 1.00 86.93 27 GLU G O 1
ATOM 10868 N N . LEU G 1 28 ? -110.563 18.503 20.082 1.00 83.29 28 LEU G N 1
ATOM 10869 C CA . LEU G 1 28 ? -110.376 19.727 20.869 1.00 81.19 28 LEU G CA 1
ATOM 10870 C C . LEU G 1 28 ? -111.203 20.953 20.376 1.00 79.98 28 LEU G C 1
ATOM 10871 O O . LEU G 1 28 ? -111.479 21.896 21.151 1.00 79.26 28 LEU G O 1
ATOM 10876 N N . ILE G 1 29 ? -111.601 20.943 19.102 1.00 79.39 29 ILE G N 1
ATOM 10877 C CA . ILE G 1 29 ? -112.179 22.139 18.465 1.00 77.97 29 ILE G CA 1
ATOM 10878 C C . ILE G 1 29 ? -113.356 22.695 19.250 1.00 78.92 29 ILE G C 1
ATOM 10879 O O . ILE G 1 29 ? -113.326 23.849 19.702 1.00 77.57 29 ILE G O 1
ATOM 10884 N N . ASN G 1 30 ? -114.389 21.865 19.429 1.00 80.92 30 ASN G N 1
ATOM 10885 C CA . ASN G 1 30 ? -115.611 22.285 20.132 1.00 82.39 30 ASN G CA 1
ATOM 10886 C C . ASN G 1 30 ? -115.460 22.569 21.633 1.00 82.51 30 ASN G C 1
ATOM 10887 O O . ASN G 1 30 ? -115.993 23.570 22.119 1.00 83.31 30 ASN G O 1
ATOM 10892 N N . PRO G 1 31 ? -114.763 21.699 22.373 1.00 82.37 31 PRO G N 1
ATOM 10893 C CA . PRO G 1 31 ? -114.518 22.026 23.796 1.00 82.79 31 PRO G CA 1
ATOM 10894 C C . PRO G 1 31 ? -113.852 23.392 23.996 1.00 80.85 31 PRO G C 1
ATOM 10895 O O . PRO G 1 31 ? -114.372 24.220 24.759 1.00 81.18 31 PRO G O 1
ATOM 10899 N N . ILE G 1 32 ? -112.741 23.632 23.290 1.00 78.77 32 ILE G N 1
ATOM 10900 C CA . ILE G 1 32 ? -112.016 24.903 23.384 1.00 76.56 32 ILE G CA 1
ATOM 10901 C C . ILE G 1 32 ? -112.924 26.071 22.989 1.00 76.81 32 ILE G C 1
ATOM 10902 O O . ILE G 1 32 ? -112.894 27.135 23.620 1.00 76.55 32 ILE G O 1
ATOM 10907 N N . SER G 1 33 ? -113.736 25.856 21.957 1.00 77.40 33 SER G N 1
ATOM 10908 C CA . SER G 1 33 ? -114.658 26.877 21.476 1.00 78.02 33 SER G CA 1
ATOM 10909 C C . SER G 1 33 ? -115.680 27.276 22.543 1.00 79.96 33 SER G C 1
ATOM 10910 O O . SER G 1 33 ? -115.938 28.464 22.750 1.00 80.26 33 SER G O 1
ATOM 10913 N N . ASP G 1 34 ? -116.256 26.284 23.218 1.00 81.44 34 ASP G N 1
ATOM 10914 C CA . ASP G 1 34 ? -117.164 26.551 24.329 1.00 82.90 34 ASP G CA 1
ATOM 10915 C C . ASP G 1 34 ? -116.427 27.297 25.431 1.00 80.84 34 ASP G C 1
ATOM 10916 O O . ASP G 1 34 ? -116.925 28.295 25.947 1.00 81.05 34 ASP G O 1
ATOM 10921 N N . LEU G 1 35 ? -115.227 26.817 25.755 1.00 78.74 35 LEU G N 1
ATOM 10922 C CA . LEU G 1 35 ? -114.384 27.417 26.790 1.00 77.44 35 LEU G CA 1
ATOM 10923 C C . LEU G 1 35 ? -114.160 28.908 26.558 1.00 75.91 35 LEU G C 1
ATOM 10924 O O . LEU G 1 35 ? -114.202 29.697 27.499 1.00 76.46 35 LEU G O 1
ATOM 10929 N N . MET G 1 36 ? -113.940 29.282 25.301 1.00 74.50 36 MET G N 1
ATOM 10930 C CA . MET G 1 36 ? -113.802 30.681 24.902 1.00 73.66 36 MET G CA 1
ATOM 10931 C C . MET G 1 36 ? -115.061 31.521 25.160 1.00 76.37 36 MET G C 1
ATOM 10932 O O . MET G 1 36 ? -114.964 32.716 25.435 1.00 76.00 36 MET G O 1
ATOM 10937 N N . GLN G 1 37 ? -116.233 30.890 25.079 1.00 79.54 37 GLN G N 1
ATOM 10938 C CA . GLN G 1 37 ? -117.508 31.594 25.242 1.00 82.34 37 GLN G CA 1
ATOM 10939 C C . GLN G 1 37 ? -118.050 31.507 26.671 1.00 85.33 37 GLN G C 1
ATOM 10940 O O . GLN G 1 37 ? -118.949 32.266 27.042 1.00 86.96 37 GLN G O 1
ATOM 10946 N N . ASP G 1 38 ? -117.501 30.574 27.451 1.00 86.20 38 ASP G N 1
ATOM 10947 C CA . ASP G 1 38 ? -117.940 30.276 28.823 1.00 88.94 38 ASP G CA 1
ATOM 10948 C C . ASP G 1 38 ? -117.739 31.475 29.768 1.00 89.81 38 ASP G C 1
ATOM 10949 O O . ASP G 1 38 ? -116.617 31.756 30.209 1.00 89.60 38 ASP G O 1
ATOM 10954 N N . ALA G 1 39 ? -118.836 32.174 30.065 1.00 91.77 39 ALA G N 1
ATOM 10955 C CA . ALA G 1 39 ? -118.815 33.373 30.912 1.00 92.84 39 ALA G CA 1
ATOM 10956 C C . ALA G 1 39 ? -118.429 33.069 32.362 1.00 94.81 39 ALA G C 1
ATOM 10957 O O . ALA G 1 39 ? -117.874 33.926 33.053 1.00 94.28 39 ALA G O 1
ATOM 10959 N N . ASP G 1 40 ? -118.722 31.843 32.801 1.00 97.15 40 ASP G N 1
ATOM 10960 C CA . ASP G 1 40 ? -118.381 31.358 34.144 1.00 99.26 40 ASP G CA 1
ATOM 10961 C C . ASP G 1 40 ? -116.869 31.237 34.380 1.00 97.58 40 ASP G C 1
ATOM 10962 O O . ASP G 1 40 ? -116.428 30.911 35.487 1.00 98.62 40 ASP G O 1
ATOM 10967 N N . ARG G 1 41 ? -116.085 31.500 33.337 1.00 94.84 41 ARG G N 1
ATOM 10968 C CA . ARG G 1 41 ? -114.626 31.475 33.428 1.00 93.07 41 ARG G CA 1
ATOM 10969 C C . ARG G 1 41 ? -114.050 32.870 33.636 1.00 92.40 41 ARG G C 1
ATOM 10970 O O . ARG G 1 41 ? -112.858 33.019 33.932 1.00 90.63 41 ARG G O 1
ATOM 10978 N N . ASP G 1 42 ? -114.909 33.879 33.474 1.00 93.50 42 ASP G N 1
ATOM 10979 C CA . ASP G 1 42 ? -114.556 35.292 33.652 1.00 92.83 42 ASP G CA 1
ATOM 10980 C C . ASP G 1 42 ? -113.251 35.667 32.945 1.00 88.91 42 ASP G C 1
ATOM 10981 O O . ASP G 1 42 ? -112.400 36.350 33.524 1.00 89.02 42 ASP G O 1
ATOM 10986 N N . TRP G 1 43 ? -113.090 35.201 31.704 1.00 84.78 43 TRP G N 1
ATOM 10987 C CA . TRP G 1 43 ? -111.973 35.628 30.871 1.00 79.74 43 TRP G CA 1
ATOM 10988 C C . TRP G 1 43 ? -112.073 37.110 30.688 1.00 79.09 43 TRP G C 1
ATOM 10989 O O . TRP G 1 43 ? -113.154 37.628 30.400 1.00 80.12 43 TRP G O 1
ATOM 11000 N N . HIS G 1 44 ? -110.954 37.810 30.868 1.00 76.86 44 HIS G N 1
ATOM 11001 C CA . HIS G 1 44 ? -110.905 39.245 30.628 1.00 75.04 44 HIS G CA 1
ATOM 11002 C C . HIS G 1 44 ? -110.434 39.486 29.227 1.00 71.68 44 HIS G C 1
ATOM 11003 O O . HIS G 1 44 ? -110.793 40.482 28.603 1.00 71.26 44 HIS G O 1
ATOM 11010 N N . ARG G 1 45 ? -109.624 38.563 28.723 1.00 68.85 45 ARG G N 1
ATOM 11011 C CA . ARG G 1 45 ? -109.108 38.629 27.363 1.00 66.56 45 ARG G CA 1
ATOM 11012 C C . ARG G 1 45 ? -108.753 37.230 26.903 1.00 65.21 45 ARG G C 1
ATOM 11013 O O . ARG G 1 45 ? -108.387 36.366 27.712 1.00 65.81 45 ARG G O 1
ATOM 11021 N N . ILE G 1 46 ? -108.863 37.011 25.599 1.00 63.60 46 ILE G N 1
ATOM 11022 C CA . ILE G 1 46 ? -108.416 35.768 24.993 1.00 62.33 46 ILE G CA 1
ATOM 11023 C C . ILE G 1 46 ? -107.352 36.097 23.957 1.00 60.12 46 ILE G C 1
ATOM 11024 O O . ILE G 1 46 ? -107.457 37.101 23.235 1.00 59.28 46 ILE G O 1
ATOM 11029 N N . VAL G 1 47 ? -106.321 35.258 23.911 1.00 59.08 47 VAL G N 1
ATOM 11030 C CA . VAL G 1 47 ? -105.281 35.349 22.890 1.00 57.76 47 VAL G CA 1
ATOM 11031 C C . VAL G 1 47 ? -105.142 34.002 22.187 1.00 57.79 47 VAL G C 1
ATOM 11032 O O . VAL G 1 47 ? -105.093 32.946 22.832 1.00 58.34 47 VAL G O 1
ATOM 11036 N N . VAL G 1 48 ? -105.092 34.052 20.859 1.00 57.20 48 VAL G N 1
ATOM 11037 C CA . VAL G 1 48 ? -104.854 32.868 20.038 1.00 57.48 48 VAL G CA 1
ATOM 11038 C C . VAL G 1 48 ? -103.485 32.958 19.360 1.00 57.10 48 VAL G C 1
ATOM 11039 O O . VAL G 1 48 ? -103.078 34.032 18.908 1.00 56.82 48 VAL G O 1
ATOM 11043 N N . THR G 1 49 ? -102.775 31.836 19.294 1.00 57.86 49 THR G N 1
ATOM 11044 C CA . THR G 1 49 ? -101.457 31.818 18.664 1.00 58.47 49 THR G CA 1
ATOM 11045 C C . THR G 1 49 ? -101.418 30.975 17.394 1.00 58.90 49 THR G C 1
ATOM 11046 O O . THR G 1 49 ? -102.055 29.931 17.320 1.00 60.53 49 THR G O 1
ATOM 11050 N N . ARG G 1 50 ? -100.658 31.442 16.407 1.00 59.11 50 ARG G N 1
ATOM 11051 C CA . ARG G 1 50 ? -100.436 30.723 15.156 1.00 60.00 50 ARG G CA 1
ATOM 11052 C C . ARG G 1 50 ? -98.941 30.577 14.893 1.00 60.60 50 ARG G C 1
ATOM 11053 O O . ARG G 1 50 ? -98.179 31.538 15.054 1.00 59.99 50 ARG G O 1
ATOM 11061 N N . ASP G 1 51 ? -98.527 29.375 14.492 1.00 62.22 51 ASP G N 1
ATOM 11062 C CA . ASP G 1 51 ? -97.242 29.183 13.827 1.00 63.79 51 ASP G CA 1
ATOM 11063 C C . ASP G 1 51 ? -97.324 29.809 12.435 1.00 63.54 51 ASP G C 1
ATOM 11064 O O . ASP G 1 51 ? -98.269 29.564 11.702 1.00 63.77 51 ASP G O 1
ATOM 11069 N N . TRP G 1 52 ? -96.336 30.623 12.074 1.00 63.78 52 TRP G N 1
ATOM 11070 C CA . TRP G 1 52 ? -96.438 31.451 10.878 1.00 63.19 52 TRP G CA 1
ATOM 11071 C C . TRP G 1 52 ? -95.175 31.398 10.067 1.00 63.55 52 TRP G C 1
ATOM 11072 O O . TRP G 1 52 ? -94.542 32.421 9.839 1.00 63.84 52 TRP G O 1
ATOM 11083 N N . HIS G 1 53 ? -94.813 30.201 9.606 1.00 64.00 53 HIS G N 1
ATOM 11084 C CA . HIS G 1 53 ? -93.554 29.963 8.892 1.00 64.23 53 HIS G CA 1
ATOM 11085 C C . HIS G 1 53 ? -93.553 30.390 7.452 1.00 64.42 53 HIS G C 1
ATOM 11086 O O . HIS G 1 53 ? -94.599 30.406 6.805 1.00 63.81 53 HIS G O 1
ATOM 11093 N N . PRO G 1 54 ? -92.366 30.748 6.927 1.00 64.67 54 PRO G N 1
ATOM 11094 C CA . PRO G 1 54 ? -92.154 30.779 5.482 1.00 65.43 54 PRO G CA 1
ATOM 11095 C C . PRO G 1 54 ? -91.712 29.401 4.997 1.00 67.03 54 PRO G C 1
ATOM 11096 O O . PRO G 1 54 ? -91.251 28.584 5.800 1.00 67.03 54 PRO G O 1
ATOM 11100 N N . SER G 1 55 ? -91.838 29.146 3.698 1.00 68.49 55 SER G N 1
ATOM 11101 C CA . SER G 1 55 ? -91.484 27.836 3.142 1.00 70.87 55 SER G CA 1
ATOM 11102 C C . SER G 1 55 ? -90.012 27.487 3.363 1.00 72.40 55 SER G C 1
ATOM 11103 O O . SER G 1 55 ? -89.664 26.310 3.508 1.00 73.60 55 SER G O 1
ATOM 11106 N N . ARG G 1 56 ? -89.165 28.515 3.412 1.00 72.62 56 ARG G N 1
ATOM 11107 C CA . ARG G 1 56 ? -87.721 28.333 3.565 1.00 74.16 56 ARG G CA 1
ATOM 11108 C C . ARG G 1 56 ? -87.271 28.112 5.010 1.00 72.39 56 ARG G C 1
ATOM 11109 O O . ARG G 1 56 ? -86.080 27.947 5.269 1.00 72.54 56 ARG G O 1
ATOM 11117 N N . HIS G 1 57 ? -88.230 28.076 5.933 1.00 70.42 57 HIS G N 1
ATOM 11118 C CA . HIS G 1 57 ? -87.947 27.977 7.366 1.00 69.65 57 HIS G CA 1
ATOM 11119 C C . HIS G 1 57 ? -86.983 26.885 7.721 1.00 70.86 57 HIS G C 1
ATOM 11120 O O . HIS G 1 57 ? -86.988 25.817 7.119 1.00 72.38 57 HIS G O 1
ATOM 11127 N N . ILE G 1 58 ? -86.150 27.151 8.721 1.00 71.13 58 ILE G N 1
ATOM 11128 C CA . ILE G 1 58 ? -85.043 26.264 9.059 1.00 73.36 58 ILE G CA 1
ATOM 11129 C C . ILE G 1 58 ? -85.499 24.964 9.724 1.00 74.30 58 ILE G C 1
ATOM 11130 O O . ILE G 1 58 ? -84.757 23.982 9.733 1.00 76.22 58 ILE G O 1
ATOM 11135 N N . SER G 1 59 ? -86.717 24.946 10.259 1.00 73.06 59 SER G N 1
ATOM 11136 C CA . SER G 1 59 ? -87.183 23.762 10.971 1.00 74.38 59 SER G CA 1
ATOM 11137 C C . SER G 1 59 ? -87.736 22.677 10.045 1.00 74.95 59 SER G C 1
ATOM 11138 O O . SER G 1 59 ? -88.037 21.575 10.501 1.00 77.06 59 SER G O 1
ATOM 11141 N N . PHE G 1 60 ? -87.843 22.980 8.749 1.00 73.83 60 PHE G N 1
ATOM 11142 C CA . PHE G 1 60 ? -88.346 22.020 7.757 1.00 73.57 60 PHE G CA 1
ATOM 11143 C C . PHE G 1 60 ? -87.222 21.195 7.144 1.00 76.35 60 PHE G C 1
ATOM 11144 O O . PHE G 1 60 ? -86.323 21.744 6.502 1.00 77.83 60 PHE G O 1
ATOM 11152 N N . ALA G 1 61 ? -87.293 19.877 7.320 1.00 78.46 61 ALA G N 1
ATOM 11153 C CA . ALA G 1 61 ? -86.284 18.951 6.788 1.00 80.39 61 ALA G CA 1
ATOM 11154 C C . ALA G 1 61 ? -86.132 19.011 5.266 1.00 80.99 61 ALA G C 1
ATOM 11155 O O . ALA G 1 61 ? -85.103 18.600 4.722 1.00 82.68 61 ALA G O 1
ATOM 11157 N N . LYS G 1 62 ? -87.165 19.515 4.592 1.00 80.02 62 LYS G N 1
ATOM 11158 C CA . LYS G 1 62 ? -87.138 19.761 3.148 1.00 81.32 62 LYS G CA 1
ATOM 11159 C C . LYS G 1 62 ? -85.979 20.686 2.768 1.00 81.36 62 LYS G C 1
ATOM 11160 O O . LYS G 1 62 ? -85.317 20.474 1.749 1.00 82.82 62 LYS G O 1
ATOM 11166 N N . ASN G 1 63 ? -85.741 21.689 3.615 1.00 79.64 63 ASN G N 1
ATOM 11167 C CA . ASN G 1 63 ? -84.732 22.730 3.398 1.00 79.57 63 ASN G CA 1
ATOM 11168 C C . ASN G 1 63 ? -83.294 22.317 3.726 1.00 82.14 63 ASN G C 1
ATOM 11169 O O . ASN G 1 63 ? -82.358 23.100 3.537 1.00 81.69 63 ASN G O 1
ATOM 11174 N N . HIS G 1 64 ? -83.130 21.089 4.214 1.00 84.48 64 HIS G N 1
ATOM 11175 C CA . HIS G 1 64 ? -81.828 20.567 4.616 1.00 87.39 64 HIS G CA 1
ATOM 11176 C C . HIS G 1 64 ? -81.428 19.357 3.805 1.00 90.91 64 HIS G C 1
ATOM 11177 O O . HIS G 1 64 ? -82.064 18.298 3.882 1.00 92.35 64 HIS G O 1
ATOM 11184 N N . LYS G 1 65 ? -80.370 19.527 3.011 1.00 93.25 65 LYS G N 1
ATOM 11185 C CA . LYS G 1 65 ? -79.803 18.477 2.164 1.00 96.78 65 LYS G CA 1
ATOM 11186 C C . LYS G 1 65 ? -79.530 17.202 2.966 1.00 99.03 65 LYS G C 1
ATOM 11187 O O . LYS G 1 65 ? -79.006 17.265 4.080 1.00 99.35 65 LYS G O 1
ATOM 11193 N N . ASP G 1 66 ? -79.912 16.056 2.401 1.00 100.49 66 ASP G N 1
ATOM 11194 C CA . ASP G 1 66 ? -79.683 14.743 3.016 1.00 102.61 66 ASP G CA 1
ATOM 11195 C C . ASP G 1 66 ? -80.155 14.620 4.472 1.00 101.21 66 ASP G C 1
ATOM 11196 O O . ASP G 1 66 ? -79.503 13.977 5.295 1.00 102.68 66 ASP G O 1
ATOM 11201 N N . LYS G 1 67 ? -81.289 15.246 4.774 1.00 98.92 67 LYS G N 1
ATOM 11202 C CA . LYS G 1 67 ? -81.951 15.096 6.071 1.00 97.81 67 LYS G CA 1
ATOM 11203 C C . LYS G 1 67 ? -83.466 15.045 5.907 1.00 95.99 67 LYS G C 1
ATOM 11204 O O . LYS G 1 67 ? -84.057 15.875 5.205 1.00 93.38 67 LYS G O 1
ATOM 11210 N N . GLU G 1 68 ? -84.075 14.058 6.563 1.00 96.88 68 GLU G N 1
ATOM 11211 C CA . GLU G 1 68 ? -85.498 13.736 6.399 1.00 96.12 68 GLU G CA 1
ATOM 11212 C C . GLU G 1 68 ? -86.316 14.116 7.641 1.00 93.28 68 GLU G C 1
ATOM 11213 O O . GLU G 1 68 ? -85.748 14.291 8.723 1.00 93.21 68 GLU G O 1
ATOM 11219 N N . PRO G 1 69 ? -87.651 14.258 7.489 1.00 91.26 69 PRO G N 1
ATOM 11220 C CA . PRO G 1 69 ? -88.483 14.679 8.623 1.00 89.33 69 PRO G CA 1
ATOM 11221 C C . PRO G 1 69 ? -88.322 13.806 9.870 1.00 90.65 69 PRO G C 1
ATOM 11222 O O . PRO G 1 69 ? -88.185 12.588 9.754 1.00 93.38 69 PRO G O 1
ATOM 11226 N N . TYR G 1 70 ? -88.325 14.450 11.038 1.00 89.23 70 TYR G N 1
ATOM 11227 C CA . TYR G 1 70 ? -88.263 13.803 12.372 1.00 90.96 70 TYR G CA 1
ATOM 11228 C C . TYR G 1 70 ? -86.863 13.464 12.910 1.00 93.14 70 TYR G C 1
ATOM 11229 O O . TYR G 1 70 ? -86.726 13.083 14.078 1.00 94.07 70 TYR G O 1
ATOM 11238 N N . SER G 1 71 ? -85.834 13.609 12.075 1.00 93.72 71 SER G N 1
ATOM 11239 C CA . SER G 1 71 ? -84.450 13.491 12.538 1.00 95.35 71 SER G CA 1
ATOM 11240 C C . SER G 1 71 ? -84.054 14.750 13.324 1.00 94.33 71 SER G C 1
ATOM 11241 O O . SER G 1 71 ? -84.681 15.805 13.173 1.00 92.30 71 SER G O 1
ATOM 11244 N N . THR G 1 72 ? -83.032 14.636 14.172 1.00 95.88 72 THR G N 1
ATOM 11245 C CA . THR G 1 72 ? -82.583 15.768 14.993 1.00 94.48 72 THR G CA 1
ATOM 11246 C C . THR G 1 72 ? -81.517 16.610 14.287 1.00 94.20 72 THR G C 1
ATOM 11247 O O . THR G 1 72 ? -80.771 16.109 13.438 1.00 95.55 72 THR G O 1
ATOM 11251 N N . TYR G 1 73 ? -81.466 17.890 14.652 1.00 91.94 73 TYR G N 1
ATOM 11252 C CA . TYR G 1 73 ? -80.555 18.868 14.059 1.00 91.18 73 TYR G CA 1
ATOM 11253 C C . TYR G 1 73 ? -79.933 19.709 15.168 1.00 91.28 73 TYR G C 1
ATOM 11254 O O . TYR G 1 73 ? -80.574 19.974 16.193 1.00 90.12 73 TYR G O 1
ATOM 11263 N N . THR G 1 74 ? -78.680 20.110 14.967 1.00 92.93 74 THR G N 1
ATOM 11264 C CA . THR G 1 74 ? -78.029 21.081 15.845 1.00 93.41 74 THR G CA 1
ATOM 11265 C C . THR G 1 74 ? -78.241 22.499 15.298 1.00 92.13 74 THR G C 1
ATOM 11266 O O . THR G 1 74 ? -77.704 22.861 14.243 1.00 92.59 74 THR G O 1
ATOM 11270 N N . TYR G 1 75 ? -79.045 23.283 16.015 1.00 90.98 75 TYR G N 1
ATOM 11271 C CA . TYR G 1 75 ? -79.311 24.676 15.660 1.00 89.65 75 TYR G CA 1
ATOM 11272 C C . TYR G 1 75 ? -78.220 25.597 16.190 1.00 90.11 75 TYR G C 1
ATOM 11273 O O . TYR G 1 75 ? -77.706 25.392 17.290 1.00 91.40 75 TYR G O 1
ATOM 11282 N N . HIS G 1 76 ? -77.880 26.616 15.407 1.00 88.98 76 HIS G N 1
ATOM 11283 C CA . HIS G 1 76 ? -76.874 27.595 15.811 1.00 89.03 76 HIS G CA 1
ATOM 11284 C C . HIS G 1 76 ? -77.521 28.908 16.156 1.00 85.93 76 HIS G C 1
ATOM 11285 O O . HIS G 1 76 ? -78.358 29.404 15.405 1.00 84.80 76 HIS G O 1
ATOM 11292 N N . SER G 1 77 ? -77.149 29.478 17.300 1.00 85.35 77 SER G N 1
ATOM 11293 C CA . SER G 1 77 ? -77.639 30.798 17.715 1.00 83.19 77 SER G CA 1
ATOM 11294 C C . SER G 1 77 ? -77.492 31.857 16.614 1.00 82.86 77 SER G C 1
ATOM 11295 O O . SER G 1 77 ? -76.386 32.102 16.130 1.00 84.64 77 SER G O 1
ATOM 11298 N N . PRO G 1 78 ? -78.612 32.489 16.220 1.00 81.67 78 PRO G N 1
ATOM 11299 C CA . PRO G 1 78 ? -78.634 33.508 15.165 1.00 82.01 78 PRO G CA 1
ATOM 11300 C C . PRO G 1 78 ? -77.822 34.757 15.502 1.00 84.43 78 PRO G C 1
ATOM 11301 O O . PRO G 1 78 ? -77.422 35.486 14.591 1.00 85.86 78 PRO G O 1
ATOM 11305 N N . ARG G 1 79 ? -77.593 35.005 16.792 1.00 86.42 79 ARG G N 1
ATOM 11306 C CA . ARG G 1 79 ? -76.717 36.092 17.230 1.00 89.51 79 ARG G CA 1
ATOM 11307 C C . ARG G 1 79 ? -75.266 35.840 16.793 1.00 93.09 79 ARG G C 1
ATOM 11308 O O . ARG G 1 79 ? -74.693 34.792 17.108 1.00 94.18 79 ARG G O 1
ATOM 11316 N N . PRO G 1 80 ? -74.669 36.798 16.058 1.00 95.81 80 PRO G N 1
ATOM 11317 C CA . PRO G 1 80 ? -73.251 36.693 15.669 1.00 97.76 80 PRO G CA 1
ATOM 11318 C C . PRO G 1 80 ? -72.319 36.802 16.879 1.00 98.27 80 PRO G C 1
ATOM 11319 O O . PRO G 1 80 ? -72.565 37.611 17.781 1.00 98.41 80 PRO G O 1
ATOM 11323 N N . GLY G 1 81 ? -71.269 35.985 16.895 1.00 98.92 81 GLY G N 1
ATOM 11324 C CA . GLY G 1 81 ? -70.352 35.912 18.034 1.00 100.12 81 GLY G CA 1
ATOM 11325 C C . GLY G 1 81 ? -70.754 34.811 18.998 1.00 99.20 81 GLY G C 1
ATOM 11326 O O . GLY G 1 81 ? -69.903 34.117 19.560 1.00 100.14 81 GLY G O 1
ATOM 11327 N N . ASP G 1 82 ? -72.064 34.653 19.178 1.00 97.52 82 ASP G N 1
ATOM 11328 C CA . ASP G 1 82 ? -72.631 33.602 20.017 1.00 96.57 82 ASP G CA 1
ATOM 11329 C C . ASP G 1 82 ? -72.529 32.247 19.325 1.00 96.94 82 ASP G C 1
ATOM 11330 O O . ASP G 1 82 ? -73.027 32.065 18.216 1.00 95.12 82 ASP G O 1
ATOM 11335 N N . ASP G 1 83 ? -71.878 31.305 19.997 1.00 101.01 83 ASP G N 1
ATOM 11336 C CA . ASP G 1 83 ? -71.554 30.013 19.408 1.00 103.52 83 ASP G CA 1
ATOM 11337 C C . ASP G 1 83 ? -72.333 28.860 20.022 1.00 103.49 83 ASP G C 1
ATOM 11338 O O . ASP G 1 83 ? -72.229 27.722 19.559 1.00 104.64 83 ASP G O 1
ATOM 11343 N N . SER G 1 84 ? -73.108 29.152 21.064 1.00 102.02 84 SER G N 1
ATOM 11344 C CA . SER G 1 84 ? -73.873 28.121 21.753 1.00 101.80 84 SER G CA 1
ATOM 11345 C C . SER G 1 84 ? -74.935 27.538 20.825 1.00 99.76 84 SER G C 1
ATOM 11346 O O . SER G 1 84 ? -75.428 28.215 19.916 1.00 98.35 84 SER G O 1
ATOM 11349 N N . THR G 1 85 ? -75.259 26.269 21.053 1.00 99.41 85 THR G N 1
ATOM 11350 C CA . THR G 1 85 ? -76.114 25.505 20.153 1.00 96.92 85 THR G CA 1
ATOM 11351 C C . THR G 1 85 ? -77.232 24.804 20.916 1.00 96.77 85 THR G C 1
ATOM 11352 O O . THR G 1 85 ? -77.115 24.560 22.118 1.00 98.03 85 THR G O 1
ATOM 11356 N N . GLN G 1 86 ? -78.311 24.485 20.207 1.00 95.68 86 GLN G N 1
ATOM 11357 C CA . GLN G 1 86 ? -79.437 23.759 20.791 1.00 96.56 86 GLN G CA 1
ATOM 11358 C C . GLN G 1 86 ? -79.891 22.583 19.932 1.00 96.90 86 GLN G C 1
ATOM 11359 O O . GLN G 1 86 ? -79.729 22.592 18.707 1.00 95.67 86 GLN G O 1
ATOM 11365 N N . GLU G 1 87 ? -80.466 21.581 20.593 1.00 97.84 87 GLU G N 1
ATOM 11366 C CA . GLU G 1 87 ? -80.927 20.368 19.934 1.00 98.66 87 GLU G CA 1
ATOM 11367 C C . GLU G 1 87 ? -82.415 20.455 19.623 1.00 96.04 87 GLU G C 1
ATOM 11368 O O . GLU G 1 87 ? -83.233 20.701 20.514 1.00 94.86 87 GLU G O 1
ATOM 11374 N N . GLY G 1 88 ? -82.760 20.256 18.355 1.00 94.60 88 GLY G N 1
ATOM 11375 C CA . GLY G 1 88 ? -84.152 20.331 17.922 1.00 92.77 88 GLY G CA 1
ATOM 11376 C C . GLY G 1 88 ? -84.505 19.278 16.891 1.00 93.96 88 GLY G C 1
ATOM 11377 O O . GLY G 1 88 ? -83.622 18.594 16.360 1.00 96.00 88 GLY G O 1
ATOM 11378 N N . ILE G 1 89 ? -85.803 19.155 16.614 1.00 92.25 89 ILE G N 1
ATOM 11379 C CA . ILE G 1 89 ? -86.323 18.218 15.614 1.00 91.48 89 ILE G CA 1
ATOM 11380 C C . ILE G 1 89 ? -86.623 18.962 14.313 1.00 88.37 89 ILE G C 1
ATOM 11381 O O . ILE G 1 89 ? -87.189 20.061 14.330 1.00 86.45 89 ILE G O 1
ATOM 11386 N N . LEU G 1 90 ? -86.233 18.367 13.189 1.00 87.93 90 LEU G N 1
ATOM 11387 C CA . LEU G 1 90 ? -86.657 18.866 11.882 1.00 86.06 90 LEU G CA 1
ATOM 11388 C C . LEU G 1 90 ? -88.049 18.327 11.562 1.00 85.28 90 LEU G C 1
ATOM 11389 O O . LEU G 1 90 ? -88.365 17.178 11.868 1.00 87.13 90 LEU G O 1
ATOM 11394 N N . TRP G 1 91 ? -88.874 19.162 10.943 1.00 82.26 91 TRP G N 1
ATOM 11395 C CA . TRP G 1 91 ? -90.280 18.844 10.741 1.00 81.15 91 TRP G CA 1
ATOM 11396 C C . TRP G 1 91 ? -90.660 18.710 9.288 1.00 80.87 91 TRP G C 1
ATOM 11397 O O . TRP G 1 91 ? -89.879 19.093 8.402 1.00 81.46 91 TRP G O 1
ATOM 11408 N N . PRO G 1 92 ? -91.856 18.137 9.014 1.00 79.48 92 PRO G N 1
ATOM 11409 C CA . PRO G 1 92 ? -92.445 18.355 7.695 1.00 78.10 92 PRO G CA 1
ATOM 11410 C C . PRO G 1 92 ? -92.890 19.810 7.573 1.00 74.59 92 PRO G C 1
ATOM 11411 O O . PRO G 1 92 ? -93.262 20.432 8.573 1.00 72.04 92 PRO G O 1
ATOM 11415 N N . VAL G 1 93 ? -92.832 20.344 6.358 1.00 73.72 93 VAL G N 1
ATOM 11416 C CA . VAL G 1 93 ? -93.418 21.642 6.043 1.00 70.94 93 VAL G CA 1
ATOM 11417 C C . VAL G 1 93 ? -94.801 21.733 6.678 1.00 69.85 93 VAL G C 1
ATOM 11418 O O . VAL G 1 93 ? -95.628 20.832 6.506 1.00 71.16 93 VAL G O 1
ATOM 11422 N N . HIS G 1 94 ? -95.040 22.804 7.426 1.00 67.70 94 HIS G N 1
ATOM 11423 C CA . HIS G 1 94 ? -96.351 23.040 8.017 1.00 67.01 94 HIS G CA 1
ATOM 11424 C C . HIS G 1 94 ? -96.539 24.469 8.397 1.00 64.60 94 HIS G C 1
ATOM 11425 O O . HIS G 1 94 ? -95.576 25.210 8.553 1.00 64.48 94 HIS G O 1
ATOM 11432 N N . CYS G 1 95 ? -97.799 24.858 8.549 1.00 63.78 95 CYS G N 1
ATOM 11433 C CA . CYS G 1 95 ? -98.185 26.217 8.912 1.00 61.83 95 CYS G CA 1
ATOM 11434 C C . CYS G 1 95 ? -97.437 27.297 8.148 1.00 60.51 95 CYS G C 1
ATOM 11435 O O . CYS G 1 95 ? -96.966 28.256 8.752 1.00 60.34 95 CYS G O 1
ATOM 11438 N N . VAL G 1 96 ? -97.307 27.125 6.835 1.00 60.34 96 VAL G N 1
ATOM 11439 C CA . VAL G 1 96 ? -96.746 28.155 5.962 1.00 60.33 96 VAL G CA 1
ATOM 11440 C C . VAL G 1 96 ? -97.740 29.305 5.870 1.00 60.51 96 VAL G C 1
ATOM 11441 O O . VAL G 1 96 ? -98.926 29.087 5.692 1.00 61.64 96 VAL G O 1
ATOM 11445 N N . LYS G 1 97 ? -97.255 30.531 6.013 1.00 61.80 97 LYS G N 1
ATOM 11446 C CA . LYS G 1 97 ? -98.137 31.693 6.047 1.00 62.57 97 LYS G CA 1
ATOM 11447 C C . LYS G 1 97 ? -99.019 31.777 4.803 1.00 63.38 97 LYS G C 1
ATOM 11448 O O . LYS G 1 97 ? -98.579 31.458 3.690 1.00 64.22 97 LYS G O 1
ATOM 11454 N N . ASN G 1 98 ? -100.275 32.169 5.024 1.00 62.95 98 ASN G N 1
ATOM 11455 C CA . ASN G 1 98 ? -101.290 32.320 3.971 1.00 63.12 98 ASN G CA 1
ATOM 11456 C C . ASN G 1 98 ? -101.599 31.048 3.172 1.00 63.78 98 ASN G C 1
ATOM 11457 O O . ASN G 1 98 ? -102.142 31.109 2.059 1.00 64.36 98 ASN G O 1
ATOM 11462 N N . THR G 1 99 ? -101.247 29.905 3.757 1.00 62.22 99 THR G N 1
ATOM 11463 C CA . THR G 1 99 ? -101.712 28.623 3.260 1.00 63.30 99 THR G CA 1
ATOM 11464 C C . THR G 1 99 ? -102.867 28.149 4.137 1.00 63.63 99 THR G C 1
ATOM 11465 O O . THR G 1 99 ? -103.076 28.671 5.244 1.00 62.91 99 THR G O 1
ATOM 11469 N N . TRP G 1 100 ? -103.617 27.174 3.630 1.00 64.22 100 TRP G N 1
ATOM 11470 C CA . TRP G 1 100 ? -104.747 26.607 4.359 1.00 64.53 100 TRP G CA 1
ATOM 11471 C C . TRP G 1 100 ? -104.306 26.062 5.683 1.00 63.97 100 TRP G C 1
ATOM 11472 O O . TRP G 1 100 ? -104.978 26.260 6.698 1.00 63.57 100 TRP G O 1
ATOM 11483 N N . GLY G 1 101 ? -103.163 25.378 5.676 1.00 64.11 101 GLY G N 1
ATOM 11484 C CA . GLY G 1 101 ? -102.596 24.776 6.878 1.00 63.69 101 GLY G CA 1
ATOM 11485 C C . GLY G 1 101 ? -102.265 25.723 8.022 1.00 62.13 101 GLY G C 1
ATOM 11486 O O . GLY G 1 101 ? -102.266 25.307 9.181 1.00 62.29 101 GLY G O 1
ATOM 11487 N N . SER G 1 102 ? -101.979 26.986 7.711 1.00 61.00 102 SER G N 1
ATOM 11488 C CA . SER G 1 102 ? -101.625 27.967 8.755 1.00 60.52 102 SER G CA 1
ATOM 11489 C C . SER G 1 102 ? -102.857 28.597 9.394 1.00 59.94 102 SER G C 1
ATOM 11490 O O . SER G 1 102 ? -102.774 29.178 10.474 1.00 59.30 102 SER G O 1
ATOM 11493 N N . GLN G 1 103 ? -103.995 28.489 8.712 1.00 60.91 103 GLN G N 1
ATOM 11494 C CA . GLN G 1 103 ? -105.246 29.059 9.206 1.00 60.33 103 GLN G CA 1
ATOM 11495 C C . GLN G 1 103 ? -105.666 28.391 10.498 1.00 60.27 103 GLN G C 1
ATOM 11496 O O . GLN G 1 103 ? -105.484 27.182 10.677 1.00 60.78 103 GLN G O 1
ATOM 11502 N N . LEU G 1 104 ? -106.195 29.202 11.407 1.00 59.65 104 LEU G N 1
ATOM 11503 C CA . LEU G 1 104 ? -106.869 28.703 12.588 1.00 59.94 104 LEU G CA 1
ATOM 11504 C C . LEU G 1 104 ? -108.085 27.923 12.099 1.00 61.30 104 LEU G C 1
ATOM 11505 O O . LEU G 1 104 ? -108.773 28.383 11.184 1.00 62.07 104 LEU G O 1
ATOM 11510 N N . VAL G 1 105 ? -108.338 26.756 12.697 1.00 61.62 105 VAL G N 1
ATOM 11511 C CA . VAL G 1 105 ? -109.503 25.924 12.353 1.00 62.69 105 VAL G CA 1
ATOM 11512 C C . VAL G 1 105 ? -110.788 26.741 12.303 1.00 63.57 105 VAL G C 1
ATOM 11513 O O . VAL G 1 105 ? -111.000 27.646 13.115 1.00 63.32 105 VAL G O 1
ATOM 11517 N N . ASP G 1 106 ? -111.628 26.411 11.329 1.00 65.21 106 ASP G N 1
ATOM 11518 C CA . ASP G 1 106 ? -112.832 27.175 11.015 1.00 66.96 106 ASP G CA 1
ATOM 11519 C C . ASP G 1 106 ? -113.576 27.744 12.231 1.00 68.09 106 ASP G C 1
ATOM 11520 O O . ASP G 1 106 ? -113.858 28.945 12.288 1.00 67.97 106 ASP G O 1
ATOM 11525 N N . GLN G 1 107 ? -113.880 26.882 13.198 1.00 69.96 107 GLN G N 1
ATOM 11526 C CA . GLN G 1 107 ? -114.640 27.275 14.377 1.00 71.72 107 GLN G CA 1
ATOM 11527 C C . GLN G 1 107 ? -113.946 28.405 15.149 1.00 69.86 107 GLN G C 1
ATOM 11528 O O . GLN G 1 107 ? -114.523 29.477 15.348 1.00 69.61 107 GLN G O 1
ATOM 11534 N N . ILE G 1 108 ? -112.705 28.147 15.563 1.00 68.11 108 ILE G N 1
ATOM 11535 C CA . ILE G 1 108 ? -111.891 29.096 16.323 1.00 66.73 108 ILE G CA 1
ATOM 11536 C C . ILE G 1 108 ? -111.730 30.418 15.575 1.00 65.53 108 ILE G C 1
ATOM 11537 O O . ILE G 1 108 ? -111.872 31.496 16.158 1.00 64.68 108 ILE G O 1
ATOM 11542 N N . MET G 1 109 ? -111.438 30.327 14.283 1.00 65.43 109 MET G N 1
ATOM 11543 C CA . MET G 1 109 ? -111.250 31.513 13.467 1.00 65.62 109 MET G CA 1
ATOM 11544 C C . MET G 1 109 ? -112.506 32.375 13.493 1.00 67.37 109 MET G C 1
ATOM 11545 O O . MET G 1 109 ? -112.437 33.581 13.717 1.00 67.30 109 MET G O 1
ATOM 11550 N N . ASP G 1 110 ? -113.650 31.731 13.280 1.00 69.47 110 ASP G N 1
ATOM 11551 C CA . ASP G 1 110 ? -114.954 32.385 13.284 1.00 71.24 110 ASP G CA 1
ATOM 11552 C C . ASP G 1 110 ? -115.185 33.202 14.562 1.00 71.17 110 ASP G C 1
ATOM 11553 O O . ASP G 1 110 ? -115.700 34.320 14.515 1.00 71.29 110 ASP G O 1
ATOM 11558 N N . GLN G 1 111 ? -114.800 32.627 15.695 1.00 71.25 111 GLN G N 1
ATOM 11559 C CA . GLN G 1 111 ? -114.883 33.294 16.987 1.00 72.02 111 GLN G CA 1
ATOM 11560 C C . GLN G 1 111 ? -113.950 34.509 17.014 1.00 69.77 111 GLN G C 1
ATOM 11561 O O . GLN G 1 111 ? -114.368 35.629 17.333 1.00 69.71 111 GLN G O 1
ATOM 11567 N N . VAL G 1 112 ? -112.685 34.260 16.672 1.00 67.10 112 VAL G N 1
ATOM 11568 C CA . VAL G 1 112 ? -111.650 35.292 16.596 1.00 65.39 112 VAL G CA 1
ATOM 11569 C C . VAL G 1 112 ? -112.092 36.478 15.740 1.00 65.73 112 VAL G C 1
ATOM 11570 O O . VAL G 1 112 ? -111.918 37.632 16.136 1.00 65.57 112 VAL G O 1
ATOM 11574 N N . VAL G 1 113 ? -112.684 36.182 14.584 1.00 65.97 113 VAL G N 1
ATOM 11575 C CA . VAL G 1 113 ? -113.085 37.210 13.626 1.00 66.36 113 VAL G CA 1
ATOM 11576 C C . VAL G 1 113 ? -114.270 38.047 14.123 1.00 68.52 113 VAL G C 1
ATOM 11577 O O . VAL G 1 113 ? -114.284 39.266 13.949 1.00 69.70 113 VAL G O 1
ATOM 11581 N N . THR G 1 114 ? -115.252 37.414 14.754 1.00 69.86 114 THR G N 1
ATOM 11582 C CA . THR G 1 114 ? -116.449 38.156 15.140 1.00 72.43 114 THR G CA 1
ATOM 11583 C C . THR G 1 114 ? -116.240 38.893 16.456 1.00 72.29 114 THR G C 1
ATOM 11584 O O . THR G 1 114 ? -116.760 39.990 16.647 1.00 72.93 114 THR G O 1
ATOM 11588 N N . LYS G 1 115 ? -115.449 38.298 17.340 1.00 72.28 115 LYS G N 1
ATOM 11589 C CA . LYS G 1 115 ? -115.167 38.895 18.648 1.00 73.50 115 LYS G CA 1
ATOM 11590 C C . LYS G 1 115 ? -113.897 39.757 18.719 1.00 71.43 115 LYS G C 1
ATOM 11591 O O . LYS G 1 115 ? -113.618 40.345 19.762 1.00 71.47 115 LYS G O 1
ATOM 11597 N N . HIS G 1 116 ? -113.152 39.843 17.614 1.00 70.49 116 HIS G N 1
ATOM 11598 C CA . HIS G 1 116 ? -111.914 40.657 17.521 1.00 69.60 116 HIS G CA 1
ATOM 11599 C C . HIS G 1 116 ? -110.825 40.213 18.461 1.00 67.25 116 HIS G C 1
ATOM 11600 O O . HIS G 1 116 ? -110.163 41.034 19.087 1.00 67.37 116 HIS G O 1
ATOM 11607 N N . ILE G 1 117 ? -110.625 38.904 18.550 1.00 65.70 117 ILE G N 1
ATOM 11608 C CA . ILE G 1 117 ? -109.671 38.320 19.484 1.00 64.01 117 ILE G CA 1
ATOM 11609 C C . ILE G 1 117 ? -108.226 38.503 19.003 1.00 62.24 117 ILE G C 1
ATOM 11610 O O . ILE G 1 117 ? -107.926 38.332 17.816 1.00 61.16 117 ILE G O 1
ATOM 11615 N N . LYS G 1 118 ? -107.353 38.865 19.946 1.00 61.26 118 LYS G N 1
ATOM 11616 C CA . LYS G 1 118 ? -105.934 39.122 19.697 1.00 59.56 118 LYS G CA 1
ATOM 11617 C C . LYS G 1 118 ? -105.166 37.901 19.169 1.00 58.25 118 LYS G C 1
ATOM 11618 O O . LYS G 1 118 ? -105.203 36.820 19.773 1.00 58.23 118 LYS G O 1
ATOM 11624 N N . ILE G 1 119 ? -104.468 38.090 18.049 1.00 56.24 119 ILE G N 1
ATOM 11625 C CA . ILE G 1 119 ? -103.615 37.048 17.484 1.00 55.69 119 ILE G CA 1
ATOM 11626 C C . ILE G 1 119 ? -102.118 37.348 17.713 1.00 55.85 119 ILE G C 1
ATOM 11627 O O . ILE G 1 119 ? -101.665 38.483 17.561 1.00 55.77 119 ILE G O 1
ATOM 11632 N N . VAL G 1 120 ? -101.370 36.319 18.098 1.00 55.85 120 VAL G N 1
ATOM 11633 C CA . VAL G 1 120 ? -99.932 36.388 18.204 1.00 55.75 120 VAL G CA 1
ATOM 11634 C C . VAL G 1 120 ? -99.350 35.368 17.233 1.00 56.15 120 VAL G C 1
ATOM 11635 O O . VAL G 1 120 ? -99.658 34.179 17.331 1.00 56.31 120 VAL G O 1
ATOM 11639 N N . ASP G 1 121 ? -98.522 35.835 16.294 1.00 55.94 121 ASP G N 1
ATOM 11640 C CA . ASP G 1 121 ? -97.843 34.943 15.355 1.00 56.08 121 ASP G CA 1
ATOM 11641 C C . ASP G 1 121 ? -96.409 34.701 15.796 1.00 56.68 121 ASP G C 1
ATOM 11642 O O . ASP G 1 121 ? -95.727 35.611 16.249 1.00 56.34 121 ASP G O 1
ATOM 11647 N N . LYS G 1 122 ? -95.955 33.466 15.648 1.00 57.63 122 LYS G N 1
ATOM 11648 C CA . LYS G 1 122 ? -94.571 33.121 15.922 1.00 57.43 122 LYS G CA 1
ATOM 11649 C C . LYS G 1 122 ? -94.054 32.244 14.793 1.00 58.01 122 LYS G C 1
ATOM 11650 O O . LYS G 1 122 ? -94.852 31.685 14.022 1.00 59.25 122 LYS G O 1
ATOM 11656 N N . GLY G 1 123 ? -92.733 32.117 14.699 1.00 56.90 123 GLY G N 1
ATOM 11657 C CA . GLY G 1 123 ? -92.108 31.214 13.738 1.00 56.88 123 GLY G CA 1
ATOM 11658 C C . GLY G 1 123 ? -91.863 31.811 12.367 1.00 56.94 123 GLY G C 1
ATOM 11659 O O . GLY G 1 123 ? -91.413 31.110 11.460 1.00 57.37 123 GLY G O 1
ATOM 11660 N N . PHE G 1 124 ? -92.148 33.102 12.212 1.00 56.83 124 PHE G N 1
ATOM 11661 C CA . PHE G 1 124 ? -91.974 33.773 10.923 1.00 58.19 124 PHE G CA 1
ATOM 11662 C C . PHE G 1 124 ? -90.511 34.033 10.572 1.00 58.89 124 PHE G C 1
ATOM 11663 O O . PHE G 1 124 ? -90.177 34.156 9.399 1.00 59.25 124 PHE G O 1
ATOM 11671 N N . LEU G 1 125 ? -89.644 34.114 11.577 1.00 59.83 125 LEU G N 1
ATOM 11672 C CA . LEU G 1 125 ? -88.214 34.282 11.317 1.00 61.39 125 LEU G CA 1
ATOM 11673 C C . LEU G 1 125 ? -87.600 32.980 10.823 1.00 63.01 125 LEU G C 1
ATOM 11674 O O . LEU G 1 125 ? -87.676 31.956 11.508 1.00 63.89 125 LEU G O 1
ATOM 11679 N N . THR G 1 126 ? -86.994 33.040 9.636 1.00 64.50 126 THR G N 1
ATOM 11680 C CA . THR G 1 126 ? -86.466 31.866 8.932 1.00 66.39 126 THR G CA 1
ATOM 11681 C C . THR G 1 126 ? -85.402 31.087 9.703 1.00 67.60 126 THR G C 1
ATOM 11682 O O . THR G 1 126 ? -85.331 29.869 9.587 1.00 69.14 126 THR G O 1
ATOM 11686 N N . ASP G 1 127 ? -84.585 31.780 10.489 1.00 67.93 127 ASP G N 1
ATOM 11687 C CA . ASP G 1 127 ? -83.359 31.183 11.031 1.00 68.82 127 ASP G CA 1
ATOM 11688 C C . ASP G 1 127 ? -83.456 30.509 12.412 1.00 68.74 127 ASP G C 1
ATOM 11689 O O . ASP G 1 127 ? -82.425 30.137 12.979 1.00 69.75 127 ASP G O 1
ATOM 11694 N N . ARG G 1 128 ? -84.667 30.332 12.946 1.00 66.87 128 ARG G N 1
ATOM 11695 C CA . ARG G 1 128 ? -84.803 29.787 14.304 1.00 67.21 128 ARG G CA 1
ATOM 11696 C C . ARG G 1 128 ? -86.136 29.115 14.643 1.00 67.65 128 ARG G C 1
ATOM 11697 O O . ARG G 1 128 ? -87.212 29.515 14.155 1.00 66.50 128 ARG G O 1
ATOM 11705 N N . GLU G 1 129 ? -86.036 28.099 15.502 1.00 69.57 129 GLU G N 1
ATOM 11706 C CA A GLU G 1 129 ? -87.222 27.451 16.043 0.50 68.97 129 GLU G CA 1
ATOM 11707 C CA B GLU G 1 129 ? -87.184 27.429 16.108 0.50 69.62 129 GLU G CA 1
ATOM 11708 C C . GLU G 1 129 ? -87.892 28.407 17.028 1.00 68.35 129 GLU G C 1
ATOM 11709 O O . GLU G 1 129 ? -87.243 29.252 17.642 1.00 69.12 129 GLU G O 1
ATOM 11720 N N . TYR G 1 130 ? -89.206 28.276 17.152 1.00 67.51 130 TYR G N 1
ATOM 11721 C CA . TYR G 1 130 ? -89.989 29.217 17.917 1.00 65.75 130 TYR G CA 1
ATOM 11722 C C . TYR G 1 130 ? -91.187 28.502 18.548 1.00 66.66 130 TYR G C 1
ATOM 11723 O O . TYR G 1 130 ? -92.306 28.568 18.030 1.00 66.23 130 TYR G O 1
ATOM 11732 N N . TYR G 1 131 ? -90.952 27.823 19.667 1.00 67.83 131 TYR G N 1
ATOM 11733 C CA . TYR G 1 131 ? -92.017 27.080 20.334 1.00 68.12 131 TYR G CA 1
ATOM 11734 C C . TYR G 1 131 ? -92.902 27.945 21.221 1.00 67.24 131 TYR G C 1
ATOM 11735 O O . TYR G 1 131 ? -94.117 27.968 21.035 1.00 67.39 131 TYR G O 1
ATOM 11744 N N . SER G 1 132 ? -92.300 28.652 22.174 1.00 66.36 132 SER G N 1
ATOM 11745 C CA . SER G 1 132 ? -93.051 29.523 23.081 1.00 65.37 132 SER G CA 1
ATOM 11746 C C . SER G 1 132 ? -93.736 30.655 22.327 1.00 63.44 132 SER G C 1
ATOM 11747 O O . SER G 1 132 ? -93.163 31.220 21.406 1.00 63.54 132 SER G O 1
ATOM 11750 N N . ALA G 1 133 ? -94.952 30.996 22.729 1.00 62.34 133 ALA G N 1
ATOM 11751 C CA . ALA G 1 133 ? -95.675 32.097 22.104 1.00 60.68 133 ALA G CA 1
ATOM 11752 C C . ALA G 1 133 ? -95.199 33.447 22.630 1.00 60.58 133 ALA G C 1
ATOM 11753 O O . ALA G 1 133 ? -95.723 34.492 22.246 1.00 60.53 133 ALA G O 1
ATOM 11755 N N . PHE G 1 134 ? -94.208 33.424 23.513 1.00 60.76 134 PHE G N 1
ATOM 11756 C CA . PHE G 1 134 ? -93.711 34.646 24.120 1.00 60.55 134 PHE G CA 1
ATOM 11757 C C . PHE G 1 134 ? -92.468 35.173 23.418 1.00 59.88 134 PHE G C 1
ATOM 11758 O O . PHE G 1 134 ? -92.312 36.390 23.257 1.00 59.42 134 PHE G O 1
ATOM 11766 N N . HIS G 1 135 ? -91.598 34.245 23.009 1.00 59.33 135 HIS G N 1
ATOM 11767 C CA . HIS G 1 135 ? -90.260 34.549 22.488 1.00 58.94 135 HIS G CA 1
ATOM 11768 C C . HIS G 1 135 ? -89.628 33.326 21.877 1.00 59.71 135 HIS G C 1
ATOM 11769 O O . HIS G 1 135 ? -90.087 32.204 22.119 1.00 61.28 135 HIS G O 1
ATOM 11776 N N . ASP G 1 136 ? -88.578 33.516 21.076 1.00 59.64 136 ASP G N 1
ATOM 11777 C CA . ASP G 1 136 ? -87.905 32.389 20.418 1.00 60.85 136 ASP G CA 1
ATOM 11778 C C . ASP G 1 136 ? -87.149 31.501 21.405 1.00 63.29 136 ASP G C 1
ATOM 11779 O O . ASP G 1 136 ? -87.055 31.819 22.593 1.00 63.98 136 ASP G O 1
ATOM 11784 N N . ILE G 1 137 ? -86.611 30.392 20.905 1.00 65.38 137 ILE G N 1
ATOM 11785 C CA . ILE G 1 137 ? -85.932 29.408 21.752 1.00 68.82 137 ILE G CA 1
ATOM 11786 C C . ILE G 1 137 ? -84.666 29.972 22.383 1.00 71.25 137 ILE G C 1
ATOM 11787 O O . ILE G 1 137 ? -84.112 29.375 23.303 1.00 74.14 137 ILE G O 1
ATOM 11792 N N . TRP G 1 138 ? -84.224 31.123 21.880 1.00 70.88 138 TRP G N 1
ATOM 11793 C CA . TRP G 1 138 ? -83.019 31.790 22.350 1.00 71.96 138 TRP G CA 1
ATOM 11794 C C . TRP G 1 138 ? -83.335 32.951 23.240 1.00 72.67 138 TRP G C 1
ATOM 11795 O O . TRP G 1 138 ? -82.437 33.544 23.841 1.00 74.73 138 TRP G O 1
ATOM 11806 N N . ASN G 1 139 ? -84.617 33.298 23.320 1.00 71.52 139 ASN G N 1
ATOM 11807 C CA . ASN G 1 139 ? -85.070 34.493 24.035 1.00 71.35 139 ASN G CA 1
ATOM 11808 C C . ASN G 1 139 ? -84.496 35.781 23.430 1.00 70.52 139 ASN G C 1
ATOM 11809 O O . ASN G 1 139 ? -84.203 36.742 24.143 1.00 71.41 139 ASN G O 1
ATOM 11814 N N . PHE G 1 140 ? -84.339 35.787 22.108 1.00 68.80 140 PHE G N 1
ATOM 11815 C CA . PHE G 1 140 ? -83.860 36.965 21.405 1.00 67.84 140 PHE G CA 1
ATOM 11816 C C . PHE G 1 140 ? -85.015 37.813 20.896 1.00 65.26 140 PHE G C 1
ATOM 11817 O O . PHE G 1 140 ? -85.240 38.903 21.410 1.00 65.09 140 PHE G O 1
ATOM 11825 N N . HIS G 1 141 ? -85.762 37.307 19.916 1.00 63.47 141 HIS G N 1
ATOM 11826 C CA . HIS G 1 141 ? -86.998 37.959 19.492 1.00 61.20 141 HIS G CA 1
ATOM 11827 C C . HIS G 1 141 ? -88.112 37.643 20.450 1.00 60.60 141 HIS G C 1
ATOM 11828 O O . HIS G 1 141 ? -88.241 36.508 20.902 1.00 60.45 141 HIS G O 1
ATOM 11835 N N . LYS G 1 142 ? -88.926 38.653 20.753 1.00 60.18 142 LYS G N 1
ATOM 11836 C CA . LYS G 1 142 ? -90.094 38.512 21.621 1.00 60.41 142 LYS G CA 1
ATOM 11837 C C . LYS G 1 142 ? -91.364 38.980 20.901 1.00 59.94 142 LYS G C 1
ATOM 11838 O O . LYS G 1 142 ? -91.310 39.857 20.038 1.00 61.68 142 LYS G O 1
ATOM 11844 N N . THR G 1 143 ? -92.507 38.414 21.262 1.00 59.23 143 THR G N 1
ATOM 11845 C CA . THR G 1 143 ? -93.779 38.802 20.644 1.00 58.19 143 THR G CA 1
ATOM 11846 C C . THR G 1 143 ? -94.542 39.880 21.428 1.00 59.35 143 THR G C 1
ATOM 11847 O O . THR G 1 143 ? -94.120 40.298 22.508 1.00 60.95 143 THR G O 1
ATOM 11851 N N . ASP G 1 144 ? -95.645 40.342 20.838 1.00 59.51 144 ASP G N 1
ATOM 11852 C CA . ASP G 1 144 ? -96.725 41.063 21.514 1.00 60.85 144 ASP G CA 1
ATOM 11853 C C . ASP G 1 144 ? -97.050 40.526 22.907 1.00 60.79 144 ASP G C 1
ATOM 11854 O O . ASP G 1 144 ? -97.506 41.271 23.777 1.00 60.96 144 ASP G O 1
ATOM 11859 N N . MET G 1 145 ? -96.884 39.216 23.085 1.00 59.85 145 MET G N 1
ATOM 11860 C CA . MET G 1 145 ? -97.617 38.491 24.119 1.00 60.76 145 MET G CA 1
ATOM 11861 C C . MET G 1 145 ? -97.544 39.131 25.487 1.00 62.12 145 MET G C 1
ATOM 11862 O O . MET G 1 145 ? -98.578 39.484 26.063 1.00 63.21 145 MET G O 1
ATOM 11867 N N . ASN G 1 146 ? -96.322 39.287 25.991 1.00 62.10 146 ASN G N 1
ATOM 11868 C CA . ASN G 1 146 ? -96.119 39.825 27.317 1.00 63.32 146 ASN G CA 1
ATOM 11869 C C . ASN G 1 146 ? -96.696 41.224 27.485 1.00 62.98 146 ASN G C 1
ATOM 11870 O O . ASN G 1 146 ? -97.414 41.479 28.450 1.00 64.42 146 ASN G O 1
ATOM 11875 N N . LYS G 1 147 ? -96.398 42.117 26.544 1.00 61.64 147 LYS G N 1
ATOM 11876 C CA . LYS G 1 147 ? -96.969 43.466 26.550 1.00 62.32 147 LYS G CA 1
ATOM 11877 C C . LYS G 1 147 ? -98.503 43.450 26.554 1.00 62.94 147 LYS G C 1
ATOM 11878 O O . LYS G 1 147 ? -99.126 44.188 27.329 1.00 64.23 147 LYS G O 1
ATOM 11884 N N . TYR G 1 148 ? -99.101 42.605 25.706 1.00 62.21 148 TYR G N 1
ATOM 11885 C CA . TYR G 1 148 ? -100.564 42.483 25.642 1.00 62.40 148 TYR G CA 1
ATOM 11886 C C . TYR G 1 148 ? -101.138 42.086 26.994 1.00 63.76 148 TYR G C 1
ATOM 11887 O O . TYR G 1 148 ? -102.046 42.749 27.497 1.00 65.16 148 TYR G O 1
ATOM 11896 N N . LEU G 1 149 ? -100.590 41.024 27.581 1.00 63.79 149 LEU G N 1
ATOM 11897 C CA . LEU G 1 149 ? -101.017 40.556 28.898 1.00 65.86 149 LEU G CA 1
ATOM 11898 C C . LEU G 1 149 ? -100.928 41.645 29.967 1.00 68.23 149 LEU G C 1
ATOM 11899 O O . LEU G 1 149 ? -101.869 41.825 30.746 1.00 70.01 149 LEU G O 1
ATOM 11904 N N . GLU G 1 150 ? -99.809 42.373 29.981 1.00 68.68 150 GLU G N 1
ATOM 11905 C CA . GLU G 1 150 ? -99.585 43.462 30.931 1.00 70.82 150 GLU G CA 1
ATOM 11906 C C . GLU G 1 150 ? -100.587 44.594 30.775 1.00 71.94 150 GLU G C 1
ATOM 11907 O O . GLU G 1 150 ? -101.102 45.098 31.774 1.00 73.43 150 GLU G O 1
ATOM 11913 N N . LYS G 1 151 ? -100.858 44.997 29.533 1.00 71.30 151 LYS G N 1
ATOM 11914 C CA . LYS G 1 151 ? -101.785 46.103 29.277 1.00 72.88 151 LYS G CA 1
ATOM 11915 C C . LYS G 1 151 ? -103.197 45.801 29.775 1.00 74.49 151 LYS G C 1
ATOM 11916 O O . LYS G 1 151 ? -103.917 46.702 30.208 1.00 76.43 151 LYS G O 1
ATOM 11922 N N . HIS G 1 152 ? -103.583 44.530 29.703 1.00 73.96 152 HIS G N 1
ATOM 11923 C CA . HIS G 1 152 ? -104.906 44.093 30.128 1.00 74.46 152 HIS G CA 1
ATOM 11924 C C . HIS G 1 152 ? -104.852 43.388 31.460 1.00 76.07 152 HIS G C 1
ATOM 11925 O O . HIS G 1 152 ? -105.636 42.475 31.732 1.00 77.22 152 HIS G O 1
ATOM 11932 N N . HIS G 1 153 ? -103.905 43.826 32.294 1.00 76.65 153 HIS G N 1
ATOM 11933 C CA . HIS G 1 153 ? -103.812 43.477 33.720 1.00 77.84 153 HIS G CA 1
ATOM 11934 C C . HIS G 1 153 ? -103.864 42.006 34.015 1.00 77.57 153 HIS G C 1
ATOM 11935 O O . HIS G 1 153 ? -104.537 41.575 34.950 1.00 79.57 153 HIS G O 1
ATOM 11942 N N . THR G 1 154 ? -103.151 41.215 33.224 1.00 75.49 154 THR G N 1
ATOM 11943 C CA . THR G 1 154 ? -103.123 39.769 33.419 1.00 75.82 154 THR G CA 1
ATOM 11944 C C . THR G 1 154 ? -102.227 39.394 34.596 1.00 77.30 154 THR G C 1
ATOM 11945 O O . THR G 1 154 ? -101.071 39.812 34.660 1.00 77.42 154 THR G O 1
ATOM 11949 N N . ASP G 1 155 ? -102.769 38.613 35.525 1.00 79.34 155 ASP G N 1
ATOM 11950 C CA . ASP G 1 155 ? -101.966 38.013 36.596 1.00 81.11 155 ASP G CA 1
ATOM 11951 C C . ASP G 1 155 ? -102.153 36.489 36.644 1.00 81.33 155 ASP G C 1
ATOM 11952 O O . ASP G 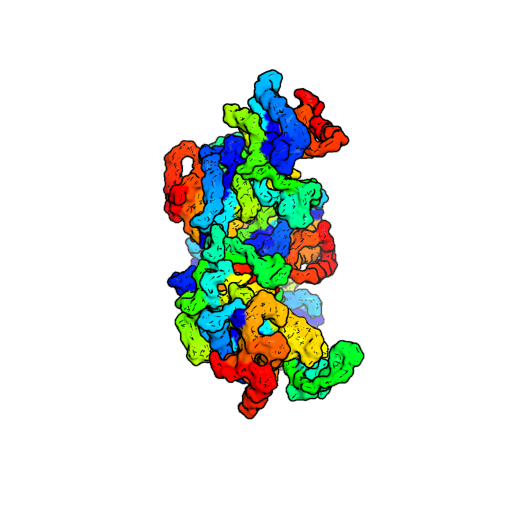1 155 ? -101.361 35.775 37.270 1.00 81.31 155 ASP G O 1
ATOM 11957 N N . GLU G 1 156 ? -103.196 36.007 35.962 1.00 80.97 156 GLU G N 1
ATOM 11958 C CA . GLU G 1 156 ? -103.485 34.574 35.844 1.00 80.78 156 GLU G CA 1
ATOM 11959 C C . GLU G 1 156 ? -103.569 34.175 34.373 1.00 78.37 156 GLU G C 1
ATOM 11960 O O . GLU G 1 156 ? -104.317 34.781 33.597 1.00 77.46 156 GLU G O 1
ATOM 11966 N N . VAL G 1 157 ? -102.796 33.156 33.999 1.00 77.26 157 VAL G N 1
ATOM 11967 C CA . VAL G 1 157 ? -102.706 32.701 32.609 1.00 74.61 157 VAL G CA 1
ATOM 11968 C C . VAL G 1 157 ? -103.109 31.239 32.489 1.00 75.30 157 VAL G C 1
ATOM 11969 O O . VAL G 1 157 ? -102.542 30.366 33.153 1.00 76.22 157 VAL G O 1
ATOM 11973 N N . TYR G 1 158 ? -104.097 30.988 31.635 1.00 75.30 158 TYR G N 1
ATOM 11974 C CA . TYR G 1 158 ? -104.588 29.643 31.384 1.00 76.24 158 TYR G CA 1
ATOM 11975 C C . TYR G 1 158 ? -104.296 29.257 29.934 1.00 74.11 158 TYR G C 1
ATOM 11976 O O . TYR G 1 158 ? -104.641 29.994 29.001 1.00 72.64 158 TYR G O 1
ATOM 11985 N N . ILE G 1 159 ? -103.660 28.100 29.757 1.00 73.58 159 ILE G N 1
ATOM 11986 C CA . ILE G 1 159 ? -103.168 27.664 28.447 1.00 71.85 159 ILE G CA 1
ATOM 11987 C C . ILE G 1 159 ? -103.846 26.385 27.949 1.00 72.98 159 ILE G C 1
ATOM 11988 O O . ILE G 1 159 ? -103.907 25.381 28.670 1.00 74.80 159 ILE G O 1
ATOM 11993 N N . VAL G 1 160 ? -104.358 26.441 26.717 1.00 71.80 160 VAL G N 1
ATOM 11994 C CA . VAL G 1 160 ? -104.936 25.275 26.027 1.00 72.37 160 VAL G CA 1
ATOM 11995 C C . VAL G 1 160 ? -104.369 25.171 24.607 1.00 71.60 160 VAL G C 1
ATOM 11996 O O . VAL G 1 160 ? -103.739 26.116 24.105 1.00 69.73 160 VAL G O 1
ATOM 12000 N N . GLY G 1 161 ? -104.583 24.026 23.964 1.00 72.52 161 GLY G N 1
ATOM 12001 C CA . GLY G 1 161 ? -104.195 23.862 22.563 1.00 72.16 161 GLY G CA 1
ATOM 12002 C C . GLY G 1 161 ? -103.180 22.768 22.301 1.00 72.76 161 GLY G C 1
ATOM 12003 O O . GLY G 1 161 ? -103.045 21.833 23.093 1.00 75.28 161 GLY G O 1
ATOM 12004 N N . VAL G 1 162 ? -102.476 22.887 21.179 1.00 70.91 162 VAL G N 1
ATOM 12005 C CA . VAL G 1 162 ? -101.467 21.911 20.773 1.00 72.25 162 VAL G CA 1
ATOM 12006 C C . VAL G 1 162 ? -100.135 22.611 20.485 1.00 72.18 162 VAL G C 1
ATOM 12007 O O . VAL G 1 162 ? -100.117 23.823 20.262 1.00 71.05 162 VAL G O 1
ATOM 12011 N N . ALA G 1 163 ? -99.015 21.885 20.520 1.00 73.89 163 ALA G N 1
ATOM 12012 C CA . ALA G 1 163 ? -98.934 20.502 20.978 1.00 76.99 163 ALA G CA 1
ATOM 12013 C C . ALA G 1 163 ? -98.496 20.499 22.433 1.00 78.85 163 ALA G C 1
ATOM 12014 O O . ALA G 1 163 ? -97.648 21.303 22.826 1.00 79.18 163 ALA G O 1
ATOM 12016 N N . LEU G 1 164 ? -99.067 19.598 23.229 1.00 81.33 164 LEU G N 1
ATOM 12017 C CA . LEU G 1 164 ? -98.785 19.561 24.665 1.00 83.17 164 LEU G CA 1
ATOM 12018 C C . LEU G 1 164 ? -97.297 19.669 24.964 1.00 83.53 164 LEU G C 1
ATOM 12019 O O . LEU G 1 164 ? -96.877 20.581 25.673 1.00 83.24 164 LEU G O 1
ATOM 12024 N N . GLU G 1 165 ? -96.509 18.754 24.401 1.00 85.02 165 GLU G N 1
ATOM 12025 C CA . GLU G 1 165 ? -95.080 18.668 24.708 1.00 86.58 165 GLU G CA 1
ATOM 12026 C C . GLU G 1 165 ? -94.199 19.655 23.920 1.00 85.08 165 GLU G C 1
ATOM 12027 O O . GLU G 1 165 ? -92.967 19.564 23.959 1.00 86.10 165 GLU G O 1
ATOM 12033 N N . TYR G 1 166 ? -94.829 20.603 23.228 1.00 82.36 166 TYR G N 1
ATOM 12034 C CA . TYR G 1 166 ? -94.092 21.608 22.462 1.00 80.58 166 TYR G CA 1
ATOM 12035 C C . TYR G 1 166 ? -94.540 23.043 22.736 1.00 78.50 166 TYR G C 1
ATOM 12036 O O . TYR G 1 166 ? -94.141 23.627 23.741 1.00 77.84 166 TYR G O 1
ATOM 12059 N N . VAL G 1 168 ? -97.317 24.296 23.689 1.00 74.93 168 VAL G N 1
ATOM 12060 C CA . VAL G 1 168 ? -98.067 24.406 24.947 1.00 74.38 168 VAL G CA 1
ATOM 12061 C C . VAL G 1 168 ? -97.102 24.466 26.130 1.00 74.54 168 VAL G C 1
ATOM 12062 O O . VAL G 1 168 ? -97.152 25.400 26.931 1.00 74.40 168 VAL G O 1
ATOM 12066 N N . LYS G 1 169 ? -96.225 23.467 26.219 1.00 74.90 169 LYS G N 1
ATOM 12067 C CA . LYS G 1 169 ? -95.225 23.374 27.279 1.00 75.43 169 LYS G CA 1
ATOM 12068 C C . LYS G 1 169 ? -94.333 24.627 27.341 1.00 74.38 169 LYS G C 1
ATOM 12069 O O . LYS G 1 169 ? -94.128 25.198 28.418 1.00 74.89 169 LYS G O 1
ATOM 12075 N N . ALA G 1 170 ? -93.827 25.052 26.182 1.00 71.88 170 ALA G N 1
ATOM 12076 C CA . ALA G 1 170 ? -92.926 26.197 26.102 1.00 70.06 170 ALA G CA 1
ATOM 12077 C C . ALA G 1 170 ? -93.635 27.517 26.400 1.00 68.79 170 ALA G C 1
ATOM 12078 O O . ALA G 1 170 ? -93.030 28.428 26.978 1.00 69.75 170 ALA G O 1
ATOM 12080 N N . THR G 1 171 ? -94.907 27.621 26.017 1.00 66.56 171 THR G N 1
ATOM 12081 C CA . THR G 1 171 ? -95.680 28.835 26.283 1.00 65.46 171 THR G CA 1
ATOM 12082 C C . THR G 1 171 ? -95.941 28.967 27.776 1.00 67.07 171 THR G C 1
ATOM 12083 O O . THR G 1 171 ? -95.807 30.059 28.341 1.00 67.15 171 THR G O 1
ATOM 12087 N N . ALA G 1 172 ? -96.293 27.845 28.402 1.00 68.79 172 ALA G N 1
ATOM 12088 C CA . ALA G 1 172 ? -96.529 27.782 29.843 1.00 70.69 172 ALA G CA 1
ATOM 12089 C C . ALA G 1 172 ? -95.279 28.170 30.637 1.00 71.70 172 ALA G C 1
ATOM 12090 O O . ALA G 1 172 ? -95.335 29.037 31.514 1.00 71.82 172 ALA G O 1
ATOM 12092 N N . ILE G 1 173 ? -94.157 27.531 30.308 1.00 71.86 173 ILE G N 1
ATOM 12093 C CA . ILE G 1 173 ? -92.876 27.799 30.953 1.00 72.85 173 ILE G CA 1
ATOM 12094 C C . ILE G 1 173 ? -92.528 29.290 30.887 1.00 71.81 173 ILE G C 1
ATOM 12095 O O . ILE G 1 173 ? -92.202 29.897 31.913 1.00 73.05 173 ILE G O 1
ATOM 12100 N N . SER G 1 174 ? -92.638 29.875 29.695 1.00 69.45 174 SER G N 1
ATOM 12101 C CA . SER G 1 174 ? -92.432 31.313 29.507 1.00 68.79 174 SER G CA 1
ATOM 12102 C C . SER G 1 174 ? -93.310 32.151 30.431 1.00 69.33 174 SER G C 1
ATOM 12103 O O . SER G 1 174 ? -92.815 33.046 31.118 1.00 70.18 174 SER G O 1
ATOM 12106 N N . ALA G 1 175 ? -94.607 31.846 30.447 1.00 69.42 175 ALA G N 1
ATOM 12107 C CA . ALA G 1 175 ? -95.580 32.561 31.279 1.00 70.49 175 ALA G CA 1
ATOM 12108 C C . ALA G 1 175 ? -95.229 32.557 32.775 1.00 73.13 175 ALA G C 1
ATOM 12109 O O . ALA G 1 175 ? -95.367 33.582 33.451 1.00 73.84 175 ALA G O 1
ATOM 12111 N N . ALA G 1 176 ? -94.779 31.407 33.278 1.00 74.41 176 ALA G N 1
ATOM 12112 C CA . ALA G 1 176 ? -94.373 31.276 34.675 1.00 77.02 176 ALA G CA 1
ATOM 12113 C C . ALA G 1 176 ? -93.081 32.052 34.942 1.00 77.83 176 ALA G C 1
ATOM 12114 O O . ALA G 1 176 ? -93.009 32.837 35.891 1.00 78.86 176 ALA G O 1
ATOM 12116 N N . GLU G 1 177 ? -92.077 31.838 34.090 1.00 76.97 177 GLU G N 1
ATOM 12117 C CA . GLU G 1 177 ? -90.807 32.566 34.161 1.00 77.20 177 GLU G CA 1
ATOM 12118 C C . GLU G 1 177 ? -91.003 34.080 34.166 1.00 76.21 177 GLU G C 1
ATOM 12119 O O . GLU G 1 177 ? -90.143 34.816 34.649 1.00 77.55 177 GLU G O 1
ATOM 12125 N N . LEU G 1 178 ? -92.138 34.534 33.636 1.00 74.43 178 LEU G N 1
ATOM 12126 C CA . LEU G 1 178 ? -92.451 35.961 33.552 1.00 73.48 178 LEU G CA 1
ATOM 12127 C C . LEU G 1 178 ? -93.368 36.484 34.668 1.00 75.04 178 LEU G C 1
ATOM 12128 O O . LEU G 1 178 ? -93.811 37.634 34.623 1.00 74.94 178 LEU G O 1
ATOM 12133 N N . GLY G 1 179 ? -93.643 35.644 35.666 1.00 76.80 179 GLY G N 1
ATOM 12134 C CA . GLY G 1 179 ? -94.369 36.070 36.863 1.00 78.52 179 GLY G CA 1
ATOM 12135 C C . GLY G 1 179 ? -95.884 35.966 36.811 1.00 78.63 179 GLY G C 1
ATOM 12136 O O . GLY G 1 179 ? -96.576 36.547 37.648 1.00 79.64 179 GLY G O 1
ATOM 12137 N N . TYR G 1 180 ? -96.402 35.234 35.828 1.00 77.70 180 TYR G N 1
ATOM 12138 C CA . TYR G 1 180 ? -97.836 34.959 35.745 1.00 77.60 180 TYR G CA 1
ATOM 12139 C C . TYR G 1 180 ? -98.162 33.656 36.456 1.00 80.02 180 TYR G C 1
ATOM 12140 O O . TYR G 1 180 ? -97.401 32.689 36.360 1.00 80.91 180 TYR G O 1
ATOM 12149 N N . LYS G 1 181 ? -99.285 33.626 37.172 1.00 81.92 181 LYS G N 1
ATOM 12150 C CA . LYS G 1 181 ? -99.791 32.365 37.706 1.00 83.96 181 LYS G CA 1
ATOM 12151 C C . LYS G 1 181 ? -100.316 31.562 36.520 1.00 81.88 181 LYS G C 1
ATOM 12152 O O . LYS G 1 181 ? -101.325 31.919 35.907 1.00 80.50 181 LYS G O 1
ATOM 12158 N N . THR G 1 182 ? -99.595 30.498 36.184 1.00 81.41 182 THR G N 1
ATOM 12159 C CA . THR G 1 182 ? -99.842 29.747 34.959 1.00 79.92 182 THR G CA 1
ATOM 12160 C C . THR G 1 182 ? -100.566 28.427 35.234 1.00 81.71 182 THR G C 1
ATOM 12161 O O . THR G 1 182 ? -100.227 27.702 36.175 1.00 83.62 182 THR G O 1
ATOM 12165 N N . THR G 1 183 ? -101.564 28.138 34.400 1.00 80.69 183 THR G N 1
ATOM 12166 C CA . THR G 1 183 ? -102.316 26.893 34.471 1.00 82.18 183 THR G CA 1
ATOM 12167 C C . THR G 1 183 ? -102.449 26.248 33.091 1.00 80.38 183 THR G C 1
ATOM 12168 O O . THR G 1 183 ? -102.819 26.907 32.114 1.00 77.98 183 THR G O 1
ATOM 12172 N N . VAL G 1 184 ? -102.131 24.958 33.024 1.00 81.08 184 VAL G N 1
ATOM 12173 C CA . VAL G 1 184 ? -102.370 24.153 31.830 1.00 80.72 184 VAL G CA 1
ATOM 12174 C C . VAL G 1 184 ? -103.606 23.272 32.052 1.00 82.81 184 VAL G C 1
ATOM 12175 O O . VAL G 1 184 ? -103.613 22.423 32.946 1.00 85.34 184 VAL G O 1
ATOM 12179 N N . LEU G 1 185 ? -104.648 23.488 31.250 1.00 82.10 185 LEU G N 1
ATOM 12180 C CA . LEU G 1 185 ? -105.852 22.651 31.297 1.00 83.65 185 LEU G CA 1
ATOM 12181 C C . LEU G 1 185 ? -105.660 21.430 30.398 1.00 83.88 185 LEU G C 1
ATOM 12182 O O . LEU G 1 185 ? -105.840 21.501 29.180 1.00 81.70 185 LEU G O 1
ATOM 12187 N N . LEU G 1 186 ? -105.295 20.314 31.027 1.00 86.84 186 LEU G N 1
ATOM 12188 C CA . LEU G 1 186 ? -104.753 19.143 30.337 1.00 88.24 186 LEU G CA 1
ATOM 12189 C C . LEU G 1 186 ? -105.704 18.523 29.316 1.00 88.63 186 LEU G C 1
ATOM 12190 O O . LEU G 1 186 ? -105.297 18.246 28.186 1.00 87.46 186 LEU G O 1
ATOM 12195 N N . ASP G 1 187 ? -106.959 18.304 29.714 1.00 90.58 187 ASP G N 1
ATOM 12196 C CA . ASP G 1 187 ? -107.977 17.735 28.821 1.00 91.17 187 ASP G CA 1
ATOM 12197 C C . ASP G 1 187 ? -108.147 18.560 27.546 1.00 88.97 187 ASP G C 1
ATOM 12198 O O . ASP G 1 187 ? -108.499 18.021 26.493 1.00 88.47 187 ASP G O 1
ATOM 12203 N N . TYR G 1 188 ? -107.881 19.862 27.655 1.00 87.29 188 TYR G N 1
ATOM 12204 C CA . TYR G 1 188 ? -107.918 20.781 26.523 1.00 84.81 188 TYR G CA 1
ATOM 12205 C C . TYR G 1 188 ? -106.590 20.830 25.760 1.00 83.08 188 TYR G C 1
ATOM 12206 O O . TYR G 1 188 ? -106.326 21.788 25.030 1.00 82.04 188 TYR G O 1
ATOM 12215 N N . THR G 1 189 ? -105.756 19.807 25.933 1.00 83.74 189 THR G N 1
ATOM 12216 C CA . THR G 1 189 ? -104.502 19.688 25.180 1.00 83.32 189 THR G CA 1
ATOM 12217 C C . THR G 1 189 ? -104.318 18.266 24.655 1.00 85.54 189 THR G C 1
ATOM 12218 O O . THR G 1 189 ? -104.828 17.314 25.242 1.00 88.97 189 THR G O 1
ATOM 12222 N N . ARG G 1 190 ? -103.596 18.131 23.547 1.00 85.39 190 ARG G N 1
ATOM 12223 C CA . ARG G 1 190 ? -103.229 16.822 23.012 1.00 88.08 190 ARG G CA 1
ATOM 12224 C C . ARG G 1 190 ? -101.752 16.808 22.631 1.00 87.93 190 ARG G C 1
ATOM 12225 O O . ARG G 1 190 ? -101.255 17.788 22.079 1.00 86.32 190 ARG G O 1
ATOM 12233 N N . PRO G 1 191 ? -101.043 15.705 22.936 1.00 90.66 191 PRO G N 1
ATOM 12234 C CA . PRO G 1 191 ? -99.641 15.568 22.537 1.00 91.68 191 PRO G CA 1
ATOM 12235 C C . PRO G 1 191 ? -99.468 15.002 21.126 1.00 93.24 191 PRO G C 1
ATOM 12236 O O . PRO G 1 191 ? -100.370 14.347 20.609 1.00 94.48 191 PRO G O 1
ATOM 12240 N N . ILE G 1 192 ? -98.314 15.268 20.517 1.00 94.61 192 ILE G N 1
ATOM 12241 C CA . ILE G 1 192 ? -97.940 14.662 19.235 1.00 96.08 192 ILE G CA 1
ATOM 12242 C C . ILE G 1 192 ? -97.534 13.209 19.463 1.00 100.08 192 ILE G C 1
ATOM 12243 O O . ILE G 1 192 ? -97.938 12.318 18.715 1.00 100.43 192 ILE G O 1
ATOM 12248 N N . SER G 1 193 ? -96.743 12.986 20.511 1.00 103.90 193 SER G N 1
ATOM 12249 C CA . SER G 1 193 ? -96.264 11.659 20.864 1.00 109.39 193 SER G CA 1
ATOM 12250 C C . SER G 1 193 ? -97.422 10.799 21.360 1.00 114.09 193 SER G C 1
ATOM 12251 O O . SER G 1 193 ? -98.064 11.127 22.361 1.00 115.91 193 SER G O 1
ATOM 12254 N N . ASP G 1 194 ? -97.693 9.713 20.639 1.00 118.92 194 ASP G N 1
ATOM 12255 C CA . ASP G 1 194 ? -98.765 8.771 20.995 1.00 122.82 194 ASP G CA 1
ATOM 12256 C C . ASP G 1 194 ? -98.371 7.881 22.178 1.00 125.47 194 ASP G C 1
ATOM 12257 O O . ASP G 1 194 ? -99.211 7.182 22.750 1.00 126.36 194 ASP G O 1
ATOM 12262 N N . ASP G 1 195 ? -97.087 7.919 22.526 1.00 126.67 195 ASP G N 1
ATOM 12263 C CA . ASP G 1 195 ? -96.556 7.263 23.712 1.00 131.21 195 ASP G CA 1
ATOM 12264 C C . ASP G 1 195 ? -97.117 7.926 24.981 1.00 132.33 195 ASP G C 1
ATOM 12265 O O . ASP G 1 195 ? -96.845 9.103 25.235 1.00 129.73 195 ASP G O 1
ATOM 12270 N N . PRO G 1 196 ? -97.908 7.170 25.779 1.00 135.79 196 PRO G N 1
ATOM 12271 C CA . PRO G 1 196 ? -98.532 7.710 26.999 1.00 135.78 196 PRO G CA 1
ATOM 12272 C C . PRO G 1 196 ? -97.547 8.039 28.135 1.00 136.57 196 PRO G C 1
ATOM 12273 O O . PRO G 1 196 ? -97.895 8.795 29.045 1.00 136.34 196 PRO G O 1
ATOM 12277 N N . GLU G 1 197 ? -96.342 7.475 28.074 1.00 137.84 197 GLU G N 1
ATOM 12278 C CA . GLU G 1 197 ? -95.275 7.737 29.049 1.00 139.37 197 GLU G CA 1
ATOM 12279 C C . GLU G 1 197 ? -94.930 9.228 29.160 1.00 137.35 197 GLU G C 1
ATOM 12280 O O . GLU G 1 197 ? -94.792 9.763 30.266 1.00 137.25 197 GLU G O 1
ATOM 12286 N N . VAL G 1 198 ? -94.812 9.882 28.004 1.00 135.03 198 VAL G N 1
ATOM 12287 C CA . VAL G 1 198 ? -94.364 11.275 27.899 1.00 131.34 198 VAL G CA 1
ATOM 12288 C C . VAL G 1 198 ? -95.343 12.292 28.504 1.00 127.49 198 VAL G C 1
ATOM 12289 O O . VAL G 1 198 ? -94.912 13.270 29.125 1.00 125.91 198 VAL G O 1
ATOM 12293 N N . ILE G 1 199 ? -96.646 12.048 28.337 1.00 124.51 199 ILE G N 1
ATOM 12294 C CA . ILE G 1 199 ? -97.704 12.906 28.905 1.00 122.02 199 ILE G CA 1
ATOM 12295 C C . ILE G 1 199 ? -97.459 13.204 30.394 1.00 123.41 199 ILE G C 1
ATOM 12296 O O . ILE G 1 199 ? -97.770 14.296 30.882 1.00 121.70 199 ILE G O 1
ATOM 12301 N N . ASN G 1 200 ? -96.886 12.232 31.102 1.00 125.93 200 ASN G N 1
ATOM 12302 C CA . ASN G 1 200 ? -96.526 12.408 32.506 1.00 126.60 200 ASN G CA 1
ATOM 12303 C C . ASN G 1 200 ? -95.190 13.115 32.721 1.00 125.86 200 ASN G C 1
ATOM 12304 O O . ASN G 1 200 ? -95.068 13.910 33.651 1.00 126.08 200 ASN G O 1
ATOM 12309 N N . LYS G 1 201 ? -94.203 12.840 31.866 1.00 125.23 201 LYS G N 1
ATOM 12310 C CA . LYS G 1 201 ? -92.867 13.449 32.003 1.00 124.57 201 LYS G CA 1
ATOM 12311 C C . LYS G 1 201 ? -92.855 14.951 31.697 1.00 120.43 201 LYS G C 1
ATOM 12312 O O . LYS G 1 201 ? -91.992 15.688 32.183 1.00 118.90 201 LYS G O 1
ATOM 12318 N N . VAL G 1 202 ? -93.822 15.389 30.895 1.00 118.04 202 VAL G N 1
ATOM 12319 C CA . VAL G 1 202 ? -94.055 16.809 30.633 1.00 115.07 202 VAL G CA 1
ATOM 12320 C C . VAL G 1 202 ? -94.761 17.446 31.831 1.00 114.95 202 VAL G C 1
ATOM 12321 O O . VAL G 1 202 ? -94.337 18.492 32.329 1.00 114.62 202 VAL G O 1
ATOM 12325 N N . LYS G 1 203 ? -95.827 16.792 32.292 1.00 116.23 203 LYS G N 1
ATOM 12326 C CA . LYS G 1 203 ? -96.550 17.180 33.504 1.00 117.16 203 LYS G CA 1
ATOM 12327 C C . LYS G 1 203 ? -95.594 17.374 34.693 1.00 118.53 203 LYS G C 1
ATOM 12328 O O . LYS G 1 203 ? -95.817 18.243 35.538 1.00 117.32 203 LYS G O 1
ATOM 12334 N N . GLU G 1 204 ? -94.531 16.566 34.734 1.00 120.93 204 GLU G N 1
ATOM 12335 C CA . GLU G 1 204 ? -93.479 16.669 35.754 1.00 124.00 204 GLU G CA 1
ATOM 12336 C C . GLU G 1 204 ? -92.690 17.971 35.620 1.00 121.27 204 GLU G C 1
ATOM 12337 O O . GLU G 1 204 ? -92.495 18.689 36.603 1.00 121.41 204 GLU G O 1
ATOM 12343 N N . GLU G 1 205 ? -92.245 18.266 34.400 1.00 118.52 205 GLU G N 1
ATOM 12344 C CA . GLU G 1 205 ? -91.433 19.451 34.145 1.00 117.53 205 GLU G CA 1
ATOM 12345 C C . GLU G 1 205 ? -92.234 20.753 34.256 1.00 114.91 205 GLU G C 1
ATOM 12346 O O . GLU G 1 205 ? -91.654 21.827 34.445 1.00 114.52 205 GLU G O 1
ATOM 12352 N N . LEU G 1 206 ? -93.559 20.653 34.140 1.00 112.33 206 LEU G N 1
ATOM 12353 C CA . LEU G 1 206 ? -94.449 21.799 34.341 1.00 108.92 206 LEU G CA 1
ATOM 12354 C C . LEU G 1 206 ? -94.570 22.160 35.822 1.00 110.23 206 LEU G C 1
ATOM 12355 O O . LEU G 1 206 ? -94.520 23.337 36.190 1.00 109.04 206 LEU G O 1
ATOM 12360 N N . LYS G 1 207 ? -94.724 21.140 36.665 1.00 111.76 207 LYS G N 1
ATOM 12361 C CA . LYS G 1 207 ? -94.779 21.328 38.112 1.00 112.89 207 LYS G CA 1
ATOM 12362 C C . LYS G 1 207 ? -93.409 21.707 38.674 1.00 112.57 207 LYS G C 1
ATOM 12363 O O . LYS G 1 207 ? -93.313 22.263 39.768 1.00 113.94 207 LYS G O 1
ATOM 12369 N N . ALA G 1 208 ? -92.359 21.413 37.911 1.00 110.42 208 ALA G N 1
ATOM 12370 C CA . ALA G 1 208 ? -91.006 21.865 38.231 1.00 110.00 208 ALA G CA 1
ATOM 12371 C C . ALA G 1 208 ? -90.873 23.384 38.073 1.00 107.39 208 ALA G C 1
ATOM 12372 O O . ALA G 1 208 ? -90.012 24.006 38.698 1.00 107.70 208 ALA G O 1
ATOM 12374 N N . HIS G 1 209 ? -91.729 23.972 37.239 1.00 104.37 209 HIS G N 1
ATOM 12375 C CA . HIS G 1 209 ? -91.751 25.420 37.034 1.00 102.09 209 HIS G CA 1
ATOM 12376 C C . HIS G 1 209 ? -92.874 26.086 37.780 1.00 101.57 209 HIS G C 1
ATOM 12377 O O . HIS G 1 209 ? -93.202 27.246 37.515 1.00 98.78 209 HIS G O 1
ATOM 12384 N N . ASN G 1 210 ? -93.458 25.357 38.732 1.00 104.02 210 ASN G N 1
ATOM 12385 C CA . ASN G 1 210 ? -94.620 25.815 39.514 1.00 104.33 210 ASN G CA 1
ATOM 12386 C C . ASN G 1 210 ? -95.855 26.214 38.696 1.00 100.82 210 ASN G C 1
ATOM 12387 O O . ASN G 1 210 ? -96.618 27.102 39.087 1.00 99.19 210 ASN G O 1
ATOM 12392 N N . ILE G 1 211 ? -96.029 25.542 37.560 1.00 99.20 211 ILE G N 1
ATOM 12393 C CA . ILE G 1 211 ? -97.271 25.592 36.793 1.00 98.22 211 ILE G CA 1
ATOM 12394 C C . ILE G 1 211 ? -98.144 24.441 37.277 1.00 101.24 211 ILE G C 1
ATOM 12395 O O . ILE G 1 211 ? -97.722 23.277 37.269 1.00 102.77 211 ILE G O 1
ATOM 12400 N N . ASN G 1 212 ? -99.353 24.763 37.720 1.00 102.45 212 ASN G N 1
ATOM 12401 C CA . ASN G 1 212 ? -100.263 23.724 38.169 1.00 105.99 212 ASN G CA 1
ATOM 12402 C C . ASN G 1 212 ? -101.126 23.196 37.024 1.00 104.29 212 ASN G C 1
ATOM 12403 O O . ASN G 1 212 ? -101.630 23.959 36.190 1.00 99.32 212 ASN G O 1
ATOM 12408 N N . VAL G 1 213 ? -101.256 21.872 37.000 1.00 106.76 213 VAL G N 1
ATOM 12409 C CA . VAL G 1 213 ? -101.949 21.144 35.944 1.00 105.69 213 VAL G CA 1
ATOM 12410 C C . VAL G 1 213 ? -103.283 20.597 36.462 1.00 107.28 213 VAL G C 1
ATOM 12411 O O . VAL G 1 213 ? -103.314 19.768 37.375 1.00 109.47 213 VAL G O 1
ATOM 12415 N N . VAL G 1 214 ? -104.374 21.089 35.880 1.00 105.58 214 VAL G N 1
ATOM 12416 C CA . VAL G 1 214 ? -105.720 20.619 36.191 1.00 107.44 214 VAL G CA 1
ATOM 12417 C C . VAL G 1 214 ? -106.280 19.917 34.950 1.00 107.43 214 VAL G C 1
ATOM 12418 O O . VAL G 1 214 ? -105.836 20.186 33.830 1.00 104.54 214 VAL G O 1
ATOM 12422 N N . ASP G 1 215 ? -107.238 19.011 35.147 1.00 110.64 215 ASP G N 1
ATOM 12423 C CA . ASP G 1 215 ? -107.907 18.341 34.027 1.00 110.92 215 ASP G CA 1
ATOM 12424 C C . ASP G 1 215 ? -108.832 19.303 33.264 1.00 110.33 215 ASP G C 1
ATOM 12425 O O . ASP G 1 215 ? -108.615 19.570 32.076 1.00 107.67 215 ASP G O 1
ATOM 12430 N N . LYS G 1 216 ? -109.850 19.824 33.951 1.00 112.84 216 LYS G N 1
ATOM 12431 C CA . LYS G 1 216 ? -110.690 20.902 33.412 1.00 111.72 216 LYS G CA 1
ATOM 12432 C C . LYS G 1 216 ? -110.597 22.164 34.276 1.00 111.15 216 LYS G C 1
ATOM 12433 O O . LYS G 1 216 ? -110.894 23.266 33.821 1.00 108.55 216 LYS G O 1
#

Solvent-accessible surface area: 67225 Å² total

Radius of gyration: 48.09 Å; Cα contacts (8 Å, |Δi|>4): 3451; chains: 7; bounding box: 128×125×117 Å

Organism: Saccharomyces cerevisiae (strain ATCC 204508 / S288c) (NCBI:txid559292)